Protein AF-0000000084573342 (afdb_homodimer)

Radius of gyration: 54.04 Å; Cα contacts (8 Å, |Δi|>4): 1852; chains: 2; bounding box: 137×164×115 Å

Nearest PDB structures (foldseek):
  8gz7-assembly1_G  TM=1.440E-01  e=1.286E+00  Staphylococcus aureus
  4h56-assembly1_A  TM=1.027E-01  e=5.169E+00  Clostridium perfringens
  3b07-assembly1_C  TM=9.035E-02  e=6.352E+00  Staphylococcus aureus subsp. aureus Mu50
  8gz7-assembly1_G  TM=1.505E-01  e=1.078E+00  Staphylococcus aureus
  3b07-assembly1_C  TM=9.411E-02  e=6.939E+00  Staphylococcus aureus subsp. aureus Mu50

Secondary structure (DSSP, 8-state):
--HHHHHHHHHHHHHH-SS-B-GGGTTT--STTS-HHHHHHHHHHTT-HHHHHHHHHHHHHHHHHHHHHTSEEEEEEEEES-EEEEE-TT--EEEEE--SEEEEEB-EEE----S-TTTT-HHHHHHHHHHHHHHHH-----TTEETTEEEPPB---S--SSEEEEEEEEEEEEEEEE--SEEEEEE-TT-TTEEEEEEEETTEEEEEEEE---SEEEEEE---TTS-GGGS-EEEEEEE-SSS-EEEEEEEEEEEEEEEEEEEEETTT--EEEEE----TT---EE---SS---SS---GGG--HHHHHHHHHHHHHHHHHHHHHHHHH-TT-HHHHHTTTHHHHHHHHHHHHHHHHHHHHHEEE---EEEEEEEEEEEEEEE-HHHHHHHHHHHHHHHHHHHHHHHHHHHHHTT----TTTTSHHHHHHHTTTSHHHHHHHSTT--GGGHHHHHTTEEEEE-TTT--EEEEE-TT------------S--------S------------------------/--HHHHHHHHHHHHHH-SS-B-GGGTTT--STTS-HHHHHHHHHHTT-HHHHHHHHHHHHHHHHHHHHHTTEEEEEEEEES-EEEEE-TT--EEEEE--SEEEEEB-EEE---TT-TTTT-HHHHHHHHHHHHHHHH-----TTEETTEEEPPBPPPS--SSEEEEEEEEEEEEEEEE--SEEEEEE-TT-TTEEEEEEEETTEEEEEEEE---SEEEEEE---SSS-GGGS-EEEEEEE-SSS-EEEEEEEEEEEEEEEEEEEEETTT--EEEEE----TT---EE---SS---SS---GGG--HHHHHHHHHHHHHHHHHHHHHHHHH-TT-HHHHHTTTHHHHHHHHHHHHHHHHHHHHHEEE---EEEEEEEEEEEEEEE-HHHHHHHHHHHHHHHHHHHHHHHHHHHHHTT----TTTTSHHHHHHHTTTSHHHHHHHSTT--GGGHHHHHTTEEEEE-TTT--EEEEE-TT------------S--S------------------------------

pLDDT: mean 77.76, std 20.73, range [13.8, 97.88]

Foldseek 3Di:
DLVVVQLCQLVLVQAPDPDFDACCRHVVDGLPVDDLVVSLVVCVVVVVVLSNLSSVLVVLVVVLVVLVVQFKDKDWDKDWFQFDQDQDPVGPGDGPGPDQKDKWWFFKAFAFDPVCPCLLCPLLLVLLVVLLVCLVPVPDADLQDDPQKGWGDIDDDPDQAFKKKFKGKIKRKFKAKDWFPDKDWDADPPDNQKIWIWTHDPPDIDIDIGHDPDQKDKFKDFDDPPDPPQQTWMKIKMWGPPPHTFITMMTIHMDMWMAIWMWMANSNVSHIDTGGDPDDPPPCRIHDHDDGDTLSQDDDPVPHDPSSVVSSVVSRRSLSVSLVSSCCVVPVVCPCCRVVVVSRVSSRVSSSSSSSSVCCVRTMDTGGDMTMMITIDTDIDMDTDPVSVVVSVVSVVCSVVSVVVSVVVVVVSCPQQPQDDPRPDPVSVCQQAPPEVLCVLCVPPPNDPVCNSVSSGQWGWHQDSPSRHIYIHGDPVPPDCPDPPPPPDDDDDVPPVDDDPDDDPDDPDDDDDDDDPDPDDDD/DLVVVQLCQLVLVQAPDPDFFACCRHVVDGLPVDDLVVSLVVCVVVVVVLSNLSSVLVVLVVVLVVLVVQFKDKDWDKDWFQFDQDQDPVGPGDRPGPDQKDKWWFFKAFAFDPVCPCLLCPLLLVLLVVLLVCLVPVPDADLQDDPQKGWGDIDDDPDQAFKKKFKGKIKRKFKAKDWFPDKDWDADPPDNQKIWIWTHDPPFIDIDIDHDPDQKDKFKDFDDDPDAPQQTWIKIKMWGPPPHTFITMMTIHMDMWMAIWMWMANSNVSHIDTDGDPDDPPDPRTHDHDDGDTLSQDDDPVPHDPSSVVSSVVSRVSQSVSLVSSCCVVPVVCVCCRVVVVSRVSSRVSSSSSSSSVCCVRTMDTGGDMTMMITIDTDIDMDTDPVSVVVSVVSVVCSVVSVVVSVVVVVVSCPLQPQDDPRPDPVSVCQQAPPEVLCVLCVPPPNDPVCNSVSSGQWGWHADSPSRHIYIDGRPPPPDCPDPPPPPDDDDDPPPPPPDDDPPDDDDDDDDDPDDDPPDDPD

Organism: Pycnoporus cinnabarinus (NCBI:txid5643)

Sequence (1046 aa):
MANPLLFCQPLLNLAHREAPEVPEKTLLLSYESTNVFVAFVRSLRRKDYLVALGTFLSILSLLLQPFAGALFTVRDVWWLGHGAFTRNHFGVLYVKQYSSEFSVNGLSKVGVNRAANFMDMTAFLAASSFASADVIYHIGPPPFVSGGYTVGEFEITDNDIGILYANRSAVLSQAVCSAPDSLAMVNEQNERSVWHNTALFGHCQYTWTVNSNATYLFDCGQDYASVPIQYRPVLFWFFMYSPEPTASVVLCIPHASGLTVSVAINLATKSTDVTPLQSSPDDANSTDIGSFTYNGLFFDEASMDETSLARLQSIQQQLPGAVFEAAKANDTMLLSTFTSNGFTALAQDVYTTYLSLVAKSLYLIEDHSTLSVRVGSNCKRIFLVPSAVVILCIAMSALVILGSFLHMSHYHARRGLPIPSGLGTLSAAIWLTAQTDLALALADDEATPDKIEERLSGHRYFIHKQSGRILRLPDPESGRDTPLSASKGLSAWLLPLRRKSAGLVSQKNSNSSASDVEIANAVMANPLLFCQPLLNLAHREAPEVPEKTLLLSYESTNVFVAFVRSLRRKDYLVALGTFLSILSLLLQPFAGALFTVRDVWWLGHGAFTRNHFGVLYVKQYSSEFSVNGLSKVGVNRAANFMDMTAFLAASSFASADVIYHIGPPPFVSGGYTVGEFEITDNDIGILYANRSAVLSQAVCSAPDSLAMVNEQNERSVWHNTALFGHCQYTWTVNSNATYLFDCGQDYASVPIQYRPVLFWFFMYSPEPTASVVLCIPHASGLTVSVAINLATKSTDVTPLQSSPDDANSTDIGSFTYNGLFFDEASMDETSLARLQSIQQQLPGAVFEAAKANDTMLLSTFTSNGFTALAQDVYTTYLSLVAKSLYLIEDHSTLSVRVGSNCKRIFLVPSAVVILCIAMSALVILGSFLHMSHYHARRGLPIPSGLGTLSAAIWLTAQTDLALALADDEATPDKIEERLSGHRYFIHKQSGRILRLPDPESGRDTPLSASKGLSAWLLPLRRKSAGLVSQKNSNSSASDVEIANAV

Structure (mmCIF, N/CA/C/O backbone):
data_AF-0000000084573342-model_v1
#
loop_
_entity.id
_entity.type
_entity.pdbx_description
1 polymer 'Uncharacterized protein'
#
loop_
_atom_site.group_PDB
_atom_site.id
_atom_site.type_symbol
_atom_site.label_atom_id
_atom_site.label_alt_id
_atom_site.label_comp_id
_atom_site.label_asym_id
_atom_site.label_entity_id
_atom_site.label_seq_id
_atom_site.pdbx_PDB_ins_code
_atom_site.Cartn_x
_atom_site.Cartn_y
_atom_site.Cartn_z
_atom_site.occupancy
_atom_site.B_iso_or_equiv
_atom_site.auth_seq_id
_atom_site.auth_comp_id
_atom_site.auth_asym_id
_atom_site.auth_atom_id
_atom_site.pdbx_PDB_model_num
ATOM 1 N N . MET A 1 1 ? -10.656 48.469 25.594 1 50 1 MET A N 1
ATOM 2 C CA . MET A 1 1 ? -11.703 48.375 26.594 1 50 1 MET A CA 1
ATOM 3 C C . MET A 1 1 ? -11.281 49.062 27.891 1 50 1 MET A C 1
ATOM 5 O O . MET A 1 1 ? -12.117 49.656 28.578 1 50 1 MET A O 1
ATOM 9 N N . ALA A 1 2 ? -9.922 49 28.047 1 61 2 ALA A N 1
ATOM 10 C CA . ALA A 1 2 ? -9.555 49.375 29.406 1 61 2 ALA A CA 1
ATOM 11 C C . ALA A 1 2 ? -9.25 50.875 29.484 1 61 2 ALA A C 1
ATOM 13 O O . ALA A 1 2 ? -9.117 51.438 30.578 1 61 2 ALA A O 1
ATOM 14 N N . ASN A 1 3 ? -9.453 51.5 28.312 1 69.19 3 ASN A N 1
ATOM 15 C CA . ASN A 1 3 ? -8.93 52.875 28.297 1 69.19 3 ASN A CA 1
ATOM 16 C C . ASN A 1 3 ? -9.773 53.812 29.156 1 69.19 3 ASN A C 1
ATOM 18 O O . ASN A 1 3 ? -9.234 54.562 29.969 1 69.19 3 ASN A O 1
ATOM 22 N N . PRO A 1 4 ? -11.078 53.656 29.062 1 67.69 4 PRO A N 1
ATOM 23 C CA . PRO A 1 4 ? -11.844 54.594 29.906 1 67.69 4 PRO A CA 1
ATOM 24 C C . PRO A 1 4 ? -11.633 54.344 31.391 1 67.69 4 PRO A C 1
ATOM 26 O O . PRO A 1 4 ? -11.648 55.281 32.188 1 67.69 4 PRO A O 1
ATOM 29 N N . LEU A 1 5 ? -11.359 53.094 31.656 1 77.19 5 LEU A N 1
ATOM 30 C CA . LEU A 1 5 ? -11.133 52.75 33.062 1 77.19 5 LEU A CA 1
ATOM 31 C C . LEU A 1 5 ? -9.828 53.344 33.562 1 77.19 5 LEU A C 1
ATOM 33 O O . LEU A 1 5 ? -9.758 53.812 34.688 1 77.19 5 LEU A O 1
ATOM 37 N N . LEU A 1 6 ? -8.898 53.406 32.688 1 77.31 6 LEU A N 1
ATOM 38 C CA . LEU A 1 6 ? -7.586 53.906 33.062 1 77.31 6 LEU A CA 1
ATOM 39 C C . LEU A 1 6 ? -7.625 55.406 33.281 1 77.31 6 LEU A C 1
ATOM 41 O O . LEU A 1 6 ? -6.996 55.906 34.219 1 77.31 6 LEU A O 1
ATOM 45 N N . PHE A 1 7 ? -8.531 56.031 32.594 1 75 7 PHE A N 1
ATOM 46 C CA . PHE A 1 7 ? -8.625 57.5 32.688 1 75 7 PHE A CA 1
ATOM 47 C C . PHE A 1 7 ? -9.453 57.906 33.906 1 75 7 PHE A C 1
ATOM 49 O O . PHE A 1 7 ? -9.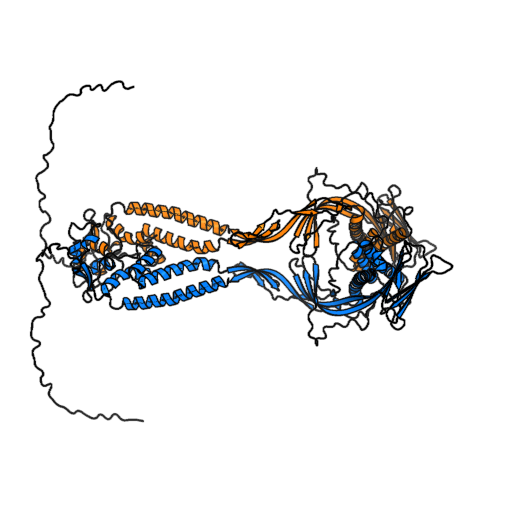234 58.969 34.469 1 75 7 PHE A O 1
ATOM 56 N N . CYS A 1 8 ? -10.273 57.125 34.281 1 77.5 8 CYS A N 1
ATOM 57 C CA . CYS A 1 8 ? -11.227 57.5 35.344 1 77.5 8 CYS A CA 1
ATOM 58 C C . CYS A 1 8 ? -10.68 57.188 36.719 1 77.5 8 CYS A C 1
ATOM 60 O O . CYS A 1 8 ? -11.18 57.719 37.719 1 77.5 8 CYS A O 1
ATOM 62 N N . GLN A 1 9 ? -9.594 56.562 36.781 1 82.62 9 GLN A N 1
ATOM 63 C CA . GLN A 1 9 ? -9.164 56.031 38.062 1 82.62 9 GLN A CA 1
ATOM 64 C C . GLN A 1 9 ? -8.703 57.188 39 1 82.62 9 GLN A C 1
ATOM 66 O O . GLN A 1 9 ? -9.062 57.219 40.156 1 82.62 9 GLN A O 1
ATOM 71 N N . PRO A 1 10 ? -7.902 58.125 38.469 1 81.75 10 PRO A N 1
ATOM 72 C CA . PRO A 1 10 ? -7.531 59.25 39.344 1 81.75 10 PRO A CA 1
ATOM 73 C C . PRO A 1 10 ? -8.742 60 39.875 1 81.75 10 PRO A C 1
ATOM 75 O O . PRO A 1 10 ? -8.75 60.469 41 1 81.75 10 PRO A O 1
ATOM 78 N N . LEU A 1 11 ? -9.766 60.094 39.125 1 82.25 11 LEU A N 1
ATOM 79 C CA . LEU A 1 11 ? -10.977 60.781 39.5 1 82.25 11 LEU A CA 1
ATOM 80 C C . LEU A 1 11 ? -11.75 60 40.562 1 82.25 11 LEU A C 1
ATOM 82 O O . LEU A 1 11 ? -12.32 60.562 41.5 1 82.25 11 LEU A O 1
ATOM 86 N N . LEU A 1 12 ? -11.758 58.781 40.344 1 82.88 12 LEU A N 1
ATOM 87 C CA . LEU A 1 12 ? -12.438 57.906 41.312 1 82.88 12 LEU A CA 1
ATOM 88 C C . LEU A 1 12 ? -11.719 57.938 42.656 1 82.88 12 LEU A C 1
ATOM 90 O O . LEU A 1 12 ? -12.359 57.938 43.719 1 82.88 12 LEU A O 1
ATOM 94 N N . ASN A 1 13 ? -10.422 58.031 42.625 1 83.12 13 ASN A N 1
ATOM 95 C CA . ASN A 1 13 ? -9.648 58.125 43.844 1 83.12 13 ASN A CA 1
ATOM 96 C C . ASN A 1 13 ? -9.883 59.438 44.562 1 83.12 13 ASN A C 1
ATOM 98 O O . ASN A 1 13 ? -9.812 59.531 45.812 1 83.12 13 ASN A O 1
ATOM 102 N N . LEU A 1 14 ? -10.227 60.5 43.875 1 83.81 14 LEU A N 1
ATOM 103 C CA . LEU A 1 14 ? -10.508 61.812 44.406 1 83.81 14 LEU A CA 1
ATOM 104 C C . LEU A 1 14 ? -11.906 61.875 45.031 1 83.81 14 LEU A C 1
ATOM 106 O O . LEU A 1 14 ? -12.148 62.594 46 1 83.81 14 LEU A O 1
ATOM 110 N N . ALA A 1 15 ? -12.844 61.125 44.438 1 77.5 15 ALA A N 1
ATOM 111 C CA . ALA A 1 15 ? -14.242 61.219 44.844 1 77.5 15 ALA A CA 1
ATOM 112 C C . ALA A 1 15 ? -14.547 60.25 46 1 77.5 15 ALA A C 1
ATOM 114 O O . ALA A 1 15 ? -15.375 60.562 46.844 1 77.5 15 ALA A O 1
ATOM 115 N N . HIS A 1 16 ? -14.352 59.094 45.875 1 66.25 16 HIS A N 1
ATOM 116 C CA . HIS A 1 16 ? -14.875 58.062 46.75 1 66.25 16 HIS A CA 1
ATOM 117 C C . HIS A 1 16 ? -14.281 58.156 48.156 1 66.25 16 HIS A C 1
ATOM 119 O O . HIS A 1 16 ? -14.914 57.75 49.125 1 66.25 16 HIS A O 1
ATOM 125 N N . ARG A 1 17 ? -12.953 58.5 48.312 1 56.66 17 ARG A N 1
ATOM 126 C CA . ARG A 1 17 ? -12.445 58.25 49.656 1 56.66 17 ARG A CA 1
ATOM 127 C C . ARG A 1 17 ? -12.789 59.406 50.594 1 56.66 17 ARG A C 1
ATOM 129 O O . ARG A 1 17 ? -12.812 60.562 50.188 1 56.66 17 ARG A O 1
ATOM 136 N N . GLU A 1 18 ? -13.797 59.156 51.5 1 57.38 18 GLU A N 1
ATOM 137 C CA . GLU A 1 18 ? -14.148 60.062 52.594 1 57.38 18 GLU A CA 1
ATOM 138 C C . GLU A 1 18 ? -12.953 60.906 53.031 1 57.38 18 GLU A C 1
ATOM 140 O O . GLU A 1 18 ? -13.117 62.031 53.5 1 57.38 18 GLU A O 1
ATOM 145 N N . ALA A 1 19 ? -11.758 60.375 52.781 1 65.94 19 ALA A N 1
ATOM 146 C CA . ALA A 1 19 ? -10.586 61.125 53.25 1 65.94 19 ALA A CA 1
ATOM 147 C C . ALA A 1 19 ? -9.734 61.594 52.094 1 65.94 19 ALA A C 1
ATOM 149 O O . ALA A 1 19 ? -9.609 60.906 51.062 1 65.94 19 ALA A O 1
ATOM 150 N N . PRO A 1 20 ? -9.438 62.844 51.969 1 80.94 20 PRO A N 1
ATOM 151 C CA . PRO A 1 20 ? -8.484 63.375 51 1 80.94 20 PRO A CA 1
ATOM 152 C C . PRO A 1 20 ? -7.254 62.5 50.844 1 80.94 20 PRO A C 1
ATOM 154 O O . PRO A 1 20 ? -6.848 61.812 51.781 1 80.94 20 PRO A O 1
ATOM 157 N N . GLU A 1 21 ? -6.852 62.281 49.594 1 84.81 21 GLU A N 1
ATOM 158 C CA . GLU A 1 21 ? -5.754 61.344 49.281 1 84.81 21 GLU A CA 1
ATOM 159 C C . GLU A 1 21 ? -4.504 62.094 48.844 1 84.81 21 GLU A C 1
ATOM 161 O O . GLU A 1 21 ? -4.566 63.281 48.531 1 84.81 21 GLU A O 1
ATOM 166 N N . VAL A 1 22 ? -3.396 61.375 48.875 1 84.5 22 VAL A N 1
ATOM 167 C CA . VAL A 1 22 ? -2.092 61.906 48.531 1 84.5 22 VAL A CA 1
ATOM 168 C C . VAL A 1 22 ? -2.027 62.125 47 1 84.5 22 VAL A C 1
ATOM 170 O O . VAL A 1 22 ? -2.742 61.469 46.25 1 84.5 22 VAL A O 1
ATOM 173 N N . PRO A 1 23 ? -1.247 63.062 46.531 1 86.25 23 PRO A N 1
ATOM 174 C CA . PRO A 1 23 ? -1.154 63.375 45.094 1 86.25 23 PRO A CA 1
ATOM 175 C C . PRO A 1 23 ? -0.67 62.188 44.281 1 86.25 23 PRO A C 1
ATOM 177 O O . PRO A 1 23 ? -1.011 62.062 43.094 1 86.25 23 PRO A O 1
ATOM 180 N N . GLU A 1 24 ? 0.036 61.281 44.812 1 84 24 GLU A N 1
ATOM 181 C CA . GLU A 1 24 ? 0.553 60.125 44.094 1 84 24 GLU A CA 1
ATOM 182 C C . GLU A 1 24 ? -0.576 59.188 43.656 1 84 24 GLU A C 1
ATOM 184 O O . GLU A 1 24 ? -0.449 58.469 42.656 1 84 24 GLU A O 1
ATOM 189 N N . LYS A 1 25 ? -1.667 59.25 44.312 1 85 25 LYS A N 1
ATOM 190 C CA . LYS A 1 25 ? -2.801 58.406 44 1 85 25 LYS A CA 1
ATOM 191 C C . LYS A 1 25 ? -3.896 59.156 43.281 1 85 25 LYS A C 1
ATOM 193 O O . LYS A 1 25 ? -4.91 58.562 42.875 1 85 25 LYS A O 1
ATOM 198 N N . THR A 1 26 ? -3.637 60.375 43.094 1 86.19 26 THR A N 1
ATOM 199 C CA . THR A 1 26 ? -4.695 61.188 42.5 1 86.19 26 THR A CA 1
ATOM 200 C C . THR A 1 26 ? -4.16 62 41.312 1 86.19 26 THR A C 1
ATOM 202 O O . THR A 1 26 ? -4.113 61.5 40.188 1 86.19 26 THR A O 1
ATOM 205 N N . LEU A 1 27 ? -3.535 63.156 41.688 1 83.38 27 LEU A N 1
ATOM 206 C CA . LEU A 1 27 ? -3.158 64.125 40.656 1 83.38 27 LEU A CA 1
ATOM 207 C C . LEU A 1 27 ? -1.955 63.594 39.844 1 83.38 27 LEU A C 1
ATOM 209 O O . LEU A 1 27 ? -1.809 63.938 38.656 1 83.38 27 LEU A O 1
ATOM 213 N N . LEU A 1 28 ? -1.077 62.844 40.406 1 82.69 28 LEU A N 1
ATOM 214 C CA . LEU A 1 28 ? 0.135 62.375 39.719 1 82.69 28 LEU A CA 1
ATOM 215 C C . LEU A 1 28 ? -0.047 60.969 39.156 1 82.69 28 LEU A C 1
ATOM 217 O O . LEU A 1 28 ? 0.866 60.438 38.531 1 82.69 28 LEU A O 1
ATOM 221 N N . LEU A 1 29 ? -1.162 60.438 39.312 1 82.75 29 LEU A N 1
ATOM 222 C CA . LEU A 1 29 ? -1.417 59.062 38.906 1 82.75 29 LEU A CA 1
ATOM 223 C C . LEU A 1 29 ? -1.846 59.031 37.438 1 82.75 29 LEU A C 1
ATOM 225 O O . LEU A 1 29 ? -2.719 59.781 37 1 82.75 29 LEU A O 1
ATOM 229 N N . SER A 1 30 ? -1.061 58.188 36.531 1 79.44 30 SER A N 1
ATOM 230 C CA . SER A 1 30 ? -1.479 57.906 35.156 1 79.44 30 SER A CA 1
ATOM 231 C C . SER A 1 30 ? -1.165 56.469 34.75 1 79.44 30 SER A C 1
ATOM 233 O O . SER A 1 30 ? -0.001 56.062 34.75 1 79.44 30 SER A O 1
ATOM 235 N N . TYR A 1 31 ? -2.221 55.719 34.531 1 77.88 31 TYR A N 1
ATOM 236 C CA . TYR A 1 31 ? -2.037 54.344 34.062 1 77.88 31 TYR A CA 1
ATOM 237 C C . TYR A 1 31 ? -1.988 54.281 32.531 1 77.88 31 TYR A C 1
ATOM 239 O O . TYR A 1 31 ? -1.512 53.312 31.953 1 77.88 31 TYR A O 1
ATOM 247 N N . GLU A 1 32 ? -2.449 55.281 31.859 1 71.56 32 GLU A N 1
ATOM 248 C CA . GLU A 1 32 ? -2.617 55.281 30.406 1 71.56 32 GLU A CA 1
ATOM 249 C C . GLU A 1 32 ? -1.271 55.375 29.703 1 71.56 32 GLU A C 1
ATOM 251 O O . GLU A 1 32 ? -1.123 54.875 28.578 1 71.56 32 GLU A O 1
ATOM 256 N N . SER A 1 33 ? -0.351 55.969 30.359 1 67.62 33 SER A N 1
ATOM 257 C CA . SER A 1 33 ? 0.916 56.25 29.688 1 67.62 33 SER A CA 1
ATOM 258 C C . SER A 1 33 ? 1.829 55.031 29.719 1 67.62 33 SER A C 1
ATOM 260 O O . SER A 1 33 ? 2.871 55 29.062 1 67.62 33 SER A O 1
ATOM 262 N N . THR A 1 34 ? 1.366 53.969 30.375 1 70.69 34 THR A N 1
ATOM 263 C CA . THR A 1 34 ? 2.236 52.812 30.531 1 70.69 34 THR A CA 1
ATOM 264 C C . THR A 1 34 ? 1.667 51.625 29.797 1 70.69 34 THR A C 1
ATOM 266 O O . THR A 1 34 ? 0.514 51.625 29.359 1 70.69 34 THR A O 1
ATOM 269 N N . ASN A 1 35 ? 2.658 50.688 29.609 1 76.75 35 ASN A N 1
ATOM 270 C CA . ASN A 1 35 ? 2.256 49.406 29.016 1 76.75 35 ASN A CA 1
ATOM 271 C C . ASN A 1 35 ? 1.286 48.656 29.906 1 76.75 35 ASN A C 1
ATOM 273 O O . ASN A 1 35 ? 1.281 48.844 31.125 1 76.75 35 ASN A O 1
ATOM 277 N N . VAL A 1 36 ? 0.433 47.875 29.219 1 80.5 36 VAL A N 1
ATOM 278 C CA . VAL A 1 36 ? -0.644 47.188 29.922 1 80.5 36 VAL A CA 1
ATOM 279 C C . VAL A 1 36 ? -0.059 46.281 31.016 1 80.5 36 VAL A C 1
ATOM 281 O O . VAL A 1 36 ? -0.642 46.125 32.094 1 80.5 36 VAL A O 1
ATOM 284 N N . PHE A 1 37 ? 1.163 45.75 30.828 1 86 37 PHE A N 1
ATOM 285 C CA . PHE A 1 37 ? 1.779 44.844 31.797 1 86 37 PHE A CA 1
ATOM 286 C C . PHE A 1 37 ? 2.256 45.625 33.031 1 86 37 PHE A C 1
ATOM 288 O O . PHE A 1 37 ? 2.064 45.188 34.156 1 86 37 PHE A O 1
ATOM 295 N N . VAL A 1 38 ? 2.777 46.75 32.75 1 85.06 38 VAL A N 1
ATOM 296 C CA . VAL A 1 38 ? 3.273 47.625 33.812 1 85.06 38 VAL A CA 1
ATOM 297 C C . VAL A 1 38 ? 2.1 48.219 34.594 1 85.06 38 VAL A C 1
ATOM 299 O O . VAL A 1 38 ? 2.135 48.281 35.812 1 85.06 38 VAL A O 1
ATOM 302 N N . ALA A 1 39 ? 1.106 48.625 33.812 1 85.81 39 ALA A N 1
ATOM 303 C CA . ALA A 1 39 ? -0.086 49.188 34.438 1 85.81 39 ALA A CA 1
ATOM 304 C C . ALA A 1 39 ? -0.735 48.156 35.375 1 85.81 39 ALA A C 1
ATOM 306 O O . ALA A 1 39 ? -1.247 48.531 36.438 1 85.81 39 ALA A O 1
ATOM 307 N N . PHE A 1 40 ? -0.642 46.906 35.031 1 88.62 40 PHE A N 1
ATOM 308 C CA . PHE A 1 40 ? -1.228 45.844 35.844 1 88.62 40 PHE A CA 1
ATOM 309 C C . PHE A 1 40 ? -0.498 45.719 37.188 1 88.62 40 PHE A C 1
ATOM 311 O O . PHE A 1 40 ? -1.127 45.719 38.25 1 88.62 40 PHE A O 1
ATOM 318 N N . VAL A 1 41 ? 0.812 45.656 37.125 1 91.31 41 VAL A N 1
ATOM 319 C CA . VAL A 1 41 ? 1.614 45.5 38.344 1 91.31 41 VAL A CA 1
ATOM 320 C C . VAL A 1 41 ? 1.485 46.719 39.219 1 91.31 41 VAL A C 1
ATOM 322 O O . VAL A 1 41 ? 1.324 46.594 40.438 1 91.31 41 VAL A O 1
ATOM 325 N N . ARG A 1 42 ? 1.451 47.938 38.656 1 87.94 42 ARG A N 1
ATOM 326 C CA . ARG A 1 42 ? 1.355 49.188 39.406 1 87.94 42 ARG A CA 1
ATOM 327 C C . ARG A 1 42 ? -0.012 49.312 40.062 1 87.94 42 ARG A C 1
ATOM 329 O O . ARG A 1 42 ? -0.114 49.812 41.188 1 87.94 42 ARG A O 1
ATOM 336 N N . SER A 1 43 ? -1.004 48.938 39.312 1 90.81 43 SER A N 1
ATOM 337 C CA . SER A 1 43 ? -2.354 49.062 39.875 1 90.81 43 SER A CA 1
ATOM 338 C C . SER A 1 43 ? -2.572 48.094 41.031 1 90.81 43 SER A C 1
ATOM 340 O O . SER A 1 43 ? -3.293 48.406 41.969 1 90.81 43 SER A O 1
ATOM 342 N N . LEU A 1 44 ? -1.937 47 41 1 91.25 44 LEU A N 1
ATOM 343 C CA . LEU A 1 44 ? -2.039 46.062 42.094 1 91.25 44 LEU A CA 1
ATOM 344 C C . LEU A 1 44 ? -1.32 46.562 43.312 1 91.25 44 LEU A C 1
ATOM 346 O O . LEU A 1 44 ? -1.8 46.375 44.438 1 91.25 44 LEU A O 1
ATOM 350 N N . ARG A 1 45 ? -0.213 47.188 43.125 1 89.69 45 ARG A N 1
ATOM 351 C CA . ARG A 1 45 ? 0.569 47.719 44.219 1 89.69 45 ARG A CA 1
ATOM 352 C C . ARG A 1 45 ? -0.153 48.906 44.906 1 89.69 45 ARG A C 1
ATOM 354 O O . ARG A 1 45 ? -0.08 49.062 46.125 1 89.69 45 ARG A O 1
ATOM 361 N N . ARG A 1 46 ? -0.941 49.688 44.156 1 88.12 46 ARG A N 1
ATOM 362 C CA . ARG A 1 46 ? -1.641 50.875 44.656 1 88.12 46 ARG A CA 1
ATOM 363 C C . ARG A 1 46 ? -3.051 50.531 45.125 1 88.12 46 ARG A C 1
ATOM 365 O O . ARG A 1 46 ? -3.834 51.406 45.469 1 88.12 46 ARG A O 1
ATOM 372 N N . LYS A 1 47 ? -3.465 49.219 45 1 88.06 47 LYS A N 1
ATOM 373 C CA . LYS A 1 47 ? -4.746 48.688 45.438 1 88.06 47 LYS A CA 1
ATOM 374 C C . LYS A 1 47 ? -5.902 49.281 44.625 1 88.06 47 LYS A C 1
ATOM 376 O O . LYS A 1 47 ? -6.945 49.625 45.188 1 88.06 47 LYS A O 1
ATOM 381 N N . ASP A 1 48 ? -5.609 49.625 43.438 1 88.38 48 ASP A N 1
ATOM 382 C CA . ASP A 1 48 ? -6.668 49.969 42.5 1 88.38 48 ASP A CA 1
ATOM 383 C C . ASP A 1 48 ? -7.203 48.75 41.781 1 88.38 48 ASP A C 1
ATOM 385 O O . ASP A 1 48 ? -6.812 48.469 40.656 1 88.38 48 ASP A O 1
ATOM 389 N N . TYR A 1 49 ? -8.148 48.062 42.25 1 89 49 TYR A N 1
ATOM 390 C CA . TYR A 1 49 ? -8.57 46.719 41.844 1 89 49 TYR A CA 1
ATOM 391 C C . TYR A 1 49 ? -9.359 46.781 40.531 1 89 49 TYR A C 1
ATOM 393 O O . TYR A 1 49 ? -9.32 45.844 39.75 1 89 49 TYR A O 1
ATOM 401 N N . LEU A 1 50 ? -10.078 47.812 40.281 1 88.75 50 LEU A N 1
ATOM 402 C CA . LEU A 1 50 ? -10.836 47.906 39.062 1 88.75 50 LEU A CA 1
ATOM 403 C C . LEU A 1 50 ? -9.898 48.031 37.844 1 88.75 50 LEU A C 1
ATOM 405 O O . LEU A 1 50 ? -10.117 47.406 36.812 1 88.75 50 LEU A O 1
ATOM 409 N N . VAL A 1 51 ? -8.875 48.844 38 1 89.38 51 VAL A N 1
ATOM 410 C CA . VAL A 1 51 ? -7.883 49.031 36.938 1 89.38 51 VAL A CA 1
ATOM 411 C C . VAL A 1 51 ? -7.082 47.719 36.781 1 89.38 51 VAL A C 1
ATOM 413 O O . VAL A 1 51 ? -6.773 47.312 35.688 1 89.38 51 VAL A O 1
ATOM 416 N N . ALA A 1 52 ? -6.738 47.094 37.875 1 91.25 52 ALA A N 1
ATOM 417 C CA . ALA A 1 52 ? -6.016 45.812 37.812 1 91.25 52 ALA A CA 1
ATOM 418 C C . ALA A 1 52 ? -6.824 44.75 37.094 1 91.25 52 ALA A C 1
ATOM 420 O O . ALA A 1 52 ? -6.281 44 36.281 1 91.25 52 ALA A O 1
ATOM 421 N N . LEU A 1 53 ? -8.07 44.688 37.344 1 92.12 53 LEU A N 1
ATOM 422 C CA . LEU A 1 53 ? -8.93 43.75 36.688 1 92.12 53 LEU A CA 1
ATOM 423 C C . LEU A 1 53 ? -9.031 44.031 35.188 1 92.12 53 LEU A C 1
ATOM 425 O O . LEU A 1 53 ? -9.016 43.125 34.344 1 92.12 53 LEU A O 1
ATOM 429 N N . GLY A 1 54 ? -9.195 45.344 34.875 1 90.12 54 GLY A N 1
ATOM 430 C CA . GLY A 1 54 ? -9.266 45.719 33.469 1 90.12 54 GLY A CA 1
ATOM 431 C C . GLY A 1 54 ? -8.008 45.375 32.688 1 90.12 54 GLY A C 1
ATOM 432 O O . GLY A 1 54 ? -8.086 44.875 31.562 1 90.12 54 GLY A O 1
ATOM 433 N N . THR A 1 55 ? -6.891 45.656 33.188 1 89.75 55 THR A N 1
ATOM 434 C CA . THR A 1 55 ? -5.625 45.312 32.531 1 89.75 55 THR A CA 1
ATOM 435 C C . THR A 1 55 ? -5.41 43.812 32.469 1 89.75 55 THR A C 1
ATOM 437 O O . THR A 1 55 ? -4.863 43.281 31.5 1 89.75 55 THR A O 1
ATOM 440 N N . PHE A 1 56 ? -5.82 43.062 33.406 1 89.88 56 PHE A N 1
ATOM 441 C CA . PHE A 1 56 ? -5.738 41.594 33.406 1 89.88 56 PHE A CA 1
ATOM 442 C C . PHE A 1 56 ? -6.566 41.031 32.25 1 89.88 56 PHE A C 1
ATOM 444 O O . PHE A 1 56 ? -6.109 40.125 31.547 1 89.88 56 PHE A O 1
ATOM 451 N N . LEU A 1 57 ? -7.773 41.469 32.156 1 90.75 57 LEU A N 1
ATOM 452 C CA . LEU A 1 57 ? -8.648 41 31.078 1 90.75 57 LEU A CA 1
ATOM 453 C C . LEU A 1 57 ? -8.062 41.312 29.719 1 90.75 57 LEU A C 1
ATOM 455 O O . LEU A 1 57 ? -8.227 40.531 28.766 1 90.75 57 LEU A O 1
ATOM 459 N N . SER A 1 58 ? -7.398 42.5 29.609 1 86.94 58 SER A N 1
ATOM 460 C CA . SER A 1 58 ? -6.742 42.844 28.344 1 86.94 58 SER A CA 1
ATOM 461 C C . SER A 1 58 ? -5.605 41.875 28.047 1 86.94 58 SER A C 1
ATOM 463 O O . SER A 1 58 ? -5.426 41.469 26.891 1 86.94 58 SER A O 1
ATOM 465 N N . ILE A 1 59 ? -4.859 41.5 29 1 85.44 59 ILE A N 1
ATOM 466 C CA . ILE A 1 59 ? -3.777 40.531 28.828 1 85.44 59 ILE A CA 1
ATOM 467 C C . ILE A 1 59 ? -4.355 39.188 28.453 1 85.44 59 ILE A C 1
ATOM 469 O O . ILE A 1 59 ? -3.834 38.5 27.562 1 85.44 59 ILE A O 1
ATOM 473 N N . LEU A 1 60 ? -5.398 38.812 29.047 1 87.38 60 LEU A N 1
ATOM 474 C CA . LEU A 1 60 ? -6.059 37.531 28.75 1 87.38 60 LEU A CA 1
ATOM 475 C C . LEU A 1 60 ? -6.566 37.5 27.312 1 87.38 60 LEU A C 1
ATOM 477 O O . LEU A 1 60 ? -6.516 36.469 26.656 1 87.38 60 LEU A O 1
ATOM 481 N N . SER A 1 61 ? -7.047 38.562 26.812 1 85.56 61 SER A N 1
ATOM 482 C CA . SER A 1 61 ? -7.547 38.656 25.453 1 85.56 61 SER A CA 1
ATOM 483 C C . SER A 1 61 ? -6.414 38.5 24.438 1 85.56 61 SER A C 1
ATOM 485 O O . SER A 1 61 ? -6.613 37.969 23.344 1 85.56 61 SER A O 1
ATOM 487 N N . LEU A 1 62 ? -5.246 39 24.797 1 78.38 62 LEU A N 1
ATOM 488 C CA . LEU A 1 62 ? -4.09 38.844 23.922 1 78.38 62 LEU A CA 1
ATOM 489 C C . LEU A 1 62 ? -3.65 37.375 23.859 1 78.38 62 LEU A C 1
ATOM 491 O O . LEU A 1 62 ? -3.148 36.938 22.828 1 78.38 62 LEU A O 1
ATOM 495 N N . LEU A 1 63 ? -3.861 36.625 24.844 1 78.19 63 LEU A N 1
ATOM 496 C CA . LEU A 1 63 ? -3.439 35.219 24.938 1 78.19 63 LEU A CA 1
ATOM 497 C C . LEU A 1 63 ? -4.371 34.312 24.125 1 78.19 63 LEU A C 1
ATOM 499 O O . LEU A 1 63 ? -4.02 33.188 23.828 1 78.19 63 LEU A O 1
ATOM 503 N N . LEU A 1 64 ? -5.457 34.812 23.656 1 82.38 64 LEU A N 1
ATOM 504 C CA . LEU A 1 64 ? -6.395 34.031 22.875 1 82.38 64 LEU A CA 1
ATOM 505 C C . LEU A 1 64 ? -5.848 33.75 21.469 1 82.38 64 LEU A C 1
ATOM 507 O O . LEU A 1 64 ? -6.188 32.75 20.859 1 82.38 64 LEU A O 1
ATOM 511 N N . GLN A 1 65 ? -4.91 34.562 21.047 1 76.06 65 GLN A N 1
ATOM 512 C CA . GLN A 1 65 ? -4.465 34.5 19.656 1 76.06 65 GLN A CA 1
ATOM 513 C C . GLN A 1 65 ? -3.645 33.25 19.406 1 76.06 65 GLN A C 1
ATOM 515 O O . GLN A 1 65 ? -3.898 32.5 18.438 1 76.06 65 GLN A O 1
ATOM 520 N N . PRO A 1 66 ? -2.668 32.938 20.141 1 73.06 66 PRO A N 1
ATOM 521 C CA . PRO A 1 66 ? -1.92 31.703 19.906 1 73.06 66 PRO A CA 1
ATOM 522 C C . PRO A 1 66 ? -2.789 30.453 20.031 1 73.06 66 PRO A C 1
ATOM 524 O O . PRO A 1 66 ? -2.564 29.469 19.328 1 73.06 66 PRO A O 1
ATOM 527 N N . PHE A 1 67 ? -3.754 30.516 20.797 1 76.25 67 PHE A N 1
ATOM 528 C CA . PHE A 1 67 ? -4.605 29.344 20.969 1 76.25 67 PHE A CA 1
ATOM 529 C C . PHE A 1 67 ? -5.578 29.188 19.812 1 76.25 67 PHE A C 1
ATOM 531 O O . PHE A 1 67 ? -5.992 28.078 19.469 1 76.25 67 PHE A O 1
ATOM 538 N N . ALA A 1 68 ? -5.855 30.281 19.203 1 75.75 68 ALA A N 1
ATOM 539 C CA . ALA A 1 68 ? -6.711 30.219 18.016 1 75.75 68 ALA A CA 1
ATOM 540 C C . ALA A 1 68 ? -5.992 29.562 16.844 1 75.75 68 ALA A C 1
ATOM 542 O O . ALA A 1 68 ? -6.613 28.859 16.047 1 75.75 68 ALA A O 1
ATOM 543 N N . GLY A 1 69 ? -4.742 29.734 16.766 1 72.19 69 GLY A N 1
ATOM 544 C CA . GLY A 1 69 ? -3.959 29.109 15.719 1 72.19 69 GLY A CA 1
ATOM 545 C C . GLY A 1 69 ? -3.768 27.609 15.938 1 72.19 69 GLY A C 1
ATOM 546 O O . GLY A 1 69 ? -3.58 26.859 14.977 1 72.19 69 GLY A O 1
ATOM 547 N N . ALA A 1 70 ? -3.82 27.219 17.141 1 73.5 70 ALA A N 1
ATOM 548 C CA . ALA A 1 70 ? -3.588 25.812 17.484 1 73.5 70 ALA A CA 1
ATOM 549 C C . ALA A 1 70 ? -4.902 25.047 17.578 1 73.5 70 ALA A C 1
ATOM 551 O O . ALA A 1 70 ? -4.926 23.875 17.984 1 73.5 70 ALA A O 1
ATOM 552 N N . LEU A 1 71 ? -5.898 25.688 17.125 1 79.94 71 LEU A N 1
ATOM 553 C CA . LEU A 1 71 ? -7.23 25.125 17.281 1 79.94 71 LEU A CA 1
ATOM 554 C C . LEU A 1 71 ? -7.43 23.938 16.344 1 79.94 71 LEU A C 1
ATOM 556 O O . LEU A 1 71 ? -8.109 22.969 16.688 1 79.94 71 LEU A O 1
ATOM 560 N N . PHE A 1 72 ? -6.73 24 15.203 1 77.25 72 PHE A N 1
ATOM 561 C CA . PHE A 1 72 ? -7 22.969 14.195 1 77.25 72 PHE A CA 1
ATOM 562 C C . PHE A 1 72 ? -5.746 22.156 13.906 1 77.25 72 PHE A C 1
ATOM 564 O O . PHE A 1 72 ? -4.633 22.672 13.953 1 77.25 72 PHE A O 1
ATOM 571 N N . THR A 1 73 ? -5.992 20.828 13.844 1 74.38 73 THR A N 1
ATOM 572 C CA . THR A 1 73 ? -4.926 19.922 13.422 1 74.38 73 THR A CA 1
ATOM 573 C C . THR A 1 73 ? -5.387 19.047 12.273 1 74.38 73 THR A C 1
ATOM 575 O O . THR A 1 73 ? -6.566 18.703 12.18 1 74.38 73 THR A O 1
ATOM 578 N N . VAL A 1 74 ? -4.441 18.969 11.367 1 74.5 74 VAL A N 1
ATOM 579 C CA . VAL A 1 74 ? -4.727 18.062 10.266 1 74.5 74 VAL A CA 1
ATOM 580 C C . VAL A 1 74 ? -4.234 16.656 10.617 1 74.5 74 VAL A C 1
ATOM 582 O O . VAL A 1 74 ? -3.086 16.484 11.023 1 74.5 74 VAL A O 1
ATOM 585 N N . ARG A 1 75 ? -5.133 15.719 10.602 1 73.56 75 ARG A N 1
ATOM 586 C CA . ARG A 1 75 ? -4.793 14.328 10.867 1 73.56 75 ARG A CA 1
ATOM 587 C C . ARG A 1 75 ? -5.207 13.438 9.703 1 73.56 75 ARG A C 1
ATOM 589 O O . ARG A 1 75 ? -6.129 13.766 8.953 1 73.56 75 ARG A O 1
ATOM 596 N N . ASP A 1 76 ? -4.352 12.367 9.594 1 76.38 76 ASP A N 1
ATOM 597 C CA . ASP A 1 76 ? -4.715 11.328 8.641 1 76.38 76 ASP A CA 1
ATOM 598 C C . ASP A 1 76 ? -5.711 10.344 9.25 1 76.38 76 ASP A C 1
ATOM 600 O O . ASP A 1 76 ? -5.457 9.773 10.312 1 76.38 76 ASP A O 1
ATOM 604 N N . VAL A 1 77 ? -6.801 10.344 8.641 1 76.25 77 VAL A N 1
ATOM 605 C CA . VAL A 1 77 ? -7.816 9.414 9.125 1 76.25 77 VAL A CA 1
ATOM 606 C C . VAL A 1 77 ? -8.219 8.453 8.008 1 76.25 77 VAL A C 1
ATOM 608 O O . VAL A 1 77 ? -8.25 8.836 6.84 1 76.25 77 VAL A O 1
ATOM 611 N N . TRP A 1 78 ? -8.32 7.16 8.469 1 77.62 78 TRP A N 1
ATOM 612 C CA . TRP A 1 78 ? -8.883 6.172 7.555 1 77.62 78 TRP A CA 1
ATOM 613 C C . TRP A 1 78 ? -10.367 6.422 7.324 1 77.62 78 TRP A C 1
ATOM 615 O O . TRP A 1 78 ? -11.148 6.492 8.273 1 77.62 78 TRP A O 1
ATOM 625 N N . TRP A 1 79 ? -10.656 6.789 6.141 1 72.94 79 TRP A N 1
ATOM 626 C CA . TRP A 1 79 ? -12.039 7.113 5.816 1 72.94 79 TRP A CA 1
ATOM 627 C C . TRP A 1 79 ? -12.609 6.129 4.797 1 72.94 79 TRP A C 1
ATOM 629 O O . TRP A 1 79 ? -11.938 5.793 3.816 1 72.94 79 TRP A O 1
ATOM 639 N N . LEU A 1 80 ? -13.781 5.523 5.289 1 73.5 80 LEU A N 1
ATOM 640 C CA . LEU A 1 80 ? -14.516 4.629 4.402 1 73.5 80 LEU A CA 1
ATOM 641 C C . LEU A 1 80 ? -15.492 5.41 3.527 1 73.5 80 LEU A C 1
ATOM 643 O O . LEU A 1 80 ? -16.375 6.094 4.035 1 73.5 80 LEU A O 1
ATOM 647 N N . GLY A 1 81 ? -15.234 5.789 2.234 1 62.06 81 GLY A N 1
ATOM 648 C CA . GLY A 1 81 ? -16.109 6.484 1.302 1 62.06 81 GLY A CA 1
ATOM 649 C C . GLY A 1 81 ? -15.359 7.082 0.12 1 62.06 81 GLY A C 1
ATOM 650 O O . GLY A 1 81 ? -14.133 7.164 0.133 1 62.06 81 GLY A O 1
ATOM 651 N N . HIS A 1 82 ? -15.906 7.027 -1.032 1 53.62 82 HIS A N 1
ATOM 652 C CA . HIS A 1 82 ? -15.359 7.656 -2.227 1 53.62 82 HIS A CA 1
ATOM 653 C C . HIS A 1 82 ? -15.508 9.172 -2.166 1 53.62 82 HIS A C 1
ATOM 655 O O . HIS A 1 82 ? -16.562 9.688 -1.803 1 53.62 82 HIS A O 1
ATOM 661 N N . GLY A 1 83 ? -14.547 9.938 -1.931 1 48.62 83 GLY A N 1
ATOM 662 C CA . GLY A 1 83 ? -14.695 11.375 -2.037 1 48.62 83 GLY A CA 1
ATOM 663 C C . GLY A 1 83 ? -14.258 11.922 -3.385 1 48.62 83 GLY A C 1
ATOM 664 O O . GLY A 1 83 ? -13.406 11.336 -4.051 1 48.62 83 GLY A O 1
ATOM 665 N N . ALA A 1 84 ? -15.219 12.398 -4.117 1 48.94 84 ALA A N 1
ATOM 666 C CA . ALA A 1 84 ? -14.805 13.18 -5.285 1 48.94 84 ALA A CA 1
ATOM 667 C C . ALA A 1 84 ? -14.508 14.625 -4.902 1 48.94 84 ALA A C 1
ATOM 669 O O . ALA A 1 84 ? -15.172 15.188 -4.027 1 48.94 84 ALA A O 1
ATOM 670 N N . PHE A 1 85 ? -13.359 14.938 -5.309 1 45.88 85 PHE A N 1
ATOM 671 C CA . PHE A 1 85 ? -13.07 16.359 -5.168 1 45.88 85 PHE A CA 1
ATOM 672 C C . PHE A 1 85 ? -14.094 17.203 -5.93 1 45.88 85 PHE A C 1
ATOM 674 O O . PHE A 1 85 ? -14.367 16.938 -7.102 1 45.88 85 PHE A O 1
ATOM 681 N N . THR A 1 86 ? -15.047 17.719 -5.117 1 47.06 86 THR A N 1
ATOM 682 C CA . THR A 1 86 ? -15.938 18.688 -5.762 1 47.06 86 THR A CA 1
ATOM 683 C C . THR A 1 86 ? -15.656 20.094 -5.254 1 47.06 86 THR A C 1
ATOM 685 O O . THR A 1 86 ? -15.078 20.281 -4.188 1 47.06 86 THR A O 1
ATOM 688 N N . ARG A 1 87 ? -15.656 21.016 -6.195 1 47.53 87 ARG A N 1
ATOM 689 C CA . ARG A 1 87 ? -15.5 22.438 -5.906 1 47.53 87 ARG A CA 1
ATOM 690 C C . ARG A 1 87 ? -16.828 23.062 -5.496 1 47.53 87 ARG A C 1
ATOM 692 O O . ARG A 1 87 ? -17.859 22.812 -6.129 1 47.53 87 ARG A O 1
ATOM 699 N N . ASN A 1 88 ? -16.781 23.469 -4.32 1 40.19 88 ASN A N 1
ATOM 700 C CA . ASN A 1 88 ? -18.016 24.188 -3.988 1 40.19 88 ASN A CA 1
ATOM 701 C C . ASN A 1 88 ? -18.156 25.469 -4.801 1 40.19 88 ASN A C 1
ATOM 703 O O . ASN A 1 88 ? -17.25 25.828 -5.55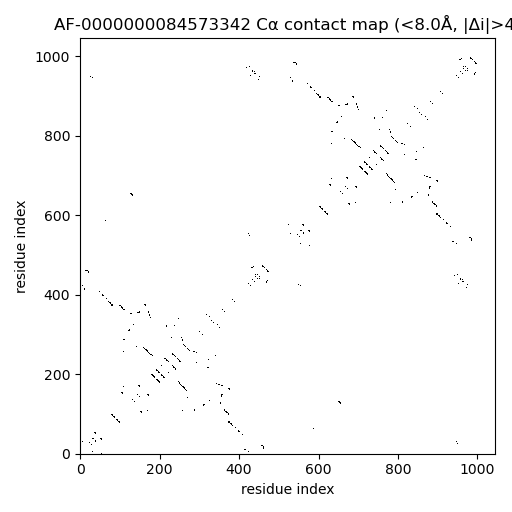9 1 40.19 88 ASN A O 1
ATOM 707 N N . HIS A 1 89 ? -19.344 26.047 -4.656 1 49.12 89 HIS A N 1
ATOM 708 C CA . HIS A 1 89 ? -19.641 27.281 -5.383 1 49.12 89 HIS A CA 1
ATOM 709 C C . HIS A 1 89 ? -18.562 28.328 -5.176 1 49.12 89 HIS A C 1
ATOM 711 O O . HIS A 1 89 ? -18.344 29.188 -6.031 1 49.12 89 HIS A O 1
ATOM 717 N N . PHE A 1 90 ? -17.797 28.078 -4.215 1 46.44 90 PHE A N 1
ATOM 718 C CA . PHE A 1 90 ? -16.781 29.094 -3.922 1 46.44 90 PHE A CA 1
ATOM 719 C C . PHE A 1 90 ? -15.406 28.641 -4.402 1 46.44 90 PHE A C 1
ATOM 721 O O . PHE A 1 90 ? -14.414 29.344 -4.207 1 46.44 90 PHE A O 1
ATOM 728 N N . GLY A 1 91 ? -15.312 27.484 -5.035 1 44.66 91 GLY A N 1
ATOM 729 C CA . GLY A 1 91 ? -14.094 27.016 -5.66 1 44.66 91 GLY A CA 1
ATOM 730 C C . GLY A 1 91 ? -13.219 26.203 -4.719 1 44.66 91 GLY A C 1
ATOM 731 O O . GLY A 1 91 ? -12.086 25.844 -5.059 1 44.66 91 GLY A O 1
ATOM 732 N N . VAL A 1 92 ? -13.695 26.203 -3.574 1 42.44 92 VAL A N 1
ATOM 733 C CA . VAL A 1 92 ? -12.898 25.422 -2.643 1 42.44 92 VAL A CA 1
ATOM 734 C C . VAL A 1 92 ? -13.062 23.938 -2.955 1 42.44 92 VAL A C 1
ATOM 736 O O . VAL A 1 92 ? -14.18 23.438 -3.096 1 42.44 92 VAL A O 1
ATOM 739 N N . LEU A 1 93 ? -12.008 23.344 -3.307 1 44.72 93 LEU A N 1
ATOM 740 C CA . LEU A 1 93 ? -11.984 21.906 -3.574 1 44.72 93 LEU A CA 1
ATOM 741 C C . LEU A 1 93 ? -12.305 21.109 -2.311 1 44.72 93 LEU A C 1
ATOM 743 O O . LEU A 1 93 ? -11.688 21.328 -1.264 1 44.72 93 LEU A O 1
ATOM 747 N N . TYR A 1 94 ? -13.57 20.828 -2.316 1 47.31 94 TYR A N 1
ATOM 748 C CA . TYR A 1 94 ? -13.875 19.906 -1.229 1 47.31 94 TYR A CA 1
ATOM 749 C C . TYR A 1 94 ? -14.102 18.484 -1.755 1 47.31 94 TYR A C 1
ATOM 751 O O . TYR A 1 94 ? -14.422 18.297 -2.932 1 47.31 94 TYR A O 1
ATOM 759 N N . VAL A 1 95 ? -13.719 17.547 -1.037 1 46.34 95 VAL A N 1
ATOM 760 C CA . VAL A 1 95 ? -14.023 16.156 -1.371 1 46.34 95 VAL A CA 1
ATOM 761 C C . VAL A 1 95 ? -15.461 15.836 -0.959 1 46.34 95 VAL A C 1
ATOM 763 O O . VAL A 1 95 ? -15.812 15.945 0.216 1 46.34 95 VAL A O 1
ATOM 766 N N . LYS A 1 96 ? -16.422 16.109 -2.006 1 49.47 96 LYS A N 1
ATOM 767 C CA . LYS A 1 96 ? -17.75 15.555 -1.765 1 49.47 96 LYS A CA 1
ATOM 768 C C . LYS A 1 96 ? -17.656 14.055 -1.484 1 49.47 96 LYS A C 1
ATOM 770 O O . LYS A 1 96 ? -17.094 13.297 -2.281 1 49.47 96 LYS A O 1
ATOM 775 N N . GLN A 1 97 ? -17.891 13.875 -0.264 1 48.38 97 GLN A N 1
ATOM 776 C CA . GLN A 1 97 ? -17.938 12.484 0.177 1 48.38 97 GLN A CA 1
ATOM 777 C C . GLN A 1 97 ? -19.188 11.781 -0.316 1 48.38 97 GLN A C 1
ATOM 779 O O . GLN A 1 97 ? -20.312 12.25 -0.074 1 48.38 97 GLN A O 1
ATOM 784 N N . TYR A 1 98 ? -19.188 11.367 -1.451 1 48.47 98 TYR A N 1
ATOM 785 C CA . TYR A 1 98 ? -20.359 10.57 -1.792 1 48.47 98 TYR A CA 1
ATOM 786 C C . TYR A 1 98 ? -20.516 9.398 -0.829 1 48.47 98 TYR A C 1
ATOM 788 O O . TYR A 1 98 ? -19.562 9 -0.165 1 48.47 98 TYR A O 1
ATOM 796 N N . SER A 1 99 ? -21.797 9.023 -0.769 1 53.38 99 SER A N 1
ATOM 797 C CA . SER A 1 99 ? -22.172 7.809 -0.058 1 53.38 99 SER A CA 1
ATOM 798 C C . SER A 1 99 ? -21.172 6.688 -0.308 1 53.38 99 SER A C 1
ATOM 800 O O . SER A 1 99 ? -20.672 6.539 -1.422 1 53.38 99 SER A O 1
ATOM 802 N N . SER A 1 100 ? -20.562 6.215 0.787 1 60.91 100 SER A N 1
ATOM 803 C CA . SER A 1 100 ? -19.438 5.34 1.107 1 60.91 100 SER A CA 1
ATOM 804 C C . SER A 1 100 ? -19.516 4.043 0.311 1 60.91 100 SER A C 1
ATOM 806 O O . SER A 1 100 ? -18.484 3.504 -0.098 1 60.91 100 SER A O 1
ATOM 808 N N . GLU A 1 101 ? -20.766 3.676 -0.006 1 72.5 101 GLU A N 1
ATOM 809 C CA . GLU A 1 101 ? -20.906 2.352 -0.604 1 72.5 101 GLU A CA 1
ATOM 810 C C . GLU A 1 101 ? -21.391 2.449 -2.051 1 72.5 101 GLU A C 1
ATOM 812 O O . GLU A 1 101 ? -22.219 3.297 -2.383 1 72.5 101 GLU A O 1
ATOM 817 N N . PHE A 1 102 ? -20.719 1.96 -3.014 1 78.38 102 PHE A N 1
ATOM 818 C CA . PHE A 1 102 ? -21.188 1.819 -4.387 1 78.38 102 PHE A CA 1
ATOM 819 C C . PHE A 1 102 ? -21.312 0.349 -4.766 1 78.38 102 PHE A C 1
ATOM 821 O O . PHE A 1 102 ? -20.812 -0.526 -4.062 1 78.38 102 PHE A O 1
ATOM 828 N N . SER A 1 103 ? -22.172 0.182 -5.801 1 84.19 103 SER A N 1
ATOM 829 C CA . SER A 1 103 ? -22.484 -1.189 -6.184 1 84.19 103 SER A CA 1
ATOM 830 C C . SER A 1 103 ? -21.641 -1.645 -7.367 1 84.19 103 SER A C 1
ATOM 832 O O . SER A 1 103 ? -21.375 -0.862 -8.281 1 84.19 103 SER A O 1
ATOM 834 N N . VAL A 1 104 ? -21.172 -2.773 -7.215 1 87.81 104 VAL A N 1
ATOM 835 C CA . VAL A 1 104 ? -20.453 -3.426 -8.305 1 87.81 104 VAL A CA 1
ATOM 836 C C . VAL A 1 104 ? -21.109 -4.77 -8.617 1 87.81 104 VAL A C 1
ATOM 838 O O . VAL A 1 104 ? -21.891 -5.289 -7.82 1 87.81 104 VAL A O 1
ATOM 841 N N . ASN A 1 105 ? -20.75 -5.305 -9.773 1 90.94 105 ASN A N 1
ATOM 842 C CA . ASN A 1 105 ? -21.312 -6.598 -10.164 1 90.94 105 ASN A CA 1
ATOM 843 C C . ASN A 1 105 ? -20.484 -7.75 -9.602 1 90.94 105 ASN A C 1
ATOM 845 O O . ASN A 1 105 ? -19.25 -7.707 -9.602 1 90.94 105 ASN A O 1
ATOM 849 N N . GLY A 1 106 ? -21.312 -8.656 -9.117 1 91.69 106 GLY A N 1
ATOM 850 C CA . GLY A 1 106 ? -20.672 -9.906 -8.758 1 91.69 106 GLY A CA 1
ATOM 851 C C . GLY A 1 106 ? -20.438 -10.82 -9.945 1 91.69 106 GLY A C 1
ATOM 852 O O . GLY A 1 106 ? -21.281 -10.906 -10.844 1 91.69 106 GLY A O 1
ATOM 853 N N . LEU A 1 107 ? -19.359 -11.477 -9.938 1 91.31 107 LEU A N 1
ATOM 854 C CA . LEU A 1 107 ? -19.016 -12.367 -11.039 1 91.31 107 LEU A CA 1
ATOM 855 C C . LEU A 1 107 ? -19.172 -13.828 -10.633 1 91.31 107 LEU A C 1
ATOM 857 O O . LEU A 1 107 ? -19.672 -14.641 -11.414 1 91.31 107 LEU A O 1
ATOM 861 N N . SER A 1 108 ? -18.75 -14.141 -9.383 1 92.69 108 SER A N 1
ATOM 862 C CA . SER A 1 108 ? -18.906 -15.508 -8.875 1 92.69 108 SER A CA 1
ATOM 863 C C . SER A 1 108 ? -19.281 -15.508 -7.402 1 92.69 108 SER A C 1
ATOM 865 O O . SER A 1 108 ? -18.984 -14.562 -6.672 1 92.69 108 SER A O 1
ATOM 867 N N . LYS A 1 109 ? -20.047 -16.562 -7.008 1 90.31 109 LYS A N 1
ATOM 868 C CA . LYS A 1 109 ? -20.453 -16.766 -5.617 1 90.31 109 LYS A CA 1
ATOM 869 C C . LYS A 1 109 ? -20.359 -18.234 -5.234 1 90.31 109 LYS A C 1
ATOM 871 O O . LYS A 1 109 ? -20.266 -19.109 -6.105 1 90.31 109 LYS A O 1
ATOM 876 N N . VAL A 1 110 ? -20.359 -18.406 -3.973 1 92.31 110 VAL A N 1
ATOM 877 C CA . VAL A 1 110 ? -20.266 -19.781 -3.484 1 92.31 110 VAL A CA 1
ATOM 878 C C . VAL A 1 110 ? -21.594 -20.5 -3.756 1 92.31 110 VAL A C 1
ATOM 880 O O . VAL A 1 110 ? -22.672 -19.953 -3.5 1 92.31 110 VAL A O 1
ATOM 883 N N . GLY A 1 111 ? -21.484 -21.625 -4.426 1 88.06 111 GLY A N 1
ATOM 884 C CA . GLY A 1 111 ? -22.625 -22.484 -4.73 1 88.06 111 GLY A CA 1
ATOM 885 C C . GLY A 1 111 ? -22.234 -23.859 -5.219 1 88.06 111 GLY A C 1
ATOM 886 O O . GLY A 1 111 ? -21.047 -24.172 -5.336 1 88.06 111 GLY A O 1
ATOM 887 N N . VAL A 1 112 ? -23.172 -24.703 -5.336 1 79.75 112 VAL A N 1
ATOM 888 C CA . VAL A 1 112 ? -22.938 -26.047 -5.824 1 79.75 112 VAL A CA 1
ATOM 889 C C . VAL A 1 112 ? -22.891 -26.062 -7.352 1 79.75 112 VAL A C 1
ATOM 891 O O . VAL A 1 112 ? -23.875 -25.703 -8 1 79.75 112 VAL A O 1
ATOM 894 N N . ASN A 1 113 ? -21.703 -26.344 -7.879 1 80.5 113 ASN A N 1
ATOM 895 C CA . ASN A 1 113 ? -21.578 -26.453 -9.328 1 80.5 113 ASN A CA 1
ATOM 896 C C . ASN A 1 113 ? -22.203 -27.734 -9.852 1 80.5 113 ASN A C 1
ATOM 898 O O . ASN A 1 113 ? -21.562 -28.797 -9.852 1 80.5 113 ASN A O 1
ATOM 902 N N . ARG A 1 114 ? -23.359 -27.719 -10.414 1 76 114 ARG A N 1
ATOM 903 C CA . ARG A 1 114 ? -24.094 -28.875 -10.898 1 76 114 ARG A CA 1
ATOM 904 C C . ARG A 1 114 ? -23.703 -29.219 -12.336 1 76 114 ARG A C 1
ATOM 906 O O . ARG A 1 114 ? -23.891 -30.344 -12.781 1 76 114 ARG A O 1
ATOM 913 N N . ALA A 1 115 ? -23.078 -28.219 -13.086 1 73.56 115 ALA A N 1
ATOM 914 C CA . ALA A 1 115 ? -22.734 -28.438 -14.484 1 73.56 115 ALA A CA 1
ATOM 915 C C . ALA A 1 115 ? -21.469 -29.281 -14.617 1 73.56 115 ALA A C 1
ATOM 917 O O . ALA A 1 115 ? -21.203 -29.859 -15.672 1 73.56 115 ALA A O 1
ATOM 918 N N . ALA A 1 116 ? -20.75 -29.656 -13.602 1 71.94 116 ALA A N 1
ATOM 919 C CA . ALA A 1 116 ? -19.547 -30.484 -13.562 1 71.94 116 ALA A CA 1
ATOM 920 C C . ALA A 1 116 ? -18.594 -30.125 -14.703 1 71.94 116 ALA A C 1
ATOM 922 O O . ALA A 1 116 ? -18.031 -31 -15.359 1 71.94 116 ALA A O 1
ATOM 923 N N . ASN A 1 117 ? -18.5 -28.797 -15.078 1 78.31 117 ASN A N 1
ATOM 924 C CA . ASN A 1 117 ? -17.641 -28.328 -16.156 1 78.31 117 ASN A CA 1
ATOM 925 C C . ASN A 1 117 ? -16.172 -28.469 -15.797 1 78.31 117 ASN A C 1
ATOM 927 O O . ASN A 1 117 ? -15.289 -28.156 -16.609 1 78.31 117 ASN A O 1
ATOM 931 N N . PHE A 1 118 ? -15.969 -29.109 -14.594 1 83.69 118 PHE A N 1
ATOM 932 C CA . PHE A 1 118 ? -14.586 -29.25 -14.141 1 83.69 118 PHE A CA 1
ATOM 933 C C . PHE A 1 118 ? -14.055 -30.656 -14.438 1 83.69 118 PHE A C 1
ATOM 935 O O . PHE A 1 118 ? -12.906 -30.969 -14.133 1 83.69 118 PHE A O 1
ATOM 942 N N . MET A 1 119 ? -14.781 -31.453 -15.18 1 86.56 119 MET A N 1
ATOM 943 C CA . MET A 1 119 ? -14.422 -32.844 -15.391 1 86.56 119 MET A CA 1
ATOM 944 C C . MET A 1 119 ? -13.32 -32.969 -16.438 1 86.56 119 MET A C 1
ATOM 946 O O . MET A 1 119 ? -12.727 -34.031 -16.609 1 86.56 119 MET A O 1
ATOM 950 N N . ASP A 1 120 ? -13 -31.875 -17.109 1 86.56 120 ASP A N 1
ATOM 951 C CA . ASP A 1 120 ? -11.875 -31.922 -18.031 1 86.56 120 ASP A CA 1
ATOM 952 C C . ASP A 1 120 ? -10.547 -31.828 -17.297 1 86.56 120 ASP A C 1
ATOM 954 O O . ASP A 1 120 ? -9.477 -31.969 -17.906 1 86.56 120 ASP A O 1
ATOM 958 N N . MET A 1 121 ? -10.477 -31.594 -16.078 1 91.5 121 MET A N 1
ATOM 959 C CA . MET A 1 121 ? -9.352 -31.641 -15.148 1 91.5 121 MET A CA 1
ATOM 960 C C . MET A 1 121 ? -8.352 -30.531 -15.461 1 91.5 121 MET A C 1
ATOM 962 O O . MET A 1 121 ? -7.234 -30.531 -14.93 1 91.5 121 MET A O 1
ATOM 966 N N . THR A 1 122 ? -8.75 -29.562 -16.281 1 88.44 122 THR A N 1
ATOM 967 C CA . THR A 1 122 ? -7.836 -28.484 -16.625 1 88.44 122 THR A CA 1
ATOM 968 C C . THR A 1 122 ? -7.566 -27.594 -15.406 1 88.44 122 THR A C 1
ATOM 970 O O . THR A 1 122 ? -6.414 -27.297 -15.102 1 88.44 122 THR A O 1
ATOM 973 N N . ALA A 1 123 ? -8.602 -27.297 -14.734 1 91.69 123 ALA A N 1
ATOM 974 C CA . ALA A 1 123 ? -8.461 -26.438 -13.562 1 91.69 123 ALA A CA 1
ATOM 975 C C . ALA A 1 123 ? -7.695 -27.156 -12.453 1 91.69 123 ALA A C 1
ATOM 977 O O . ALA A 1 123 ? -6.891 -26.547 -11.75 1 91.69 123 ALA A O 1
ATOM 978 N N . PHE A 1 124 ? -7.879 -28.453 -12.352 1 95.44 124 PHE A N 1
ATOM 979 C CA . PHE A 1 124 ? -7.207 -29.234 -11.32 1 95.44 124 PHE A CA 1
ATOM 980 C C . PHE A 1 124 ? -5.715 -29.344 -11.609 1 95.44 124 PHE A C 1
ATOM 982 O O . PHE A 1 124 ? -4.891 -29.234 -10.695 1 95.44 124 PHE A O 1
ATOM 989 N N . LEU A 1 125 ? -5.496 -29.531 -12.836 1 94 125 LEU A N 1
ATOM 990 C CA . LEU A 1 125 ? -4.094 -29.594 -13.227 1 94 125 LEU A CA 1
ATOM 991 C C . LEU A 1 125 ? -3.4 -28.25 -12.984 1 94 125 LEU A C 1
ATOM 993 O O . LEU A 1 125 ? -2.264 -28.219 -12.508 1 94 125 LEU A O 1
ATOM 997 N N . ALA A 1 126 ? -4.078 -27.203 -13.352 1 93.62 126 ALA A N 1
ATOM 998 C CA . ALA A 1 126 ? -3.52 -25.875 -13.102 1 93.62 126 ALA A CA 1
ATOM 999 C C . ALA A 1 126 ? -3.273 -25.656 -11.609 1 93.62 126 ALA A C 1
ATOM 1001 O O . ALA A 1 126 ? -2.256 -25.078 -11.227 1 93.62 126 ALA A O 1
ATOM 1002 N N . ALA A 1 127 ? -4.117 -26.109 -10.828 1 96.62 127 ALA A N 1
ATOM 1003 C CA . ALA A 1 127 ? -3.979 -25.953 -9.383 1 96.62 127 ALA A CA 1
ATOM 1004 C C . ALA A 1 127 ? -2.781 -26.75 -8.859 1 96.62 127 ALA A C 1
ATOM 1006 O O . ALA A 1 127 ? -2.01 -26.25 -8.039 1 96.62 127 ALA A O 1
ATOM 1007 N N . SER A 1 128 ? -2.697 -27.953 -9.289 1 96.5 128 SER A N 1
ATOM 1008 C CA . SER A 1 128 ? -1.557 -28.766 -8.867 1 96.5 128 SER A CA 1
ATOM 1009 C C . SER A 1 128 ? -0.243 -28.156 -9.352 1 96.5 128 SER A C 1
ATOM 1011 O O . SER A 1 128 ? 0.77 -28.219 -8.656 1 96.5 128 SER A O 1
ATOM 1013 N N . SER A 1 129 ? -0.32 -27.578 -10.516 1 94.19 129 SER A N 1
ATOM 1014 C CA . SER A 1 129 ? 0.855 -26.906 -11.055 1 94.19 129 SER A CA 1
ATOM 1015 C C . SER A 1 129 ? 1.251 -25.703 -10.203 1 94.19 129 SER A C 1
ATOM 1017 O O . SER A 1 129 ? 2.434 -25.5 -9.922 1 94.19 129 SER A O 1
ATOM 1019 N N . PHE A 1 130 ? 0.287 -25.016 -9.789 1 96 130 PHE A N 1
ATOM 1020 C CA . PHE A 1 130 ? 0.579 -23.875 -8.93 1 96 130 PHE A CA 1
ATOM 1021 C C . PHE A 1 130 ? 1.183 -24.328 -7.609 1 96 130 PHE A C 1
ATOM 1023 O O . PHE A 1 130 ? 2.162 -23.75 -7.133 1 96 130 PHE A O 1
ATOM 1030 N N . ALA A 1 131 ? 0.567 -25.266 -7.02 1 95.94 131 ALA A N 1
ATOM 1031 C CA . ALA A 1 131 ? 1.058 -25.766 -5.738 1 95.94 131 ALA A CA 1
ATOM 1032 C C . ALA A 1 131 ? 2.516 -26.203 -5.844 1 95.94 131 ALA A C 1
ATOM 1034 O O . ALA A 1 131 ? 3.314 -25.953 -4.941 1 95.94 131 ALA A O 1
ATOM 1035 N N . SER A 1 132 ? 2.824 -26.859 -6.906 1 94.62 132 SER A N 1
ATOM 1036 C CA . SER A 1 132 ? 4.203 -27.281 -7.125 1 94.62 132 SER A CA 1
ATOM 1037 C C . SER A 1 132 ? 5.129 -26.094 -7.312 1 94.62 132 SER A C 1
ATOM 1039 O O . SER A 1 132 ? 6.223 -26.047 -6.746 1 94.62 132 SER A O 1
ATOM 1041 N N . ALA A 1 133 ? 4.656 -25.156 -8.109 1 94.44 133 ALA A N 1
ATOM 1042 C CA . ALA A 1 133 ? 5.465 -23.953 -8.352 1 94.44 133 ALA A CA 1
ATOM 1043 C C . ALA A 1 133 ? 5.66 -23.156 -7.07 1 94.44 133 ALA A C 1
ATOM 1045 O O . ALA A 1 133 ? 6.734 -22.594 -6.84 1 94.44 133 ALA A O 1
ATOM 1046 N N . ASP A 1 134 ? 4.645 -23.078 -6.301 1 95.06 134 ASP A N 1
ATOM 1047 C CA . ASP A 1 134 ? 4.719 -22.312 -5.059 1 95.06 134 ASP A CA 1
ATOM 1048 C C . ASP A 1 134 ? 5.777 -22.891 -4.121 1 95.06 134 ASP A C 1
ATOM 1050 O O . ASP A 1 134 ? 6.434 -22.141 -3.391 1 95.06 134 ASP A O 1
ATOM 1054 N N . VAL A 1 135 ? 5.938 -24.156 -4.082 1 94.25 135 VAL A N 1
ATOM 1055 C CA . VAL A 1 135 ? 6.902 -24.812 -3.209 1 94.25 135 VAL A CA 1
ATOM 1056 C C . VAL A 1 135 ? 8.32 -24.422 -3.617 1 94.25 135 VAL A C 1
ATOM 1058 O O . VAL A 1 135 ? 9.18 -24.203 -2.762 1 94.25 135 VAL A O 1
ATOM 1061 N N . ILE A 1 136 ? 8.531 -24.297 -4.91 1 91 136 ILE A N 1
ATOM 1062 C CA . ILE A 1 136 ? 9.883 -24.078 -5.41 1 91 136 ILE A CA 1
ATOM 1063 C C . ILE A 1 136 ? 10.195 -22.594 -5.414 1 91 136 ILE A C 1
ATOM 1065 O O . ILE A 1 136 ? 11.297 -22.172 -5.031 1 91 136 ILE A O 1
ATOM 1069 N N . TYR A 1 137 ? 9.195 -21.781 -5.785 1 90.94 137 TYR A N 1
ATOM 1070 C CA . TYR A 1 137 ? 9.469 -20.375 -6.004 1 90.94 137 TYR A CA 1
ATOM 1071 C C . TYR A 1 137 ? 8.898 -19.516 -4.875 1 90.94 137 TYR A C 1
ATOM 1073 O O . TYR A 1 137 ? 9.102 -18.297 -4.836 1 90.94 137 TYR A O 1
ATOM 1081 N N . HIS A 1 138 ? 8.164 -20.094 -3.998 1 88.5 138 HIS A N 1
ATOM 1082 C CA . HIS A 1 138 ? 7.551 -19.344 -2.904 1 88.5 138 HIS A CA 1
ATOM 1083 C C . HIS A 1 138 ? 6.777 -18.141 -3.424 1 88.5 138 HIS A C 1
ATOM 1085 O O . HIS A 1 138 ? 6.988 -17.016 -2.963 1 88.5 138 HIS A O 1
ATOM 1091 N N . ILE A 1 139 ? 5.859 -18.375 -4.266 1 88.38 139 ILE A N 1
ATOM 1092 C CA . ILE A 1 139 ? 5.105 -17.344 -4.965 1 88.38 139 ILE A CA 1
ATOM 1093 C C . ILE A 1 139 ? 4.129 -16.672 -4 1 88.38 139 ILE A C 1
ATOM 1095 O O . ILE A 1 139 ? 3.879 -15.469 -4.098 1 88.38 139 ILE A O 1
ATOM 1099 N N . GLY A 1 140 ? 3.623 -17.406 -3.104 1 86.25 140 GLY A N 1
ATOM 1100 C CA . GLY A 1 140 ? 2.604 -16.859 -2.221 1 86.25 140 GLY A CA 1
ATOM 1101 C C . GLY A 1 140 ? 1.191 -17.094 -2.719 1 86.25 140 GLY A C 1
ATOM 1102 O O . GLY A 1 140 ? 0.996 -17.688 -3.785 1 86.25 140 GLY A O 1
ATOM 1103 N N . PRO A 1 141 ? 0.26 -16.625 -2.008 1 88 141 PRO A N 1
ATOM 1104 C CA . PRO A 1 141 ? -1.129 -16.922 -2.367 1 88 141 PRO A CA 1
ATOM 1105 C C . PRO A 1 141 ? -1.605 -16.125 -3.578 1 88 141 PRO A C 1
ATOM 1107 O O . PRO A 1 141 ? -1.2 -14.969 -3.76 1 88 141 PRO A O 1
ATOM 1110 N N . PRO A 1 142 ? -2.391 -16.766 -4.367 1 89.25 142 PRO A N 1
ATOM 1111 C CA . PRO A 1 142 ? -3 -16.031 -5.48 1 89.25 142 PRO A CA 1
ATOM 1112 C C . PRO A 1 142 ? -3.91 -14.898 -5.008 1 89.25 142 PRO A C 1
ATOM 1114 O O . PRO A 1 142 ? -4.293 -14.859 -3.834 1 89.25 142 PRO A O 1
ATOM 1117 N N . PRO A 1 143 ? -4.305 -14.008 -5.906 1 87.38 143 PRO A N 1
ATOM 1118 C CA . PRO A 1 143 ? -5.059 -12.82 -5.52 1 87.38 143 PRO A CA 1
ATOM 1119 C C . PRO A 1 143 ? -6.445 -13.148 -4.973 1 87.38 143 PRO A C 1
ATOM 1121 O O . PRO A 1 143 ? -7.039 -12.344 -4.254 1 87.38 143 PRO A O 1
ATOM 1124 N N . PHE A 1 144 ? -7.008 -14.258 -5.246 1 90.38 144 PHE A N 1
ATOM 1125 C CA . PHE A 1 144 ? -8.367 -14.578 -4.816 1 90.38 144 PHE A CA 1
ATOM 1126 C C . PHE A 1 144 ? -8.344 -15.531 -3.627 1 90.38 144 PHE A C 1
ATOM 1128 O O . PHE A 1 144 ? -9.398 -15.984 -3.174 1 90.38 144 PHE A O 1
ATOM 1135 N N . VAL A 1 145 ? -7.129 -15.828 -3.174 1 92.44 145 VAL A N 1
ATOM 1136 C CA . VAL A 1 145 ? -6.996 -16.75 -2.053 1 92.44 145 VAL A CA 1
ATOM 1137 C C . VAL A 1 145 ? -6.223 -16.094 -0.919 1 92.44 145 VAL A C 1
ATOM 1139 O O . VAL A 1 145 ? -5.227 -15.398 -1.162 1 92.44 145 VAL A O 1
ATOM 1142 N N . SER A 1 146 ? -6.73 -16.266 0.274 1 91.56 146 SER A N 1
ATOM 1143 C CA . SER A 1 146 ? -6.02 -15.805 1.465 1 91.56 146 SER A CA 1
ATOM 1144 C C . SER A 1 146 ? -6.305 -16.719 2.658 1 91.56 146 SER A C 1
ATOM 1146 O O . SER A 1 146 ? -7.461 -16.891 3.049 1 91.56 146 SER A O 1
ATOM 1148 N N . GLY A 1 147 ? -5.324 -17.281 3.24 1 88.44 147 GLY A N 1
ATOM 1149 C CA . GLY A 1 147 ? -5.477 -18.094 4.43 1 88.44 147 GLY A CA 1
ATOM 1150 C C . GLY A 1 147 ? -6.371 -19.297 4.215 1 88.44 147 GLY A C 1
ATOM 1151 O O . GLY A 1 147 ? -7.125 -19.688 5.113 1 88.44 147 GLY A O 1
ATOM 1152 N N . GLY A 1 148 ? -6.492 -19.781 3.057 1 92.19 148 GLY A N 1
ATOM 1153 C CA . GLY A 1 148 ? -7.336 -20.922 2.766 1 92.19 148 GLY A CA 1
ATOM 1154 C C . GLY A 1 148 ? -8.711 -20.547 2.242 1 92.19 148 GLY A C 1
ATOM 1155 O O . GLY A 1 148 ? -9.477 -21.406 1.807 1 92.19 148 GLY A O 1
ATOM 1156 N N . TYR A 1 149 ? -8.984 -19.25 2.295 1 94 149 TYR A N 1
ATOM 1157 C CA . TYR A 1 149 ? -10.258 -18.766 1.795 1 94 149 TYR A CA 1
ATOM 1158 C C . TYR A 1 149 ? -10.188 -18.469 0.302 1 94 149 TYR A C 1
ATOM 1160 O O . TYR A 1 149 ? -9.297 -17.75 -0.149 1 94 149 TYR A O 1
ATOM 1168 N N . THR A 1 150 ? -11.031 -19.016 -0.383 1 95.19 150 THR A N 1
ATOM 1169 C C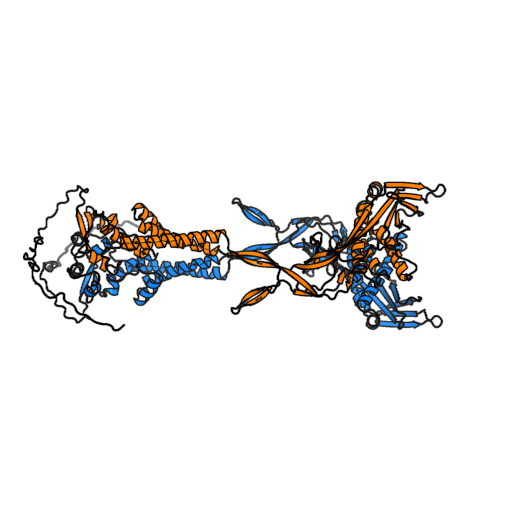A . THR A 1 150 ? -11.234 -18.672 -1.785 1 95.19 150 THR A CA 1
ATOM 1170 C C . THR A 1 150 ? -12.453 -17.766 -1.95 1 95.19 150 THR A C 1
ATOM 1172 O O . THR A 1 150 ? -13.586 -18.203 -1.704 1 95.19 150 THR A O 1
ATOM 1175 N N . VAL A 1 151 ? -12.18 -16.594 -2.455 1 93.75 151 VAL A N 1
ATOM 1176 C CA . VAL A 1 151 ? -13.227 -15.578 -2.477 1 93.75 151 VAL A CA 1
ATOM 1177 C C . VAL A 1 151 ? -13.898 -15.555 -3.85 1 93.75 151 VAL A C 1
ATOM 1179 O O . VAL A 1 151 ? -13.227 -15.695 -4.875 1 93.75 151 VAL A O 1
ATOM 1182 N N . GLY A 1 152 ? -15.188 -15.336 -3.779 1 93 152 GLY A N 1
ATOM 1183 C CA . GLY A 1 152 ? -15.906 -15.102 -5.023 1 93 152 GLY A CA 1
ATOM 1184 C C . GLY A 1 152 ? -15.492 -13.82 -5.719 1 93 152 GLY A C 1
ATOM 1185 O O . GLY A 1 152 ? -15.289 -12.797 -5.062 1 93 152 GLY A O 1
ATOM 1186 N N . GLU A 1 153 ? -15.422 -13.875 -7.008 1 91.31 153 GLU A N 1
ATOM 1187 C CA . GLU A 1 153 ? -14.938 -12.742 -7.789 1 91.31 153 GLU A CA 1
ATOM 1188 C C . GLU A 1 153 ? -16.016 -11.68 -7.949 1 91.31 153 GLU A C 1
ATOM 1190 O O . GLU A 1 153 ? -17.203 -11.992 -7.984 1 91.31 153 GLU A O 1
ATOM 1195 N N . PHE A 1 154 ? -15.547 -10.477 -7.988 1 90.06 154 PHE A N 1
ATOM 1196 C CA . PHE A 1 154 ? -16.406 -9.328 -8.281 1 90.06 154 PHE A CA 1
ATOM 1197 C C . PHE A 1 154 ? -15.609 -8.242 -9 1 90.06 154 PHE A C 1
ATOM 1199 O O . PHE A 1 154 ? -14.383 -8.305 -9.07 1 90.06 154 PHE A O 1
ATOM 1206 N N . GLU A 1 155 ? -16.297 -7.375 -9.555 1 88.25 155 GLU A N 1
ATOM 1207 C CA . GLU A 1 155 ? -15.656 -6.309 -10.32 1 88.25 155 GLU A CA 1
ATOM 1208 C C . GLU A 1 155 ? -14.906 -5.344 -9.398 1 88.25 155 GLU A C 1
ATOM 1210 O O . GLU A 1 155 ? -15.422 -4.953 -8.352 1 88.25 155 GLU A O 1
ATOM 1215 N N . ILE A 1 156 ? -13.68 -5.098 -9.82 1 84.62 156 ILE A N 1
ATOM 1216 C CA . ILE A 1 156 ? -12.859 -4.156 -9.07 1 84.62 156 ILE A CA 1
ATOM 1217 C C . ILE A 1 156 ? -12.781 -2.824 -9.82 1 84.62 156 ILE A C 1
ATOM 1219 O O . ILE A 1 156 ? -12.719 -2.801 -11.055 1 84.62 156 ILE A O 1
ATOM 1223 N N . THR A 1 157 ? -12.906 -1.814 -9.07 1 74.5 157 THR A N 1
ATOM 1224 C CA . THR A 1 157 ? -12.867 -0.481 -9.656 1 74.5 157 THR A CA 1
ATOM 1225 C C . THR A 1 157 ? -11.477 -0.161 -10.195 1 74.5 157 THR A C 1
ATOM 1227 O O . THR A 1 157 ? -10.484 -0.739 -9.742 1 74.5 157 THR A O 1
ATOM 1230 N N . ASP A 1 158 ? -11.484 0.698 -11.141 1 66.25 158 ASP A N 1
ATOM 1231 C CA . ASP A 1 158 ? -10.242 1.102 -11.805 1 66.25 158 ASP A CA 1
ATOM 1232 C C . ASP A 1 158 ? -9.461 2.092 -10.945 1 66.25 158 ASP A C 1
ATOM 1234 O O . ASP A 1 158 ? -8.359 2.5 -11.312 1 66.25 158 ASP A O 1
ATOM 1238 N N . ASN A 1 159 ? -9.945 2.291 -9.789 1 63.06 159 ASN A N 1
ATOM 1239 C CA . ASN A 1 159 ? -9.18 3.211 -8.953 1 63.06 159 ASN A CA 1
ATOM 1240 C C . ASN A 1 159 ? -7.926 2.547 -8.391 1 63.06 159 ASN A C 1
ATOM 1242 O O . ASN A 1 159 ? -7.961 1.383 -7.992 1 63.06 159 ASN A O 1
ATOM 1246 N N . ASP A 1 160 ? -6.797 3.242 -8.508 1 65.5 160 ASP A N 1
ATOM 1247 C CA . ASP A 1 160 ? -5.516 2.637 -8.164 1 65.5 160 ASP A CA 1
ATOM 1248 C C . ASP A 1 160 ? -5.141 2.934 -6.711 1 65.5 160 ASP A C 1
ATOM 1250 O O . ASP A 1 160 ? -4.109 2.469 -6.223 1 65.5 160 ASP A O 1
ATOM 1254 N N . ILE A 1 161 ? -6.043 3.641 -6.051 1 71.81 161 ILE A N 1
ATOM 1255 C CA . ILE A 1 161 ? -5.602 3.982 -4.703 1 71.81 161 ILE A CA 1
ATOM 1256 C C . ILE A 1 161 ? -6.66 3.553 -3.691 1 71.81 161 ILE A C 1
ATOM 1258 O O . ILE A 1 161 ? -7.859 3.738 -3.918 1 71.81 161 ILE A O 1
ATOM 1262 N N . GLY A 1 162 ? -6.078 2.883 -2.562 1 79.44 162 GLY A N 1
ATOM 1263 C CA . GLY A 1 162 ? -6.969 2.551 -1.461 1 79.44 162 GLY A CA 1
ATOM 1264 C C . GLY A 1 162 ? -7.215 1.06 -1.322 1 79.44 162 GLY A C 1
ATOM 1265 O O . GLY A 1 162 ? -6.52 0.251 -1.941 1 79.44 162 GLY A O 1
ATOM 1266 N N . ILE A 1 163 ? -8.086 0.808 -0.292 1 84.69 163 ILE A N 1
ATOM 1267 C CA . ILE A 1 163 ? -8.484 -0.566 -0.016 1 84.69 163 ILE A CA 1
ATOM 1268 C C . ILE A 1 163 ? -9.992 -0.721 -0.255 1 84.69 163 ILE A C 1
ATOM 1270 O O . ILE A 1 163 ? -10.781 0.099 0.21 1 84.69 163 ILE A O 1
ATOM 1274 N N . LEU A 1 164 ? -10.32 -1.679 -1.044 1 88.06 164 LEU A N 1
ATOM 1275 C CA . LEU A 1 164 ? -11.719 -2.002 -1.322 1 88.06 164 LEU A CA 1
ATOM 1276 C C . LEU A 1 164 ? -12.242 -3.037 -0.333 1 88.06 164 LEU A C 1
ATOM 1278 O O . LEU A 1 164 ? -11.609 -4.074 -0.119 1 88.06 164 LEU A O 1
ATOM 1282 N N . TYR A 1 165 ? -13.344 -2.688 0.333 1 88.06 165 TYR A N 1
ATOM 1283 C CA . TYR A 1 165 ? -13.969 -3.598 1.282 1 88.06 165 TYR A CA 1
ATOM 1284 C C . TYR A 1 165 ? -15.297 -4.113 0.743 1 88.06 165 TYR A C 1
ATOM 1286 O O . TYR A 1 165 ? -16.094 -3.35 0.185 1 88.06 165 TYR A O 1
ATOM 1294 N N . ALA A 1 166 ? -15.477 -5.34 0.897 1 89.81 166 ALA A N 1
ATOM 1295 C CA . ALA A 1 166 ? -16.734 -5.957 0.487 1 89.81 166 ALA A CA 1
ATOM 1296 C C . ALA A 1 166 ? -17.016 -7.223 1.293 1 89.81 166 ALA A C 1
ATOM 1298 O O . ALA A 1 166 ? -16.078 -7.883 1.764 1 89.81 166 ALA A O 1
ATOM 1299 N N . ASN A 1 167 ? -18.281 -7.449 1.55 1 88.94 167 ASN A N 1
ATOM 1300 C CA . ASN A 1 167 ? -18.703 -8.742 2.088 1 88.94 167 ASN A CA 1
ATOM 1301 C C . ASN A 1 167 ? -19.047 -9.727 0.977 1 88.94 167 ASN A C 1
ATOM 1303 O O . ASN A 1 167 ? -19.859 -9.43 0.109 1 88.94 167 ASN A O 1
ATOM 1307 N N . ARG A 1 168 ? -18.328 -10.773 1.032 1 90.69 168 ARG A N 1
ATOM 1308 C CA . ARG A 1 168 ? -18.516 -11.75 -0.036 1 90.69 168 ARG A CA 1
ATOM 1309 C C . ARG A 1 168 ? -18.5 -13.172 0.513 1 90.69 168 ARG A C 1
ATOM 1311 O O . ARG A 1 168 ? -18.062 -13.406 1.645 1 90.69 168 ARG A O 1
ATOM 1318 N N . SER A 1 169 ? -19.109 -14.016 -0.258 1 90.88 169 SER A N 1
ATOM 1319 C CA . SER A 1 169 ? -19.031 -15.43 0.092 1 90.88 169 SER A CA 1
ATOM 1320 C C . SER A 1 169 ? -17.688 -16.031 -0.285 1 90.88 169 SER A C 1
ATOM 1322 O O . SER A 1 169 ? -17.109 -15.68 -1.323 1 90.88 169 SER A O 1
ATOM 1324 N N . ALA A 1 170 ? -17.141 -16.844 0.603 1 93.62 170 ALA A N 1
ATOM 1325 C CA . ALA A 1 170 ? -15.867 -17.516 0.385 1 93.62 170 ALA A CA 1
ATOM 1326 C C . ALA A 1 170 ? -15.914 -18.969 0.839 1 93.62 170 ALA A C 1
ATOM 1328 O O . ALA A 1 170 ? -16.781 -19.344 1.626 1 93.62 170 ALA A O 1
ATOM 1329 N N . VAL A 1 171 ? -15.094 -19.75 0.243 1 94.38 171 VAL A N 1
ATOM 1330 C CA . VAL A 1 171 ? -14.945 -21.141 0.625 1 94.38 171 VAL A CA 1
ATOM 1331 C C . VAL A 1 171 ? -13.648 -21.328 1.417 1 94.38 171 VAL A C 1
ATOM 1333 O O . VAL A 1 171 ? -12.57 -20.953 0.953 1 94.38 171 VAL A O 1
ATOM 1336 N N . LEU A 1 172 ? -13.75 -21.828 2.607 1 93.94 172 LEU A N 1
ATOM 1337 C CA . LEU A 1 172 ? -12.57 -22.188 3.393 1 93.94 172 LEU A CA 1
ATOM 1338 C C . LEU A 1 172 ? -12.172 -23.641 3.146 1 93.94 172 LEU A C 1
ATOM 1340 O O . LEU A 1 172 ? -12.938 -24.562 3.451 1 93.94 172 LEU A O 1
ATOM 1344 N N . SER A 1 173 ? -11.039 -23.797 2.545 1 95.12 173 SER A N 1
ATOM 1345 C CA . SER A 1 173 ? -10.5 -25.141 2.311 1 95.12 173 SER A CA 1
ATOM 1346 C C . SER A 1 173 ? -9.383 -25.469 3.297 1 95.12 173 SER A C 1
ATOM 1348 O O . SER A 1 173 ? -8.445 -24.688 3.459 1 95.12 173 SER A O 1
ATOM 1350 N N . GLN A 1 174 ? -9.555 -26.609 3.941 1 94.12 174 GLN A N 1
ATOM 1351 C CA . GLN A 1 174 ? -8.547 -27.062 4.895 1 94.12 174 GLN A CA 1
ATOM 1352 C C . GLN A 1 174 ? -8.336 -28.562 4.812 1 94.12 174 GLN A C 1
ATOM 1354 O O . GLN A 1 174 ? -9.305 -29.328 4.762 1 94.12 174 GLN A O 1
ATOM 1359 N N . ALA A 1 175 ? -7.098 -28.891 4.688 1 96.44 175 ALA A N 1
ATOM 1360 C CA . ALA A 1 175 ? -6.734 -30.297 4.789 1 96.44 175 ALA A CA 1
ATOM 1361 C C . ALA A 1 175 ? -6.207 -30.625 6.184 1 96.44 175 ALA A C 1
ATOM 1363 O O . ALA A 1 175 ? -5.34 -29.938 6.711 1 96.44 175 ALA A O 1
ATOM 1364 N N . VAL A 1 176 ? -6.816 -31.562 6.828 1 95.5 176 VAL A N 1
ATOM 1365 C CA . VAL A 1 176 ? -6.316 -32.062 8.109 1 95.5 176 VAL A CA 1
ATOM 1366 C C . VAL A 1 176 ? -5.555 -33.375 7.902 1 95.5 176 VAL A C 1
ATOM 1368 O O . VAL A 1 176 ? -6.141 -34.375 7.535 1 95.5 176 VAL A O 1
ATOM 1371 N N . CYS A 1 177 ? -4.328 -33.219 8.109 1 96.31 177 CYS A N 1
ATOM 1372 C CA . CYS A 1 177 ? -3.477 -34.375 7.871 1 96.31 177 CYS A CA 1
ATOM 1373 C C . CYS A 1 177 ? -2.963 -34.969 9.18 1 96.31 177 CYS A C 1
ATOM 1375 O O . CYS A 1 177 ? -2.744 -34.219 10.148 1 96.31 177 CYS A O 1
ATOM 1377 N N . SER A 1 178 ? -2.781 -36.344 9.195 1 95.31 178 SER A N 1
ATOM 1378 C CA . SER A 1 178 ? -2.305 -37.031 10.391 1 95.31 178 SER A CA 1
ATOM 1379 C C . SER A 1 178 ? -1.288 -38.094 10.031 1 95.31 178 SER A C 1
ATOM 1381 O O . SER A 1 178 ? -1.353 -38.688 8.953 1 95.31 178 SER A O 1
ATOM 1383 N N . ALA A 1 179 ? -0.399 -38.25 10.969 1 95.69 179 ALA A N 1
ATOM 1384 C CA . ALA A 1 179 ? 0.555 -39.344 10.844 1 95.69 179 ALA A CA 1
ATOM 1385 C C . ALA A 1 179 ? -0.064 -40.656 11.297 1 95.69 179 ALA A C 1
ATOM 1387 O O . ALA A 1 179 ? -1.059 -40.688 12.031 1 95.69 179 ALA A O 1
ATOM 1388 N N . PRO A 1 180 ? 0.493 -41.75 10.836 1 95 180 PRO A N 1
ATOM 1389 C CA . PRO A 1 180 ? -0.061 -43.031 11.242 1 95 180 PRO A CA 1
ATOM 1390 C C . PRO A 1 180 ? 0.257 -43.375 12.695 1 95 180 PRO A C 1
ATOM 1392 O O . PRO A 1 180 ? 1.245 -42.875 13.25 1 95 180 PRO A O 1
ATOM 1395 N N . ASP A 1 181 ? -0.6 -44.219 13.211 1 93.81 181 ASP A N 1
ATOM 1396 C CA . ASP A 1 181 ? -0.385 -44.688 14.57 1 93.81 181 ASP A CA 1
ATOM 1397 C C . ASP A 1 181 ? 0.775 -45.688 14.617 1 93.81 181 ASP A C 1
ATOM 1399 O O . ASP A 1 181 ? 1.558 -45.688 15.57 1 93.81 181 ASP A O 1
ATOM 1403 N N . SER A 1 182 ? 0.797 -46.5 13.609 1 93.56 182 SER A N 1
ATOM 1404 C CA . SER A 1 182 ? 1.886 -47.438 13.477 1 93.56 182 SER A CA 1
ATOM 1405 C C . SER A 1 182 ? 2.193 -47.75 12.008 1 93.56 182 SER A C 1
ATOM 1407 O O . SER A 1 182 ? 1.32 -47.625 11.148 1 93.56 182 SER A O 1
ATOM 1409 N N . LEU A 1 183 ? 3.457 -47.969 11.734 1 94.38 183 LEU A N 1
ATOM 1410 C CA . LEU A 1 183 ? 3.918 -48.281 10.391 1 94.38 183 LEU A CA 1
ATOM 1411 C C . LEU A 1 183 ? 4.801 -49.531 10.398 1 94.38 183 LEU A C 1
ATOM 1413 O O . LEU A 1 183 ? 5.777 -49.594 11.148 1 94.38 183 LEU A O 1
ATOM 1417 N N . ALA A 1 184 ? 4.379 -50.562 9.617 1 94.5 184 ALA A N 1
ATOM 1418 C CA . ALA A 1 184 ? 5.148 -51.812 9.5 1 94.5 184 ALA A CA 1
ATOM 1419 C C . ALA A 1 184 ? 5.699 -52 8.086 1 94.5 184 ALA A C 1
ATOM 1421 O O . ALA A 1 184 ? 4.98 -51.781 7.102 1 94.5 184 ALA A O 1
ATOM 1422 N N . MET A 1 185 ? 6.965 -52.25 8.008 1 94.25 185 MET A N 1
ATOM 1423 C CA . MET A 1 185 ? 7.629 -52.5 6.734 1 94.25 185 MET A CA 1
ATOM 1424 C C . MET A 1 185 ? 8.172 -53.938 6.684 1 94.25 185 MET A C 1
ATOM 1426 O O . MET A 1 185 ? 8.891 -54.375 7.59 1 94.25 185 MET A O 1
ATOM 1430 N N . VAL A 1 186 ? 7.797 -54.656 5.629 1 93.12 186 VAL A N 1
ATOM 1431 C CA . VAL A 1 186 ? 8.289 -56.031 5.469 1 93.12 186 VAL A CA 1
ATOM 1432 C C . VAL A 1 186 ? 8.938 -56.188 4.094 1 93.12 186 VAL A C 1
ATOM 1434 O O . VAL A 1 186 ? 8.328 -55.875 3.072 1 93.12 186 VAL A O 1
ATOM 1437 N N . ASN A 1 187 ? 10.203 -56.594 4.125 1 91.69 187 ASN A N 1
ATOM 1438 C CA . ASN A 1 187 ? 10.898 -56.844 2.869 1 91.69 187 ASN A CA 1
ATOM 1439 C C . ASN A 1 187 ? 10.562 -58.219 2.316 1 91.69 187 ASN A C 1
ATOM 1441 O O . ASN A 1 187 ? 10.508 -59.188 3.066 1 91.69 187 ASN A O 1
ATOM 1445 N N . GLU A 1 188 ? 10.305 -58.188 1.023 1 86.19 188 GLU A N 1
ATOM 1446 C CA . GLU A 1 188 ? 10.023 -59.469 0.39 1 86.19 188 GLU A CA 1
ATOM 1447 C C . GLU A 1 188 ? 11.281 -60.344 0.335 1 86.19 188 GLU A C 1
ATOM 1449 O O . GLU A 1 188 ? 12.352 -59.875 -0.049 1 86.19 188 GLU A O 1
ATOM 1454 N N . GLN A 1 189 ? 11.273 -61.625 0.718 1 77 189 GLN A N 1
ATOM 1455 C CA . GLN A 1 189 ? 12.383 -62.562 0.891 1 77 189 GLN A CA 1
ATOM 1456 C C . GLN A 1 189 ? 13.148 -62.75 -0.415 1 77 189 GLN A C 1
ATOM 1458 O O . GLN A 1 189 ? 14.383 -62.812 -0.417 1 77 189 GLN A O 1
ATOM 1463 N N . ASN A 1 190 ? 12.531 -62.688 -1.52 1 78.38 190 ASN A N 1
ATOM 1464 C CA . ASN A 1 190 ? 13.188 -63.062 -2.768 1 78.38 190 ASN A CA 1
ATOM 1465 C C . ASN A 1 190 ? 13.586 -61.844 -3.578 1 78.38 190 ASN A C 1
ATOM 1467 O O . ASN A 1 190 ? 14.336 -61.938 -4.547 1 78.38 190 ASN A O 1
ATOM 1471 N N . GLU A 1 191 ? 13.133 -60.688 -3.209 1 78.44 191 GLU A N 1
ATOM 1472 C CA . GLU A 1 191 ? 13.43 -59.469 -3.982 1 78.44 191 GLU A CA 1
ATOM 1473 C C . GLU A 1 191 ? 13.719 -58.281 -3.068 1 78.44 191 GLU A C 1
ATOM 1475 O O . GLU A 1 191 ? 12.805 -57.719 -2.463 1 78.44 191 GLU A O 1
ATOM 1480 N N . ARG A 1 192 ? 15.023 -57.938 -2.982 1 81.31 192 ARG A N 1
ATOM 1481 C CA . ARG A 1 192 ? 15.5 -56.906 -2.08 1 81.31 192 ARG A CA 1
ATOM 1482 C C . ARG A 1 192 ? 14.859 -55.562 -2.42 1 81.31 192 ARG A C 1
ATOM 1484 O O . ARG A 1 192 ? 14.789 -54.656 -1.572 1 81.31 192 ARG A O 1
ATOM 1491 N N . SER A 1 193 ? 14.25 -55.438 -3.613 1 86.19 193 SER A N 1
ATOM 1492 C CA . SER A 1 193 ? 13.742 -54.156 -4.023 1 86.19 193 SER A CA 1
ATOM 1493 C C . SER A 1 193 ? 12.25 -54 -3.713 1 86.19 193 SER A C 1
ATOM 1495 O O . SER A 1 193 ? 11.688 -52.906 -3.801 1 86.19 193 SER A O 1
ATOM 1497 N N . VAL A 1 194 ? 11.672 -55.156 -3.232 1 91.88 194 VAL A N 1
ATOM 1498 C CA . VAL A 1 194 ? 10.227 -55.125 -3.014 1 91.88 194 VAL A CA 1
ATOM 1499 C C . VAL A 1 194 ? 9.93 -55 -1.521 1 91.88 194 VAL A C 1
ATOM 1501 O O . VAL A 1 194 ? 10.383 -55.844 -0.723 1 91.88 194 VAL A O 1
ATOM 1504 N N . TRP A 1 195 ? 9.25 -54 -1.119 1 93.06 195 TRP A N 1
ATOM 1505 C CA . TRP A 1 195 ? 8.859 -53.781 0.266 1 93.06 195 TRP A CA 1
ATOM 1506 C C . TRP A 1 195 ? 7.34 -53.656 0.39 1 93.06 195 TRP A C 1
ATOM 1508 O O . TRP A 1 195 ? 6.695 -52.969 -0.41 1 93.06 195 TRP A O 1
ATOM 1518 N N . HIS A 1 196 ? 6.77 -54.438 1.331 1 93.69 196 HIS A N 1
ATOM 1519 C CA . HIS A 1 196 ? 5.355 -54.312 1.68 1 93.69 196 HIS A CA 1
ATOM 1520 C C . HIS A 1 196 ? 5.156 -53.469 2.924 1 93.69 196 HIS A C 1
ATOM 1522 O O . HIS A 1 196 ? 5.699 -53.781 3.988 1 93.69 196 HIS A O 1
ATOM 1528 N N . ASN A 1 197 ? 4.375 -52.406 2.789 1 94.31 197 ASN A N 1
ATOM 1529 C CA . ASN A 1 197 ? 4.16 -51.469 3.881 1 94.31 197 ASN A CA 1
ATOM 1530 C C . ASN A 1 197 ? 2.705 -51.469 4.348 1 94.31 197 ASN A C 1
ATOM 1532 O O . ASN A 1 197 ? 1.788 -51.562 3.527 1 94.31 197 ASN A O 1
ATOM 1536 N N . THR A 1 198 ? 2.549 -51.469 5.633 1 94 198 THR A N 1
ATOM 1537 C CA . THR A 1 198 ? 1.226 -51.406 6.242 1 94 198 THR A CA 1
ATOM 1538 C C . THR A 1 198 ? 1.163 -50.312 7.285 1 94 198 THR A C 1
ATOM 1540 O O . THR A 1 198 ? 1.981 -50.25 8.211 1 94 198 THR A O 1
ATOM 1543 N N . ALA A 1 199 ? 0.24 -49.406 7.078 1 93.94 199 ALA A N 1
ATOM 1544 C CA . ALA A 1 199 ? 0.039 -48.312 8.023 1 93.94 199 ALA A CA 1
ATOM 1545 C C . ALA A 1 199 ? -1.347 -48.375 8.656 1 93.94 199 ALA A C 1
ATOM 1547 O O . ALA A 1 199 ? -2.326 -48.719 7.992 1 93.94 199 ALA A O 1
ATOM 1548 N N . LEU A 1 200 ? -1.364 -48.031 9.945 1 93.06 200 LEU A N 1
ATOM 1549 C CA . LEU A 1 200 ? -2.617 -48.031 10.695 1 93.06 200 LEU A CA 1
ATOM 1550 C C . LEU A 1 200 ? -3.027 -46.625 11.078 1 93.06 200 LEU A C 1
ATOM 1552 O O . LEU A 1 200 ? -2.221 -45.844 11.617 1 93.06 200 LEU A O 1
ATOM 1556 N N . PHE A 1 201 ? -4.23 -46.312 10.664 1 91.94 201 PHE A N 1
ATOM 1557 C CA . PHE A 1 201 ? -4.867 -45.062 11.078 1 91.94 201 PHE A CA 1
ATOM 1558 C C . PHE A 1 201 ? -6.133 -45.344 11.883 1 91.94 201 PHE A C 1
ATOM 1560 O O . PHE A 1 201 ? -7.184 -45.625 11.305 1 91.94 201 PHE A O 1
ATOM 1567 N N . GLY A 1 202 ? -6.02 -45.188 13.172 1 86.25 202 GLY A N 1
ATOM 1568 C CA . GLY A 1 202 ? -7.148 -45.656 13.969 1 86.25 202 GLY A CA 1
ATOM 1569 C C . GLY A 1 202 ? -7.52 -47.094 13.695 1 86.25 202 GLY A C 1
ATOM 1570 O O . GLY A 1 202 ? -6.738 -48 13.984 1 86.25 202 GLY A O 1
ATOM 1571 N N . HIS A 1 203 ? -8.695 -47.25 13.039 1 82.56 203 HIS A N 1
ATOM 1572 C CA . HIS A 1 203 ? -9.148 -48.625 12.75 1 82.56 203 HIS A CA 1
ATOM 1573 C C . HIS A 1 203 ? -8.992 -48.938 11.273 1 82.56 203 HIS A C 1
ATOM 1575 O O . HIS A 1 203 ? -9.328 -50.062 10.836 1 82.56 203 HIS A O 1
ATOM 1581 N N . CYS A 1 204 ? -8.438 -48.031 10.633 1 82.81 204 CYS A N 1
ATOM 1582 C CA . CYS A 1 204 ? -8.297 -48.25 9.195 1 82.81 204 CYS A CA 1
ATOM 1583 C C . CYS A 1 204 ? -6.863 -48.594 8.828 1 82.81 204 CYS A C 1
ATOM 1585 O O . CYS A 1 204 ? -5.918 -48 9.336 1 82.81 204 CYS A O 1
ATOM 1587 N N . GLN A 1 205 ? -6.82 -49.719 8.039 1 88.38 205 GLN A N 1
ATOM 1588 C CA . GLN A 1 205 ? -5.512 -50.188 7.605 1 88.38 205 GLN A CA 1
ATOM 1589 C C . GLN A 1 205 ? -5.285 -49.906 6.125 1 88.38 205 GLN A C 1
ATOM 1591 O O . GLN A 1 205 ? -6.184 -50.094 5.305 1 88.38 205 GLN A O 1
ATOM 1596 N N . TYR A 1 206 ? -4.117 -49.344 5.809 1 91.06 206 TYR A N 1
ATOM 1597 C CA . TYR A 1 206 ? -3.705 -49.094 4.43 1 91.06 206 TYR A CA 1
ATOM 1598 C C . TYR A 1 206 ? -2.414 -49.844 4.105 1 91.06 206 TYR A C 1
ATOM 1600 O O . TYR A 1 206 ? -1.451 -49.781 4.875 1 91.06 206 TYR A O 1
ATOM 1608 N N . THR A 1 207 ? -2.473 -50.562 2.965 1 91.81 207 THR A N 1
ATOM 1609 C CA . THR A 1 207 ? -1.304 -51.312 2.537 1 91.81 207 THR A CA 1
ATOM 1610 C C . THR A 1 207 ? -0.865 -50.875 1.139 1 91.81 207 THR A C 1
ATOM 1612 O O . THR A 1 207 ? -1.701 -50.594 0.282 1 91.81 207 THR A O 1
ATOM 1615 N N . TRP A 1 208 ? 0.436 -50.75 0.922 1 90.88 208 TRP A N 1
ATOM 1616 C CA . TRP A 1 208 ? 0.98 -50.469 -0.403 1 90.88 208 TRP A CA 1
ATOM 1617 C C . TRP A 1 208 ? 2.314 -51.188 -0.604 1 90.88 208 TRP A C 1
ATOM 1619 O O . TRP A 1 208 ? 2.986 -51.531 0.367 1 90.88 208 TRP A O 1
ATOM 1629 N N . THR A 1 209 ? 2.594 -51.438 -1.858 1 91.5 209 THR A N 1
ATOM 1630 C CA . THR A 1 209 ? 3.824 -52.125 -2.219 1 91.5 209 THR A CA 1
ATOM 1631 C C . THR A 1 209 ? 4.695 -51.25 -3.123 1 91.5 209 THR A C 1
ATOM 1633 O O . THR A 1 209 ? 4.18 -50.562 -3.996 1 91.5 209 THR A O 1
ATOM 1636 N N . VAL A 1 210 ? 5.945 -51.219 -2.795 1 90.62 210 VAL A N 1
ATOM 1637 C CA . VAL A 1 210 ? 6.895 -50.5 -3.631 1 90.62 210 VAL A CA 1
ATOM 1638 C C . VAL A 1 210 ? 7.859 -51.5 -4.289 1 90.62 210 VAL A C 1
ATOM 1640 O O . VAL A 1 210 ? 8.281 -52.469 -3.668 1 90.62 210 VAL A O 1
ATOM 1643 N N . ASN A 1 211 ? 7.918 -51.25 -5.676 1 84.38 211 ASN A N 1
ATOM 1644 C CA . ASN A 1 211 ? 8.812 -52.125 -6.457 1 84.38 211 ASN A CA 1
ATOM 1645 C C . ASN A 1 211 ? 9.641 -51.281 -7.441 1 84.38 211 ASN A C 1
ATOM 1647 O O . ASN A 1 211 ? 9.227 -51.062 -8.586 1 84.38 211 ASN A O 1
ATOM 1651 N N . SER A 1 212 ? 10.602 -50.562 -7.02 1 76.12 212 SER A N 1
ATOM 1652 C CA . SER A 1 212 ? 11.422 -49.812 -7.957 1 76.12 212 SER A CA 1
ATOM 1653 C C . SER A 1 212 ? 12.828 -49.562 -7.398 1 76.12 212 SER A C 1
ATOM 1655 O O . SER A 1 212 ? 13.031 -49.625 -6.184 1 76.12 212 SER A O 1
ATOM 1657 N N . ASN A 1 213 ? 13.656 -49.531 -8.258 1 67.5 213 ASN A N 1
ATOM 1658 C CA . ASN A 1 213 ? 15.039 -49.281 -7.875 1 67.5 213 ASN A CA 1
ATOM 1659 C C . ASN A 1 213 ? 15.336 -47.781 -7.832 1 67.5 213 ASN A C 1
ATOM 1661 O O . ASN A 1 213 ? 16.5 -47.375 -7.77 1 67.5 213 ASN A O 1
ATOM 1665 N N . ALA A 1 214 ? 14.273 -47.062 -7.848 1 76.81 214 ALA A N 1
ATOM 1666 C CA . ALA A 1 214 ? 14.531 -45.625 -7.715 1 76.81 214 ALA A CA 1
ATOM 1667 C C . ALA A 1 214 ? 14.875 -45.281 -6.273 1 76.81 214 ALA A C 1
ATOM 1669 O O . ALA A 1 214 ? 14.5 -45.969 -5.336 1 76.81 214 ALA A O 1
ATOM 1670 N N . THR A 1 215 ? 15.695 -44.281 -6.078 1 79.19 215 THR A N 1
ATOM 1671 C CA . THR A 1 215 ? 16.125 -43.875 -4.742 1 79.19 215 THR A CA 1
ATOM 1672 C C . THR A 1 215 ? 14.922 -43.406 -3.912 1 79.19 215 THR A C 1
ATOM 1674 O O . THR A 1 215 ? 14.82 -43.75 -2.729 1 79.19 215 THR A O 1
ATOM 1677 N N . TYR A 1 216 ? 14.117 -42.688 -4.551 1 86.19 216 TYR A N 1
ATOM 1678 C CA . TYR A 1 216 ? 12.922 -42.188 -3.869 1 86.19 216 TYR A CA 1
ATOM 1679 C C . TYR A 1 216 ? 11.664 -42.5 -4.668 1 86.19 216 TYR A C 1
ATOM 1681 O O . TYR A 1 216 ? 11.672 -42.469 -5.898 1 86.19 216 TYR A O 1
ATOM 1689 N N . LEU A 1 217 ? 10.609 -42.906 -3.906 1 88.38 217 LEU A N 1
ATOM 1690 C CA . LEU A 1 217 ? 9.305 -43.156 -4.496 1 88.38 217 LEU A CA 1
ATOM 1691 C C . LEU A 1 217 ? 8.211 -42.406 -3.721 1 88.38 217 LEU A C 1
ATOM 1693 O O . LEU A 1 217 ? 8.312 -42.25 -2.502 1 88.38 217 LEU A O 1
ATOM 1697 N N . PHE A 1 218 ? 7.301 -41.938 -4.43 1 91.62 218 PHE A N 1
ATOM 1698 C CA . PHE A 1 218 ? 6.145 -41.312 -3.795 1 91.62 218 PHE A CA 1
ATOM 1699 C C . PHE A 1 218 ? 4.906 -41.469 -4.676 1 91.62 218 PHE A C 1
ATOM 1701 O O . PHE A 1 218 ? 5.016 -41.594 -5.898 1 91.62 218 PHE A O 1
ATOM 1708 N N . ASP A 1 219 ? 3.781 -41.5 -4.062 1 91.81 219 ASP A N 1
ATOM 1709 C CA . ASP A 1 219 ? 2.494 -41.594 -4.738 1 91.81 219 ASP A CA 1
ATOM 1710 C C . ASP A 1 219 ? 1.344 -41.281 -3.791 1 91.81 219 ASP A C 1
ATOM 1712 O O . ASP A 1 219 ? 1.568 -40.938 -2.623 1 91.81 219 ASP A O 1
ATOM 1716 N N . CYS A 1 220 ? 0.186 -41.156 -4.445 1 90.56 220 CYS A N 1
ATOM 1717 C CA . CYS A 1 220 ? -1.01 -40.969 -3.635 1 90.56 220 CYS A CA 1
ATOM 1718 C C . CYS A 1 220 ? -1.987 -42.125 -3.818 1 90.56 220 CYS A C 1
ATOM 1720 O O . CYS A 1 220 ? -1.901 -42.875 -4.797 1 90.56 220 CYS A O 1
ATOM 1722 N N . GLY A 1 221 ? -2.752 -42.375 -2.762 1 88.75 221 GLY A N 1
ATOM 1723 C CA . GLY A 1 221 ? -3.742 -43.438 -2.781 1 88.75 221 GLY A CA 1
ATOM 1724 C C . GLY A 1 221 ? -4.949 -43.125 -1.911 1 88.75 221 GLY A C 1
ATOM 1725 O O . GLY A 1 221 ? -5.094 -42.031 -1.394 1 88.75 221 GLY A O 1
ATOM 1726 N N . GLN A 1 222 ? -5.945 -43.969 -2.07 1 76.81 222 GLN A N 1
ATOM 1727 C CA . GLN A 1 222 ? -7.152 -43.844 -1.259 1 76.81 222 GLN A CA 1
ATOM 1728 C C . GLN A 1 222 ? -7.605 -45.188 -0.715 1 76.81 222 GLN A C 1
ATOM 1730 O O . GLN A 1 222 ? -7.25 -46.219 -1.262 1 76.81 222 GLN A O 1
ATOM 1735 N N . ASP A 1 223 ? -8.039 -45.062 0.705 1 67.88 223 ASP A N 1
ATOM 1736 C CA . ASP A 1 223 ? -8.523 -46.312 1.306 1 67.88 223 ASP A CA 1
ATOM 1737 C C . ASP A 1 223 ? -9.859 -46.094 2.004 1 67.88 223 ASP A C 1
ATOM 1739 O O . ASP A 1 223 ? -10.094 -45.062 2.613 1 67.88 223 ASP A O 1
ATOM 1743 N N . TYR A 1 224 ? -11.094 -46.156 1.286 1 65.5 224 TYR A N 1
ATOM 1744 C CA . TYR A 1 224 ? -12.375 -46.25 1.979 1 65.5 224 TYR A CA 1
ATOM 1745 C C . TYR A 1 224 ? -13.492 -46.656 1.014 1 65.5 224 TYR A C 1
ATOM 1747 O O . TYR A 1 224 ? -13.875 -45.844 0.151 1 65.5 224 TYR A O 1
ATOM 1755 N N . ALA A 1 225 ? -13.898 -47.844 1.145 1 65.25 225 ALA A N 1
ATOM 1756 C CA . ALA A 1 225 ? -14.82 -48.438 0.171 1 65.25 225 ALA A CA 1
ATOM 1757 C C . ALA A 1 225 ? -16.219 -47.844 0.342 1 65.25 225 ALA A C 1
ATOM 1759 O O . ALA A 1 225 ? -17 -47.781 -0.616 1 65.25 225 ALA A O 1
ATOM 1760 N N . SER A 1 226 ? -16.562 -47.188 1.505 1 74.69 226 SER A N 1
ATOM 1761 C CA . SER A 1 226 ? -17.984 -46.875 1.694 1 74.69 226 SER A CA 1
ATOM 1762 C C . SER A 1 226 ? -18.328 -45.5 1.151 1 74.69 226 SER A C 1
ATOM 1764 O O . SER A 1 226 ? -19.516 -45.188 0.969 1 74.69 226 SER A O 1
ATOM 1766 N N . VAL A 1 227 ? -17.484 -44.75 0.873 1 81.06 227 VAL A N 1
ATOM 1767 C CA . VAL A 1 227 ? -17.719 -43.406 0.375 1 81.06 227 VAL A CA 1
ATOM 1768 C C . VAL A 1 227 ? -17.25 -43.312 -1.075 1 81.06 227 VAL A C 1
ATOM 1770 O O . VAL A 1 227 ? -16.266 -43.938 -1.463 1 81.06 227 VAL A O 1
ATOM 1773 N N . PRO A 1 228 ? -18.094 -42.656 -1.88 1 87.62 228 PRO A N 1
ATOM 1774 C CA . PRO A 1 228 ? -17.625 -42.469 -3.254 1 87.62 228 PRO A CA 1
ATOM 1775 C C . PRO A 1 228 ? -16.188 -41.938 -3.318 1 87.62 228 PRO A C 1
ATOM 1777 O O . PRO A 1 228 ? -15.758 -41.188 -2.441 1 87.62 228 PRO A O 1
ATOM 1780 N N . ILE A 1 229 ? -15.484 -42.406 -4.32 1 90.31 229 ILE A N 1
ATOM 1781 C CA . ILE A 1 229 ? -14.039 -42.219 -4.434 1 90.31 229 ILE A CA 1
ATOM 1782 C C . ILE A 1 229 ? -13.703 -40.719 -4.41 1 90.31 229 ILE A C 1
ATOM 1784 O O . ILE A 1 229 ? -12.641 -40.344 -3.908 1 90.31 229 ILE A O 1
ATOM 1788 N N . GLN A 1 230 ? -14.586 -39.875 -4.891 1 90.81 230 GLN A N 1
ATOM 1789 C CA . GLN A 1 230 ? -14.289 -38.469 -5.023 1 90.81 230 GLN A CA 1
ATOM 1790 C C . GLN A 1 230 ? -14.352 -37.75 -3.668 1 90.81 230 GLN A C 1
ATOM 1792 O O . GLN A 1 230 ? -13.883 -36.625 -3.527 1 90.81 230 GLN A O 1
ATOM 1797 N N . TYR A 1 231 ? -14.883 -38.438 -2.641 1 91.56 231 TYR A N 1
ATOM 1798 C CA . TYR A 1 231 ? -15.062 -37.781 -1.344 1 91.56 231 TYR A CA 1
ATOM 1799 C C . TYR A 1 231 ? -14.227 -38.469 -0.273 1 91.56 231 TYR A C 1
ATOM 1801 O O . TYR A 1 231 ? -14.305 -38.125 0.906 1 91.56 231 TYR A O 1
ATOM 1809 N N . ARG A 1 232 ? -13.367 -39.406 -0.652 1 92.06 232 ARG A N 1
ATOM 1810 C CA . ARG A 1 232 ? -12.578 -40.188 0.299 1 92.06 232 ARG A CA 1
ATOM 1811 C C . ARG A 1 232 ? -11.336 -39.406 0.731 1 92.06 232 ARG A C 1
ATOM 1813 O O . ARG A 1 232 ? -10.852 -38.531 0.003 1 92.06 232 ARG A O 1
ATOM 1820 N N . PRO A 1 233 ? -10.906 -39.656 1.96 1 92.81 233 PRO A N 1
ATOM 1821 C CA . PRO A 1 233 ? -9.609 -39.125 2.354 1 92.81 233 PRO A CA 1
ATOM 1822 C C . PRO A 1 233 ? -8.469 -39.594 1.451 1 92.81 233 PRO A C 1
ATOM 1824 O O . PRO A 1 233 ? -8.602 -40.625 0.775 1 92.81 233 PRO A O 1
ATOM 1827 N N . VAL A 1 234 ? -7.441 -38.812 1.46 1 95.25 234 VAL A N 1
ATOM 1828 C CA . VAL A 1 234 ? -6.324 -39.094 0.562 1 95.25 234 VAL A CA 1
ATOM 1829 C C . VAL A 1 234 ? -5.094 -39.5 1.374 1 95.25 234 VAL A C 1
ATOM 1831 O O . VAL A 1 234 ? -4.844 -38.906 2.443 1 95.25 234 VAL A O 1
ATOM 1834 N N . LEU A 1 235 ? -4.395 -40.469 0.813 1 95.38 235 LEU A N 1
ATOM 1835 C CA . LEU A 1 235 ? -3.141 -40.906 1.419 1 95.38 235 LEU A CA 1
ATOM 1836 C C . LEU A 1 235 ? -1.954 -40.531 0.539 1 95.38 235 LEU A C 1
ATOM 1838 O O . LEU A 1 235 ? -1.988 -40.719 -0.677 1 95.38 235 LEU A O 1
ATOM 1842 N N . PHE A 1 236 ? -1.02 -39.906 1.133 1 96.69 236 PHE A N 1
ATOM 1843 C CA . PHE A 1 236 ? 0.267 -39.688 0.487 1 96.69 236 PHE A CA 1
ATOM 1844 C C . PHE A 1 236 ? 1.352 -40.531 1.109 1 96.69 236 PHE A C 1
ATOM 1846 O O . PHE A 1 236 ? 1.557 -40.531 2.324 1 96.69 236 PHE A O 1
ATOM 1853 N N . TRP A 1 237 ? 2.035 -41.25 0.28 1 95.38 237 TRP A N 1
ATOM 1854 C CA . TRP A 1 237 ? 3.1 -42.062 0.854 1 95.38 237 TRP A CA 1
ATOM 1855 C C . TRP A 1 237 ? 4.43 -41.781 0.163 1 95.38 237 TRP A C 1
ATOM 1857 O O . TRP A 1 237 ? 4.461 -41.406 -1.006 1 95.38 237 TRP A O 1
ATOM 1867 N N . PHE A 1 238 ? 5.441 -41.969 0.919 1 95.25 238 PHE A N 1
ATOM 1868 C CA . PHE A 1 238 ? 6.82 -41.719 0.512 1 95.25 238 PHE A CA 1
ATOM 1869 C C . PHE A 1 238 ? 7.727 -42.875 0.94 1 95.25 238 PHE A C 1
ATOM 1871 O O . PHE A 1 238 ? 7.516 -43.469 1.995 1 95.25 238 PHE A O 1
ATOM 1878 N N . PHE A 1 239 ? 8.688 -43.188 0.039 1 93.56 239 PHE A N 1
ATOM 1879 C CA . PHE A 1 239 ? 9.602 -44.281 0.32 1 93.56 239 PHE A CA 1
ATOM 1880 C C . PHE A 1 239 ? 11.016 -43.938 -0.119 1 93.56 239 PHE A C 1
ATOM 1882 O O . PHE A 1 239 ? 11.219 -43.344 -1.186 1 93.56 239 PHE A O 1
ATOM 1889 N N . MET A 1 240 ? 11.945 -44.25 0.764 1 91.62 240 MET A N 1
ATOM 1890 C CA . MET A 1 240 ? 13.359 -44.062 0.444 1 91.62 240 MET A CA 1
ATOM 1891 C C . MET A 1 240 ? 14.125 -45.375 0.585 1 91.62 240 MET A C 1
ATOM 1893 O O . MET A 1 240 ? 13.984 -46.062 1.589 1 91.62 240 MET A O 1
ATOM 1897 N N . TYR A 1 241 ? 14.914 -45.719 -0.431 1 88.31 241 TYR A N 1
ATOM 1898 C CA . TYR A 1 241 ? 15.688 -46.938 -0.398 1 88.31 241 TYR A CA 1
ATOM 1899 C C . TYR A 1 241 ? 17.047 -46.719 0.244 1 88.31 241 TYR A C 1
ATOM 1901 O O . TYR A 1 241 ? 17.609 -47.625 0.876 1 88.31 241 TYR A O 1
ATOM 1909 N N . SER A 1 242 ? 17.625 -45.594 -0.099 1 84.5 242 SER A N 1
ATOM 1910 C CA . SER A 1 242 ? 18.953 -45.281 0.415 1 84.5 242 SER A CA 1
ATOM 1911 C C . SER A 1 242 ? 18.938 -43.969 1.224 1 84.5 242 SER A C 1
ATOM 1913 O O . SER A 1 242 ? 18.281 -43 0.842 1 84.5 242 SER A O 1
ATOM 1915 N N . PRO A 1 243 ? 19.641 -44.062 2.266 1 81.25 243 PRO A N 1
ATOM 1916 C CA . PRO A 1 243 ? 20.625 -44.938 2.865 1 81.25 243 PRO A CA 1
ATOM 1917 C C . PRO A 1 243 ? 20 -46.188 3.516 1 81.25 243 PRO A C 1
ATOM 1919 O O . PRO A 1 243 ? 20.609 -47.25 3.529 1 81.25 243 PRO A O 1
ATOM 1922 N N . GLU A 1 244 ? 18.922 -46 4.176 1 86.12 244 GLU A N 1
ATOM 1923 C CA . GLU A 1 244 ? 18.141 -47.094 4.715 1 86.12 244 GLU A CA 1
ATOM 1924 C C . GLU A 1 244 ? 16.688 -47.031 4.242 1 86.12 244 GLU A C 1
ATOM 1926 O O . GLU A 1 244 ? 16.094 -45.938 4.211 1 86.12 244 GLU A O 1
ATOM 1931 N N . PRO A 1 245 ? 16.188 -48.219 3.834 1 90.44 245 PRO A N 1
ATOM 1932 C CA . PRO A 1 245 ? 14.797 -48.188 3.396 1 90.44 245 PRO A CA 1
ATOM 1933 C C . PRO A 1 245 ? 13.844 -47.688 4.488 1 90.44 245 PRO A C 1
ATOM 1935 O O . PRO A 1 245 ? 13.828 -48.25 5.59 1 90.44 245 PRO A O 1
ATOM 1938 N N . THR A 1 246 ? 13.188 -46.656 4.25 1 92.81 246 THR A N 1
ATOM 1939 C CA . THR A 1 246 ? 12.25 -46.062 5.191 1 92.81 246 THR A CA 1
ATOM 1940 C C . THR A 1 246 ? 11.008 -45.531 4.469 1 92.81 246 THR A C 1
ATOM 1942 O O . THR A 1 246 ? 11.102 -44.969 3.379 1 92.81 246 THR A O 1
ATOM 1945 N N . ALA A 1 247 ? 9.859 -45.875 5.113 1 94.12 247 ALA A N 1
ATOM 1946 C CA . ALA A 1 247 ? 8.586 -45.438 4.539 1 94.12 247 ALA A CA 1
ATOM 1947 C C . ALA A 1 247 ? 7.914 -44.406 5.426 1 94.12 247 ALA A C 1
ATOM 1949 O O . ALA A 1 247 ? 8.164 -44.344 6.633 1 94.12 247 ALA A O 1
ATOM 1950 N N . SER A 1 248 ? 7.207 -43.5 4.805 1 95.44 248 SER A N 1
ATOM 1951 C CA . SER A 1 248 ? 6.359 -42.531 5.488 1 95.44 248 SER A CA 1
ATOM 1952 C C . SER A 1 248 ? 5.031 -42.344 4.758 1 95.44 248 SER A C 1
ATOM 1954 O O . SER A 1 248 ? 4.973 -42.438 3.529 1 95.44 248 SER A O 1
ATOM 1956 N N . VAL A 1 249 ? 3.949 -42.25 5.512 1 95.38 249 VAL A N 1
ATOM 1957 C CA . VAL A 1 249 ? 2.629 -42.062 4.918 1 95.38 249 VAL A CA 1
ATOM 1958 C C . VAL A 1 249 ? 1.83 -41.062 5.738 1 95.38 249 VAL A C 1
ATOM 1960 O O . VAL A 1 249 ? 2.014 -40.938 6.953 1 95.38 249 VAL A O 1
ATOM 1963 N N . VAL A 1 250 ? 1.055 -40.281 5.043 1 96.38 250 VAL A N 1
ATOM 1964 C CA . VAL A 1 250 ? 0.216 -39.25 5.66 1 96.38 250 VAL A CA 1
ATOM 1965 C C . VAL A 1 250 ? -1.219 -39.406 5.156 1 96.38 250 VAL A C 1
ATOM 1967 O O . VAL A 1 250 ? -1.447 -39.594 3.965 1 96.38 250 VAL A O 1
ATOM 1970 N N . LEU A 1 251 ? -2.139 -39.406 6.09 1 95.56 251 LEU A N 1
ATOM 1971 C CA . LEU A 1 251 ? -3.557 -39.406 5.75 1 95.56 251 LEU A CA 1
ATOM 1972 C C . LEU A 1 251 ? -4.129 -37.969 5.832 1 95.56 251 LEU A C 1
ATOM 1974 O O . LEU A 1 251 ? -4.023 -37.312 6.871 1 95.56 251 LEU A O 1
ATOM 1978 N N . CYS A 1 252 ? -4.715 -37.531 4.766 1 95.94 252 CYS A N 1
ATOM 1979 C CA . CYS A 1 252 ? -5.27 -36.188 4.723 1 95.94 252 CYS A CA 1
ATOM 1980 C C . CYS A 1 252 ? -6.77 -36.219 4.445 1 95.94 252 CYS A C 1
ATOM 1982 O O . CYS A 1 252 ? -7.215 -36.875 3.496 1 95.94 252 CYS A O 1
ATOM 1984 N N . ILE A 1 253 ? -7.539 -35.5 5.238 1 93.81 253 ILE A N 1
ATOM 1985 C CA . ILE A 1 253 ? -8.977 -35.375 5.074 1 93.81 253 ILE A CA 1
ATOM 1986 C C . ILE A 1 253 ? -9.32 -33.938 4.66 1 93.81 253 ILE A C 1
ATOM 1988 O O . ILE A 1 253 ? -9.102 -33 5.422 1 93.81 253 ILE A O 1
ATOM 1992 N N . PRO A 1 254 ? -9.836 -33.844 3.467 1 95.06 254 PRO A N 1
ATOM 1993 C CA . PRO A 1 254 ? -10.203 -32.5 3.029 1 95.06 254 PRO A CA 1
ATOM 1994 C C . PRO A 1 254 ? -11.516 -32 3.635 1 95.06 254 PRO A C 1
ATOM 1996 O O . PRO A 1 254 ? -12.461 -32.781 3.773 1 95.06 254 PRO A O 1
ATOM 1999 N N . HIS A 1 255 ? -11.492 -30.734 4.043 1 93.56 255 HIS A N 1
ATOM 2000 C CA . HIS A 1 255 ? -12.68 -30.062 4.539 1 93.56 255 HIS A CA 1
ATOM 2001 C C . HIS A 1 255 ? -12.922 -28.75 3.785 1 93.56 255 HIS A C 1
ATOM 2003 O O . HIS A 1 255 ? -11.977 -28.047 3.434 1 93.56 255 HIS A O 1
ATOM 2009 N N . ALA A 1 256 ? -14.164 -28.547 3.432 1 93.5 256 ALA A N 1
ATOM 2010 C CA . ALA A 1 256 ? -14.562 -27.281 2.809 1 93.5 256 ALA A CA 1
ATOM 2011 C C . ALA A 1 256 ? -15.852 -26.75 3.426 1 93.5 256 ALA A C 1
ATOM 2013 O O . ALA A 1 256 ? -16.766 -27.516 3.715 1 93.5 256 ALA A O 1
ATOM 2014 N N . SER A 1 257 ? -15.852 -25.438 3.736 1 90.75 257 SER A N 1
ATOM 2015 C CA . SER A 1 257 ? -17.047 -24.781 4.27 1 90.75 257 SER A CA 1
ATOM 2016 C C . SER A 1 257 ? -17.266 -23.422 3.615 1 90.75 257 SER A C 1
ATOM 2018 O O . SER A 1 257 ? -16.312 -22.688 3.336 1 90.75 257 SER A O 1
ATOM 2020 N N . GLY A 1 258 ? -18.531 -23.234 3.242 1 90.88 258 GLY A N 1
ATOM 2021 C CA . GLY A 1 258 ? -18.922 -21.938 2.705 1 90.88 258 GLY A CA 1
ATOM 2022 C C . GLY A 1 258 ? -19.312 -20.938 3.775 1 90.88 258 GLY A C 1
ATOM 2023 O O . GLY A 1 258 ? -20.141 -21.25 4.645 1 90.88 258 GLY A O 1
ATOM 2024 N N . LEU A 1 259 ? -18.656 -19.781 3.723 1 88.31 259 LEU A N 1
ATOM 2025 C CA . LEU A 1 259 ? -18.938 -18.75 4.703 1 88.31 259 LEU A CA 1
ATOM 2026 C C . LEU A 1 259 ? -18.953 -17.359 4.051 1 88.31 259 LEU A C 1
ATOM 2028 O O . LEU A 1 259 ? -18.453 -17.203 2.938 1 88.31 259 LEU A O 1
ATOM 2032 N N . THR A 1 260 ? -19.594 -16.5 4.719 1 89.31 260 THR A N 1
ATOM 2033 C CA . THR A 1 260 ? -19.5 -15.094 4.309 1 89.31 260 THR A CA 1
ATOM 2034 C C . THR A 1 260 ? -18.344 -14.398 5.02 1 89.31 260 THR A C 1
ATOM 2036 O O . THR A 1 260 ? -18.172 -14.547 6.234 1 89.31 260 THR A O 1
ATOM 2039 N N . VAL A 1 261 ? -17.578 -13.727 4.258 1 91.44 261 VAL A N 1
ATOM 2040 C CA . VAL A 1 261 ? -16.375 -13.102 4.805 1 91.44 261 VAL A CA 1
ATOM 2041 C C . VAL A 1 261 ? -16.312 -11.641 4.375 1 91.44 261 VAL A C 1
ATOM 2043 O O . VAL A 1 261 ? -17.016 -11.227 3.451 1 91.44 261 VAL A O 1
ATOM 2046 N N . SER A 1 262 ? -15.578 -10.906 5.188 1 92.12 262 SER A N 1
ATOM 2047 C CA . SER A 1 262 ? -15.211 -9.555 4.785 1 92.12 262 SER A CA 1
ATOM 2048 C C . SER A 1 262 ? -13.867 -9.539 4.059 1 92.12 262 SER A C 1
ATOM 2050 O O . SER A 1 262 ? -12.867 -10.039 4.578 1 92.12 262 SER A O 1
ATOM 2052 N N . VAL A 1 263 ? -13.938 -9.047 2.895 1 93.12 263 VAL A N 1
ATOM 2053 C CA . VAL A 1 263 ? -12.742 -9.047 2.053 1 93.12 263 VAL A CA 1
ATOM 2054 C C . VAL A 1 263 ? -12.203 -7.621 1.931 1 93.12 263 VAL A C 1
ATOM 2056 O O . VAL A 1 263 ? -12.961 -6.668 1.764 1 93.12 263 VAL A O 1
ATOM 2059 N N . ALA A 1 264 ? -10.891 -7.492 2.09 1 90.38 264 ALA A N 1
ATOM 2060 C CA . ALA A 1 264 ? -10.148 -6.258 1.837 1 90.38 264 ALA A CA 1
ATOM 2061 C C . ALA A 1 264 ? -9.164 -6.434 0.687 1 90.38 264 ALA A C 1
ATOM 2063 O O . ALA A 1 264 ? -8.234 -7.242 0.776 1 90.38 264 ALA A O 1
ATOM 2064 N N . ILE A 1 265 ? -9.398 -5.68 -0.384 1 89.44 265 ILE A N 1
ATOM 2065 C CA . ILE A 1 265 ? -8.523 -5.762 -1.548 1 89.44 265 ILE A CA 1
ATOM 2066 C C . ILE A 1 265 ? -7.73 -4.465 -1.688 1 89.44 265 ILE A C 1
ATOM 2068 O O . ILE A 1 265 ? -8.312 -3.381 -1.778 1 89.44 265 ILE A O 1
ATOM 2072 N N . ASN A 1 266 ? -6.43 -4.637 -1.655 1 84.69 266 ASN A N 1
ATOM 2073 C CA . ASN A 1 266 ? -5.582 -3.49 -1.963 1 84.69 266 ASN A CA 1
ATOM 2074 C C . ASN A 1 266 ? -5.617 -3.148 -3.449 1 84.69 266 ASN A C 1
ATOM 2076 O O . ASN A 1 266 ? -5.242 -3.971 -4.289 1 84.69 266 ASN A O 1
ATOM 2080 N N . LEU A 1 267 ? -5.98 -1.987 -3.779 1 81.81 267 LEU A N 1
ATOM 2081 C CA . LEU A 1 267 ? -6.223 -1.63 -5.176 1 81.81 267 LEU A CA 1
ATOM 2082 C C . LEU A 1 267 ? -4.906 -1.397 -5.91 1 81.81 267 LEU A C 1
ATOM 2084 O O . LEU A 1 267 ? -4.848 -1.528 -7.137 1 81.81 267 LEU A O 1
ATOM 2088 N N . ALA A 1 268 ? -3.895 -1.081 -5.254 1 72.81 268 ALA A N 1
ATOM 2089 C CA . ALA A 1 268 ? -2.602 -0.861 -5.895 1 72.81 268 ALA A CA 1
ATOM 2090 C C . ALA A 1 268 ? -1.92 -2.188 -6.223 1 72.81 268 ALA A C 1
ATOM 2092 O O . ALA A 1 268 ? -1.396 -2.365 -7.324 1 72.81 268 ALA A O 1
ATOM 2093 N N . THR A 1 269 ? -1.987 -3.131 -5.293 1 72.69 269 THR A N 1
ATOM 2094 C CA . THR A 1 269 ? -1.265 -4.387 -5.453 1 72.69 269 THR A CA 1
ATOM 2095 C C . THR A 1 269 ? -2.225 -5.52 -5.809 1 72.69 269 THR A C 1
ATOM 2097 O O . THR A 1 269 ? -1.792 -6.598 -6.223 1 72.69 269 THR A O 1
ATOM 2100 N N . LYS A 1 270 ? -3.479 -5.332 -5.648 1 79.31 270 LYS A N 1
ATOM 2101 C CA . LYS A 1 270 ? -4.516 -6.328 -5.906 1 79.31 270 LYS A CA 1
ATOM 2102 C C . LYS A 1 270 ? -4.383 -7.52 -4.961 1 79.31 270 LYS A C 1
ATOM 2104 O O . LYS A 1 270 ? -4.766 -8.641 -5.305 1 79.31 270 LYS A O 1
ATOM 2109 N N . SER A 1 271 ? -3.754 -7.293 -3.816 1 82.06 271 SER A N 1
ATOM 2110 C CA . SER A 1 271 ? -3.695 -8.328 -2.789 1 82.06 271 SER A CA 1
ATOM 2111 C C . SER A 1 271 ? -4.984 -8.375 -1.98 1 82.06 271 SER A C 1
ATOM 2113 O O . SER A 1 271 ? -5.629 -7.348 -1.763 1 82.06 271 SER A O 1
ATOM 2115 N N . THR A 1 272 ? -5.344 -9.594 -1.608 1 88.81 272 THR A N 1
ATOM 2116 C CA . THR A 1 272 ? -6.602 -9.812 -0.905 1 88.81 272 THR A CA 1
ATOM 2117 C C . THR A 1 272 ? -6.348 -10.258 0.532 1 88.81 272 THR A C 1
ATOM 2119 O O . THR A 1 272 ? -5.492 -11.109 0.781 1 88.81 272 THR A O 1
ATOM 2122 N N . ASP A 1 273 ? -7.074 -9.641 1.453 1 89.62 273 ASP A N 1
ATOM 2123 C CA . ASP A 1 273 ? -7.113 -10.055 2.852 1 89.62 273 ASP A CA 1
ATOM 2124 C C . ASP A 1 273 ? -8.531 -10.414 3.281 1 89.62 273 ASP A C 1
ATOM 2126 O O . ASP A 1 273 ? -9.477 -9.688 2.98 1 89.62 273 ASP A O 1
ATOM 2130 N N . VAL A 1 274 ? -8.617 -11.555 3.938 1 92.88 274 VAL A N 1
ATOM 2131 C CA . VAL A 1 274 ? -9.938 -12.055 4.305 1 92.88 274 VAL A CA 1
ATOM 2132 C C . VAL A 1 274 ? -10.055 -12.141 5.824 1 92.88 274 VAL A C 1
ATOM 2134 O O . VAL A 1 274 ? -9.148 -12.641 6.496 1 92.88 274 VAL A O 1
ATOM 2137 N N . THR A 1 275 ? -11.156 -11.578 6.301 1 88.94 275 THR A N 1
ATOM 2138 C CA . THR A 1 275 ? -11.523 -11.719 7.707 1 88.94 275 THR A CA 1
ATOM 2139 C C . THR A 1 275 ? -12.914 -12.312 7.844 1 88.94 275 THR A C 1
ATOM 2141 O O . THR A 1 275 ? -13.875 -11.805 7.27 1 88.94 275 THR A O 1
ATOM 2144 N N . PRO A 1 276 ? -12.961 -13.414 8.617 1 86.88 276 PRO A N 1
ATOM 2145 C CA . PRO A 1 276 ? -14.281 -14.016 8.781 1 86.88 276 PRO A CA 1
ATOM 2146 C C . PRO A 1 276 ? -15.25 -13.125 9.555 1 86.88 276 PRO A C 1
ATOM 2148 O O . PRO A 1 276 ? -14.844 -12.445 10.5 1 86.88 276 PRO A O 1
ATOM 2151 N N . LEU A 1 277 ? -16.406 -12.945 9.016 1 82.12 277 LEU A N 1
ATOM 2152 C CA . LEU A 1 277 ? -17.438 -12.195 9.711 1 82.12 277 LEU A CA 1
ATOM 2153 C C . LEU A 1 277 ? -18.062 -13.031 10.82 1 82.12 277 LEU A C 1
ATOM 2155 O O . LEU A 1 277 ? -18.266 -14.234 10.648 1 82.12 277 LEU A O 1
ATOM 2159 N N . GLN A 1 278 ? -17.797 -12.617 12.164 1 61.06 278 GLN A N 1
ATOM 2160 C CA . GLN A 1 278 ? -18.344 -13.328 13.312 1 61.06 278 GLN A CA 1
ATOM 2161 C C . GLN A 1 278 ? -19.844 -13.57 13.148 1 61.06 278 GLN A C 1
ATOM 2163 O O . GLN A 1 278 ? -20.609 -12.625 12.914 1 61.06 278 GLN A O 1
ATOM 2168 N N . SER A 1 279 ? -20.25 -14.539 12.508 1 52.41 279 SER A N 1
ATOM 2169 C CA . SER A 1 279 ? -21.672 -14.883 12.484 1 52.41 279 SER A CA 1
ATOM 2170 C C . SER A 1 279 ? -22.219 -15.047 13.898 1 52.41 279 SER A C 1
ATOM 2172 O O . SER A 1 279 ? -21.516 -15.516 14.797 1 52.41 279 SER A O 1
ATOM 2174 N N . SER A 1 280 ? -23.234 -14.367 14.312 1 44.25 280 SER A N 1
ATOM 2175 C CA . SER A 1 280 ? -24.109 -14.867 15.367 1 44.25 280 SER A CA 1
ATOM 2176 C C . SER A 1 280 ? -24.469 -16.328 15.133 1 44.25 280 SER A C 1
ATOM 2178 O O . SER A 1 280 ? -24.516 -16.781 13.984 1 44.25 280 SER A O 1
ATOM 2180 N N . PRO A 1 281 ? -24.469 -17.203 16.25 1 41.53 281 PRO A N 1
ATOM 2181 C CA . PRO A 1 281 ? -24.891 -18.609 16.203 1 41.53 281 PRO A CA 1
ATOM 2182 C C . PRO A 1 281 ? -26.016 -18.859 15.195 1 41.53 281 PRO A C 1
ATOM 2184 O O . PRO A 1 281 ? -26.125 -19.953 14.656 1 41.53 281 PRO A O 1
ATOM 2187 N N . ASP A 1 282 ? -27.031 -18.141 15.219 1 39.94 282 ASP A N 1
ATOM 2188 C CA . ASP A 1 282 ? -28.266 -18.391 14.484 1 39.94 282 ASP A CA 1
ATOM 2189 C C . ASP A 1 282 ? -28.062 -18.141 12.992 1 39.94 282 ASP A C 1
ATOM 2191 O O . ASP A 1 282 ? -28.969 -18.406 12.188 1 39.94 282 ASP A O 1
ATOM 2195 N N . ASP A 1 283 ? -27.391 -17.094 12.625 1 43.28 283 ASP A N 1
ATOM 2196 C CA . ASP A 1 283 ? -27.438 -16.672 11.227 1 43.28 283 ASP A CA 1
ATOM 2197 C C . ASP A 1 283 ? -26.703 -17.672 10.336 1 43.28 283 ASP A C 1
ATOM 2199 O O . ASP A 1 283 ? -25.562 -18.047 10.625 1 43.28 283 ASP A O 1
ATOM 2203 N N . ALA A 1 284 ? -27.25 -18.516 9.602 1 43.59 284 ALA A N 1
ATOM 2204 C CA . ALA A 1 284 ? -27.078 -19.469 8.508 1 43.59 284 ALA A CA 1
ATOM 2205 C C . ALA A 1 284 ? -26.078 -18.953 7.488 1 43.59 284 ALA A C 1
ATOM 2207 O O . ALA A 1 284 ? -26.375 -18.859 6.297 1 43.59 284 ALA A O 1
ATOM 2208 N N . ASN A 1 285 ? -25.172 -18.188 7.848 1 53.31 285 ASN A N 1
ATOM 2209 C CA . ASN A 1 285 ? -24.312 -17.562 6.832 1 53.31 285 ASN A CA 1
ATOM 2210 C C . ASN A 1 285 ? -23.453 -18.609 6.125 1 53.31 285 ASN A C 1
ATOM 2212 O O . ASN A 1 285 ? -22.406 -18.266 5.566 1 53.31 285 ASN A O 1
ATOM 2216 N N . SER A 1 286 ? -23.766 -19.844 6.441 1 62.09 286 SER A N 1
ATOM 2217 C CA . SER A 1 286 ? -23.078 -20.906 5.723 1 62.09 286 SER A CA 1
ATOM 2218 C C . SER A 1 286 ? -23.703 -21.141 4.348 1 62.09 286 SER A C 1
ATOM 2220 O O . SER A 1 286 ? -24.922 -21.219 4.223 1 62.09 286 SER A O 1
ATOM 2222 N N . THR A 1 287 ? -22.953 -20.734 3.342 1 65.56 287 THR A N 1
ATOM 2223 C CA . THR A 1 287 ? -23.359 -21.031 1.972 1 65.56 287 THR A CA 1
ATOM 2224 C C . THR A 1 287 ? -23.203 -22.516 1.664 1 65.56 287 THR A C 1
ATOM 2226 O O . THR A 1 287 ? -22.234 -23.141 2.113 1 65.56 287 THR A O 1
ATOM 2229 N N . ASP A 1 288 ? -24.172 -23.141 1.188 1 69.38 288 ASP A N 1
ATOM 2230 C CA . ASP A 1 288 ? -24.25 -24.578 0.918 1 69.38 288 ASP A CA 1
ATOM 2231 C C . ASP A 1 288 ? -23.234 -24.984 -0.157 1 69.38 288 ASP A C 1
ATOM 2233 O O . ASP A 1 288 ? -23.297 -24.5 -1.286 1 69.38 288 ASP A O 1
ATOM 2237 N N . ILE A 1 289 ? -22.156 -25.672 0.192 1 77.81 289 ILE A N 1
ATOM 2238 C CA . ILE A 1 289 ? -21.234 -26.188 -0.807 1 77.81 289 ILE A CA 1
ATOM 2239 C C . ILE A 1 289 ? -21.5 -27.688 -1.023 1 77.81 289 ILE A C 1
ATOM 2241 O O . ILE A 1 289 ? -20.812 -28.328 -1.819 1 77.81 289 ILE A O 1
ATOM 2245 N N . GLY A 1 290 ? -22.562 -28.203 -0.479 1 72.31 290 GLY A N 1
ATOM 2246 C CA . GLY A 1 290 ? -22.828 -29.625 -0.569 1 72.31 290 GLY A CA 1
ATOM 2247 C C . GLY A 1 290 ? -22.406 -30.391 0.671 1 72.31 290 GLY A C 1
ATOM 2248 O O . GLY A 1 290 ? -21.75 -29.844 1.557 1 72.31 290 GLY A O 1
ATOM 2249 N N . SER A 1 291 ? -22.828 -31.594 0.746 1 72.88 291 SER A N 1
ATOM 2250 C CA . SER A 1 291 ? -22.625 -32.406 1.941 1 72.88 291 SER A CA 1
ATOM 2251 C C . SER A 1 291 ? -21.234 -33.031 1.976 1 72.88 291 SER A C 1
ATOM 2253 O O . SER A 1 291 ? -20.719 -33.344 3.049 1 72.88 291 SER A O 1
ATOM 2255 N N . PHE A 1 292 ? -20.719 -33.156 0.771 1 83.12 292 PHE A N 1
ATOM 2256 C CA . PHE A 1 292 ? -19.406 -33.812 0.726 1 83.12 292 PHE A CA 1
ATOM 2257 C C . PHE A 1 292 ? -18.375 -32.906 0.06 1 83.12 292 PHE A C 1
ATOM 2259 O O . PHE A 1 292 ? -18.719 -32.094 -0.812 1 83.12 292 PHE A O 1
ATOM 2266 N N . THR A 1 293 ? -17.203 -33.031 0.577 1 90.94 293 THR A N 1
ATOM 2267 C CA . THR A 1 293 ? -16.094 -32.25 0.026 1 90.94 293 THR A CA 1
ATOM 2268 C C . THR A 1 293 ? -15.281 -33.125 -0.939 1 90.94 293 THR A C 1
ATOM 2270 O O . THR A 1 293 ? -14.914 -34.25 -0.618 1 90.94 293 THR A O 1
ATOM 2273 N N . TYR A 1 294 ? -15.047 -32.594 -2.07 1 92.19 294 TYR A N 1
ATOM 2274 C CA . TYR A 1 294 ? -14.219 -33.281 -3.049 1 92.19 294 TYR A CA 1
ATOM 2275 C C . TYR A 1 294 ? -12.766 -33.375 -2.582 1 92.19 294 TYR A C 1
ATOM 2277 O O . TYR A 1 294 ? -12.234 -32.406 -2.035 1 92.19 294 TYR A O 1
ATOM 2285 N N . ASN A 1 295 ? -12.156 -34.469 -2.752 1 94.56 295 ASN A N 1
ATOM 2286 C CA . ASN A 1 295 ? -10.734 -34.562 -2.436 1 94.56 295 ASN A CA 1
ATOM 2287 C C . ASN A 1 295 ? -9.875 -34 -3.562 1 94.56 295 ASN A C 1
ATOM 2289 O O . ASN A 1 295 ? -8.703 -33.656 -3.357 1 94.56 295 ASN A O 1
ATOM 2293 N N . GLY A 1 296 ? -10.414 -33.938 -4.758 1 93.75 296 GLY A N 1
ATOM 2294 C CA . GLY A 1 296 ? -9.75 -33.281 -5.871 1 93.75 296 GLY A CA 1
ATOM 2295 C C . GLY A 1 296 ? -8.711 -34.156 -6.543 1 93.75 296 GLY A C 1
ATOM 2296 O O . GLY A 1 296 ? -8.094 -33.781 -7.531 1 93.75 296 GLY A O 1
ATOM 2297 N N . LEU A 1 297 ? -8.492 -35.406 -6.082 1 95.5 297 LEU A N 1
ATOM 2298 C CA . LEU A 1 297 ? -7.418 -36.25 -6.602 1 95.5 297 LEU A CA 1
ATOM 2299 C C . LEU A 1 297 ? -7.977 -37.531 -7.234 1 95.5 297 LEU A C 1
ATOM 2301 O O . LEU A 1 297 ? -7.312 -38.156 -8.055 1 95.5 297 LEU A O 1
ATOM 2305 N N . PHE A 1 298 ? -9.148 -37.906 -6.824 1 93.81 298 PHE A N 1
ATOM 2306 C CA . PHE A 1 298 ? -9.719 -39.125 -7.332 1 93.81 298 PHE A CA 1
ATOM 2307 C C . PHE A 1 298 ? -11.141 -38.906 -7.844 1 93.81 298 PHE A C 1
ATOM 2309 O O . PHE A 1 298 ? -11.945 -38.25 -7.184 1 93.81 298 PHE A O 1
ATOM 2316 N N . PHE A 1 299 ? -11.336 -39.375 -9.016 1 91.69 299 PHE A N 1
ATOM 2317 C CA . PHE A 1 299 ? -12.641 -39.281 -9.664 1 91.69 299 PHE A CA 1
ATOM 2318 C C . PHE A 1 299 ? -12.969 -40.594 -10.367 1 91.69 299 PHE A C 1
ATOM 2320 O O . PHE A 1 299 ? -12.094 -41.469 -10.523 1 91.69 299 PHE A O 1
ATOM 2327 N N . ASP A 1 300 ? -14.266 -40.688 -10.703 1 87.44 300 ASP A N 1
ATOM 2328 C CA . ASP A 1 300 ? -14.664 -41.875 -11.461 1 87.44 300 ASP A CA 1
ATOM 2329 C C . ASP A 1 300 ? -14.039 -41.875 -12.859 1 87.44 300 ASP A C 1
ATOM 2331 O O . ASP A 1 300 ? -14.398 -41.031 -13.703 1 87.44 300 ASP A O 1
ATOM 2335 N N . GLU A 1 301 ? -13.164 -42.812 -13.086 1 87.81 301 GLU A N 1
ATOM 2336 C CA . GLU A 1 301 ? -12.359 -42.875 -14.305 1 87.81 301 GLU A CA 1
ATOM 2337 C C . GLU A 1 301 ? -13.195 -43.344 -15.5 1 87.81 301 GLU A C 1
ATOM 2339 O O . GLU A 1 301 ? -12.852 -43.062 -16.656 1 87.81 301 GLU A O 1
ATOM 2344 N N . ALA A 1 302 ? -14.281 -43.969 -15.266 1 83.38 302 ALA A N 1
ATOM 2345 C CA . ALA A 1 302 ? -15.102 -44.531 -16.344 1 83.38 302 ALA A CA 1
ATOM 2346 C C . ALA A 1 302 ? -15.781 -43.406 -17.141 1 83.38 302 ALA A C 1
ATOM 2348 O O . ALA A 1 302 ? -16.047 -43.594 -18.344 1 83.38 302 ALA A O 1
ATOM 2349 N N . SER A 1 303 ? -15.953 -42.281 -16.578 1 79.94 303 SER A N 1
ATOM 2350 C CA . SER A 1 303 ? -16.688 -41.188 -17.234 1 79.94 303 SER A CA 1
ATOM 2351 C C . SER A 1 303 ? -15.75 -40.156 -17.844 1 79.94 303 SER A C 1
ATOM 2353 O O . SER A 1 303 ? -16.203 -39.188 -18.422 1 79.94 303 SER A O 1
ATOM 2355 N N . MET A 1 304 ? -14.438 -40.531 -17.828 1 86.69 304 MET A N 1
ATOM 2356 C CA . MET A 1 304 ? -13.492 -39.5 -18.266 1 86.69 304 MET A CA 1
ATOM 2357 C C . MET A 1 304 ? -12.891 -39.875 -19.625 1 86.69 304 MET A C 1
ATOM 2359 O O . MET A 1 304 ? -12.695 -41.031 -19.922 1 86.69 304 MET A O 1
ATOM 2363 N N . ASP A 1 305 ? -12.758 -38.875 -20.359 1 84.44 305 ASP A N 1
ATOM 2364 C CA . ASP A 1 305 ? -12.055 -39.062 -21.625 1 84.44 305 ASP A CA 1
ATOM 2365 C C . ASP A 1 305 ? -10.562 -39.312 -21.391 1 84.44 305 ASP A C 1
ATOM 2367 O O . ASP A 1 305 ? -10.07 -39.188 -20.266 1 84.44 305 ASP A O 1
ATOM 2371 N N . GLU A 1 306 ? -9.859 -39.781 -22.406 1 82.81 306 GLU A N 1
ATOM 2372 C CA . GLU A 1 306 ? -8.453 -40.125 -22.312 1 82.81 306 GLU A CA 1
ATOM 2373 C C . GLU A 1 306 ? -7.594 -38.938 -21.875 1 82.81 306 GLU A C 1
ATOM 2375 O O . GLU A 1 306 ? -6.684 -39.094 -21.062 1 82.81 306 GLU A O 1
ATOM 2380 N N . THR A 1 307 ? -7.938 -37.781 -22.391 1 81.31 307 THR A N 1
ATOM 2381 C CA . THR A 1 307 ? -7.152 -36.594 -22.062 1 81.31 307 THR A CA 1
ATOM 2382 C C . THR A 1 307 ? -7.363 -36.219 -20.609 1 81.31 307 THR A C 1
ATOM 2384 O O . THR A 1 307 ? -6.414 -35.812 -19.906 1 81.31 307 THR A O 1
ATOM 2387 N N . SER A 1 308 ? -8.57 -36.312 -20.188 1 88.38 308 SER A N 1
ATOM 2388 C CA . SER A 1 308 ? -8.867 -36 -18.797 1 88.38 308 SER A CA 1
ATOM 2389 C C . SER A 1 308 ? -8.219 -36.969 -17.844 1 88.38 308 SER A C 1
ATOM 2391 O O . SER A 1 308 ? -7.754 -36.625 -16.766 1 88.38 308 SER A O 1
ATOM 2393 N N . LEU A 1 309 ? -8.164 -38.25 -18.297 1 90.75 309 LEU A N 1
ATOM 2394 C CA . LEU A 1 309 ? -7.527 -39.281 -17.469 1 90.75 309 LEU A CA 1
ATOM 2395 C C . LEU A 1 309 ? -6.027 -39.031 -17.359 1 90.75 309 LEU A C 1
ATOM 2397 O O . LEU A 1 309 ? -5.445 -39.188 -16.281 1 90.75 309 LEU A O 1
ATOM 2401 N N . ALA A 1 310 ? -5.469 -38.625 -18.406 1 85.75 310 ALA A N 1
ATOM 2402 C CA . ALA A 1 310 ? -4.043 -38.312 -18.375 1 85.75 310 ALA A CA 1
ATOM 2403 C C . ALA A 1 310 ? -3.762 -37.125 -17.438 1 85.75 310 ALA A C 1
ATOM 2405 O O . ALA A 1 310 ? -2.764 -37.125 -16.719 1 85.75 310 ALA A O 1
ATOM 2406 N N . ARG A 1 311 ? -4.625 -36.188 -17.484 1 88.62 311 ARG A N 1
ATOM 2407 C CA . ARG A 1 311 ? -4.469 -35.031 -16.594 1 88.62 311 ARG A CA 1
ATOM 2408 C C . ARG A 1 311 ? -4.621 -35.469 -15.133 1 88.62 311 ARG A C 1
ATOM 2410 O O . ARG A 1 311 ? -3.857 -35 -14.273 1 88.62 311 ARG A O 1
ATOM 2417 N N . LEU A 1 312 ? -5.555 -36.281 -14.906 1 93.06 312 LEU A N 1
ATOM 2418 C CA . LEU A 1 312 ? -5.77 -36.781 -13.547 1 93.06 312 LEU A CA 1
ATOM 2419 C C . LEU A 1 312 ? -4.543 -37.531 -13.039 1 93.06 312 LEU A C 1
ATOM 2421 O O . LEU A 1 312 ? -4.113 -37.312 -11.906 1 93.06 312 LEU A O 1
ATOM 2425 N N . GLN A 1 313 ? -3.975 -38.312 -13.875 1 90.06 313 GLN A N 1
ATOM 2426 C CA . GLN A 1 313 ? -2.781 -39.062 -13.492 1 90.06 313 GLN A CA 1
ATOM 2427 C C . GLN A 1 313 ? -1.612 -38.125 -13.211 1 90.06 313 GLN A C 1
ATOM 2429 O O . GLN A 1 313 ? -0.839 -38.344 -12.273 1 90.06 313 GLN A O 1
ATOM 2434 N N . SER A 1 314 ? -1.572 -37.094 -14 1 88.62 314 SER A N 1
ATOM 2435 C CA . SER A 1 314 ? -0.52 -36.125 -13.789 1 88.62 314 SER A CA 1
ATOM 2436 C C . SER A 1 314 ? -0.69 -35.406 -12.445 1 88.62 314 SER A C 1
ATOM 2438 O O . SER A 1 314 ? 0.288 -35.188 -11.727 1 88.62 314 SER A O 1
ATOM 2440 N N . ILE A 1 315 ? -1.88 -35.094 -12.117 1 94 315 ILE A N 1
ATOM 2441 C CA . ILE A 1 315 ? -2.18 -34.438 -10.844 1 94 315 ILE A CA 1
ATOM 2442 C C . ILE A 1 315 ? -1.771 -35.344 -9.695 1 94 315 ILE A C 1
ATOM 2444 O O . ILE A 1 315 ? -1.142 -34.906 -8.734 1 94 315 ILE A O 1
ATOM 2448 N N . GLN A 1 316 ? -2.059 -36.656 -9.836 1 94.06 316 GLN A N 1
ATOM 2449 C CA . GLN A 1 316 ? -1.794 -37.625 -8.789 1 94.06 316 GLN A CA 1
ATOM 2450 C C . GLN A 1 316 ? -0.294 -37.812 -8.594 1 94.06 316 GLN A C 1
ATOM 2452 O O . GLN A 1 316 ? 0.145 -38.25 -7.516 1 94.06 316 GLN A O 1
ATOM 2457 N N . GLN A 1 317 ? 0.414 -37.469 -9.562 1 89.75 317 GLN A N 1
ATOM 2458 C CA . GLN A 1 317 ? 1.864 -37.594 -9.438 1 89.75 317 GLN A CA 1
ATOM 2459 C C . GLN A 1 317 ? 2.482 -36.281 -8.984 1 89.75 317 GLN A C 1
ATOM 2461 O O . GLN A 1 317 ? 3.471 -36.281 -8.25 1 89.75 317 GLN A O 1
ATOM 2466 N N . GLN A 1 318 ? 1.899 -35.219 -9.367 1 91.88 318 GLN A N 1
ATOM 2467 C CA . GLN A 1 318 ? 2.473 -33.906 -9.125 1 91.88 318 GLN A CA 1
ATOM 2468 C C . GLN A 1 318 ? 2.336 -33.5 -7.656 1 91.88 318 GLN A C 1
ATOM 2470 O O . GLN A 1 318 ? 3.248 -32.906 -7.082 1 91.88 318 GLN A O 1
ATOM 2475 N N . LEU A 1 319 ? 1.279 -33.781 -7.074 1 95.81 319 LEU A N 1
ATOM 2476 C CA . LEU A 1 319 ? 1.035 -33.312 -5.715 1 95.81 319 LEU A CA 1
ATOM 2477 C C . LEU A 1 319 ? 1.972 -34 -4.723 1 95.81 319 LEU A C 1
ATOM 2479 O O . LEU A 1 319 ? 2.641 -33.344 -3.932 1 95.81 319 LEU A O 1
ATOM 2483 N N . PRO A 1 320 ? 2.051 -35.344 -4.707 1 95.69 320 PRO A N 1
ATOM 2484 C CA . PRO A 1 320 ? 3.055 -35.938 -3.828 1 95.69 320 PRO A CA 1
ATOM 2485 C C . PRO A 1 320 ? 4.477 -35.5 -4.164 1 95.69 320 PRO A C 1
ATOM 2487 O O . PRO A 1 320 ? 5.316 -35.375 -3.27 1 95.69 320 PRO A O 1
ATOM 2490 N N . GLY A 1 321 ? 4.707 -35.25 -5.418 1 93 321 GLY A N 1
ATOM 2491 C CA . GLY A 1 321 ? 6 -34.719 -5.809 1 93 321 GLY A CA 1
ATOM 2492 C C . GLY A 1 321 ? 6.285 -33.375 -5.207 1 93 321 GLY A C 1
ATOM 2493 O O . GLY A 1 321 ? 7.414 -33.094 -4.797 1 93 321 GLY A O 1
ATOM 2494 N N . ALA A 1 322 ? 5.301 -32.562 -5.211 1 95.31 322 ALA A N 1
ATOM 2495 C CA . ALA A 1 322 ? 5.453 -31.234 -4.617 1 95.31 322 ALA A CA 1
ATOM 2496 C C . ALA A 1 322 ? 5.742 -31.344 -3.121 1 95.31 322 ALA A C 1
ATOM 2498 O O . ALA A 1 322 ? 6.578 -30.609 -2.594 1 95.31 322 ALA A O 1
ATOM 2499 N N . VAL A 1 323 ? 5.078 -32.219 -2.428 1 96.62 323 VAL A N 1
ATOM 2500 C CA . VAL A 1 323 ? 5.324 -32.406 -1.004 1 96.62 323 VAL A CA 1
ATOM 2501 C C . VAL A 1 323 ? 6.758 -32.906 -0.792 1 96.62 323 VAL A C 1
ATOM 2503 O O . VAL A 1 323 ? 7.449 -32.438 0.119 1 96.62 323 VAL A O 1
ATOM 2506 N N . PHE A 1 324 ? 7.133 -33.75 -1.622 1 95 324 PHE A N 1
ATOM 2507 C CA . PHE A 1 324 ? 8.484 -34.312 -1.544 1 95 324 PHE A CA 1
ATOM 2508 C C . PHE A 1 324 ? 9.523 -33.219 -1.753 1 95 324 PHE A C 1
ATOM 2510 O O . PHE A 1 324 ? 10.516 -33.125 -1.024 1 95 324 PHE A O 1
ATOM 2517 N N . GLU A 1 325 ? 9.273 -32.406 -2.746 1 92.56 325 GLU A N 1
ATOM 2518 C CA . GLU A 1 325 ? 10.203 -31.297 -3.014 1 92.56 325 GLU A CA 1
ATOM 2519 C C . GLU A 1 325 ? 10.25 -30.312 -1.85 1 92.56 325 GLU A C 1
ATOM 2521 O O . GLU A 1 325 ? 11.305 -29.75 -1.547 1 92.56 325 GLU A O 1
ATOM 2526 N N . ALA A 1 326 ? 9.141 -30.047 -1.292 1 94.81 326 ALA A N 1
ATOM 2527 C CA . ALA A 1 326 ? 9.109 -29.188 -0.113 1 94.81 326 ALA A CA 1
ATOM 2528 C C . ALA A 1 326 ? 9.945 -29.781 1.021 1 94.81 326 ALA A C 1
ATOM 2530 O O . ALA A 1 326 ? 10.625 -29.047 1.746 1 94.81 326 ALA A O 1
ATOM 2531 N N . ALA A 1 327 ? 9.891 -31.062 1.194 1 95.25 327 ALA A N 1
ATOM 2532 C CA . ALA A 1 327 ? 10.672 -31.734 2.225 1 95.25 327 ALA A CA 1
ATOM 2533 C C . ALA A 1 327 ? 12.164 -31.656 1.923 1 95.25 327 ALA A C 1
ATOM 2535 O O . ALA A 1 327 ? 12.977 -31.406 2.822 1 95.25 327 ALA A O 1
ATOM 2536 N N . LYS A 1 328 ? 12.469 -31.828 0.717 1 91.38 328 LYS A N 1
ATOM 2537 C CA . LYS A 1 328 ? 13.867 -31.797 0.302 1 91.38 328 LYS A CA 1
ATOM 2538 C C . LYS A 1 328 ? 14.461 -30.406 0.493 1 91.38 328 LYS A C 1
ATOM 2540 O O . LYS A 1 328 ? 15.648 -30.266 0.785 1 91.38 328 LYS A O 1
ATOM 2545 N N . ALA A 1 329 ? 13.695 -29.438 0.299 1 87.62 329 ALA A N 1
ATOM 2546 C CA . ALA A 1 329 ? 14.156 -28.062 0.485 1 87.62 329 ALA A CA 1
ATOM 2547 C C . ALA A 1 329 ? 14.523 -27.797 1.944 1 87.62 329 ALA A C 1
ATOM 2549 O O . ALA A 1 329 ? 15.445 -27.047 2.232 1 87.62 329 ALA A O 1
ATOM 2550 N N . ASN A 1 330 ? 13.836 -28.406 2.822 1 86.19 330 ASN A N 1
ATOM 2551 C CA . ASN A 1 330 ? 14.07 -28.219 4.25 1 86.19 330 ASN A CA 1
ATOM 2552 C C . ASN A 1 330 ? 15.133 -29.172 4.777 1 86.19 330 ASN A C 1
ATOM 2554 O O . ASN A 1 330 ? 15.891 -28.828 5.688 1 86.19 330 ASN A O 1
ATOM 2558 N N . ASP A 1 331 ? 15.07 -30.359 4.25 1 88.38 331 ASP A N 1
ATOM 2559 C CA . ASP A 1 331 ? 15.961 -31.438 4.641 1 88.38 331 ASP A CA 1
ATOM 2560 C C . ASP A 1 331 ? 16.531 -32.156 3.414 1 88.38 331 ASP A C 1
ATOM 2562 O O . ASP A 1 331 ? 15.883 -33.031 2.848 1 88.38 331 ASP A O 1
ATOM 2566 N N . THR A 1 332 ? 17.734 -31.812 3.025 1 83.69 332 THR A N 1
ATOM 2567 C CA . THR A 1 332 ? 18.328 -32.281 1.771 1 83.69 332 THR A CA 1
ATOM 2568 C C . THR A 1 332 ? 18.422 -33.781 1.746 1 83.69 332 THR A C 1
ATOM 2570 O O . THR A 1 332 ? 18.156 -34.406 0.722 1 83.69 332 THR A O 1
ATOM 2573 N N . MET A 1 333 ? 18.734 -34.406 2.863 1 83.81 333 MET A N 1
ATOM 2574 C CA . MET A 1 333 ? 18.906 -35.844 2.883 1 83.81 333 MET A CA 1
ATOM 2575 C C . MET A 1 333 ? 17.625 -36.531 3.34 1 83.81 333 MET A C 1
ATOM 2577 O O . MET A 1 333 ? 17.516 -37.75 3.291 1 83.81 333 MET A O 1
ATOM 2581 N N . LEU A 1 334 ? 16.594 -35.812 3.729 1 89.88 334 LEU A N 1
ATOM 2582 C CA . LEU A 1 334 ? 15.234 -36.25 4.059 1 89.88 334 LEU A CA 1
ATOM 2583 C C . LEU A 1 334 ? 15.234 -37.219 5.238 1 89.88 334 LEU A C 1
ATOM 2585 O O . LEU A 1 334 ? 14.25 -37.906 5.48 1 89.88 334 LEU A O 1
ATOM 2589 N N . LEU A 1 335 ? 16.344 -37.344 5.941 1 88.5 335 LEU A N 1
ATOM 2590 C CA . LEU A 1 335 ? 16.438 -38.312 7.047 1 88.5 335 LEU A CA 1
ATOM 2591 C C . LEU A 1 335 ? 15.539 -37.875 8.203 1 88.5 335 LEU A C 1
ATOM 2593 O O . LEU A 1 335 ? 14.75 -38.688 8.719 1 88.5 335 LEU A O 1
ATOM 2597 N N . SER A 1 336 ? 15.609 -36.656 8.539 1 90.88 336 SER A N 1
ATOM 2598 C CA . SER A 1 336 ? 14.805 -36.156 9.641 1 90.88 336 SER A CA 1
ATOM 2599 C C . SER A 1 336 ? 13.32 -36.125 9.281 1 90.88 336 SER A C 1
ATOM 2601 O O . SER A 1 336 ? 12.461 -36.375 10.125 1 90.88 336 SER A O 1
ATOM 2603 N N . THR A 1 337 ? 13.016 -35.938 8.047 1 93.94 337 THR A N 1
ATOM 2604 C CA . THR A 1 337 ? 11.633 -35.844 7.605 1 93.94 337 THR A CA 1
ATOM 2605 C C . THR A 1 337 ? 10.953 -37.219 7.684 1 93.94 337 THR A C 1
ATOM 2607 O O . THR A 1 337 ? 9.797 -37.312 8.109 1 93.94 337 THR A O 1
ATOM 2610 N N . PHE A 1 338 ? 11.641 -38.25 7.324 1 93.19 338 PHE A N 1
ATOM 2611 C CA . PHE A 1 338 ? 11.094 -39.594 7.355 1 93.19 338 PHE A CA 1
ATOM 2612 C C . PHE A 1 338 ? 10.93 -40.094 8.789 1 93.19 338 PHE A C 1
ATOM 2614 O O . PHE A 1 338 ? 9.961 -40.781 9.109 1 93.19 338 PHE A O 1
ATOM 2621 N N . THR A 1 339 ? 11.797 -39.688 9.656 1 88.25 339 THR A N 1
ATOM 2622 C CA . THR A 1 339 ? 11.805 -40.219 11.008 1 88.25 339 THR A CA 1
ATOM 2623 C C . THR A 1 339 ? 10.875 -39.438 11.922 1 88.25 339 THR A C 1
ATOM 2625 O O . THR A 1 339 ? 10.281 -39.969 12.844 1 88.25 339 THR A O 1
ATOM 2628 N N . SER A 1 340 ? 10.711 -38.188 11.68 1 89.94 340 SER A N 1
ATOM 2629 C CA . SER A 1 340 ? 9.938 -37.344 12.586 1 89.94 340 SER A CA 1
ATOM 2630 C C . SER A 1 340 ? 8.57 -37.031 11.992 1 89.94 340 SER A C 1
ATOM 2632 O O . SER A 1 340 ? 7.941 -36.031 12.391 1 89.94 340 SER A O 1
ATOM 2634 N N . ASN A 1 341 ? 8.078 -37.812 11.148 1 90.12 341 ASN A N 1
ATOM 2635 C CA . ASN A 1 341 ? 6.797 -37.531 10.508 1 90.12 341 ASN A CA 1
ATOM 2636 C C . ASN A 1 341 ? 6.734 -36.094 9.953 1 90.12 341 ASN A C 1
ATOM 2638 O O . ASN A 1 341 ? 5.727 -35.406 10.117 1 90.12 341 ASN A O 1
ATOM 2642 N N . GLY A 1 342 ? 7.738 -35.688 9.359 1 94.44 342 GLY A N 1
ATOM 2643 C CA . GLY A 1 342 ? 7.855 -34.312 8.867 1 94.44 342 GLY A CA 1
ATOM 2644 C C . GLY A 1 342 ? 6.996 -34.031 7.641 1 94.44 342 GLY A C 1
ATOM 2645 O O . GLY A 1 342 ? 6.73 -32.906 7.305 1 94.44 342 GLY A O 1
ATOM 2646 N N . PHE A 1 343 ? 6.488 -35.156 7.023 1 96.75 343 PHE A N 1
ATOM 2647 C CA . PHE A 1 343 ? 5.695 -34.969 5.812 1 96.75 343 PHE A CA 1
ATOM 2648 C C . PHE A 1 343 ? 4.297 -34.469 6.148 1 96.75 343 PHE A C 1
ATOM 2650 O O . PHE A 1 343 ? 3.59 -33.969 5.277 1 96.75 343 PHE A O 1
ATOM 2657 N N . THR A 1 344 ? 3.84 -34.594 7.344 1 96.88 344 THR A N 1
ATOM 2658 C CA . THR A 1 344 ? 2.465 -34.281 7.719 1 96.88 344 THR A CA 1
ATOM 2659 C C . THR A 1 344 ? 2.178 -32.812 7.523 1 96.88 344 THR A C 1
ATOM 2661 O O . THR A 1 344 ? 1.226 -32.438 6.828 1 96.88 344 THR A O 1
ATOM 2664 N N . ALA A 1 345 ? 3.006 -31.984 8.086 1 96.5 345 ALA A N 1
ATOM 2665 C CA . ALA A 1 345 ? 2.785 -30.531 7.98 1 96.5 345 ALA A CA 1
ATOM 2666 C C . ALA A 1 345 ? 2.953 -30.062 6.539 1 96.5 345 ALA A C 1
ATOM 2668 O O . ALA A 1 345 ? 2.213 -29.188 6.078 1 96.5 345 ALA A O 1
ATOM 2669 N N . LEU A 1 346 ? 3.861 -30.641 5.84 1 97 346 LEU A N 1
ATOM 2670 C CA . LEU A 1 346 ? 4.125 -30.234 4.457 1 97 346 LEU A CA 1
ATOM 2671 C C . LEU A 1 346 ? 2.971 -30.641 3.547 1 97 346 LEU A C 1
ATOM 2673 O O . LEU A 1 346 ? 2.551 -29.859 2.688 1 97 346 LEU A O 1
ATOM 2677 N N . ALA A 1 347 ? 2.52 -31.859 3.75 1 97.81 347 ALA A N 1
ATOM 2678 C CA . ALA A 1 347 ? 1.378 -32.312 2.965 1 97.81 347 ALA A CA 1
ATOM 2679 C C . ALA A 1 347 ? 0.142 -31.469 3.236 1 97.81 347 ALA A C 1
ATOM 2681 O O . ALA A 1 347 ? -0.619 -31.156 2.316 1 97.81 347 ALA A O 1
ATOM 2682 N N . GLN A 1 348 ? -0.006 -31.109 4.465 1 97.38 348 GLN A N 1
ATOM 2683 C CA . GLN A 1 348 ? -1.139 -30.266 4.82 1 97.38 348 GLN A CA 1
ATOM 2684 C C . GLN A 1 348 ? -1.073 -28.922 4.094 1 97.38 348 GLN A C 1
ATOM 2686 O O . GLN A 1 348 ? -2.076 -28.453 3.553 1 97.38 348 GLN A O 1
ATOM 2691 N N . ASP A 1 349 ? 0.022 -28.359 4.062 1 96.25 349 ASP A N 1
ATOM 2692 C CA . ASP A 1 349 ? 0.19 -27.047 3.438 1 96.25 349 ASP A CA 1
ATOM 2693 C C . ASP A 1 349 ? -0.002 -27.125 1.925 1 96.25 349 ASP A C 1
ATOM 2695 O O . ASP A 1 349 ? -0.764 -26.344 1.346 1 96.25 349 ASP A O 1
ATOM 2699 N N . VAL A 1 350 ? 0.654 -28.062 1.271 1 97.31 350 VAL A N 1
ATOM 2700 C CA . VAL A 1 350 ? 0.592 -28.203 -0.181 1 97.31 350 VAL A CA 1
ATOM 2701 C C . VAL A 1 350 ? -0.825 -28.578 -0.603 1 97.31 350 VAL A C 1
ATOM 2703 O O . VAL A 1 350 ? -1.375 -28 -1.547 1 97.31 350 VAL A O 1
ATOM 2706 N N . TYR A 1 351 ? -1.388 -29.531 0.074 1 97.75 351 TYR A N 1
ATOM 2707 C CA . TYR A 1 351 ? -2.727 -30.016 -0.26 1 97.75 351 TYR A CA 1
ATOM 2708 C C . TYR A 1 351 ? -3.768 -28.922 -0.012 1 97.75 351 TYR A C 1
ATOM 2710 O O . TYR A 1 351 ? -4.723 -28.781 -0.776 1 97.75 351 TYR A O 1
ATOM 2718 N N . THR A 1 352 ? -3.605 -28.156 1.033 1 97.19 352 THR A N 1
ATOM 2719 C CA . THR A 1 352 ? -4.52 -27.047 1.283 1 97.19 352 THR A CA 1
ATOM 2720 C C . THR A 1 352 ? -4.426 -26 0.171 1 97.19 352 THR A C 1
ATOM 2722 O O . THR A 1 352 ? -5.445 -25.469 -0.28 1 97.19 352 THR A O 1
ATOM 2725 N N . THR A 1 353 ? -3.234 -25.719 -0.242 1 96.69 353 THR A N 1
ATOM 2726 C CA . THR A 1 353 ? -3.049 -24.797 -1.354 1 96.69 353 THR A CA 1
ATOM 2727 C C . THR A 1 353 ? -3.75 -25.312 -2.609 1 96.69 353 THR A C 1
ATOM 2729 O O . THR A 1 353 ? -4.453 -24.562 -3.285 1 96.69 353 THR A O 1
ATOM 2732 N N . TYR A 1 354 ? -3.59 -26.562 -2.898 1 97.31 354 TYR A N 1
ATOM 2733 C CA . TYR A 1 354 ? -4.242 -27.188 -4.043 1 97.31 354 TYR A CA 1
ATOM 2734 C C . TYR A 1 354 ? -5.758 -27.094 -3.924 1 97.31 354 TYR A C 1
ATOM 2736 O O . TYR A 1 354 ? -6.438 -26.672 -4.863 1 97.31 354 TYR A O 1
ATOM 2744 N N . LEU A 1 355 ? -6.23 -27.438 -2.74 1 97 355 LEU A N 1
ATOM 2745 C CA . LEU A 1 355 ? -7.672 -27.453 -2.521 1 97 355 LEU A CA 1
ATOM 2746 C C . LEU A 1 355 ? -8.242 -26.031 -2.627 1 97 355 LEU A C 1
ATOM 2748 O O . LEU A 1 355 ? -9.367 -25.844 -3.094 1 97 355 LEU A O 1
ATOM 2752 N N . SER A 1 356 ? -7.52 -25.094 -2.209 1 96.12 356 SER A N 1
ATOM 2753 C CA . SER A 1 356 ? -8.008 -23.703 -2.256 1 96.12 356 SER A CA 1
ATOM 2754 C C . SER A 1 356 ? -8.156 -23.219 -3.693 1 96.12 356 SER A C 1
ATOM 2756 O O . SER A 1 356 ? -9.055 -22.438 -3.998 1 96.12 356 SER A O 1
ATOM 2758 N N . LEU A 1 357 ? -7.34 -23.688 -4.535 1 95.94 357 LEU A N 1
ATOM 2759 C CA . LEU A 1 357 ? -7.434 -23.281 -5.934 1 95.94 357 LEU A CA 1
ATOM 2760 C C . LEU A 1 357 ? -8.555 -24.047 -6.641 1 95.94 357 LEU A C 1
ATOM 2762 O O . LEU A 1 357 ? -9.312 -23.469 -7.414 1 95.94 357 LEU A O 1
ATOM 2766 N N . VAL A 1 358 ? -8.648 -25.312 -6.352 1 95.12 358 VAL A N 1
ATOM 2767 C CA . VAL A 1 358 ? -9.672 -26.125 -7.016 1 95.12 358 VAL A CA 1
ATOM 2768 C C . VAL A 1 358 ? -11.055 -25.688 -6.551 1 95.12 358 VAL A C 1
ATOM 2770 O O . VAL A 1 358 ? -12.047 -25.859 -7.27 1 95.12 358 VAL A O 1
ATOM 2773 N N . ALA A 1 359 ? -11.094 -25.109 -5.379 1 94.5 359 ALA A N 1
ATOM 2774 C CA . ALA A 1 359 ? -12.367 -24.625 -4.855 1 94.5 359 ALA A CA 1
ATOM 2775 C C . ALA A 1 359 ? -13 -23.609 -5.801 1 94.5 359 ALA A C 1
ATOM 2777 O O . ALA A 1 359 ? -14.227 -23.516 -5.887 1 94.5 359 ALA A O 1
ATOM 2778 N N . LYS A 1 360 ? -12.234 -22.891 -6.5 1 92 360 LYS A N 1
ATOM 2779 C CA . LYS A 1 360 ? -12.758 -21.922 -7.449 1 92 360 LYS A CA 1
ATOM 2780 C C . LYS A 1 360 ? -13.609 -22.594 -8.523 1 92 360 LYS A C 1
ATOM 2782 O O . LYS A 1 360 ? -14.656 -22.062 -8.914 1 92 360 LYS A O 1
ATOM 2787 N N . SER A 1 361 ? -13.219 -23.766 -8.961 1 90.38 361 SER A N 1
ATOM 2788 C CA . SER A 1 361 ? -13.93 -24.469 -10.023 1 90.38 361 SER A CA 1
ATOM 2789 C C . SER A 1 361 ? -15.031 -25.359 -9.461 1 90.38 361 SER A C 1
ATOM 2791 O O . SER A 1 361 ? -16.062 -25.562 -10.117 1 90.38 361 SER A O 1
ATOM 2793 N N . LEU A 1 362 ? -14.852 -25.781 -8.266 1 91.88 362 LEU A N 1
ATOM 2794 C CA . LEU A 1 362 ? -15.797 -26.734 -7.691 1 91.88 362 LEU A CA 1
ATOM 2795 C C . LEU A 1 362 ? -16.969 -26 -7.043 1 91.88 362 LEU A C 1
ATOM 2797 O O . LEU A 1 362 ? -18.109 -26.438 -7.16 1 91.88 362 LEU A O 1
ATOM 2801 N N . TYR A 1 363 ? -16.625 -24.891 -6.391 1 92.56 363 TYR A N 1
ATOM 2802 C CA . TYR A 1 363 ? -17.641 -24.359 -5.484 1 92.56 363 TYR A CA 1
ATOM 2803 C C . TYR A 1 363 ? -18.031 -22.938 -5.859 1 92.56 363 TYR A C 1
ATOM 2805 O O . TYR A 1 363 ? -18.766 -22.281 -5.121 1 92.56 363 TYR A O 1
ATOM 2813 N N . LEU A 1 364 ? -17.531 -22.422 -6.871 1 91.38 364 LEU A N 1
ATOM 2814 C CA . LEU A 1 364 ? -17.938 -21.094 -7.305 1 91.38 364 LEU A CA 1
ATOM 2815 C C . LEU A 1 364 ? -18.719 -21.156 -8.609 1 91.38 364 LEU A C 1
ATOM 2817 O O . LEU A 1 364 ? -18.281 -21.781 -9.578 1 91.38 364 LEU A O 1
ATOM 2821 N N . ILE A 1 365 ? -19.859 -20.547 -8.508 1 90.69 365 ILE A N 1
ATOM 2822 C CA . ILE A 1 365 ? -20.734 -20.5 -9.664 1 90.69 365 ILE A CA 1
ATOM 2823 C C . ILE A 1 365 ? -20.922 -19.047 -10.125 1 90.69 365 ILE A C 1
ATOM 2825 O O . ILE A 1 365 ? -20.594 -18.125 -9.391 1 90.69 365 ILE A O 1
ATOM 2829 N N . GLU A 1 366 ? -21.422 -18.891 -11.344 1 90.06 366 GLU A N 1
ATOM 2830 C CA . GLU A 1 366 ? -21.625 -17.562 -11.898 1 90.06 366 GLU A CA 1
ATOM 2831 C C . GLU A 1 366 ? -22.656 -16.781 -11.086 1 90.06 366 GLU A C 1
ATOM 2833 O O . GLU A 1 366 ? -23.672 -17.344 -10.664 1 90.06 366 GLU A O 1
ATOM 2838 N N . ASP A 1 367 ? -22.266 -15.57 -10.844 1 89.69 367 ASP A N 1
ATOM 2839 C CA . ASP A 1 367 ? -23.109 -14.664 -10.078 1 89.69 367 ASP A CA 1
ATOM 2840 C C . ASP A 1 367 ? -23.406 -13.391 -10.859 1 89.69 367 ASP A C 1
ATOM 2842 O O . ASP A 1 367 ? -22.547 -12.891 -11.602 1 89.69 367 ASP A O 1
ATOM 2846 N N . HIS A 1 368 ? -24.656 -12.945 -10.766 1 88.56 368 HIS A N 1
ATOM 2847 C CA . HIS A 1 368 ? -25.047 -11.688 -11.406 1 88.56 368 HIS A CA 1
ATOM 2848 C C . HIS A 1 368 ? -25.656 -10.719 -10.398 1 88.56 368 HIS A C 1
ATOM 2850 O O . HIS A 1 368 ? -26.328 -9.766 -10.789 1 88.56 368 HIS A O 1
ATOM 2856 N N . SER A 1 369 ? -25.328 -10.945 -9.18 1 87.56 369 SER A N 1
ATOM 2857 C CA . SER A 1 369 ? -25.875 -10.055 -8.164 1 87.56 369 SER A CA 1
ATOM 2858 C C . SER A 1 369 ? -25.031 -8.797 -8.016 1 87.56 369 SER A C 1
ATOM 2860 O O . SER A 1 369 ? -23.906 -8.742 -8.484 1 87.56 369 SER A O 1
ATOM 2862 N N . THR A 1 370 ? -25.672 -7.848 -7.43 1 89.44 370 THR A N 1
ATOM 2863 C CA . THR A 1 370 ? -24.969 -6.602 -7.137 1 89.44 370 THR A CA 1
ATOM 2864 C C . THR A 1 370 ? -24.453 -6.594 -5.699 1 89.44 370 THR A C 1
ATOM 2866 O O . THR A 1 370 ? -25.141 -7.062 -4.789 1 89.44 370 THR A O 1
ATOM 2869 N N . LEU A 1 371 ? -23.25 -6.176 -5.59 1 88.38 371 LEU A N 1
ATOM 2870 C CA . LEU A 1 371 ? -22.609 -6.102 -4.285 1 88.38 371 LEU A CA 1
ATOM 2871 C C . LEU A 1 371 ? -22.312 -4.656 -3.902 1 88.38 371 LEU A C 1
ATOM 2873 O O . LEU A 1 371 ? -22.031 -3.824 -4.77 1 88.38 371 LEU A O 1
ATOM 2877 N N . SER A 1 372 ? -22.5 -4.508 -2.594 1 87.31 372 SER A N 1
ATOM 2878 C CA . SER A 1 372 ? -22.125 -3.203 -2.064 1 87.31 372 SER A CA 1
ATOM 2879 C C . SER A 1 372 ? -20.656 -3.184 -1.645 1 87.31 372 SER A C 1
ATOM 2881 O O . SER A 1 372 ? -20.219 -4.031 -0.866 1 87.31 372 SER A O 1
ATOM 2883 N N . VAL A 1 373 ? -19.953 -2.312 -2.197 1 87.75 373 VAL A N 1
ATOM 2884 C CA . VAL A 1 373 ? -18.547 -2.207 -1.882 1 87.75 373 VAL A CA 1
ATOM 2885 C C . VAL A 1 373 ? -18.234 -0.826 -1.305 1 87.75 373 VAL A C 1
ATOM 2887 O O . VAL A 1 373 ? -18.953 0.139 -1.582 1 87.75 373 VAL A O 1
ATOM 2890 N N . ARG A 1 374 ? -17.266 -0.779 -0.426 1 85.94 374 ARG A N 1
ATOM 2891 C CA . ARG A 1 374 ? -16.75 0.458 0.151 1 85.94 374 ARG A CA 1
ATOM 2892 C C . ARG A 1 374 ? -15.258 0.606 -0.117 1 85.94 374 ARG A C 1
ATOM 2894 O O . ARG A 1 374 ? -14.516 -0.376 -0.08 1 85.94 374 ARG A O 1
ATOM 2901 N N . VAL A 1 375 ? -14.812 1.743 -0.42 1 84.44 375 VAL A N 1
ATOM 2902 C CA . VAL A 1 375 ? -13.391 1.999 -0.621 1 84.44 375 VAL A CA 1
ATOM 2903 C C . VAL A 1 375 ? -12.859 2.883 0.506 1 84.44 375 VAL A C 1
ATOM 2905 O O . VAL A 1 375 ? -13.453 3.908 0.834 1 84.44 375 VAL A O 1
ATOM 2908 N N . GLY A 1 376 ? -11.812 2.322 1.148 1 81.12 376 GLY A N 1
ATOM 2909 C CA . GLY A 1 376 ? -11.141 3.094 2.184 1 81.12 376 GLY A CA 1
ATOM 2910 C C . GLY A 1 376 ? -9.812 3.676 1.73 1 81.12 376 GLY A C 1
ATOM 2911 O O . GLY A 1 376 ? -9.07 3.035 0.985 1 81.12 376 GLY A O 1
ATOM 2912 N N . SER A 1 377 ? -9.648 4.883 2.088 1 76.56 377 SER A N 1
ATOM 2913 C CA . SER A 1 377 ? -8.352 5.516 1.838 1 76.56 377 SER A CA 1
ATOM 2914 C C . SER A 1 377 ? -7.984 6.477 2.961 1 76.56 377 SER A C 1
ATOM 2916 O O . SER A 1 377 ? -8.836 6.875 3.754 1 76.56 377 SER A O 1
ATOM 2918 N N . ASN A 1 378 ? -6.688 6.68 3.094 1 75.38 378 ASN A N 1
ATOM 2919 C CA . ASN A 1 378 ? -6.223 7.688 4.043 1 75.38 378 ASN A CA 1
ATOM 2920 C C . ASN A 1 378 ? -6.48 9.102 3.529 1 75.38 378 ASN A C 1
ATOM 2922 O O . ASN A 1 378 ? -6.062 9.453 2.424 1 75.38 378 ASN A O 1
ATOM 2926 N N . CYS A 1 379 ? -7.367 9.773 4.277 1 71.38 379 CYS A N 1
ATOM 2927 C CA . CYS A 1 379 ? -7.664 11.156 3.906 1 71.38 379 CYS A CA 1
ATOM 2928 C C . CYS A 1 379 ? -7.262 12.117 5.02 1 71.38 379 CYS A C 1
ATOM 2930 O O . CYS A 1 379 ? -7.262 11.75 6.195 1 71.38 379 CYS A O 1
ATOM 2932 N N . LYS A 1 380 ? -6.84 13.266 4.555 1 71.75 380 LYS A N 1
ATOM 2933 C CA . LYS A 1 380 ? -6.508 14.32 5.5 1 71.75 380 LYS A CA 1
ATOM 2934 C C . LYS A 1 380 ? -7.754 15.102 5.922 1 71.75 380 LYS A C 1
ATOM 2936 O O . LYS A 1 380 ? -8.539 15.523 5.074 1 71.75 380 LYS A O 1
ATOM 2941 N N . ARG A 1 381 ? -7.996 15.109 7.297 1 73.19 381 ARG A N 1
ATOM 2942 C CA . ARG A 1 381 ? -9.125 15.867 7.832 1 73.19 381 ARG A CA 1
ATOM 2943 C C . ARG A 1 381 ? -8.68 16.812 8.93 1 73.19 381 ARG A C 1
ATOM 2945 O O . ARG A 1 381 ? -7.676 16.562 9.609 1 73.19 381 ARG A O 1
ATOM 2952 N N . ILE A 1 382 ? -9.477 17.938 9.039 1 76.12 382 ILE A N 1
ATOM 2953 C CA . ILE A 1 382 ? -9.18 18.969 10.039 1 76.12 382 ILE A CA 1
ATOM 2954 C C . ILE A 1 382 ? -9.961 18.672 11.32 1 76.12 382 ILE A C 1
ATOM 2956 O O . ILE A 1 382 ? -11.164 18.422 11.281 1 76.12 382 ILE A O 1
ATOM 2960 N N . PHE A 1 383 ? -9.227 18.516 12.398 1 80.06 383 PHE A N 1
ATOM 2961 C CA . PHE A 1 383 ? -9.836 18.25 13.703 1 80.06 383 PHE A CA 1
ATOM 2962 C C . PHE A 1 383 ? -9.555 19.406 14.664 1 80.06 383 PHE A C 1
ATOM 2964 O O . PHE A 1 383 ? -8.562 20.125 14.516 1 80.06 383 PHE A O 1
ATOM 2971 N N . LEU A 1 384 ? -10.531 19.562 15.602 1 85.62 384 LEU A N 1
ATOM 2972 C CA . LEU A 1 384 ? -10.312 20.5 16.703 1 85.62 384 LEU A CA 1
ATOM 2973 C C . LEU A 1 384 ? -9.445 19.859 17.797 1 85.62 384 LEU A C 1
ATOM 2975 O O . LEU A 1 384 ? -9.656 18.703 18.156 1 85.62 384 LEU A O 1
ATOM 2979 N N . VAL A 1 385 ? -8.492 20.547 18.156 1 82.06 385 VAL A N 1
ATOM 2980 C CA . VAL A 1 385 ? -7.676 20.094 19.281 1 82.06 385 VAL A CA 1
ATOM 2981 C C . VAL A 1 385 ? -8.43 20.297 20.594 1 82.06 385 VAL A C 1
ATOM 2983 O O . VAL A 1 385 ? -8.758 21.438 20.953 1 82.06 385 VAL A O 1
ATOM 2986 N N . PRO A 1 386 ? -8.695 19.188 21.281 1 87.06 386 PRO A N 1
ATOM 2987 C CA . PRO A 1 386 ? -9.523 19.312 22.484 1 87.06 386 PRO A CA 1
ATOM 2988 C C . PRO A 1 386 ? -8.898 20.219 23.531 1 87.06 386 PRO A C 1
ATOM 2990 O O . PRO A 1 386 ? -9.609 21.016 24.172 1 87.06 386 PRO A O 1
ATOM 2993 N N . SER A 1 387 ? -7.609 20.109 23.812 1 85.19 387 SER A N 1
ATOM 2994 C CA . SER A 1 387 ? -6.953 20.938 24.812 1 85.19 387 SER A CA 1
ATOM 2995 C C . SER A 1 387 ? -7.074 22.422 24.469 1 85.19 387 SER A C 1
ATOM 2997 O O . SER A 1 387 ? -7.363 23.25 25.344 1 85.19 387 SER A O 1
ATOM 2999 N N . ALA A 1 388 ? -6.898 22.75 23.234 1 84 388 ALA A N 1
ATOM 3000 C CA . ALA A 1 388 ? -7.004 24.156 22.797 1 84 388 ALA A CA 1
ATOM 3001 C C . ALA A 1 388 ? -8.445 24.641 22.891 1 84 388 ALA A C 1
ATOM 3003 O O . ALA A 1 388 ? -8.688 25.781 23.297 1 84 388 ALA A O 1
ATOM 3004 N N . VAL A 1 389 ? -9.375 23.734 22.594 1 87.25 389 VAL A N 1
ATOM 3005 C CA . VAL A 1 389 ? -10.789 24.109 22.656 1 87.25 389 VAL A CA 1
ATOM 3006 C C . VAL A 1 389 ? -11.188 24.391 24.109 1 87.25 389 VAL A C 1
ATOM 3008 O O . VAL A 1 389 ? -11.844 25.391 24.391 1 87.25 389 VAL A O 1
ATOM 3011 N N . VAL A 1 390 ? -10.75 23.578 24.984 1 91.12 390 VAL A N 1
ATOM 3012 C CA . VAL A 1 390 ? -11.109 23.734 26.391 1 91.12 390 VAL A CA 1
ATOM 3013 C C . VAL A 1 390 ? -10.492 25.016 26.953 1 91.12 390 VAL A C 1
ATOM 3015 O O . VAL A 1 390 ? -11.172 25.812 27.609 1 91.12 390 VAL A O 1
ATOM 3018 N N . ILE A 1 391 ? -9.242 25.297 26.688 1 89.69 391 ILE A N 1
ATOM 3019 C CA . ILE A 1 391 ? -8.555 26.484 27.172 1 89.69 391 ILE A CA 1
ATOM 3020 C C . ILE A 1 391 ? -9.219 27.734 26.609 1 89.69 391 ILE A C 1
ATOM 3022 O O . ILE A 1 391 ? -9.445 28.719 27.344 1 89.69 391 ILE A O 1
ATOM 3026 N N . LEU A 1 392 ? -9.562 27.641 25.359 1 89.81 392 LEU A N 1
ATOM 3027 C CA . LEU A 1 392 ? -10.203 28.781 24.734 1 89.81 392 LEU A CA 1
ATOM 3028 C C . LEU A 1 392 ? -11.594 29.016 25.312 1 89.81 392 LEU A C 1
ATOM 3030 O O . LEU A 1 392 ? -12.016 30.156 25.5 1 89.81 392 LEU A O 1
ATOM 3034 N N . CYS A 1 393 ? -12.266 27.969 25.578 1 91.31 393 CYS A N 1
ATOM 3035 C CA . CYS A 1 393 ? -13.602 28.094 26.156 1 91.31 393 CYS A CA 1
ATOM 3036 C C . CYS A 1 393 ? -13.531 28.688 27.562 1 91.31 393 CYS A C 1
ATOM 3038 O O . CYS A 1 393 ? -14.32 29.562 27.906 1 91.31 393 CYS A O 1
ATOM 3040 N N . ILE A 1 394 ? -12.594 28.281 28.375 1 92.12 394 ILE A N 1
ATOM 3041 C CA . ILE A 1 394 ? -12.414 28.797 29.719 1 92.12 394 ILE A CA 1
ATOM 3042 C C . ILE A 1 394 ? -12.016 30.266 29.672 1 92.12 394 ILE A C 1
ATOM 3044 O O . ILE A 1 394 ? -12.57 31.094 30.391 1 92.12 394 ILE A O 1
ATOM 3048 N N . ALA A 1 395 ? -11.109 30.516 28.766 1 91.25 395 ALA A N 1
ATOM 3049 C CA . ALA A 1 395 ? -10.633 31.891 28.656 1 91.25 395 ALA A CA 1
ATOM 3050 C C . ALA A 1 395 ? -11.742 32.812 28.172 1 91.25 395 ALA A C 1
ATOM 3052 O O . ALA A 1 395 ? -11.906 33.938 28.703 1 91.25 395 ALA A O 1
ATOM 3053 N N . MET A 1 396 ? -12.492 32.344 27.297 1 92.56 396 MET A N 1
ATOM 3054 C CA . MET A 1 396 ? -13.57 33.156 26.766 1 92.56 396 MET A CA 1
ATOM 3055 C C . MET A 1 396 ? -14.68 33.344 27.797 1 92.56 396 MET A C 1
ATOM 3057 O O . MET A 1 396 ? -15.258 34.406 27.922 1 92.56 396 MET A O 1
ATOM 3061 N N . SER A 1 397 ? -14.992 32.312 28.531 1 93.94 397 SER A N 1
ATOM 3062 C CA . SER A 1 397 ? -15.984 32.406 29.594 1 93.94 397 SER A CA 1
ATOM 3063 C C . SER A 1 397 ? -15.516 33.344 30.703 1 93.94 397 SER A C 1
ATOM 3065 O O . SER A 1 397 ? -16.281 34.156 31.219 1 93.94 397 SER A O 1
ATOM 3067 N N . ALA A 1 398 ? -14.258 33.25 31.047 1 93.75 398 ALA A N 1
ATOM 3068 C CA . ALA A 1 398 ? -13.688 34.156 32.031 1 93.75 398 ALA A CA 1
ATOM 3069 C C . ALA A 1 398 ? -13.742 35.594 31.578 1 93.75 398 ALA A C 1
ATOM 3071 O O . ALA A 1 398 ? -14.031 36.5 32.375 1 93.75 398 ALA A O 1
ATOM 3072 N N . LEU A 1 399 ? -13.461 35.812 30.297 1 93.56 399 LEU A N 1
ATOM 3073 C CA . LEU A 1 399 ? -13.508 37.156 29.75 1 93.56 399 LEU A CA 1
ATOM 3074 C C . LEU A 1 399 ? -14.922 37.719 29.828 1 93.56 399 LEU A C 1
ATOM 3076 O O . LEU A 1 399 ? -15.109 38.906 30.156 1 93.56 399 LEU A O 1
ATOM 3080 N N . VAL A 1 400 ? -15.898 36.906 29.625 1 93.38 400 VAL A N 1
ATOM 3081 C CA . VAL A 1 400 ? -17.281 37.375 29.641 1 93.38 400 VAL A CA 1
ATOM 3082 C C . VAL A 1 400 ? -17.719 37.625 31.078 1 93.38 400 VAL A C 1
ATOM 3084 O O . VAL A 1 400 ? -18.312 38.656 31.375 1 93.38 400 VAL A O 1
ATOM 3087 N N . ILE A 1 401 ? -17.438 36.75 32 1 95.25 401 ILE A N 1
ATOM 3088 C CA . ILE A 1 401 ? -17.891 36.875 33.406 1 95.25 401 ILE A CA 1
ATOM 3089 C C . ILE A 1 401 ? -17.141 38 34.094 1 95.25 401 ILE A C 1
ATOM 3091 O O . ILE A 1 401 ? -17.766 38.906 34.656 1 95.25 401 ILE A O 1
ATOM 3095 N N . LEU A 1 402 ? -15.844 37.969 33.969 1 94.31 402 LEU A N 1
ATOM 3096 C CA . LEU A 1 402 ? -15.039 39 34.625 1 94.31 402 LEU A CA 1
ATOM 3097 C C . LEU A 1 402 ? -15.227 40.344 33.938 1 94.31 402 LEU A C 1
ATOM 3099 O O . LEU A 1 402 ? -15.164 41.406 34.594 1 94.31 402 LEU A O 1
ATOM 3103 N N . GLY A 1 403 ? -15.406 40.281 32.594 1 92.62 403 GLY A N 1
ATOM 3104 C CA . GLY A 1 403 ? -15.703 41.5 31.891 1 92.62 403 GLY A CA 1
ATOM 3105 C C . GLY A 1 403 ? -17.016 42.125 32.312 1 92.62 403 GLY A C 1
ATOM 3106 O O . GLY A 1 403 ? -17.109 43.344 32.5 1 92.62 403 GLY A O 1
ATOM 3107 N N . SER A 1 404 ? -18.047 41.344 32.5 1 93.81 404 SER A N 1
ATOM 3108 C CA . SER A 1 404 ? -19.344 41.844 32.969 1 93.81 404 SER A CA 1
ATOM 3109 C C . SER A 1 404 ? -19.25 42.375 34.375 1 93.81 404 SER A C 1
ATOM 3111 O O . SER A 1 404 ? -19.844 43.438 34.688 1 93.81 404 SER A O 1
ATOM 3113 N N . PHE A 1 405 ? -18.547 41.75 35.188 1 93.81 405 PHE A N 1
ATOM 3114 C CA . PHE A 1 405 ? -18.328 42.188 36.562 1 93.81 405 PHE A CA 1
ATOM 3115 C C . PHE A 1 405 ? -17.609 43.531 36.562 1 93.81 405 PHE A C 1
ATOM 3117 O O . PHE A 1 405 ? -17.953 44.438 37.344 1 93.81 405 PHE A O 1
ATOM 3124 N N . LEU A 1 406 ? -16.625 43.625 35.719 1 91.94 406 LEU A N 1
ATOM 3125 C CA . LEU A 1 406 ? -15.883 44.875 35.625 1 91.94 406 LEU A CA 1
ATOM 3126 C C . LEU A 1 406 ? -16.797 46 35.156 1 91.94 406 LEU A C 1
ATOM 3128 O O . LEU A 1 406 ? -16.734 47.094 35.75 1 91.94 406 LEU A O 1
ATOM 3132 N N . HIS A 1 407 ? -17.656 45.781 34.219 1 89.69 407 HIS A N 1
ATOM 3133 C CA . HIS A 1 407 ? -18.562 46.812 33.75 1 89.69 407 HIS A CA 1
ATOM 3134 C C . HIS A 1 407 ? -19.562 47.219 34.812 1 89.69 407 HIS A C 1
ATOM 3136 O O . HIS A 1 407 ? -19.844 48.406 34.969 1 89.69 407 HIS A O 1
ATOM 3142 N N . MET A 1 408 ? -20.047 46.344 35.562 1 91.12 408 MET A N 1
ATOM 3143 C CA . MET A 1 408 ? -21.016 46.625 36.625 1 91.12 408 MET A CA 1
ATOM 3144 C C . MET A 1 408 ? -20.359 47.375 37.781 1 91.12 408 MET A C 1
ATOM 3146 O O . MET A 1 408 ? -20.906 48.375 38.25 1 91.12 408 MET A O 1
ATOM 3150 N N . SER A 1 409 ? -19.219 46.906 38.125 1 88.94 409 SER A N 1
ATOM 3151 C CA . SER A 1 409 ? -18.516 47.562 39.219 1 88.94 409 SER A CA 1
ATOM 3152 C C . SER A 1 409 ? -18.078 48.969 38.875 1 88.94 409 SER A C 1
ATOM 3154 O O . SER A 1 409 ? -18.141 49.875 39.688 1 88.94 409 SER A O 1
ATOM 3156 N N . HIS A 1 410 ? -17.656 49.125 37.656 1 86.5 410 HIS A N 1
ATOM 3157 C CA . HIS A 1 410 ? -17.266 50.438 37.219 1 86.5 410 HIS A CA 1
ATOM 3158 C C . HIS A 1 410 ? -18.469 51.375 37.094 1 86.5 410 HIS A C 1
ATOM 3160 O O . HIS A 1 410 ? -18.375 52.562 37.406 1 86.5 410 HIS A O 1
ATOM 3166 N N . TYR A 1 411 ? -19.531 50.875 36.656 1 85 411 TYR A N 1
ATOM 3167 C CA . TYR A 1 411 ? -20.766 51.656 36.594 1 85 411 TYR A CA 1
ATOM 3168 C C . TYR A 1 411 ? -21.203 52.125 37.969 1 85 411 TYR A C 1
ATOM 3170 O O . TYR A 1 411 ? -21.578 53.281 38.156 1 85 411 TYR A O 1
ATOM 3178 N N . HIS A 1 412 ? -21.078 51.312 38.969 1 84.62 412 HIS A N 1
ATOM 3179 C CA . HIS A 1 412 ? -21.469 51.656 40.312 1 84.62 412 HIS A CA 1
ATOM 3180 C C . HIS A 1 412 ? -20.484 52.656 40.938 1 84.62 412 HIS A C 1
ATOM 3182 O O . HIS A 1 412 ? -20.891 53.531 41.688 1 84.62 412 HIS A O 1
ATOM 3188 N N . ALA A 1 413 ? -19.234 52.469 40.594 1 82 413 ALA A N 1
ATOM 3189 C CA . ALA A 1 413 ? -18.219 53.375 41.125 1 82 413 ALA A CA 1
ATOM 3190 C C . ALA A 1 413 ? -18.375 54.781 40.5 1 82 413 ALA A C 1
ATOM 3192 O O . ALA A 1 413 ? -18.062 55.781 41.156 1 82 413 ALA A O 1
ATOM 3193 N N . ARG A 1 414 ? -18.859 54.844 39.375 1 78.75 414 ARG A N 1
ATOM 3194 C CA . ARG A 1 414 ? -19 56.125 38.688 1 78.75 414 ARG A CA 1
ATOM 3195 C C . ARG A 1 414 ? -20.328 56.781 39.031 1 78.75 414 ARG A C 1
ATOM 3197 O O . ARG A 1 414 ? -20.5 58 38.781 1 78.75 414 ARG A O 1
ATOM 3204 N N . ARG A 1 415 ? -21.031 56 39.719 1 75.19 415 ARG A N 1
ATOM 3205 C CA . ARG A 1 415 ? -22.344 56.562 40.031 1 75.19 415 ARG A CA 1
ATOM 3206 C C . ARG A 1 415 ? -22.219 57.688 41.062 1 75.19 415 ARG A C 1
ATOM 3208 O O . ARG A 1 415 ? -21.562 57.531 42.094 1 75.19 415 ARG A O 1
ATOM 3215 N N . GLY A 1 416 ? -22.484 58.969 40.688 1 68.62 416 GLY A N 1
ATOM 3216 C CA . GLY A 1 416 ? -22.484 60.125 41.594 1 68.62 416 GLY A CA 1
ATOM 3217 C C . GLY A 1 416 ? -21.328 61.062 41.344 1 68.62 416 GLY A C 1
ATOM 3218 O O . GLY A 1 416 ? -21.234 62.125 41.969 1 68.62 416 GLY A O 1
ATOM 3219 N N . LEU A 1 417 ? -20.375 60.531 40.562 1 72.19 417 LEU A N 1
ATOM 3220 C CA . LEU A 1 417 ? -19.25 61.406 40.25 1 72.19 417 LEU A CA 1
ATOM 3221 C C . LEU A 1 417 ? -19.562 62.375 39.125 1 72.19 417 LEU A C 1
ATOM 3223 O O . LEU A 1 417 ? -20.156 61.969 38.125 1 72.19 417 LEU A O 1
ATOM 3227 N N . PRO A 1 418 ? -19.453 63.656 39.469 1 68.69 418 PRO A N 1
ATOM 3228 C CA . PRO A 1 418 ? -19.625 64.562 38.375 1 68.69 418 PRO A CA 1
ATOM 3229 C C . PRO A 1 418 ? -18.516 64.438 37.312 1 68.69 418 PRO A C 1
ATOM 3231 O O . PRO A 1 418 ? -17.406 64.938 37.5 1 68.69 418 PRO A O 1
ATOM 3234 N N . ILE A 1 419 ? -18.625 63.594 36.375 1 70.44 419 ILE A N 1
ATOM 3235 C CA . ILE A 1 419 ? -17.641 63.375 35.312 1 70.44 419 ILE A CA 1
ATOM 3236 C C . ILE A 1 419 ? -17.859 64.375 34.188 1 70.44 419 ILE A C 1
ATOM 3238 O O . ILE A 1 419 ? -18.953 64.438 33.625 1 70.44 419 ILE A O 1
ATOM 3242 N N . PRO A 1 420 ? -16.734 65.25 34.125 1 69.94 420 PRO A N 1
ATOM 3243 C CA . PRO A 1 420 ? -16.891 66.188 33 1 69.94 420 PRO A CA 1
ATOM 3244 C C . PRO A 1 420 ? -17 65.5 31.656 1 69.94 420 PRO A C 1
ATOM 3246 O O . PRO A 1 420 ? -16.516 64.375 31.5 1 69.94 420 PRO A O 1
ATOM 3249 N N . SER A 1 421 ? -17.875 66.188 30.859 1 69.5 421 SER A N 1
ATOM 3250 C CA . SER A 1 421 ? -17.938 65.688 29.5 1 69.5 421 SER A CA 1
ATOM 3251 C C . SER A 1 421 ? -16.578 65.688 28.812 1 69.5 421 SER A C 1
ATOM 3253 O O . SER A 1 421 ? -15.82 66.688 29.016 1 69.5 421 SER A O 1
ATOM 3255 N N . GLY A 1 422 ? -16.078 64.625 28.156 1 71.81 422 GLY A N 1
ATOM 3256 C CA . GLY A 1 422 ? -14.805 64.562 27.453 1 71.81 422 GLY A CA 1
ATOM 3257 C C . GLY A 1 422 ? -13.648 64.188 28.359 1 71.81 422 GLY A C 1
ATOM 3258 O O . GLY A 1 422 ? -12.57 64.75 28.281 1 71.81 422 GLY A O 1
ATOM 3259 N N . LEU A 1 423 ? -13.984 63.375 29.266 1 70.88 423 LEU A N 1
ATOM 3260 C CA . LEU A 1 423 ? -12.945 62.875 30.156 1 70.88 423 LEU A CA 1
ATOM 3261 C C . LEU A 1 423 ? -11.719 62.438 29.359 1 70.88 423 LEU A C 1
ATOM 3263 O O . LEU A 1 423 ? -11.852 61.719 28.359 1 70.88 423 LEU A O 1
ATOM 3267 N N . GLY A 1 424 ? -10.578 62.969 29.719 1 70.19 424 GLY A N 1
ATOM 3268 C CA . GLY A 1 424 ? -9.336 62.656 29.031 1 70.19 424 GLY A CA 1
ATOM 3269 C C . GLY A 1 424 ? -8.789 63.812 28.219 1 70.19 424 GLY A C 1
ATOM 3270 O O . GLY A 1 424 ? -7.645 63.781 27.766 1 70.19 424 GLY A O 1
ATOM 3271 N N . THR A 1 425 ? -9.594 64.75 28.078 1 75.5 425 THR A N 1
ATOM 3272 C CA . THR A 1 425 ? -9.141 66 27.375 1 75.5 425 THR A CA 1
ATOM 3273 C C . THR A 1 425 ? -8.477 66.938 28.328 1 75.5 425 THR A C 1
ATOM 3275 O O . THR A 1 425 ? -8.633 66.812 29.547 1 75.5 425 THR A O 1
ATOM 3278 N N . LEU A 1 426 ? -7.758 67.812 27.797 1 76.38 426 LEU A N 1
ATOM 3279 C CA . LEU A 1 426 ? -7.109 68.812 28.594 1 76.38 426 LEU A CA 1
ATOM 3280 C C . LEU A 1 426 ? -8.141 69.75 29.219 1 76.38 426 LEU A C 1
ATOM 3282 O O . LEU A 1 426 ? -7.992 70.188 30.359 1 76.38 426 LEU A O 1
ATOM 3286 N N . SER A 1 427 ? -9.195 70 28.469 1 77.5 427 SER A N 1
ATOM 3287 C CA . SER A 1 427 ? -10.211 70.938 28.953 1 77.5 427 SER A CA 1
ATOM 3288 C C . SER A 1 427 ? -10.922 70.375 30.188 1 77.5 427 SER A C 1
ATOM 3290 O O . SER A 1 427 ? -11.227 71.125 31.125 1 77.5 427 SER A O 1
ATOM 3292 N N . ALA A 1 428 ? -11.156 69.188 30.141 1 79.19 428 ALA A N 1
ATOM 3293 C CA . ALA A 1 428 ? -11.805 68.562 31.297 1 79.19 428 ALA A CA 1
ATOM 3294 C C . ALA A 1 428 ? -10.914 68.625 32.531 1 79.19 428 ALA A C 1
ATOM 3296 O O . ALA A 1 428 ? -11.398 68.812 33.656 1 79.19 428 ALA A O 1
ATOM 3297 N N . ALA A 1 429 ? -9.664 68.438 32.344 1 78.19 429 ALA A N 1
ATOM 3298 C CA . ALA A 1 429 ? -8.727 68.5 33.469 1 78.19 429 ALA A CA 1
ATOM 3299 C C . ALA A 1 429 ? -8.641 69.938 34.031 1 78.19 429 ALA A C 1
ATOM 3301 O O . ALA A 1 429 ? -8.562 70.125 35.25 1 78.19 429 ALA A O 1
ATOM 3302 N N . ILE A 1 430 ? -8.727 70.812 33.188 1 78.5 430 ILE A N 1
ATOM 3303 C CA . ILE A 1 430 ? -8.656 72.25 33.594 1 78.5 430 ILE A CA 1
ATOM 3304 C C . ILE A 1 430 ? -9.938 72.625 34.344 1 78.5 430 ILE A C 1
ATOM 3306 O O . ILE A 1 430 ? -9.891 73.375 35.344 1 78.5 430 ILE A O 1
ATOM 3310 N N . TRP A 1 431 ? -10.938 72.125 33.812 1 81.19 431 TRP A N 1
ATOM 3311 C CA . TRP A 1 431 ? -12.211 72.5 34.469 1 81.19 431 TRP A CA 1
ATOM 3312 C C . TRP A 1 431 ? -12.25 71.938 35.875 1 81.19 431 TRP A C 1
ATOM 3314 O O . TRP A 1 431 ? -12.789 72.562 36.781 1 81.19 431 TRP A O 1
ATOM 3324 N N . LEU A 1 432 ? -11.695 70.875 36.125 1 79.81 432 LEU A N 1
ATOM 3325 C CA . LEU A 1 432 ? -11.719 70.25 37.438 1 79.81 432 LEU A CA 1
ATOM 3326 C C . LEU A 1 432 ? -10.938 71.062 38.438 1 79.81 432 LEU A C 1
ATOM 3328 O O . LEU A 1 432 ? -11.188 71 39.656 1 79.81 432 LEU A O 1
ATOM 3332 N N . THR A 1 433 ? -10.07 71.875 38.062 1 76.19 433 THR A N 1
ATOM 3333 C CA . THR A 1 433 ? -9.227 72.562 39 1 76.19 433 THR A CA 1
ATOM 3334 C C . THR A 1 433 ? -9.414 74.125 38.844 1 76.19 433 THR A C 1
ATOM 3336 O O . THR A 1 433 ? -8.656 74.875 39.438 1 76.19 433 THR A O 1
ATOM 3339 N N . ALA A 1 434 ? -10.484 74.375 38.062 1 70.88 434 ALA A N 1
ATOM 3340 C CA . ALA A 1 434 ? -10.688 75.812 37.844 1 70.88 434 ALA A CA 1
ATOM 3341 C C . ALA A 1 434 ? -11.141 76.562 39.125 1 70.88 434 ALA A C 1
ATOM 3343 O O . ALA A 1 434 ? -12.016 76.062 39.812 1 70.88 434 ALA A O 1
ATOM 3344 N N . GLN A 1 435 ? -10.508 77.625 39.594 1 63.03 435 GLN A N 1
ATOM 3345 C CA . GLN A 1 435 ? -10.836 78.5 40.688 1 63.03 435 GLN A CA 1
ATOM 3346 C C . GLN A 1 435 ? -10.383 77.875 42.031 1 63.03 435 GLN A C 1
ATOM 3348 O O . GLN A 1 435 ? -10.852 78.312 43.094 1 63.03 435 GLN A O 1
ATOM 3353 N N . THR A 1 436 ? -9.617 76.875 41.938 1 68.25 436 THR A N 1
ATOM 3354 C CA . THR A 1 436 ? -9.211 76.25 43.219 1 68.25 436 THR A CA 1
ATOM 3355 C C . THR A 1 436 ? -7.797 76.688 43.594 1 68.25 436 THR A C 1
ATOM 3357 O O . THR A 1 436 ? -7.078 77.25 42.75 1 68.25 436 THR A O 1
ATOM 3360 N N . ASP A 1 437 ? -7.57 76.625 44.875 1 71 437 ASP A N 1
ATOM 3361 C CA . ASP A 1 437 ? -6.258 76.938 45.406 1 71 437 ASP A CA 1
ATOM 3362 C C . ASP A 1 437 ? -5.16 76.125 44.75 1 71 437 ASP A C 1
ATOM 3364 O O . ASP A 1 437 ? -3.986 76.5 44.781 1 71 437 ASP A O 1
ATOM 3368 N N . LEU A 1 438 ? -5.547 75.188 44.062 1 78.19 438 LEU A N 1
ATOM 3369 C CA . LEU A 1 438 ? -4.574 74.312 43.438 1 78.19 438 LEU A CA 1
ATOM 3370 C C . LEU A 1 438 ? -3.936 75 42.219 1 78.19 438 LEU A C 1
ATOM 3372 O O . LEU A 1 438 ? -2.723 74.875 42.031 1 78.19 438 LEU A O 1
ATOM 3376 N N . ALA A 1 439 ? -4.738 75.562 41.406 1 72.62 439 ALA A N 1
ATOM 3377 C CA . ALA A 1 439 ? -4.227 76.25 40.25 1 72.62 439 ALA A CA 1
ATOM 3378 C C . ALA A 1 439 ? -3.285 77.375 40.656 1 72.62 439 ALA A C 1
ATOM 3380 O O . ALA A 1 439 ? -2.271 77.625 39.969 1 72.62 439 ALA A O 1
ATOM 3381 N N . LEU A 1 440 ? -3.602 77.875 41.812 1 72.19 440 LEU A N 1
ATOM 3382 C CA . LEU A 1 440 ? -2.783 79 42.312 1 72.19 440 LEU A CA 1
ATOM 3383 C C . LEU A 1 440 ? -1.457 78.5 42.875 1 72.19 440 LEU A C 1
ATOM 3385 O O . LEU A 1 440 ? -0.419 79.125 42.688 1 72.19 440 LEU A O 1
ATOM 3389 N N . ALA A 1 441 ? -1.537 77.375 43.406 1 74.94 441 ALA A N 1
ATOM 3390 C CA . ALA A 1 441 ? -0.323 76.75 43.969 1 74.94 441 ALA A CA 1
ATOM 3391 C C . ALA A 1 441 ? 0.657 76.375 42.844 1 74.94 441 ALA A C 1
ATOM 3393 O O . ALA A 1 441 ? 1.874 76.438 43.031 1 74.94 441 ALA A O 1
ATOM 3394 N N . LEU A 1 442 ? 0.076 76.062 41.781 1 75.62 442 LEU A N 1
ATOM 3395 C CA . LEU A 1 442 ? 0.939 75.688 40.688 1 75.62 442 LEU A CA 1
ATOM 3396 C C . LEU A 1 442 ? 1.252 76.812 39.75 1 75.62 442 LEU A C 1
ATOM 3398 O O . LEU A 1 442 ? 2.088 76.688 38.875 1 75.62 442 LEU A O 1
ATOM 3402 N N . ALA A 1 443 ? 0.507 77.938 39.906 1 68.12 443 ALA A N 1
ATOM 3403 C CA . ALA A 1 443 ? 0.724 79.125 39.094 1 68.12 443 ALA A CA 1
ATOM 3404 C C . ALA A 1 443 ? 1.978 79.875 39.531 1 68.12 443 ALA A C 1
ATOM 3406 O O . ALA A 1 443 ? 2.539 80.625 38.75 1 68.12 443 ALA A O 1
ATOM 3407 N N . ASP A 1 444 ? 2.443 79.625 40.75 1 60.75 444 ASP A N 1
ATOM 3408 C CA . ASP A 1 444 ? 3.6 80.375 41.25 1 60.75 444 ASP A CA 1
ATOM 3409 C C . ASP A 1 444 ? 4.805 80.188 40.344 1 60.75 444 ASP A C 1
ATOM 3411 O O . ASP A 1 444 ? 4.984 79.125 39.75 1 60.75 444 ASP A O 1
ATOM 3415 N N . ASP A 1 445 ? 5.332 81.312 39.656 1 57.84 445 ASP A N 1
ATOM 3416 C CA . ASP A 1 445 ? 6.426 81.375 38.719 1 57.84 445 ASP A CA 1
ATOM 3417 C C . ASP A 1 445 ? 7.523 80.375 39 1 57.84 445 ASP A C 1
ATOM 3419 O O . ASP A 1 445 ? 8.234 79.938 38.125 1 57.84 445 ASP A O 1
ATOM 3423 N N . GLU A 1 446 ? 7.621 79.938 40.188 1 58.72 446 GLU A N 1
ATOM 3424 C CA . GLU A 1 446 ? 8.695 79 40.531 1 58.72 446 GLU A CA 1
ATOM 3425 C C . GLU A 1 446 ? 8.289 77.562 40.281 1 58.72 446 GLU A C 1
ATOM 3427 O O . GLU A 1 446 ? 9.117 76.625 40.375 1 58.72 446 GLU A O 1
ATOM 3432 N N . ALA A 1 447 ? 7.148 77.375 39.75 1 62.84 447 ALA A N 1
ATOM 3433 C CA . ALA A 1 447 ? 6.734 75.938 39.594 1 62.84 447 ALA A CA 1
ATOM 3434 C C . ALA A 1 447 ? 7.094 75.438 38.188 1 62.84 447 ALA A C 1
ATOM 3436 O O . ALA A 1 447 ? 6.305 75.562 37.25 1 62.84 447 ALA A O 1
ATOM 3437 N N . THR A 1 448 ? 8.375 75 38.094 1 66.88 448 THR A N 1
ATOM 3438 C CA . THR A 1 448 ? 8.844 74.312 36.875 1 66.88 448 THR A CA 1
ATOM 3439 C C . THR A 1 448 ? 8.266 72.938 36.781 1 66.88 448 THR A C 1
ATOM 3441 O O . THR A 1 448 ? 7.809 72.375 37.781 1 66.88 448 THR A O 1
ATOM 3444 N N . PRO A 1 449 ? 8.086 72.438 35.531 1 73.56 449 PRO A N 1
ATOM 3445 C CA . PRO A 1 449 ? 7.527 71.062 35.344 1 73.56 449 PRO A CA 1
ATOM 3446 C C . PRO A 1 449 ? 8.203 70 36.219 1 73.56 449 PRO A C 1
ATOM 3448 O O . PRO A 1 449 ? 7.559 69.062 36.625 1 73.56 449 PRO A O 1
ATOM 3451 N N . ASP A 1 450 ? 9.352 70.188 36.594 1 74.31 450 ASP A N 1
ATOM 3452 C CA . ASP A 1 450 ? 10.07 69.188 37.406 1 74.31 450 ASP A CA 1
ATOM 3453 C C . ASP A 1 450 ? 9.727 69.375 38.875 1 74.31 450 ASP A C 1
ATOM 3455 O O . ASP A 1 450 ? 9.906 68.438 39.688 1 74.31 450 ASP A O 1
ATOM 3459 N N . LYS A 1 451 ? 9.109 70.438 39.25 1 76.75 451 LYS A N 1
ATOM 3460 C CA . LYS A 1 451 ? 8.844 70.688 40.688 1 76.75 451 LYS A CA 1
ATOM 3461 C C . LYS A 1 451 ? 7.355 70.562 41 1 76.75 451 LYS A C 1
ATOM 3463 O O . LYS A 1 451 ? 6.898 71 42.062 1 76.75 451 LYS A O 1
ATOM 3468 N N . ILE A 1 452 ? 6.688 70 40.031 1 80.94 452 ILE A N 1
ATOM 3469 C CA . ILE A 1 452 ? 5.258 69.812 40.219 1 80.94 452 ILE A CA 1
ATOM 3470 C C . ILE A 1 452 ? 5.023 68.875 41.406 1 80.94 452 ILE A C 1
ATOM 3472 O O . ILE A 1 452 ? 4.176 69.125 42.25 1 80.94 452 ILE A O 1
ATOM 3476 N N . GLU A 1 453 ? 5.797 67.938 41.531 1 81.75 453 GLU A N 1
ATOM 3477 C CA . GLU A 1 453 ? 5.621 66.938 42.562 1 81.75 453 GLU A CA 1
ATOM 3478 C C . GLU A 1 453 ? 5.938 67.5 43.938 1 81.75 453 GLU A C 1
ATOM 3480 O O . GLU A 1 453 ? 5.238 67.188 44.906 1 81.75 453 GLU A O 1
ATOM 3485 N N . GLU A 1 454 ? 6.887 68.25 43.969 1 81 454 GLU A N 1
ATOM 3486 C CA . GLU A 1 454 ? 7.301 68.875 45.25 1 81 454 GLU A CA 1
ATOM 3487 C C . GLU A 1 454 ? 6.262 69.875 45.75 1 81 454 GLU A C 1
ATOM 3489 O O . GLU A 1 454 ? 6.012 69.938 46.938 1 81 454 GLU A O 1
ATOM 3494 N N . ARG A 1 455 ? 5.68 70.5 44.781 1 81.88 455 ARG A N 1
ATOM 3495 C CA . ARG A 1 455 ? 4.711 71.5 45.188 1 81.88 455 ARG A CA 1
ATOM 3496 C C . ARG A 1 455 ? 3.398 70.875 45.625 1 81.88 455 ARG A C 1
ATOM 3498 O O . ARG A 1 455 ? 2.664 71.5 46.438 1 81.88 455 ARG A O 1
ATOM 3505 N N . LEU A 1 456 ? 3.195 69.812 45.125 1 85.12 456 LEU A N 1
ATOM 3506 C CA . LEU A 1 456 ? 1.942 69.188 45.469 1 85.12 456 LEU A CA 1
ATOM 3507 C C . LEU A 1 456 ? 2.105 68.312 46.719 1 85.12 456 LEU A C 1
ATOM 3509 O O . LEU A 1 456 ? 1.116 67.938 47.344 1 85.12 456 LEU A O 1
ATOM 3513 N N . SER A 1 457 ? 3.371 68.125 47 1 82.94 457 SER A N 1
ATOM 3514 C CA . SER A 1 457 ? 3.619 67.312 48.188 1 82.94 457 SER A CA 1
ATOM 3515 C C . SER A 1 457 ? 3.223 68.062 49.469 1 82.94 457 SER A C 1
ATOM 3517 O O . SER A 1 457 ? 3.295 69.312 49.531 1 82.94 457 SER A O 1
ATOM 3519 N N . GLY A 1 458 ? 2.605 67.375 50.438 1 80.44 458 GLY A N 1
ATOM 3520 C CA . GLY A 1 458 ? 2.232 67.938 51.719 1 80.44 458 GLY A CA 1
ATOM 3521 C C . GLY A 1 458 ? 0.752 68.25 51.812 1 80.44 458 GLY A C 1
ATOM 3522 O O . GLY A 1 458 ? 0.29 68.75 52.844 1 80.44 458 GLY A O 1
ATOM 3523 N N . HIS A 1 459 ? 0.094 68.125 50.688 1 86.94 459 HIS A N 1
ATOM 3524 C CA . HIS A 1 459 ? -1.344 68.375 50.688 1 86.94 459 HIS A CA 1
ATOM 3525 C C . HIS A 1 459 ? -2.123 67.125 50.25 1 86.94 459 HIS A C 1
ATOM 3527 O O . HIS A 1 459 ? -1.551 66.188 49.688 1 86.94 459 HIS A O 1
ATOM 3533 N N . ARG A 1 460 ? -3.348 67.062 50.688 1 87.81 460 ARG A N 1
ATOM 3534 C CA . ARG A 1 460 ? -4.273 66.062 50.25 1 87.81 460 ARG A CA 1
ATOM 3535 C C . ARG A 1 460 ? -5.387 66.625 49.375 1 87.81 460 ARG A C 1
ATOM 3537 O O . ARG A 1 460 ? -5.746 67.812 49.531 1 87.81 460 ARG A O 1
ATOM 3544 N N . TYR A 1 461 ? -5.828 65.75 48.5 1 87.44 461 TYR A N 1
ATOM 3545 C CA . TYR A 1 461 ? -6.742 66.312 47.5 1 87.44 461 TYR A CA 1
ATOM 3546 C C . TYR A 1 461 ? -8.047 65.5 47.469 1 87.44 461 TYR A C 1
ATOM 3548 O O . TYR A 1 461 ? -8.047 64.312 47.781 1 87.44 461 TYR A O 1
ATOM 3556 N N . PHE A 1 462 ? -9.172 66.125 47.219 1 84.94 462 PHE A N 1
ATOM 3557 C CA . PHE A 1 462 ? -10.477 65.5 47.125 1 84.94 462 PHE A CA 1
ATOM 3558 C C . PHE A 1 462 ? -11.391 66.312 46.219 1 84.94 462 PHE A C 1
ATOM 3560 O O . PHE A 1 462 ? -11.125 67.5 45.938 1 84.94 462 PHE A O 1
ATOM 3567 N N . ILE A 1 463 ? -12.391 65.688 45.656 1 83.94 463 ILE A N 1
ATOM 3568 C CA . ILE A 1 463 ? -13.375 66.312 44.812 1 83.94 463 ILE A CA 1
ATOM 3569 C C . ILE A 1 463 ? -14.57 66.75 45.656 1 83.94 463 ILE A C 1
ATOM 3571 O O . ILE A 1 463 ? -15.125 65.938 46.406 1 83.94 463 ILE A O 1
ATOM 3575 N N . HIS A 1 464 ? -14.805 68.062 45.562 1 79.19 464 HIS A N 1
ATOM 3576 C CA . HIS A 1 464 ? -15.984 68.562 46.25 1 79.19 464 HIS A CA 1
ATOM 3577 C C . HIS A 1 464 ? -17.266 68.125 45.531 1 79.19 464 HIS A C 1
ATOM 3579 O O . HIS A 1 464 ? -17.438 68.375 44.344 1 79.19 464 HIS A O 1
ATOM 3585 N N . LYS A 1 465 ? -18.156 67.562 46.156 1 74.69 465 LYS A N 1
ATOM 3586 C CA . LYS A 1 465 ? -19.328 66.875 45.594 1 74.69 465 LYS A CA 1
ATOM 3587 C C . LYS A 1 465 ? -20.266 67.875 44.969 1 74.69 465 LYS A C 1
ATOM 3589 O O . LYS A 1 465 ? -20.891 67.625 43.938 1 74.69 465 LYS A O 1
ATOM 3594 N N . GLN A 1 466 ? -20.344 69.062 45.5 1 71.69 466 GLN A N 1
ATOM 3595 C CA . GLN A 1 466 ? -21.312 70.062 45.031 1 71.69 466 GLN A CA 1
ATOM 3596 C C . GLN A 1 466 ? -20.75 70.812 43.812 1 71.69 466 GLN A C 1
ATOM 3598 O O . GLN A 1 466 ? -21.453 71 42.812 1 71.69 466 GLN A O 1
ATOM 3603 N N . SER A 1 467 ? -19.531 71.25 43.844 1 72.44 467 SER A N 1
ATOM 3604 C CA . SER A 1 467 ? -18.969 72 42.781 1 72.44 467 SER A CA 1
ATOM 3605 C C . SER A 1 467 ? -18.281 71.125 41.75 1 72.44 467 SER A C 1
ATOM 3607 O O . SER A 1 467 ? -18.109 71.5 40.594 1 72.44 467 SER A O 1
ATOM 3609 N N . GLY A 1 468 ? -17.969 69.938 42.094 1 75.81 468 GLY A N 1
ATOM 3610 C CA . GLY A 1 468 ? -17.25 69.062 41.219 1 75.81 468 GLY A CA 1
ATOM 3611 C C . GLY A 1 468 ? -15.797 69.438 41.031 1 75.81 468 GLY A C 1
ATOM 3612 O O . GLY A 1 468 ? -15.125 68.938 40.125 1 75.81 468 GLY A O 1
ATOM 3613 N N . ARG A 1 469 ? -15.32 70.312 41.812 1 82 469 ARG A N 1
ATOM 3614 C CA . ARG A 1 469 ? -13.953 70.812 41.656 1 82 469 ARG A CA 1
ATOM 3615 C C . ARG A 1 469 ? -13.023 70.188 42.656 1 82 469 ARG A C 1
ATOM 3617 O O . ARG A 1 469 ? -13.477 69.625 43.688 1 82 469 ARG A O 1
ATOM 3624 N N . ILE A 1 470 ? -11.719 70.125 42.312 1 83.88 470 ILE A N 1
ATOM 3625 C CA . ILE A 1 470 ? -10.719 69.5 43.188 1 83.88 470 ILE A CA 1
ATOM 3626 C C . ILE A 1 470 ? -10.219 70.5 44.188 1 83.88 470 ILE A C 1
ATOM 3628 O O . ILE A 1 470 ? -9.844 71.625 43.844 1 83.88 470 ILE A O 1
ATOM 3632 N N . LEU A 1 471 ? -10.273 70.188 45.438 1 83.38 471 LEU A N 1
ATOM 3633 C CA . LEU A 1 471 ? -9.805 71 46.531 1 83.38 471 LEU A CA 1
ATOM 3634 C C . LEU A 1 471 ? -8.633 70.375 47.281 1 83.38 471 LEU A C 1
ATOM 3636 O O . LEU A 1 471 ? -8.398 69.188 47.156 1 83.38 471 LEU A O 1
ATOM 3640 N N . ARG A 1 472 ? -7.789 71.188 47.875 1 86.56 472 ARG A N 1
ATOM 3641 C CA . ARG A 1 472 ? -6.617 70.688 48.594 1 86.56 472 ARG A CA 1
ATOM 3642 C C . ARG A 1 472 ? -6.738 71 50.062 1 86.56 472 ARG A C 1
ATOM 3644 O O . ARG A 1 472 ? -7.27 72 50.469 1 86.56 472 ARG A O 1
ATOM 3651 N N . LEU A 1 473 ? -6.383 70 50.875 1 82.75 473 LEU A N 1
ATOM 3652 C CA . LEU A 1 473 ? -6.301 70.125 52.312 1 82.75 473 LEU A CA 1
ATOM 3653 C C . LEU A 1 473 ? -4.883 69.812 52.812 1 82.75 473 LEU A C 1
ATOM 3655 O O . LEU A 1 473 ? -4.184 69 52.25 1 82.75 473 LEU A O 1
ATOM 3659 N N . PRO A 1 474 ? -4.348 70.812 53.75 1 80.56 474 PRO A N 1
ATOM 3660 C CA . PRO A 1 474 ? -3.018 70.5 54.281 1 80.56 474 PRO A CA 1
ATOM 3661 C C . PRO A 1 474 ? -2.936 69.125 54.938 1 80.56 474 PRO A C 1
ATOM 3663 O O . PRO A 1 474 ? -3.889 68.688 55.594 1 80.56 474 PRO A O 1
ATOM 3666 N N . ASP A 1 475 ? -1.963 68.375 54.562 1 75.88 475 ASP A N 1
ATOM 3667 C CA . ASP A 1 475 ? -1.749 67 55.125 1 75.88 475 ASP A CA 1
ATOM 3668 C C . ASP A 1 475 ? -1.314 67.125 56.594 1 75.88 475 ASP A C 1
ATOM 3670 O O . ASP A 1 475 ? -0.345 67.812 56.906 1 75.88 475 ASP A O 1
ATOM 3674 N N . PRO A 1 476 ? -2.1 66.812 57.562 1 67.19 476 PRO A N 1
ATOM 3675 C CA . PRO A 1 476 ? -1.695 66.875 58.969 1 67.19 476 PRO A CA 1
ATOM 3676 C C . PRO A 1 476 ? -0.393 66.125 59.25 1 67.19 476 PRO A C 1
ATOM 3678 O O . PRO A 1 476 ? 0.334 66.438 60.156 1 67.19 476 PRO A O 1
ATOM 3681 N N . GLU A 1 477 ? 0.006 65.188 58.688 1 63.41 477 GLU A N 1
ATOM 3682 C CA . GLU A 1 477 ? 1.174 64.312 59 1 63.41 477 GLU A CA 1
ATOM 3683 C C . GLU A 1 477 ? 2.455 65 58.5 1 63.41 477 GLU A C 1
ATOM 3685 O O . GLU A 1 477 ? 3.557 64.562 58.812 1 63.41 477 GLU A O 1
ATOM 3690 N N . SER A 1 478 ? 2.453 65.875 57.531 1 55.06 478 SER A N 1
ATOM 3691 C CA . SER A 1 478 ? 3.688 66.5 57.062 1 55.06 478 SER A CA 1
ATOM 3692 C C . SER A 1 478 ? 4.105 67.625 57.969 1 55.06 478 SER A C 1
ATOM 3694 O O . SER A 1 478 ? 3.363 68.625 58.125 1 55.06 478 SER A O 1
ATOM 3696 N N . GLY A 1 479 ? 4.621 67.625 59.125 1 44.66 479 GLY A N 1
ATOM 3697 C CA . GLY A 1 479 ? 5.203 68.562 60.062 1 44.66 479 GLY A CA 1
ATOM 3698 C C . GLY A 1 479 ? 5.93 69.688 59.406 1 44.66 479 GLY A C 1
ATOM 3699 O O . GLY A 1 479 ? 6.66 70.438 60.062 1 44.66 479 GLY A O 1
ATOM 3700 N N . ARG A 1 480 ? 6.523 69.75 58.25 1 43.16 480 ARG A N 1
ATOM 3701 C CA . ARG A 1 480 ? 7.395 70.875 57.938 1 43.16 480 ARG A CA 1
ATOM 3702 C C . ARG A 1 480 ? 6.598 72.125 57.781 1 43.16 480 ARG A C 1
ATOM 3704 O O . ARG A 1 480 ? 5.504 72.125 57.219 1 43.16 480 ARG A O 1
ATOM 3711 N N . ASP A 1 481 ? 6.844 73.25 58.688 1 37.47 481 ASP A N 1
ATOM 3712 C CA . ASP A 1 481 ? 6.508 74.625 58.875 1 37.47 481 ASP A CA 1
ATOM 3713 C C . ASP A 1 481 ? 6.52 75.375 57.562 1 37.47 481 ASP A C 1
ATOM 3715 O O . ASP A 1 481 ? 7.559 75.938 57.156 1 37.47 481 ASP A O 1
ATOM 3719 N N . THR A 1 482 ? 6.336 74.938 56.438 1 36.91 482 THR A N 1
ATOM 3720 C CA . THR A 1 482 ? 6.508 76 55.438 1 36.91 482 THR A CA 1
ATOM 3721 C C . THR A 1 482 ? 5.543 77.188 55.719 1 36.91 482 THR A C 1
ATOM 3723 O O . THR A 1 482 ? 4.383 76.938 56.062 1 36.91 482 THR A O 1
ATOM 3726 N N . PRO A 1 483 ? 6.062 78.438 55.875 1 33.09 483 PRO A N 1
ATOM 3727 C CA . PRO A 1 483 ? 5.328 79.625 56.156 1 33.09 483 PRO A CA 1
ATOM 3728 C C . PRO A 1 483 ? 4.094 79.812 55.281 1 33.09 483 PRO A C 1
ATOM 3730 O O . PRO A 1 483 ? 4.137 79.5 54.062 1 33.09 483 PRO A O 1
ATOM 3733 N N . LEU A 1 484 ? 2.918 79.625 55.781 1 34.16 484 LEU A N 1
ATOM 3734 C CA . LEU A 1 484 ? 1.619 80.062 55.25 1 34.16 484 LEU A CA 1
ATOM 3735 C C . LEU A 1 484 ? 1.683 81.438 54.688 1 34.16 484 LEU A C 1
ATOM 3737 O O . LEU A 1 484 ? 1.824 82.438 55.438 1 34.16 484 LEU A O 1
ATOM 3741 N N . SER A 1 485 ? 2.459 81.75 53.719 1 30.2 485 SER A N 1
ATOM 3742 C CA . SER A 1 485 ? 2.205 83.125 53.188 1 30.2 485 SER A CA 1
ATOM 3743 C C . SER A 1 485 ? 0.712 83.375 53.031 1 30.2 485 SER A C 1
ATOM 3745 O O . SER A 1 485 ? 0.044 82.625 52.25 1 30.2 485 SER A O 1
ATOM 3747 N N . ALA A 1 486 ? 0.021 83.812 54.094 1 30.56 486 ALA A N 1
ATOM 3748 C CA . ALA A 1 486 ? -1.299 84.438 54.312 1 30.56 486 ALA A CA 1
ATOM 3749 C C . ALA A 1 486 ? -1.612 85.438 53.219 1 30.56 486 ALA A C 1
ATOM 3751 O O . ALA A 1 486 ? -1.312 86.625 53.375 1 30.56 486 ALA A O 1
ATOM 3752 N N . SER A 1 487 ? -1.237 85.312 52.062 1 28.91 487 SER A N 1
ATOM 3753 C CA . SER A 1 487 ? -1.795 86.438 51.344 1 28.91 487 SER A CA 1
ATOM 3754 C C . SER A 1 487 ? -3.301 86.562 51.562 1 28.91 487 SER A C 1
ATOM 3756 O O . SER A 1 487 ? -4.016 85.562 51.469 1 28.91 487 SER A O 1
ATOM 3758 N N . LYS A 1 488 ? -3.799 87.625 52.312 1 31.33 488 LYS A N 1
ATOM 3759 C CA . LYS A 1 488 ? -5.047 88.312 52.625 1 31.33 488 LYS A CA 1
ATOM 3760 C C . LYS A 1 488 ? -5.969 88.375 51.406 1 31.33 488 LYS A C 1
ATOM 3762 O O . LYS A 1 488 ? -6.93 89.125 51.406 1 31.33 488 LYS A O 1
ATOM 3767 N N . GLY A 1 489 ? -5.68 87.875 50.312 1 26.53 489 GLY A N 1
ATOM 3768 C CA . GLY A 1 489 ? -6.586 88.5 49.344 1 26.53 489 GLY A CA 1
ATOM 3769 C C . GLY A 1 489 ? -8.047 88.25 49.688 1 26.53 489 GLY A C 1
ATOM 3770 O O . GLY A 1 489 ? -8.688 89.125 50.312 1 26.53 489 GLY A O 1
ATOM 3771 N N . LEU A 1 490 ? -8.766 87.688 48.75 1 24.06 490 LEU A N 1
ATOM 3772 C CA . LEU A 1 490 ? -10.195 87.875 48.594 1 24.06 490 LEU A CA 1
ATOM 3773 C C . LEU A 1 490 ? -10.953 87.438 49.812 1 24.06 490 LEU A C 1
ATOM 3775 O O . LEU A 1 490 ? -10.469 86.562 50.531 1 24.06 490 LEU A O 1
ATOM 3779 N N . SER A 1 491 ? -12.211 88.062 50.125 1 25.67 491 SER A N 1
ATOM 3780 C CA . SER A 1 491 ? -13.5 88.188 50.781 1 25.67 491 SER A CA 1
ATOM 3781 C C . SER A 1 491 ? -14.094 86.812 51.062 1 25.67 491 SER A C 1
ATOM 3783 O O . SER A 1 491 ? -14.109 85.938 50.156 1 25.67 491 SER A O 1
ATOM 3785 N N . ALA A 1 492 ? -14.25 86.438 52.375 1 24.7 492 ALA A N 1
ATOM 3786 C CA . ALA A 1 492 ? -14.742 85.438 53.312 1 24.7 492 ALA A CA 1
ATOM 3787 C C . ALA A 1 492 ? -16.016 84.75 52.812 1 24.7 492 ALA A C 1
ATOM 3789 O O . ALA A 1 492 ? -16.641 85.25 51.844 1 24.7 492 ALA A O 1
ATOM 3790 N N . TRP A 1 493 ? -16.844 84.25 53.875 1 23.58 493 TRP A N 1
ATOM 3791 C CA . TRP A 1 493 ? -18.031 83.375 53.906 1 23.58 493 TRP A CA 1
ATOM 3792 C C . TRP A 1 493 ? -19.203 84.062 53.219 1 23.58 493 TRP A C 1
ATOM 3794 O O . TRP A 1 493 ? -19.688 85.125 53.688 1 23.58 493 TRP A O 1
ATOM 3804 N N . LEU A 1 494 ? -19.516 84.25 52.156 1 23.88 494 LEU A N 1
ATOM 3805 C CA . LEU A 1 494 ? -20.922 84.312 51.812 1 23.88 494 LEU A CA 1
ATOM 3806 C C . LEU A 1 494 ? -21.719 83.188 52.5 1 23.88 494 LEU A C 1
ATOM 3808 O O . LEU A 1 494 ? -22.922 83.062 52.344 1 23.88 494 LEU A O 1
ATOM 3812 N N . LEU A 1 495 ? -21.469 81.938 52.875 1 23.53 495 LEU A N 1
ATOM 3813 C CA . LEU A 1 495 ? -22.781 81.5 53.312 1 23.53 495 LEU A CA 1
ATOM 3814 C C . LEU A 1 495 ? -23.062 82 54.75 1 23.53 495 LEU A C 1
ATOM 3816 O O . LEU A 1 495 ? -22.625 81.375 55.719 1 23.53 495 LEU A O 1
ATOM 3820 N N . PRO A 1 496 ? -23.156 83.125 55.219 1 21.48 496 PRO A N 1
ATOM 3821 C CA . PRO A 1 496 ? -23.984 83.062 56.406 1 21.48 496 PRO A CA 1
ATOM 3822 C C . PRO A 1 496 ? -25.422 82.625 56.125 1 21.48 496 PRO A C 1
ATOM 3824 O O . PRO A 1 496 ? -26.094 83.25 55.281 1 21.48 496 PRO A O 1
ATOM 3827 N N . LEU A 1 497 ? -26.266 82.062 55.656 1 21.3 497 LEU A N 1
ATOM 3828 C CA . LEU A 1 497 ? -27.234 83.062 55.125 1 21.3 497 LEU A CA 1
ATOM 3829 C C . LEU A 1 497 ? -27.469 84.188 56.125 1 21.3 497 LEU A C 1
ATOM 3831 O O . LEU A 1 497 ? -27.406 83.938 57.344 1 21.3 497 LEU A O 1
ATOM 3835 N N . ARG A 1 498 ? -27.734 85.125 56.469 1 21 498 ARG A N 1
ATOM 3836 C CA . ARG A 1 498 ? -28.281 85.625 57.75 1 21 498 ARG A CA 1
ATOM 3837 C C . ARG A 1 498 ? -29.359 84.688 58.281 1 21 498 ARG A C 1
ATOM 3839 O O . ARG A 1 498 ? -29.906 83.875 57.531 1 21 498 ARG A O 1
ATOM 3846 N N . ARG A 1 499 ? -30.578 85.25 59.219 1 20.45 499 ARG A N 1
ATOM 3847 C CA . ARG A 1 499 ? -31.391 85.062 60.406 1 20.45 499 ARG A CA 1
ATOM 3848 C C . ARG A 1 499 ? -32.562 84.125 60.188 1 20.45 499 ARG A C 1
ATOM 3850 O O . ARG A 1 499 ? -32.719 83.125 60.906 1 20.45 499 ARG A O 1
ATOM 3857 N N . LYS A 1 500 ? -34.156 84.75 60.219 1 18.41 500 LYS A N 1
ATOM 3858 C CA . LYS A 1 500 ? -35.406 84.5 60.906 1 18.41 500 LYS A CA 1
ATOM 3859 C C . LYS A 1 500 ? -36.219 83.438 60.219 1 18.41 500 LYS A C 1
ATOM 3861 O O . LYS A 1 500 ? -36.844 83.625 59.188 1 18.41 500 LYS A O 1
ATOM 3866 N N . SER A 1 501 ? -36 82.188 60.094 1 19.45 501 SER A N 1
ATOM 3867 C CA . SER A 1 501 ? -36.938 81.188 60.438 1 19.45 501 SER A CA 1
ATOM 3868 C C . SER A 1 501 ? -37.406 81.312 61.906 1 19.45 501 SER A C 1
ATOM 3870 O O . SER A 1 501 ? -36.938 80.625 62.781 1 19.45 501 SER A O 1
ATOM 3872 N N . ALA A 1 502 ? -38 82.562 62.469 1 18.36 502 ALA A N 1
ATOM 3873 C CA . ALA A 1 502 ? -38.688 82.25 63.719 1 18.36 502 ALA A CA 1
ATOM 3874 C C . ALA A 1 502 ? -39.656 81.125 63.562 1 18.36 502 ALA A C 1
ATOM 3876 O O . ALA A 1 502 ? -39.938 80.688 62.438 1 18.36 502 ALA A O 1
ATOM 3877 N N . GLY A 1 503 ? -40.875 81 64.562 1 17.5 503 GLY A N 1
ATOM 3878 C CA . GLY A 1 503 ? -41.719 80.312 65.562 1 17.5 503 GLY A CA 1
ATOM 3879 C C . GLY A 1 503 ? -42.938 79.625 64.938 1 17.5 503 GLY A C 1
ATOM 3880 O O . GLY A 1 503 ? -43.469 78.625 65.438 1 17.5 503 GLY A O 1
ATOM 3881 N N . LEU A 1 504 ? -43.906 80.562 64.312 1 18.22 504 LEU A N 1
ATOM 3882 C CA . LEU A 1 504 ? -45.312 80.188 64.5 1 18.22 504 LEU A CA 1
ATOM 3883 C C . LEU A 1 504 ? -45.625 78.875 63.844 1 18.22 504 LEU A C 1
ATOM 3885 O O . LEU A 1 504 ? -45.312 78.625 62.656 1 18.22 504 LEU A O 1
ATOM 3889 N N . VAL A 1 505 ? -45.875 77.812 64.75 1 17.62 505 VAL A N 1
ATOM 3890 C CA . VAL A 1 505 ? -46.625 76.625 65.062 1 17.62 505 VAL A CA 1
ATOM 3891 C C . VAL A 1 505 ? -47.969 76.625 64.375 1 17.62 505 VAL A C 1
ATOM 3893 O O . VAL A 1 505 ? -48.562 75.562 64.125 1 17.62 505 VAL A O 1
ATOM 3896 N N . SER A 1 506 ? -48.625 78 64.312 1 17.48 506 SER A N 1
ATOM 3897 C CA . SER A 1 506 ? -50.031 77.875 64.75 1 17.48 506 SER A CA 1
ATOM 3898 C C . SER A 1 506 ? -50.781 76.938 63.844 1 17.48 506 SER A C 1
ATOM 3900 O O . SER A 1 506 ? -50.344 76.625 62.75 1 17.48 506 SER A O 1
ATOM 3902 N N . GLN A 1 507 ? -52.094 77.438 63.719 1 16.06 507 GLN A N 1
ATOM 3903 C CA . GLN A 1 507 ? -53.5 77.062 63.812 1 16.06 507 GLN A CA 1
ATOM 3904 C C . GLN A 1 507 ? -54.031 76.625 62.438 1 16.06 507 GLN A C 1
ATOM 3906 O O . GLN A 1 507 ? -54.375 77.438 61.594 1 16.06 507 GLN A O 1
ATOM 3911 N N . LYS A 1 508 ? -53.156 76 61.625 1 18.83 508 LYS A N 1
ATOM 3912 C CA . LYS A 1 508 ? -54.094 75.5 60.656 1 18.83 508 LYS A CA 1
ATOM 3913 C C . LYS A 1 508 ? -55.375 74.938 61.344 1 18.83 508 LYS A C 1
ATOM 3915 O O . LYS A 1 508 ? -55.312 73.938 62.062 1 18.83 508 LYS A O 1
ATOM 3920 N N . ASN A 1 509 ? -56.281 76 61.625 1 17.11 509 ASN A N 1
ATOM 3921 C CA . ASN A 1 509 ? -57.656 75.75 62 1 17.11 509 ASN A CA 1
ATOM 3922 C C . ASN A 1 509 ? -58.219 74.5 61.344 1 17.11 509 ASN A C 1
ATOM 3924 O O . ASN A 1 509 ? -57.594 73.938 60.438 1 17.11 509 ASN A O 1
ATOM 3928 N N . SER A 1 510 ? -59.375 74.75 60.812 1 16.75 510 SER A N 1
ATOM 3929 C CA . SER A 1 510 ? -60.781 74.438 61.031 1 16.75 510 SER A CA 1
ATOM 3930 C C . SER A 1 510 ? -61.219 73.25 60.156 1 16.75 510 SER A C 1
ATOM 3932 O O . SER A 1 510 ? -60.469 72.812 59.25 1 16.75 510 SER A O 1
ATOM 3934 N N . ASN A 1 511 ? -62.375 73.438 59.438 1 16.14 511 ASN A N 1
ATOM 3935 C CA . ASN A 1 511 ? -63.656 72.75 59.5 1 16.14 511 ASN A CA 1
ATOM 3936 C C . ASN A 1 511 ? -63.656 71.562 58.562 1 16.14 511 ASN A C 1
ATOM 3938 O O . ASN A 1 511 ? -63.969 70.438 58.969 1 16.14 511 ASN A O 1
ATOM 3942 N N . SER A 1 512 ? -64.312 71.75 57.312 1 17.48 512 SER A N 1
ATOM 3943 C CA . SER A 1 512 ? -65.625 71.125 57.125 1 17.48 512 SER A CA 1
ATOM 3944 C C . SER A 1 512 ? -65.5 69.688 56.594 1 17.48 512 SER A C 1
ATOM 3946 O O . SER A 1 512 ? -64.438 69.312 56.062 1 17.48 512 SER A O 1
ATOM 3948 N N . SER A 1 513 ? -66.688 69.062 56.312 1 16.23 513 SER A N 1
ATOM 3949 C CA . SER A 1 513 ? -67.625 67.875 56.25 1 16.23 513 SER A CA 1
ATOM 3950 C C . SER A 1 513 ? -67.312 67.062 55.031 1 16.23 513 SER A C 1
ATOM 3952 O O . SER A 1 513 ? -67.812 65.938 54.938 1 16.23 513 SER A O 1
ATOM 3954 N N . ALA A 1 514 ? -66.938 67.625 53.844 1 18.16 514 ALA A N 1
ATOM 3955 C CA . ALA A 1 514 ? -68 67.188 52.969 1 18.16 514 ALA A CA 1
ATOM 3956 C C . ALA A 1 514 ? -67.875 65.625 52.75 1 18.16 514 ALA A C 1
ATOM 3958 O O . ALA A 1 514 ? -66.812 65.062 52.969 1 18.16 514 ALA A O 1
ATOM 3959 N N . SER A 1 515 ? -68.875 65.188 51.969 1 17.5 515 SER A N 1
ATOM 3960 C CA . SER A 1 515 ? -69.875 64.125 51.656 1 17.5 515 SER A CA 1
ATOM 3961 C C . SER A 1 515 ? -69.188 62.875 51.094 1 17.5 515 SER A C 1
ATOM 3963 O O . SER A 1 515 ? -68.062 62.938 50.562 1 17.5 515 SER A O 1
ATOM 3965 N N . ASP A 1 516 ? -69.938 61.688 51.344 1 16.89 516 ASP A N 1
ATOM 3966 C CA . ASP A 1 516 ? -70.062 60.219 51.312 1 16.89 516 ASP A CA 1
ATOM 3967 C C . ASP A 1 516 ? -69.75 59.656 49.938 1 16.89 516 ASP A C 1
ATOM 3969 O O . ASP A 1 516 ? -69.812 58.438 49.719 1 16.89 516 ASP A O 1
ATOM 3973 N N . VAL A 1 517 ? -69.375 60.469 48.906 1 18.44 517 VAL A N 1
ATOM 3974 C CA . VAL A 1 517 ? -70 59.781 47.812 1 18.44 517 VAL A CA 1
ATOM 3975 C C . VAL A 1 517 ? -69.562 58.344 47.75 1 18.44 517 VAL A C 1
ATOM 3977 O O . VAL A 1 517 ? -68.375 58.062 47.844 1 18.44 517 VAL A O 1
ATOM 3980 N N . GLU A 1 518 ? -70.625 57.438 47.688 1 16.25 518 GLU A N 1
ATOM 3981 C CA . GLU A 1 518 ? -71.062 56.031 47.656 1 16.25 518 GLU A CA 1
ATOM 3982 C C . GLU A 1 518 ? -70.312 55.219 46.625 1 16.25 518 GLU A C 1
ATOM 3984 O O . GLU A 1 518 ? -70.5 54 46.5 1 16.25 518 GLU A O 1
ATOM 3989 N N . ILE A 1 519 ? -69.562 55.875 45.688 1 19.27 519 ILE A N 1
ATOM 3990 C CA . ILE A 1 519 ? -69.938 55.031 44.562 1 19.27 519 ILE A CA 1
ATOM 3991 C C . ILE A 1 519 ? -69.625 53.562 44.875 1 19.27 519 ILE A C 1
ATOM 3993 O O . ILE A 1 519 ? -68.562 53.25 45.312 1 19.27 519 ILE A O 1
ATOM 3997 N N . ALA A 1 520 ? -70.562 52.688 44.719 1 16.84 520 ALA A N 1
ATOM 3998 C CA . ALA A 1 520 ? -71.188 51.375 44.906 1 16.84 520 ALA A CA 1
ATOM 3999 C C . ALA A 1 520 ? -70.188 50.281 44.5 1 16.84 520 ALA A C 1
ATOM 4001 O O . ALA A 1 520 ? -69.25 50.531 43.781 1 16.84 520 ALA A O 1
ATOM 4002 N N . ASN A 1 521 ? -70.688 49.156 44.438 1 19.86 521 ASN A N 1
ATOM 4003 C CA . ASN A 1 521 ? -70.125 47.844 44.719 1 19.86 521 ASN A CA 1
ATOM 4004 C C . ASN A 1 521 ? -68.812 47.594 43.938 1 19.86 521 ASN A C 1
ATOM 4006 O O . ASN A 1 521 ? -67.812 47.125 44.5 1 19.86 521 ASN A O 1
ATOM 4010 N N . ALA A 1 522 ? -69 47.25 43.75 1 16.7 522 ALA A N 1
ATOM 4011 C CA . ALA A 1 522 ? -69.812 46.031 43.938 1 16.7 522 ALA A CA 1
ATOM 4012 C C . ALA A 1 522 ? -69.375 44.875 43.062 1 16.7 522 ALA A C 1
ATOM 4014 O O . ALA A 1 522 ? -69.188 43.781 43.562 1 16.7 522 ALA A O 1
ATOM 4015 N N . VAL A 1 523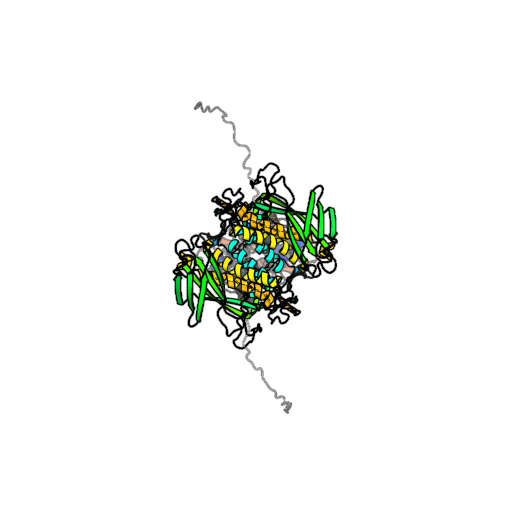 ? -70.25 44.438 42.25 1 16.12 523 VAL A N 1
ATOM 4016 C CA . VAL A 1 523 ? -70.75 43.188 41.688 1 16.12 523 VAL A CA 1
ATOM 4017 C C . VAL A 1 523 ? -69.938 42.844 40.438 1 16.12 523 VAL A C 1
ATOM 4019 O O . VAL A 1 523 ? -69.625 43.688 39.625 1 16.12 523 VAL A O 1
ATOM 4022 N N . MET B 1 1 ? 2.393 51.156 22.141 1 50 1 MET B N 1
ATOM 4023 C CA . MET B 1 1 ? 3.391 52.031 21.516 1 50 1 MET B CA 1
ATOM 4024 C C . MET B 1 1 ? 2.811 53.406 21.219 1 50 1 MET B C 1
ATOM 4026 O O . MET B 1 1 ? 3.521 54.406 21.297 1 50 1 MET B O 1
ATOM 4030 N N . ALA B 1 2 ? 1.462 53.312 21 1 61.25 2 ALA B N 1
ATOM 4031 C CA . ALA B 1 2 ? 0.97 54.562 20.422 1 61.25 2 ALA B CA 1
ATOM 4032 C C . ALA B 1 2 ? 0.465 55.5 21.516 1 61.25 2 ALA B C 1
ATOM 4034 O O . ALA B 1 2 ? 0.188 56.688 21.266 1 61.25 2 ALA B O 1
ATOM 4035 N N . ASN B 1 3 ? 0.674 55.031 22.766 1 69.5 3 ASN B N 1
ATOM 4036 C CA . ASN B 1 3 ? -0.02 55.781 23.797 1 69.5 3 ASN B CA 1
ATOM 4037 C C . ASN B 1 3 ? 0.632 57.156 24.031 1 69.5 3 ASN B C 1
ATOM 4039 O O . ASN B 1 3 ? -0.054 58.156 24.078 1 69.5 3 ASN B O 1
ATOM 4043 N N . PRO B 1 4 ? 1.947 57.156 24.062 1 67.94 4 PRO B N 1
ATOM 4044 C CA . PRO B 1 4 ? 2.533 58.469 24.297 1 67.94 4 PRO B CA 1
ATOM 4045 C C . PRO B 1 4 ? 2.258 59.438 23.156 1 67.94 4 PRO B C 1
ATOM 4047 O O . PRO B 1 4 ? 2.09 60.656 23.391 1 67.94 4 PRO B O 1
ATOM 4050 N N . LEU B 1 5 ? 2.145 58.844 22 1 77.12 5 LEU B N 1
ATOM 4051 C CA . LEU B 1 5 ? 1.874 59.688 20.844 1 77.12 5 LEU B CA 1
ATOM 4052 C C . LEU B 1 5 ? 0.469 60.281 20.906 1 77.12 5 LEU B C 1
ATOM 4054 O O . LEU B 1 5 ? 0.26 61.438 20.547 1 77.12 5 LEU B O 1
ATOM 4058 N N . LEU B 1 6 ? -0.404 59.5 21.469 1 77.44 6 LEU B N 1
ATOM 4059 C CA . LEU B 1 6 ? -1.796 59.938 21.531 1 77.44 6 LEU B CA 1
ATOM 4060 C C . LEU B 1 6 ? -1.973 61.031 22.562 1 77.44 6 LEU B C 1
ATOM 4062 O O . LEU B 1 6 ? -2.723 62 22.328 1 77.44 6 LEU B O 1
ATOM 4066 N N . PHE B 1 7 ? -1.119 61 23.531 1 74.94 7 PHE B N 1
ATOM 4067 C CA . PHE B 1 7 ? -1.224 61.969 24.609 1 74.94 7 PHE B CA 1
ATOM 4068 C C . PHE B 1 7 ? -0.544 63.281 24.219 1 74.94 7 PHE B C 1
ATOM 4070 O O . PHE B 1 7 ? -0.953 64.375 24.672 1 74.94 7 PHE B O 1
ATOM 4077 N N . CYS B 1 8 ? 0.348 63.25 23.438 1 77.62 8 CYS B N 1
ATOM 4078 C CA . CYS B 1 8 ? 1.166 64.438 23.141 1 77.62 8 CYS B CA 1
ATOM 4079 C C . CYS B 1 8 ? 0.574 65.188 21.984 1 77.62 8 CYS B C 1
ATOM 4081 O O . CYS B 1 8 ? 0.931 66.375 21.781 1 77.62 8 CYS B O 1
ATOM 4083 N N . GLN B 1 9 ? -0.423 64.688 21.375 1 82.5 9 GLN B N 1
ATOM 4084 C CA . GLN B 1 9 ? -0.873 65.312 20.141 1 82.5 9 GLN B CA 1
ATOM 4085 C C . GLN B 1 9 ? -1.533 66.688 20.422 1 82.5 9 GLN B C 1
ATOM 4087 O O . GLN B 1 9 ? -1.263 67.688 19.734 1 82.5 9 GLN B O 1
ATOM 4092 N N . PRO B 1 10 ? -2.426 66.75 21.438 1 81.88 10 PRO B N 1
ATOM 4093 C CA . PRO B 1 10 ? -2.996 68.062 21.719 1 81.88 10 PRO B CA 1
ATOM 4094 C C . PRO B 1 10 ? -1.936 69.125 22.078 1 81.88 10 PRO B C 1
ATOM 4096 O O . PRO B 1 10 ? -2.068 70.312 21.719 1 81.88 10 PRO B O 1
ATOM 4099 N N . LEU B 1 11 ? -0.891 68.75 22.688 1 82.31 11 LEU B N 1
ATOM 4100 C CA . LEU B 1 11 ? 0.18 69.625 23.062 1 82.31 11 LEU B CA 1
ATOM 4101 C C . LEU B 1 11 ? 0.986 70.062 21.828 1 82.31 11 LEU B C 1
ATOM 4103 O O . LEU B 1 11 ? 1.407 71.25 21.734 1 82.31 11 LEU B O 1
ATOM 4107 N N . LEU B 1 12 ? 1.165 69.188 21 1 82.88 12 LEU B N 1
ATOM 4108 C CA . LEU B 1 12 ? 1.883 69.5 19.766 1 82.88 12 LEU B CA 1
ATOM 4109 C C . LEU B 1 12 ? 1.079 70.438 18.906 1 82.88 12 LEU B C 1
ATOM 4111 O O . LEU B 1 12 ? 1.647 71.312 18.281 1 82.88 12 LEU B O 1
ATOM 4115 N N . ASN B 1 13 ? -0.204 70.25 18.922 1 83.12 13 ASN B N 1
ATOM 4116 C CA . ASN B 1 13 ? -1.062 71.188 18.172 1 83.12 13 ASN B CA 1
ATOM 4117 C C . ASN B 1 13 ? -1.062 72.562 18.766 1 83.12 13 ASN B C 1
ATOM 4119 O O . ASN B 1 13 ? -1.229 73.562 18.047 1 83.12 13 ASN B O 1
ATOM 4123 N N . LEU B 1 14 ? -0.821 72.75 20.031 1 84.06 14 LEU B N 1
ATOM 4124 C CA . LEU B 1 14 ? -0.766 74 20.719 1 84.06 14 LEU B CA 1
ATOM 4125 C C . LEU B 1 14 ? 0.571 74.688 20.484 1 84.06 14 LEU B C 1
ATOM 4127 O O . LEU B 1 14 ? 0.644 75.938 20.469 1 84.06 14 LEU B O 1
ATOM 4131 N N . ALA B 1 15 ? 1.639 73.938 20.344 1 77.62 15 ALA B N 1
ATOM 4132 C CA . ALA B 1 15 ? 2.982 74.5 20.25 1 77.62 15 ALA B CA 1
ATOM 4133 C C . ALA B 1 15 ? 3.34 74.812 18.812 1 77.62 15 ALA B C 1
ATOM 4135 O O . ALA B 1 15 ? 4.062 75.812 18.547 1 77.62 15 ALA B O 1
ATOM 4136 N N . HIS B 1 16 ? 3.307 74 17.953 1 66.5 16 HIS B N 1
ATOM 4137 C CA . HIS B 1 16 ? 3.902 74.125 16.625 1 66.5 16 HIS B CA 1
ATOM 4138 C C . HIS B 1 16 ? 3.197 75.188 15.781 1 66.5 16 HIS B C 1
ATOM 4140 O O . HIS B 1 16 ? 3.811 75.75 14.906 1 66.5 16 HIS B O 1
ATOM 4146 N N . ARG B 1 17 ? 1.83 75.312 15.891 1 56.62 17 ARG B N 1
ATOM 4147 C CA . ARG B 1 17 ? 1.262 76.125 14.812 1 56.62 17 ARG B CA 1
ATOM 4148 C C . ARG B 1 17 ? 1.388 77.562 15.117 1 56.62 17 ARG B C 1
ATOM 4150 O O . ARG B 1 17 ? 1.272 78 16.266 1 56.62 17 ARG B O 1
ATOM 4157 N N . GLU B 1 18 ? 2.357 78.312 14.43 1 57.47 18 GLU B N 1
ATOM 4158 C CA . GLU B 1 18 ? 2.516 79.75 14.453 1 57.47 18 GLU B CA 1
ATOM 4159 C C . GLU B 1 18 ? 1.197 80.438 14.773 1 57.47 18 GLU B C 1
ATOM 4161 O O . GLU B 1 18 ? 1.188 81.5 15.367 1 57.47 18 GLU B O 1
ATOM 4166 N N . ALA B 1 19 ? 0.088 79.75 14.438 1 66 19 ALA B N 1
ATOM 4167 C CA . ALA B 1 19 ? -1.196 80.438 14.648 1 66 19 ALA B CA 1
ATOM 4168 C C . ALA B 1 19 ? -2.025 79.688 15.703 1 66 19 ALA B C 1
ATOM 4170 O O . ALA B 1 19 ? -2.002 78.5 15.773 1 66 19 ALA B O 1
ATOM 4171 N N . PRO B 1 20 ? -2.475 80.375 16.719 1 81.06 20 PRO B N 1
ATOM 4172 C CA . PRO B 1 20 ? -3.42 79.812 17.672 1 81.06 20 PRO B CA 1
ATOM 4173 C C . PRO B 1 20 ? -4.508 78.938 17.016 1 81.06 20 PRO B C 1
ATOM 4175 O O . PRO B 1 20 ? -4.891 79.25 15.875 1 81.06 20 PRO B O 1
ATOM 4178 N N . GLU B 1 21 ? -4.785 77.812 17.594 1 84.5 21 GLU B N 1
ATOM 4179 C CA . GLU B 1 21 ? -5.727 76.875 17 1 84.5 21 GLU B CA 1
ATOM 4180 C C . GLU B 1 21 ? -7.035 76.812 17.781 1 84.5 21 GLU B C 1
ATOM 4182 O O . GLU B 1 21 ? -7.105 77.312 18.906 1 84.5 21 GLU B O 1
ATOM 4187 N N . VAL B 1 22 ? -8.031 76.25 17.125 1 84.5 22 VAL B N 1
ATOM 4188 C CA . VAL B 1 22 ? -9.367 76.125 17.688 1 84.5 22 VAL B CA 1
ATOM 4189 C C . VAL B 1 22 ? -9.352 75.062 18.797 1 84.5 22 VAL B C 1
ATOM 4191 O O . VAL B 1 22 ? -8.508 74.188 18.797 1 84.5 22 VAL B O 1
ATOM 4194 N N . PRO B 1 23 ? -10.227 75.125 19.766 1 86.19 23 PRO B N 1
ATOM 4195 C CA . PRO B 1 23 ? -10.258 74.188 20.891 1 86.19 23 PRO B CA 1
ATOM 4196 C C . PRO B 1 23 ? -10.523 72.75 20.469 1 86.19 23 PRO B C 1
ATOM 4198 O O . PRO B 1 23 ? -10.094 71.812 21.141 1 86.19 23 PRO B O 1
ATOM 4201 N N . GLU B 1 24 ? -11.141 72.5 19.375 1 84.19 24 GLU B N 1
ATOM 4202 C CA . GLU B 1 24 ? -11.453 71.188 18.906 1 84.19 24 GLU B CA 1
ATOM 4203 C C . GLU B 1 24 ? -10.18 70.438 18.516 1 84.19 24 GLU B C 1
ATOM 4205 O O . GLU B 1 24 ? -10.141 69.188 18.578 1 84.19 24 GLU B O 1
ATOM 4210 N N . LYS B 1 25 ? -9.156 71.125 18.219 1 84.75 25 LYS B N 1
ATOM 4211 C CA . LYS B 1 25 ? -7.902 70.562 17.812 1 84.75 25 LYS B CA 1
ATOM 4212 C C . LYS B 1 25 ? -6.871 70.562 18.938 1 84.75 25 LYS B C 1
ATOM 4214 O O . LYS B 1 25 ? -5.766 70.062 18.781 1 84.75 25 LYS B O 1
ATOM 4219 N N . THR B 1 26 ? -7.266 71.188 19.969 1 86.12 26 THR B N 1
ATOM 4220 C CA . THR B 1 26 ? -6.285 71.312 21.031 1 86.12 26 THR B CA 1
ATOM 4221 C C . THR B 1 26 ? -6.84 70.875 22.375 1 86.12 26 THR B C 1
ATOM 4223 O O . THR B 1 26 ? -6.742 69.688 22.703 1 86.12 26 THR B O 1
ATOM 4226 N N . LEU B 1 27 ? -7.637 71.75 23 1 83.44 27 LEU B N 1
ATOM 4227 C CA . LEU B 1 27 ? -8.07 71.5 24.375 1 83.44 27 LEU B CA 1
ATOM 4228 C C . LEU B 1 27 ? -9.133 70.375 24.406 1 83.44 27 LEU B C 1
ATOM 4230 O O . LEU B 1 27 ? -9.242 69.625 25.391 1 83.44 27 LEU B O 1
ATOM 4234 N N . LEU B 1 28 ? -9.938 70.188 23.406 1 83.06 28 LEU B N 1
ATOM 4235 C CA . LEU B 1 28 ? -11.031 69.25 23.406 1 83.06 28 LEU B CA 1
ATOM 4236 C C . LEU B 1 28 ? -10.617 67.938 22.672 1 83.06 28 LEU B C 1
ATOM 4238 O O . LEU B 1 28 ? -11.406 67 22.578 1 83.06 28 LEU B O 1
ATOM 4242 N N . LEU B 1 29 ? -9.461 67.938 22.25 1 82.56 29 LEU B N 1
ATOM 4243 C CA . LEU B 1 29 ? -8.992 66.812 21.453 1 82.56 29 LEU B CA 1
ATOM 4244 C C . LEU B 1 29 ? -8.477 65.688 22.359 1 82.56 29 LEU B C 1
ATOM 4246 O O . LEU B 1 29 ? -7.695 65.938 23.281 1 82.56 29 LEU B O 1
ATOM 4250 N N . SER B 1 30 ? -9.078 64.312 22.219 1 79.06 30 SER B N 1
ATOM 4251 C CA . SER B 1 30 ? -8.547 63.156 22.891 1 79.06 30 SER B CA 1
ATOM 4252 C C . SER B 1 30 ? -8.633 61.938 22 1 79.06 30 SER B C 1
ATOM 4254 O O . SER B 1 30 ? -9.734 61.531 21.609 1 79.06 30 SER B O 1
ATOM 4256 N N . TYR B 1 31 ? -7.477 61.438 21.641 1 77.81 31 TYR B N 1
ATOM 4257 C CA . TYR B 1 31 ? -7.441 60.188 20.859 1 77.81 31 TYR B CA 1
ATOM 4258 C C . TYR B 1 31 ? -7.383 58.969 21.781 1 77.81 31 TYR B C 1
ATOM 4260 O O . TYR B 1 31 ? -7.676 57.844 21.344 1 77.81 31 TYR B O 1
ATOM 4268 N N . GLU B 1 32 ? -7.027 59.125 23 1 71.5 32 GLU B N 1
ATOM 4269 C CA . GLU B 1 32 ? -6.77 58.031 23.922 1 71.5 32 GLU B CA 1
ATOM 4270 C C . GLU B 1 32 ? -8.07 57.344 24.344 1 71.5 32 GLU B C 1
ATOM 4272 O O . GLU B 1 32 ? -8.078 56.156 24.672 1 71.5 32 GLU B O 1
ATOM 4277 N N . SER B 1 33 ? -9.102 58.094 24.344 1 67.25 33 SER B N 1
ATOM 4278 C CA . SER B 1 33 ? -10.344 57.594 24.891 1 67.25 33 SER B CA 1
ATOM 4279 C C . SER B 1 33 ? -11.078 56.719 23.859 1 67.25 33 SER B C 1
ATOM 4281 O O . SER B 1 33 ? -12.062 56.062 24.188 1 67.25 33 SER B O 1
ATOM 4283 N N . THR B 1 34 ? -10.516 56.625 22.672 1 70.25 34 THR B N 1
ATOM 4284 C CA . THR B 1 34 ? -11.227 55.938 21.625 1 70.25 34 THR B CA 1
ATOM 4285 C C . THR B 1 34 ? -10.445 54.688 21.188 1 70.25 34 THR B C 1
ATOM 4287 O O . THR B 1 34 ? -9.281 54.531 21.562 1 70.25 34 THR B O 1
ATOM 4290 N N . ASN B 1 35 ? -11.289 53.844 20.5 1 76.25 35 ASN B N 1
ATOM 4291 C CA . ASN B 1 35 ? -10.672 52.656 19.922 1 76.25 35 ASN B CA 1
ATOM 4292 C C . ASN B 1 35 ? -9.672 53 18.828 1 76.25 35 ASN B C 1
ATOM 4294 O O . ASN B 1 35 ? -9.781 54.062 18.203 1 76.25 35 ASN B O 1
ATOM 4298 N N . VAL B 1 36 ? -8.68 52.125 18.688 1 79.94 36 VAL B N 1
ATOM 4299 C CA . VAL B 1 36 ? -7.566 52.375 17.781 1 79.94 36 VAL B CA 1
ATOM 4300 C C . VAL B 1 36 ? -8.102 52.594 16.375 1 79.94 36 VAL B C 1
ATOM 4302 O O . VAL B 1 36 ? -7.578 53.406 15.617 1 79.94 36 VAL B O 1
ATOM 4305 N N . PHE B 1 37 ? -9.227 51.938 15.984 1 85.94 37 PHE B N 1
ATOM 4306 C CA . PHE B 1 37 ? -9.781 52.062 14.648 1 85.94 37 PHE B CA 1
ATOM 4307 C C . PHE B 1 37 ? -10.438 53.406 14.453 1 85.94 37 PHE B C 1
ATOM 4309 O O . PHE B 1 37 ? -10.266 54.062 13.414 1 85.94 37 PHE B O 1
ATOM 4316 N N . VAL B 1 38 ? -11.078 53.844 15.492 1 84.88 38 VAL B N 1
ATOM 4317 C CA . VAL B 1 38 ? -11.758 55.125 15.438 1 84.88 38 VAL B CA 1
ATOM 4318 C C . VAL B 1 38 ? -10.734 56.25 15.5 1 84.88 38 VAL B C 1
ATOM 4320 O O . VAL B 1 38 ? -10.867 57.25 14.797 1 84.88 38 VAL B O 1
ATOM 4323 N N . ALA B 1 39 ? -9.766 56.031 16.375 1 85.62 39 ALA B N 1
ATOM 4324 C CA . ALA B 1 39 ? -8.703 57.031 16.484 1 85.62 39 ALA B CA 1
ATOM 4325 C C . ALA B 1 39 ? -7.988 57.219 15.148 1 85.62 39 ALA B C 1
ATOM 4327 O O . ALA B 1 39 ? -7.605 58.344 14.789 1 85.62 39 ALA B O 1
ATOM 4328 N N . PHE B 1 40 ? -7.883 56.188 14.383 1 88.38 40 PHE B N 1
ATOM 4329 C CA . PHE B 1 40 ? -7.219 56.25 13.086 1 88.38 40 PHE B CA 1
ATOM 4330 C C . PHE B 1 40 ? -8.016 57.094 12.117 1 88.38 40 PHE B C 1
ATOM 4332 O O . PHE B 1 40 ? -7.465 58 11.484 1 88.38 40 PHE B O 1
ATOM 4339 N N . VAL B 1 41 ? -9.297 56.844 12.008 1 91.25 41 VAL B N 1
ATOM 4340 C CA . VAL B 1 41 ? -10.148 57.562 11.062 1 91.25 41 VAL B CA 1
ATOM 4341 C C . VAL B 1 41 ? -10.25 59.031 11.469 1 91.25 41 VAL B C 1
ATOM 4343 O O . VAL B 1 41 ? -10.164 59.938 10.617 1 91.25 41 VAL B O 1
ATOM 4346 N N . ARG B 1 42 ? -10.336 59.344 12.781 1 87.75 42 ARG B N 1
ATOM 4347 C CA . ARG B 1 42 ? -10.461 60.719 13.289 1 87.75 42 ARG B CA 1
ATOM 4348 C C . ARG B 1 42 ? -9.172 61.5 13.062 1 87.75 42 ARG B C 1
ATOM 4350 O O . ARG B 1 42 ? -9.211 62.688 12.734 1 87.75 42 ARG B O 1
ATOM 4357 N N . SER B 1 43 ? -8.078 60.812 13.289 1 90.69 43 SER B N 1
ATOM 4358 C CA . SER B 1 43 ? -6.797 61.5 13.125 1 90.69 43 SER B CA 1
ATOM 4359 C C . SER B 1 43 ? -6.535 61.844 11.664 1 90.69 43 SER B C 1
ATOM 4361 O O . SER B 1 43 ? -5.93 62.875 11.359 1 90.69 43 SER B O 1
ATOM 4363 N N . LEU B 1 44 ? -7.023 61.031 10.805 1 91.31 44 LEU B N 1
ATOM 4364 C CA . LEU B 1 44 ? -6.871 61.312 9.383 1 91.31 44 LEU B CA 1
ATOM 4365 C C . LEU B 1 44 ? -7.73 62.5 8.953 1 91.31 44 LEU B C 1
ATOM 4367 O O . LEU B 1 44 ? -7.309 63.312 8.141 1 91.31 44 LEU B O 1
ATOM 4371 N N . ARG B 1 45 ? -8.891 62.562 9.508 1 89.56 45 ARG B N 1
ATOM 4372 C CA . ARG B 1 45 ? -9.805 63.656 9.18 1 89.56 45 ARG B CA 1
ATOM 4373 C C . ARG B 1 45 ? -9.297 65 9.711 1 89.56 45 ARG B C 1
ATOM 4375 O O . ARG B 1 45 ? -9.469 66.062 9.07 1 89.56 45 ARG B O 1
ATOM 4382 N N . ARG B 1 46 ? -8.578 65 10.859 1 88.19 46 ARG B N 1
ATOM 4383 C CA . ARG B 1 46 ? -8.078 66.25 11.492 1 88.19 46 ARG B CA 1
ATOM 4384 C C . ARG B 1 46 ? -6.668 66.562 11.016 1 88.19 46 ARG B C 1
ATOM 4386 O O . ARG B 1 46 ? -6.035 67.5 11.523 1 88.19 46 ARG B O 1
ATOM 4393 N N . LYS B 1 47 ? -6.082 65.75 10.117 1 88.06 47 LYS B N 1
ATOM 4394 C CA . LYS B 1 47 ? -4.777 65.938 9.5 1 88.06 47 LYS B CA 1
ATOM 4395 C C . LYS B 1 47 ? -3.654 65.812 10.523 1 88.06 47 LYS B C 1
ATOM 4397 O O . LYS B 1 47 ? -2.701 66.625 10.492 1 88.06 47 LYS B O 1
ATOM 4402 N N . ASP B 1 48 ? -3.898 65.062 11.531 1 88.31 48 ASP B N 1
ATOM 4403 C CA . ASP B 1 48 ? -2.836 64.688 12.461 1 88.31 48 ASP B CA 1
ATOM 4404 C C . ASP B 1 48 ? -2.086 63.469 11.992 1 88.31 48 ASP B C 1
ATOM 4406 O O . ASP B 1 48 ? -2.357 62.344 12.453 1 88.31 48 ASP B O 1
ATOM 4410 N N . TYR B 1 49 ? -1.104 63.531 11.219 1 88.94 49 TYR B N 1
ATOM 4411 C CA . TYR B 1 49 ? -0.476 62.469 10.469 1 88.94 49 TYR B CA 1
ATOM 4412 C C . TYR B 1 49 ? 0.391 61.594 11.375 1 88.94 49 TYR B C 1
ATOM 4414 O O . TYR B 1 49 ? 0.537 60.406 11.148 1 88.94 49 TYR B O 1
ATOM 4422 N N . LEU B 1 50 ? 0.983 62.156 12.383 1 88.75 50 LEU B N 1
ATOM 4423 C CA . LEU B 1 50 ? 1.807 61.344 13.289 1 88.75 50 LEU B CA 1
ATOM 4424 C C . LEU B 1 50 ? 0.951 60.375 14.078 1 88.75 50 LEU B C 1
ATOM 4426 O O . LEU B 1 50 ? 1.323 59.188 14.234 1 88.75 50 LEU B O 1
ATOM 4430 N N . VAL B 1 51 ? -0.201 60.844 14.562 1 89.31 51 VAL B N 1
ATOM 4431 C CA . VAL B 1 51 ? -1.123 60 15.289 1 89.31 51 VAL B CA 1
ATOM 4432 C C . VAL B 1 51 ? -1.729 58.969 14.336 1 89.31 51 VAL B C 1
ATOM 4434 O O . VAL B 1 51 ? -1.895 57.781 14.695 1 89.31 51 VAL B O 1
ATOM 4437 N N . ALA B 1 52 ? -2.062 59.344 13.133 1 91.38 52 ALA B N 1
ATOM 4438 C CA . ALA B 1 52 ? -2.6 58.438 12.133 1 91.38 52 ALA B CA 1
ATOM 4439 C C . ALA B 1 52 ? -1.604 57.312 11.812 1 91.38 52 ALA B C 1
ATOM 4441 O O . ALA B 1 52 ? -1.981 56.156 11.711 1 91.38 52 ALA B O 1
ATOM 4442 N N . LEU B 1 53 ? -0.382 57.656 11.688 1 92.12 53 LEU B N 1
ATOM 4443 C CA . LEU B 1 53 ? 0.649 56.656 11.422 1 92.12 53 LEU B CA 1
ATOM 4444 C C . LEU B 1 53 ? 0.811 55.719 12.602 1 92.12 53 LEU B C 1
ATOM 4446 O O . LEU B 1 53 ? 0.977 54.5 12.414 1 92.12 53 LEU B O 1
ATOM 4450 N N . GLY B 1 54 ? 0.826 56.281 13.805 1 90.06 54 GLY B N 1
ATOM 4451 C CA . GLY B 1 54 ? 0.942 55.438 14.992 1 90.06 54 GLY B CA 1
ATOM 4452 C C . GLY B 1 54 ? -0.199 54.469 15.133 1 90.06 54 GLY B C 1
ATOM 4453 O O . GLY B 1 54 ? 0.025 53.281 15.445 1 90.06 54 GLY B O 1
ATOM 4454 N N . THR B 1 55 ? -1.381 54.875 14.953 1 89.56 55 THR B N 1
ATOM 4455 C CA . THR B 1 55 ? -2.541 53.969 15.047 1 89.56 55 THR B CA 1
ATOM 4456 C C . THR B 1 55 ? -2.549 52.969 13.891 1 89.56 55 THR B C 1
ATOM 4458 O O . THR B 1 55 ? -2.955 51.844 14.07 1 89.56 55 THR B O 1
ATOM 4461 N N . PHE B 1 56 ? -2.107 53.281 12.758 1 89.62 56 PHE B N 1
ATOM 4462 C CA . PHE B 1 56 ? -1.993 52.375 11.625 1 89.62 56 PHE B CA 1
ATOM 4463 C C . PHE B 1 56 ? -1.016 51.25 11.93 1 89.62 56 PHE B C 1
ATOM 4465 O O . PHE B 1 56 ? -1.298 50.062 11.656 1 89.62 56 PHE B O 1
ATOM 4472 N N . LEU B 1 57 ? 0.129 51.594 12.422 1 90.5 57 LEU B N 1
ATOM 4473 C CA . LEU B 1 57 ? 1.13 50.594 12.773 1 90.5 57 LEU B CA 1
ATOM 4474 C C . LEU B 1 57 ? 0.601 49.656 13.844 1 90.5 57 LEU B C 1
ATOM 4476 O O . LEU B 1 57 ? 0.935 48.469 13.844 1 90.5 57 LEU B O 1
ATOM 4480 N N . SER B 1 58 ? -0.221 50.188 14.773 1 86.81 58 SER B N 1
ATOM 4481 C CA . SER B 1 58 ? -0.832 49.344 15.789 1 86.81 58 SER B CA 1
ATOM 4482 C C . SER B 1 58 ? -1.799 48.344 15.148 1 86.81 58 SER B C 1
ATOM 4484 O O . SER B 1 58 ? -1.843 47.156 15.547 1 86.81 58 SER B O 1
ATOM 4486 N N . ILE B 1 59 ? -2.553 48.781 14.234 1 85.44 59 ILE B N 1
ATOM 4487 C CA . ILE B 1 59 ? -3.475 47.906 13.516 1 85.44 59 ILE B CA 1
ATOM 4488 C C . ILE B 1 59 ? -2.688 46.844 12.734 1 85.44 59 ILE B C 1
ATOM 4490 O O . ILE B 1 59 ? -3.045 45.656 12.727 1 85.44 59 ILE B O 1
ATOM 4494 N N . LEU B 1 60 ? -1.659 47.219 12.133 1 87.12 60 LEU B N 1
ATOM 4495 C CA . LEU B 1 60 ? -0.809 46.312 11.383 1 87.12 60 LEU B CA 1
ATOM 4496 C C . LEU B 1 60 ? -0.203 45.25 12.289 1 87.12 60 LEU B C 1
ATOM 4498 O O . LEU B 1 60 ? -0.065 44.094 11.898 1 87.12 60 LEU B O 1
ATOM 4502 N N . SER B 1 61 ? 0.158 45.562 13.461 1 85.5 61 SER B N 1
ATOM 4503 C CA . SER B 1 61 ? 0.731 44.625 14.414 1 85.5 61 SER B CA 1
ATOM 4504 C C . SER B 1 61 ? -0.297 43.594 14.852 1 85.5 61 SER B C 1
ATOM 4506 O O . SER B 1 61 ? 0.053 42.438 15.133 1 85.5 61 SER B O 1
ATOM 4508 N N . LEU B 1 62 ? -1.541 44.031 14.922 1 78.06 62 LEU B N 1
ATOM 4509 C CA . LEU B 1 62 ? -2.6 43.094 15.273 1 78.06 62 LEU B CA 1
ATOM 4510 C C . LEU B 1 62 ? -2.828 42.094 14.148 1 78.06 62 LEU B C 1
ATOM 4512 O O . LEU B 1 62 ? -3.188 40.938 14.406 1 78.06 62 LEU B O 1
ATOM 4516 N N . LEU B 1 63 ? -2.586 42.406 12.953 1 77.56 63 LEU B N 1
ATOM 4517 C CA . LEU B 1 63 ? -2.814 41.562 11.781 1 77.56 63 LEU B CA 1
ATOM 4518 C C . LEU B 1 63 ? -1.715 40.5 11.648 1 77.56 63 LEU B C 1
ATOM 4520 O O . LEU B 1 63 ? -1.878 39.5 10.93 1 77.56 63 LEU B O 1
ATOM 4524 N N . LEU B 1 64 ? -0.662 40.594 12.398 1 82.12 64 LEU B N 1
ATOM 4525 C CA . LEU B 1 64 ? 0.432 39.625 12.336 1 82.12 64 LEU B CA 1
ATOM 4526 C C . LEU B 1 64 ? 0.027 38.281 12.969 1 82.12 64 LEU B C 1
ATOM 4528 O O . LEU B 1 64 ? 0.549 37.25 12.594 1 82.12 64 LEU B O 1
ATOM 4532 N N . GLN B 1 65 ? -0.985 38.344 13.805 1 76.12 65 GLN B N 1
ATOM 4533 C CA . GLN B 1 65 ? -1.319 37.156 14.594 1 76.12 65 GLN B CA 1
ATOM 4534 C C . GLN B 1 65 ? -1.934 36.062 13.719 1 76.12 65 GLN B C 1
ATOM 4536 O O . GLN B 1 65 ? -1.507 34.906 13.758 1 76.12 65 GLN B O 1
ATOM 4541 N N . PRO B 1 66 ? -2.914 36.312 12.953 1 72.75 66 PRO B N 1
ATOM 4542 C CA . PRO B 1 66 ? -3.461 35.281 12.094 1 72.75 66 PRO B CA 1
ATOM 4543 C C . PRO B 1 66 ? -2.438 34.75 11.094 1 72.75 66 PRO B C 1
ATOM 4545 O O . PRO B 1 66 ? -2.465 33.562 10.75 1 72.75 66 PRO B O 1
ATOM 4548 N N . PHE B 1 67 ? -1.549 35.5 10.719 1 76.19 67 PHE B N 1
ATOM 4549 C CA . PHE B 1 67 ? -0.554 35.031 9.758 1 76.19 67 PHE B CA 1
ATOM 4550 C C . PHE B 1 67 ? 0.511 34.188 10.43 1 76.19 67 PHE B C 1
ATOM 4552 O O . PHE B 1 67 ? 1.097 33.312 9.797 1 76.19 67 PHE B O 1
ATOM 4559 N N . ALA B 1 68 ? 0.679 34.438 11.68 1 75.88 68 ALA B N 1
ATOM 4560 C CA . ALA B 1 68 ? 1.624 33.625 12.43 1 75.88 68 ALA B CA 1
ATOM 4561 C C . ALA B 1 68 ? 1.089 32.188 12.609 1 75.88 68 ALA B C 1
ATOM 4563 O O . ALA B 1 68 ? 1.857 31.234 12.625 1 75.88 68 ALA B O 1
ATOM 4564 N N . GLY B 1 69 ? -0.167 32.062 12.711 1 72.25 69 GLY B N 1
ATOM 4565 C CA . GLY B 1 69 ? -0.777 30.75 12.828 1 72.25 69 GLY B CA 1
ATOM 4566 C C . GLY B 1 69 ? -0.763 29.969 11.531 1 72.25 69 GLY B C 1
ATOM 4567 O O . GLY B 1 69 ? -0.771 28.734 11.547 1 72.25 69 GLY B O 1
ATOM 4568 N N . ALA B 1 70 ? -0.737 30.656 10.461 1 73.38 70 ALA B N 1
ATOM 4569 C CA . ALA B 1 70 ? -0.782 30.016 9.148 1 73.38 70 ALA B CA 1
ATOM 4570 C C . ALA B 1 70 ? 0.625 29.781 8.602 1 73.38 70 ALA B C 1
ATOM 4572 O O . ALA B 1 70 ? 0.791 29.391 7.445 1 73.38 70 ALA B O 1
ATOM 4573 N N . LEU B 1 71 ? 1.551 29.969 9.453 1 80 71 LEU B N 1
ATOM 4574 C CA . LEU B 1 71 ? 2.938 29.922 9.008 1 80 71 LEU B CA 1
ATOM 4575 C C . LEU B 1 71 ? 3.361 28.484 8.695 1 80 71 LEU B C 1
ATOM 4577 O O . LEU B 1 71 ? 4.141 28.266 7.766 1 80 71 LEU B O 1
ATOM 4581 N N . PHE B 1 72 ? 2.732 27.562 9.422 1 77.06 72 PHE B N 1
ATOM 4582 C CA . PHE B 1 72 ? 3.201 26.188 9.273 1 77.06 72 PHE B CA 1
ATOM 4583 C C . PHE B 1 72 ? 2.09 25.297 8.742 1 77.06 72 PHE B C 1
ATOM 4585 O O . PHE B 1 72 ? 0.915 25.5 9.055 1 77.06 72 PHE B O 1
ATOM 4592 N N . THR B 1 73 ? 2.52 24.453 7.777 1 74.19 73 THR B N 1
ATOM 4593 C CA . THR B 1 73 ? 1.608 23.422 7.273 1 74.19 73 THR B CA 1
ATOM 4594 C C . THR B 1 73 ? 2.254 22.047 7.348 1 74.19 73 THR B C 1
ATOM 4596 O O . THR B 1 73 ? 3.471 21.922 7.215 1 74.19 73 THR B O 1
ATOM 4599 N N . VAL B 1 74 ? 1.382 21.188 7.797 1 74.69 74 VAL B N 1
ATOM 4600 C CA . VAL B 1 74 ? 1.853 19.797 7.805 1 74.69 74 VAL B CA 1
ATOM 4601 C C . VAL B 1 74 ? 1.53 19.141 6.469 1 74.69 74 VAL B C 1
ATOM 4603 O O . VAL B 1 74 ? 0.391 19.188 6 1 74.69 74 VAL B O 1
ATOM 4606 N N . ARG B 1 75 ? 2.549 18.672 5.82 1 73.5 75 ARG B N 1
ATOM 4607 C CA . ARG B 1 75 ? 2.383 17.969 4.555 1 73.5 75 ARG B CA 1
ATOM 4608 C C . ARG B 1 75 ? 2.979 16.562 4.625 1 73.5 75 ARG B C 1
ATOM 4610 O O . ARG B 1 75 ? 3.883 16.297 5.422 1 73.5 75 ARG B O 1
ATOM 4617 N N . ASP B 1 76 ? 2.285 15.703 3.795 1 76.69 76 ASP B N 1
ATOM 4618 C CA . ASP B 1 76 ? 2.84 14.367 3.617 1 76.69 76 ASP B CA 1
ATOM 4619 C C . ASP B 1 76 ? 3.922 14.359 2.541 1 76.69 76 ASP B C 1
ATOM 4621 O O . ASP B 1 76 ? 3.686 14.797 1.412 1 76.69 76 ASP B O 1
ATOM 4625 N N . VAL B 1 77 ? 5.027 14.031 3.008 1 76 77 VAL B N 1
ATOM 4626 C CA . VAL B 1 77 ? 6.133 13.969 2.055 1 76 77 VAL B CA 1
ATOM 4627 C C . VAL B 1 77 ? 6.727 12.562 2.037 1 76 77 VAL B C 1
ATOM 4629 O O . VAL B 1 77 ? 6.785 11.898 3.07 1 76 77 VAL B O 1
ATOM 4632 N N . TRP B 1 78 ? 6.988 12.125 0.751 1 77.38 78 TRP B N 1
ATOM 4633 C CA . TRP B 1 78 ? 7.73 10.875 0.596 1 77.38 78 TRP B CA 1
ATOM 4634 C C . TRP B 1 78 ? 9.18 11.047 1.031 1 77.38 78 TRP B C 1
ATOM 4636 O O . TRP B 1 78 ? 9.883 11.938 0.541 1 77.38 78 TRP B O 1
ATOM 4646 N N . TRP B 1 79 ? 9.5 10.391 2.08 1 72.81 79 TRP B N 1
ATOM 4647 C CA . TRP B 1 79 ? 10.852 10.531 2.623 1 72.81 79 TRP B CA 1
ATOM 4648 C C . TRP B 1 79 ? 11.602 9.203 2.547 1 72.81 79 TRP B C 1
ATOM 4650 O O . TRP B 1 79 ? 11.047 8.148 2.859 1 72.81 79 TRP B O 1
ATOM 4660 N N . LEU B 1 80 ? 12.812 9.375 1.832 1 73.56 80 LEU B N 1
ATOM 4661 C CA . LEU B 1 80 ? 13.719 8.234 1.759 1 73.56 80 LEU B CA 1
ATOM 4662 C C . LEU B 1 80 ? 14.617 8.18 2.986 1 73.56 80 LEU B C 1
ATOM 4664 O O . LEU B 1 80 ? 15.367 9.125 3.26 1 73.56 80 LEU B O 1
ATOM 4668 N N . GLY B 1 81 ? 14.43 7.332 4.043 1 62.09 81 GLY B N 1
ATOM 4669 C CA . GLY B 1 81 ? 15.25 7.16 5.227 1 62.09 81 GLY B CA 1
ATOM 4670 C C . GLY B 1 81 ? 14.508 6.527 6.387 1 62.09 81 GLY B C 1
ATOM 4671 O O . GLY B 1 81 ? 13.281 6.434 6.367 1 62.09 81 GLY B O 1
ATOM 4672 N N . HIS B 1 82 ? 15.117 5.672 7.09 1 53.75 82 HIS B N 1
ATOM 4673 C CA . HIS B 1 82 ? 14.562 5.074 8.297 1 53.75 82 HIS B CA 1
ATOM 4674 C C . HIS B 1 82 ? 14.508 6.082 9.445 1 53.75 82 HIS B C 1
ATOM 4676 O O . HIS B 1 82 ? 15.477 6.809 9.68 1 53.75 82 HIS B O 1
ATOM 4682 N N . GLY B 1 83 ? 13.43 6.629 9.797 1 48.62 83 GLY B N 1
ATOM 4683 C CA . GLY B 1 83 ? 13.391 7.457 10.992 1 48.62 83 GLY B CA 1
ATOM 4684 C C . GLY B 1 83 ? 12.953 6.699 12.234 1 48.62 83 GLY B C 1
ATOM 4685 O O . GLY B 1 83 ? 12.219 5.715 12.133 1 48.62 83 GLY B O 1
ATOM 4686 N N . ALA B 1 84 ? 13.898 6.52 13.109 1 48.69 84 ALA B N 1
ATOM 4687 C CA . ALA B 1 84 ? 13.445 6.047 14.414 1 48.69 84 ALA B CA 1
ATOM 4688 C C . ALA B 1 84 ? 12.938 7.199 15.273 1 48.69 84 ALA B C 1
ATOM 4690 O O . ALA B 1 84 ? 13.469 8.312 15.203 1 48.69 84 ALA B O 1
ATOM 4691 N N . PHE B 1 85 ? 11.789 6.957 15.695 1 45.81 85 PHE B N 1
ATOM 4692 C CA . PHE B 1 85 ? 11.312 7.914 16.688 1 45.81 85 PHE B CA 1
ATOM 4693 C C . PHE B 1 85 ? 12.258 7.977 17.891 1 45.81 85 PHE B C 1
ATOM 4695 O O . PHE B 1 85 ? 12.633 6.945 18.438 1 45.81 85 PHE B O 1
ATOM 4702 N N . THR B 1 86 ? 13.078 9.039 17.844 1 47 86 THR B N 1
ATOM 4703 C CA . THR B 1 86 ? 13.867 9.258 19.047 1 47 86 THR B CA 1
ATOM 4704 C C . THR B 1 86 ? 13.375 10.492 19.797 1 47 86 THR B C 1
ATOM 4706 O O . THR B 1 86 ? 12.695 11.344 19.219 1 47 86 THR B O 1
ATOM 4709 N N . ARG B 1 87 ? 13.328 10.328 21.094 1 47.28 87 ARG B N 1
ATOM 4710 C CA . ARG B 1 87 ? 12.969 11.414 22 1 47.28 87 ARG B CA 1
ATOM 4711 C C . ARG B 1 87 ? 14.172 12.297 22.297 1 47.28 87 ARG B C 1
ATOM 4713 O O . ARG B 1 87 ? 15.266 11.789 22.562 1 47.28 87 ARG B O 1
ATOM 4720 N N . ASN B 1 88 ? 14.016 13.453 21.875 1 39.69 88 ASN B N 1
ATOM 4721 C CA . ASN B 1 88 ? 15.109 14.32 22.281 1 39.69 88 ASN B CA 1
ATOM 4722 C C . ASN B 1 88 ? 15.125 14.516 23.797 1 39.69 88 ASN B C 1
ATOM 4724 O O . ASN B 1 88 ? 14.234 14.023 24.5 1 39.69 88 ASN B O 1
ATOM 4728 N N . HIS B 1 89 ? 16.188 15.164 24.25 1 49.12 89 HIS B N 1
ATOM 4729 C CA . HIS B 1 89 ? 16.375 15.406 25.672 1 49.12 89 HIS B CA 1
ATOM 4730 C C . HIS B 1 89 ? 15.141 16.062 26.281 1 49.12 89 HIS B C 1
ATOM 4732 O O . HIS B 1 89 ? 14.875 15.914 27.469 1 49.12 89 HIS B O 1
ATOM 4738 N N . PHE B 1 90 ? 14.359 16.547 25.453 1 46.5 90 PHE B N 1
ATOM 4739 C CA . PHE B 1 90 ? 13.203 17.25 25.984 1 46.5 90 PHE B CA 1
ATOM 4740 C C . PHE B 1 90 ? 11.945 16.391 25.859 1 46.5 90 PHE B C 1
ATOM 4742 O O . PHE B 1 90 ? 10.852 16.844 26.203 1 46.5 90 PHE B O 1
ATOM 4749 N N . GLY B 1 91 ? 12.07 15.18 25.359 1 44.81 91 GLY B N 1
ATOM 4750 C CA . GLY B 1 91 ? 10.969 14.219 25.297 1 44.81 91 GLY B CA 1
ATOM 4751 C C . GLY B 1 91 ? 10.148 14.32 24.031 1 44.81 91 GLY B C 1
ATOM 4752 O O . GLY B 1 91 ? 9.109 13.68 23.906 1 44.81 91 GLY B O 1
ATOM 4753 N N . VAL B 1 92 ? 10.547 15.289 23.359 1 42.72 92 VAL B N 1
ATOM 4754 C CA . VAL B 1 92 ? 9.797 15.414 22.109 1 42.72 92 VAL B CA 1
ATOM 4755 C C . VAL B 1 92 ? 10.172 14.273 21.172 1 42.72 92 VAL B C 1
ATOM 4757 O O . VAL B 1 92 ? 11.359 14.008 20.953 1 42.72 92 VAL B O 1
ATOM 4760 N N . LEU B 1 93 ? 9.242 13.508 20.859 1 44.34 93 LEU B N 1
ATOM 4761 C CA . LEU B 1 93 ? 9.438 12.414 19.922 1 44.34 93 LEU B CA 1
ATOM 4762 C C . LEU B 1 93 ? 9.781 12.945 18.531 1 44.34 93 LEU B C 1
ATOM 4764 O O . LEU B 1 93 ? 9.078 13.812 18 1 44.34 93 LEU B O 1
ATOM 4768 N N . TYR B 1 94 ? 11.07 12.938 18.406 1 46.91 94 TYR B N 1
ATOM 4769 C CA . TYR B 1 94 ? 11.43 13.258 17.016 1 46.91 94 TYR B CA 1
ATOM 4770 C C . TYR B 1 94 ? 11.875 12.008 16.266 1 46.91 94 TYR B C 1
ATOM 4772 O O . TYR B 1 94 ? 12.281 11.023 16.875 1 46.91 94 TYR B O 1
ATOM 4780 N N . VAL B 1 95 ? 11.578 11.938 15.047 1 46.31 95 VAL B N 1
ATOM 4781 C CA . VAL B 1 95 ? 12.086 10.859 14.203 1 46.31 95 VAL B CA 1
ATOM 4782 C C . VAL B 1 95 ? 13.523 11.156 13.789 1 46.31 95 VAL B C 1
ATOM 4784 O O . VAL B 1 95 ? 13.805 12.18 13.172 1 46.31 95 VAL B O 1
ATOM 4787 N N . LYS B 1 96 ? 14.492 10.656 14.742 1 49.19 96 LYS B N 1
ATOM 4788 C CA . LYS B 1 96 ? 15.867 10.656 14.242 1 49.19 96 LYS B CA 1
ATOM 4789 C C . LYS B 1 96 ? 15.961 9.93 12.898 1 49.19 96 LYS B C 1
ATOM 4791 O O . LYS B 1 96 ? 15.539 8.781 12.773 1 49.19 96 LYS B O 1
ATOM 4796 N N . GLN B 1 97 ? 16.141 10.812 12.008 1 48.16 97 GLN B N 1
ATOM 4797 C CA . GLN B 1 97 ? 16.328 10.289 10.656 1 48.16 97 GLN B CA 1
ATOM 4798 C C . GLN B 1 97 ? 17.703 9.641 10.508 1 48.16 97 GLN B C 1
ATOM 4800 O O . GLN B 1 97 ? 18.734 10.273 10.781 1 48.16 97 GLN B O 1
ATOM 4805 N N . TYR B 1 98 ? 17.844 8.516 10.906 1 48.53 98 TYR B N 1
ATOM 4806 C CA . TYR B 1 98 ? 19.125 7.91 10.578 1 48.53 98 TYR B CA 1
ATOM 4807 C C . TYR B 1 98 ? 19.375 7.949 9.07 1 48.53 98 TYR B C 1
ATOM 4809 O O . TYR B 1 98 ? 18.438 8.078 8.281 1 48.53 98 TYR B O 1
ATOM 4817 N N . SER B 1 99 ? 20.703 7.941 8.82 1 53.25 99 SER B N 1
ATOM 4818 C CA . SER B 1 99 ? 21.188 7.777 7.453 1 53.25 99 SER B CA 1
ATOM 4819 C C . SER B 1 99 ? 20.359 6.75 6.695 1 53.25 99 SER B C 1
ATOM 4821 O O . SER B 1 99 ? 19.953 5.73 7.258 1 53.25 99 SER B O 1
ATOM 4823 N N . SER B 1 100 ? 19.734 7.223 5.605 1 60.81 100 SER B N 1
ATOM 4824 C CA . SER B 1 100 ? 18.719 6.773 4.66 1 60.81 100 SER B CA 1
ATOM 4825 C C . SER B 1 100 ? 19 5.359 4.168 1 60.81 100 SER B C 1
ATOM 4827 O O . SER B 1 100 ? 18.078 4.57 3.941 1 60.81 100 SER B O 1
ATOM 4829 N N . GLU B 1 101 ? 20.312 5.047 4.191 1 72.69 101 GLU B N 1
ATOM 4830 C CA . GLU B 1 101 ? 20.672 3.783 3.553 1 72.69 101 GLU B CA 1
ATOM 4831 C C . GLU B 1 101 ? 21.203 2.783 4.57 1 72.69 101 GLU B C 1
ATOM 4833 O O . GLU B 1 101 ? 21.938 3.158 5.492 1 72.69 101 GLU B O 1
ATOM 4838 N N . PHE B 1 102 ? 20.672 1.658 4.758 1 78.44 102 PHE B N 1
ATOM 4839 C CA . PHE B 1 102 ? 21.25 0.573 5.547 1 78.44 102 PHE B CA 1
ATOM 4840 C C . PHE B 1 102 ? 21.594 -0.617 4.66 1 78.44 102 PHE B C 1
ATOM 4842 O O . PHE B 1 102 ? 21.172 -0.684 3.506 1 78.44 102 PHE B O 1
ATOM 4849 N N . SER B 1 103 ? 22.516 -1.408 5.238 1 84.5 103 SER B N 1
ATOM 4850 C CA . SER B 1 103 ? 23.047 -2.514 4.441 1 84.5 103 SER B CA 1
ATOM 4851 C C . SER B 1 103 ? 22.344 -3.822 4.777 1 84.5 103 SER B C 1
ATOM 4853 O O . SER B 1 103 ? 22.016 -4.078 5.938 1 84.5 103 SER B O 1
ATOM 4855 N N . VAL B 1 104 ? 22.016 -4.461 3.777 1 87.88 104 VAL B N 1
ATOM 4856 C CA . VAL B 1 104 ? 21.453 -5.805 3.91 1 87.88 104 VAL B CA 1
ATOM 4857 C C . VAL B 1 104 ? 22.297 -6.793 3.115 1 87.88 104 VAL B C 1
ATOM 4859 O O . VAL B 1 104 ? 23.094 -6.395 2.264 1 87.88 104 VAL B O 1
ATOM 4862 N N . ASN B 1 105 ? 22.094 -8.055 3.396 1 91 105 ASN B N 1
ATOM 4863 C CA . ASN B 1 105 ? 22.844 -9.086 2.686 1 91 105 ASN B CA 1
ATOM 4864 C C . ASN B 1 105 ? 22.156 -9.477 1.379 1 91 105 ASN B C 1
ATOM 4866 O O . ASN B 1 105 ? 20.938 -9.617 1.333 1 91 105 ASN B O 1
ATOM 4870 N N . GLY B 1 106 ? 23.062 -9.555 0.433 1 91.81 106 GLY B N 1
ATOM 4871 C CA . GLY B 1 106 ? 22.562 -10.133 -0.806 1 91.81 106 GLY B CA 1
ATOM 4872 C C . GLY B 1 106 ? 22.547 -11.648 -0.783 1 91.81 106 GLY B C 1
ATOM 4873 O O . GLY B 1 106 ? 23.438 -12.289 -0.227 1 91.81 106 GLY B O 1
ATOM 4874 N N . LEU B 1 107 ? 21.562 -12.18 -1.37 1 91.31 107 LEU B N 1
ATOM 4875 C CA . LEU B 1 107 ? 21.422 -13.633 -1.391 1 91.31 107 LEU B CA 1
ATOM 4876 C C . LEU B 1 107 ? 21.75 -14.195 -2.768 1 91.31 107 LEU B C 1
ATOM 4878 O O . LEU B 1 107 ? 22.406 -15.234 -2.877 1 91.31 107 LEU B O 1
ATOM 4882 N N . SER B 1 108 ? 21.297 -13.5 -3.822 1 92.75 108 SER B N 1
ATOM 4883 C CA . SER B 1 108 ? 21.578 -13.93 -5.184 1 92.75 108 SER B CA 1
ATOM 4884 C C . SER B 1 108 ? 21.875 -12.734 -6.09 1 92.75 108 SER B C 1
ATOM 4886 O O . SER B 1 108 ? 21.406 -11.625 -5.836 1 92.75 108 SER B O 1
ATOM 4888 N N . LYS B 1 109 ? 22.734 -12.977 -7.098 1 90.38 109 LYS B N 1
ATOM 4889 C CA . LYS B 1 109 ? 23.078 -11.977 -8.109 1 90.38 109 LYS B CA 1
ATOM 4890 C C . LYS B 1 109 ? 23.172 -12.602 -9.492 1 90.38 109 LYS B C 1
ATOM 4892 O O . LYS B 1 109 ? 23.25 -13.828 -9.625 1 90.38 109 LYS B O 1
ATOM 4897 N N . VAL B 1 110 ? 23.094 -11.727 -10.414 1 92.31 110 VAL B N 1
ATOM 4898 C CA . VAL B 1 110 ? 23.172 -12.203 -11.797 1 92.31 110 VAL B CA 1
ATOM 4899 C C . VAL B 1 110 ? 24.594 -12.672 -12.102 1 92.31 110 VAL B C 1
ATOM 4901 O O . VAL B 1 110 ? 25.562 -11.992 -11.766 1 92.31 110 VAL B O 1
ATOM 4904 N N . GLY B 1 111 ? 24.672 -13.906 -12.578 1 88 111 GLY B N 1
ATOM 4905 C CA . GLY B 1 111 ? 25.938 -14.5 -12.969 1 88 111 GLY B CA 1
ATOM 4906 C C . GLY B 1 111 ? 25.781 -15.781 -13.758 1 88 111 GLY B C 1
ATOM 4907 O O . GLY B 1 111 ? 24.672 -16.234 -14.016 1 88 111 GLY B O 1
ATOM 4908 N N . VAL B 1 112 ? 26.828 -16.266 -14.242 1 79.75 112 VAL B N 1
ATOM 4909 C CA . VAL B 1 112 ? 26.828 -17.516 -15.008 1 79.75 112 VAL B CA 1
ATOM 4910 C C . VAL B 1 112 ? 26.875 -18.703 -14.055 1 79.75 112 VAL B C 1
ATOM 4912 O O . VAL B 1 112 ? 27.828 -18.859 -13.289 1 79.75 112 VAL B O 1
ATOM 4915 N N . ASN B 1 113 ? 25.781 -19.469 -14.055 1 80.56 113 ASN B N 1
ATOM 4916 C CA . ASN B 1 113 ? 25.734 -20.672 -13.234 1 80.56 113 ASN B CA 1
ATOM 4917 C C . ASN B 1 113 ? 26.562 -21.797 -13.852 1 80.56 113 ASN B C 1
ATOM 4919 O O . ASN B 1 113 ? 26.062 -22.562 -14.672 1 80.56 113 ASN B O 1
ATOM 4923 N N . ARG B 1 114 ? 27.75 -22.062 -13.445 1 73.75 114 ARG B N 1
ATOM 4924 C CA . ARG B 1 114 ? 28.688 -23.062 -13.977 1 73.75 114 ARG B CA 1
ATOM 4925 C C . ARG B 1 114 ? 28.406 -24.438 -13.383 1 73.75 114 ARG B C 1
ATOM 4927 O O . ARG B 1 114 ? 28.766 -25.453 -13.977 1 73.75 114 ARG B O 1
ATOM 4934 N N . ALA B 1 115 ? 27.719 -24.469 -12.188 1 73.5 115 ALA B N 1
ATOM 4935 C CA . ALA B 1 115 ? 27.484 -25.734 -11.5 1 73.5 115 ALA B CA 1
ATOM 4936 C C . ALA B 1 115 ? 26.344 -26.516 -12.164 1 73.5 115 ALA B C 1
ATOM 4938 O O . ALA B 1 115 ? 26.219 -27.719 -11.969 1 73.5 115 ALA B O 1
ATOM 4939 N N . ALA B 1 116 ? 25.641 -26.031 -13.117 1 71.94 116 ALA B N 1
ATOM 4940 C CA . ALA B 1 116 ? 24.547 -26.656 -13.852 1 71.94 116 ALA B CA 1
ATOM 4941 C C . ALA B 1 116 ? 23.641 -27.453 -12.922 1 71.94 116 ALA B C 1
ATOM 4943 O O . ALA B 1 116 ? 23.25 -28.578 -13.227 1 71.94 116 ALA B O 1
ATOM 4944 N N . ASN B 1 117 ? 23.406 -26.938 -11.68 1 77.75 117 ASN B N 1
ATOM 4945 C CA . ASN B 1 117 ? 22.562 -27.609 -10.688 1 77.75 117 ASN B CA 1
ATOM 4946 C C . ASN B 1 117 ? 21.094 -27.625 -11.109 1 77.75 117 ASN B C 1
ATOM 4948 O O . ASN B 1 117 ? 20.25 -28.156 -10.391 1 77.75 117 ASN B O 1
ATOM 4952 N N . PHE B 1 118 ? 20.906 -27.125 -12.375 1 83.62 118 PHE B N 1
ATOM 4953 C CA . PHE B 1 118 ? 19.516 -27.047 -12.844 1 83.62 118 PHE B CA 1
ATOM 4954 C C . PHE B 1 118 ? 19.188 -28.219 -13.766 1 83.62 118 PHE B C 1
ATOM 4956 O O . PHE B 1 118 ? 18.078 -28.328 -14.273 1 83.62 118 PHE B O 1
ATOM 4963 N N . MET B 1 119 ? 20.047 -29.203 -13.867 1 86.19 119 MET B N 1
ATOM 4964 C CA . MET B 1 119 ? 19.891 -30.281 -14.844 1 86.19 119 MET B CA 1
ATOM 4965 C C . MET B 1 119 ? 18.891 -31.312 -14.352 1 86.19 119 MET B C 1
ATOM 4967 O O . MET B 1 119 ? 18.438 -32.156 -15.117 1 86.19 119 MET B O 1
ATOM 4971 N N . ASP B 1 120 ? 18.469 -31.188 -13.109 1 86.38 120 ASP B N 1
ATOM 4972 C CA . ASP B 1 120 ? 17.422 -32.094 -12.633 1 86.38 120 ASP B CA 1
ATOM 4973 C C . ASP B 1 120 ? 16.047 -31.641 -13.117 1 86.38 120 ASP B C 1
ATOM 4975 O O . ASP B 1 120 ? 15.047 -32.344 -12.906 1 86.38 120 ASP B O 1
ATOM 4979 N N . MET B 1 121 ? 15.875 -30.547 -13.703 1 91.5 121 MET B N 1
ATOM 4980 C CA . MET B 1 121 ? 14.703 -30 -14.391 1 91.5 121 MET B CA 1
ATOM 4981 C C . MET B 1 121 ? 13.586 -29.703 -13.406 1 91.5 121 MET B C 1
ATOM 4983 O O . MET B 1 121 ? 12.445 -29.438 -13.812 1 91.5 121 MET B O 1
ATOM 4987 N N . THR B 1 122 ? 13.906 -29.672 -12.109 1 88.25 122 THR B N 1
ATOM 4988 C CA .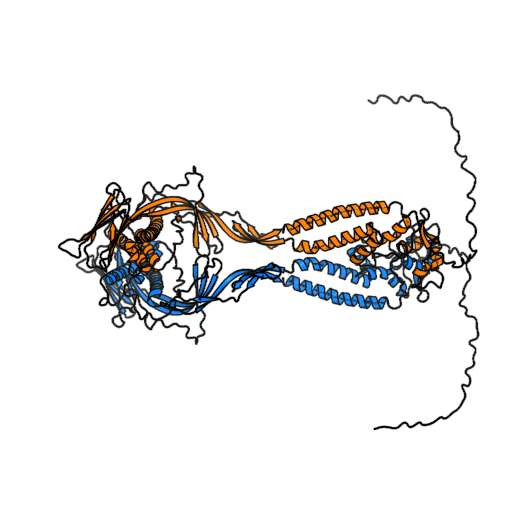 THR B 1 122 ? 12.883 -29.391 -11.109 1 88.25 122 THR B CA 1
ATOM 4989 C C . THR B 1 122 ? 12.414 -27.938 -11.211 1 88.25 122 THR B C 1
ATOM 4991 O O . THR B 1 122 ? 11.219 -27.672 -11.234 1 88.25 122 THR B O 1
ATOM 4994 N N . ALA B 1 123 ? 13.359 -27.094 -11.336 1 91.75 123 ALA B N 1
ATOM 4995 C CA . ALA B 1 123 ? 13.023 -25.672 -11.422 1 91.75 123 ALA B CA 1
ATOM 4996 C C . ALA B 1 123 ? 12.289 -25.359 -12.727 1 91.75 123 ALA B C 1
ATOM 4998 O O . ALA B 1 123 ? 11.367 -24.547 -12.742 1 91.75 123 ALA B O 1
ATOM 4999 N N . PHE B 1 124 ? 12.633 -26.062 -13.781 1 95.56 124 PHE B N 1
ATOM 5000 C CA . PHE B 1 124 ? 12.008 -25.844 -15.078 1 95.56 124 PHE B CA 1
ATOM 5001 C C . PHE B 1 124 ? 10.562 -26.328 -15.07 1 95.56 124 PHE B C 1
ATOM 5003 O O . PHE B 1 124 ? 9.68 -25.672 -15.617 1 95.56 124 PHE B O 1
ATOM 5010 N N . LEU B 1 125 ? 10.453 -27.438 -14.453 1 94.06 125 LEU B N 1
ATOM 5011 C CA . LEU B 1 125 ? 9.102 -27.953 -14.344 1 94.06 125 LEU B CA 1
ATOM 5012 C C . LEU B 1 125 ? 8.227 -27.031 -13.5 1 94.06 125 LEU B C 1
ATOM 5014 O O . LEU B 1 125 ? 7.066 -26.797 -13.844 1 94.06 125 LEU B O 1
ATOM 5018 N N . ALA B 1 126 ? 8.781 -26.578 -12.422 1 93.69 126 ALA B N 1
ATOM 5019 C CA . ALA B 1 126 ? 8.039 -25.641 -11.586 1 93.69 126 ALA B CA 1
ATOM 5020 C C . ALA B 1 126 ? 7.668 -24.375 -12.367 1 93.69 126 ALA B C 1
ATOM 5022 O O . ALA B 1 126 ? 6.562 -23.859 -12.219 1 93.69 126 ALA B O 1
ATOM 5023 N N . ALA B 1 127 ? 8.523 -23.938 -13.148 1 96.62 127 ALA B N 1
ATOM 5024 C CA . ALA B 1 127 ? 8.273 -22.734 -13.945 1 96.62 127 ALA B CA 1
ATOM 5025 C C . ALA B 1 127 ? 7.16 -22.984 -14.969 1 96.62 127 ALA B C 1
ATOM 5027 O O . ALA B 1 127 ? 6.277 -22.141 -15.148 1 96.62 127 ALA B O 1
ATOM 5028 N N . SER B 1 128 ? 7.254 -24.078 -15.641 1 96.5 128 SER B N 1
ATOM 5029 C CA . SER B 1 128 ? 6.207 -24.406 -16.609 1 96.5 128 SER B CA 1
ATOM 5030 C C . SER B 1 128 ? 4.859 -24.594 -15.914 1 96.5 128 SER B C 1
ATOM 5032 O O . SER B 1 128 ? 3.82 -24.219 -16.469 1 96.5 128 SER B O 1
ATOM 5034 N N . SER B 1 129 ? 4.938 -25.125 -14.734 1 94.19 129 SER B N 1
ATOM 5035 C CA . SER B 1 129 ? 3.723 -25.281 -13.945 1 94.19 129 SER B CA 1
ATOM 5036 C C . SER B 1 129 ? 3.117 -23.922 -13.578 1 94.19 129 SER B C 1
ATOM 5038 O O . SER B 1 129 ? 1.902 -23.734 -13.672 1 94.19 129 SER B O 1
ATOM 5040 N N . PHE B 1 130 ? 3.938 -23.047 -13.227 1 96 130 PHE B N 1
ATOM 5041 C CA . PHE B 1 130 ? 3.443 -21.719 -12.898 1 96 130 PHE B CA 1
ATOM 5042 C C . PHE B 1 130 ? 2.824 -21.062 -14.125 1 96 130 PHE B C 1
ATOM 5044 O O . PHE B 1 130 ? 1.748 -20.469 -14.039 1 96 130 PHE B O 1
ATOM 5051 N N . ALA B 1 131 ? 3.527 -21.094 -15.188 1 95.94 131 ALA B N 1
ATOM 5052 C CA . ALA B 1 131 ? 3.027 -20.469 -16.406 1 95.94 131 ALA B CA 1
ATOM 5053 C C . ALA B 1 131 ? 1.649 -21.016 -16.781 1 95.94 131 ALA B C 1
ATOM 5055 O O . ALA B 1 131 ? 0.768 -20.266 -17.203 1 95.94 131 ALA B O 1
ATOM 5056 N N . SER B 1 132 ? 1.496 -22.297 -16.641 1 94.75 132 SER B N 1
ATOM 5057 C CA . SER B 1 132 ? 0.206 -22.922 -16.922 1 94.75 132 SER B CA 1
ATOM 5058 C C . SER B 1 132 ? -0.86 -22.453 -15.93 1 94.75 132 SER B C 1
ATOM 5060 O O . SER B 1 132 ? -1.982 -22.125 -16.328 1 94.75 132 SER B O 1
ATOM 5062 N N . ALA B 1 133 ? -0.46 -22.422 -14.664 1 94.44 133 ALA B N 1
ATOM 5063 C CA . ALA B 1 133 ? -1.404 -21.984 -13.641 1 94.44 133 ALA B CA 1
ATOM 5064 C C . ALA B 1 133 ? -1.785 -20.516 -13.836 1 94.44 133 ALA B C 1
ATOM 5066 O O . ALA B 1 133 ? -2.936 -20.125 -13.617 1 94.44 133 ALA B O 1
ATOM 5067 N N . ASP B 1 134 ? -0.851 -19.734 -14.203 1 95.19 134 ASP B N 1
ATOM 5068 C CA . ASP B 1 134 ? -1.105 -18.297 -14.391 1 95.19 134 ASP B CA 1
ATOM 5069 C C . ASP B 1 134 ? -2.137 -18.078 -15.492 1 95.19 134 ASP B C 1
ATOM 5071 O O . ASP B 1 134 ? -2.938 -17.141 -15.414 1 95.19 134 ASP B O 1
ATOM 5075 N N . VAL B 1 135 ? -2.121 -18.844 -16.516 1 94.25 135 VAL B N 1
ATOM 5076 C CA . VAL B 1 135 ? -3.043 -18.703 -17.641 1 94.25 135 VAL B CA 1
ATOM 5077 C C . VAL B 1 135 ? -4.473 -18.969 -17.172 1 94.25 135 VAL B C 1
ATOM 5079 O O . VAL B 1 135 ? -5.406 -18.281 -17.594 1 94.25 135 VAL B O 1
ATOM 5082 N N . ILE B 1 136 ? -4.617 -19.938 -16.281 1 91 136 ILE B N 1
ATOM 5083 C CA . ILE B 1 136 ? -5.949 -20.359 -15.875 1 91 136 ILE B CA 1
ATOM 5084 C C . ILE B 1 136 ? -6.457 -19.484 -14.734 1 91 136 ILE B C 1
ATOM 5086 O O . ILE B 1 136 ? -7.621 -19.078 -14.727 1 91 136 ILE B O 1
ATOM 5090 N N . TYR B 1 137 ? -5.535 -19.156 -13.812 1 91.06 137 TYR B N 1
ATOM 5091 C CA . TYR B 1 137 ? -5.988 -18.484 -12.594 1 91.06 137 TYR B CA 1
ATOM 5092 C C . TYR B 1 137 ? -5.605 -17.016 -12.602 1 91.06 137 TYR B C 1
ATOM 5094 O O . TYR B 1 137 ? -5.98 -16.266 -11.703 1 91.06 137 TYR B O 1
ATOM 5102 N N . HIS B 1 138 ? -4.855 -16.578 -13.555 1 88.62 138 HIS B N 1
ATOM 5103 C CA . HIS B 1 138 ? -4.418 -15.195 -13.625 1 88.62 138 HIS B CA 1
ATOM 5104 C C . HIS B 1 138 ? -3.783 -14.75 -12.305 1 88.62 138 HIS B C 1
ATOM 5106 O O . HIS B 1 138 ? -4.172 -13.734 -11.734 1 88.62 138 HIS B O 1
ATOM 5112 N N . ILE B 1 139 ? -2.793 -15.43 -11.906 1 88.38 139 ILE B N 1
ATOM 5113 C CA . ILE B 1 139 ? -2.141 -15.234 -10.617 1 88.38 139 ILE B CA 1
ATOM 5114 C C . ILE B 1 139 ? -1.329 -13.945 -10.633 1 88.38 139 ILE B C 1
ATOM 5116 O O . ILE B 1 139 ? -1.234 -13.242 -9.625 1 88.38 139 ILE B O 1
ATOM 5120 N N . GLY B 1 140 ? -0.782 -13.617 -11.734 1 86.19 140 GLY B N 1
ATOM 5121 C CA . GLY B 1 140 ? 0.096 -12.461 -11.805 1 86.19 140 GLY B CA 1
ATOM 5122 C C . GLY B 1 140 ? 1.558 -12.805 -11.594 1 86.19 140 GLY B C 1
ATOM 5123 O O . GLY B 1 140 ? 1.9 -13.969 -11.375 1 86.19 140 GLY B O 1
ATOM 5124 N N . PRO B 1 141 ? 2.352 -11.836 -11.609 1 88.06 141 PRO B N 1
ATOM 5125 C CA . PRO B 1 141 ? 3.789 -12.102 -11.523 1 88.06 141 PRO B CA 1
ATOM 5126 C C . PRO B 1 141 ? 4.234 -12.492 -10.117 1 88.06 141 PRO B C 1
ATOM 5128 O O . PRO B 1 141 ? 3.688 -11.992 -9.133 1 88.06 141 PRO B O 1
ATOM 5131 N N . PRO B 1 142 ? 5.152 -13.406 -10.086 1 89.31 142 PRO B N 1
ATOM 5132 C CA . PRO B 1 142 ? 5.734 -13.734 -8.789 1 89.31 142 PRO B CA 1
ATOM 5133 C C . PRO B 1 142 ? 6.445 -12.547 -8.133 1 89.31 142 PRO B C 1
ATOM 5135 O O . PRO B 1 142 ? 6.738 -11.555 -8.805 1 89.31 142 PRO B O 1
ATOM 5138 N N . PRO B 1 143 ? 6.762 -12.656 -6.855 1 87.44 143 PRO B N 1
ATOM 5139 C CA . PRO B 1 143 ? 7.32 -11.516 -6.121 1 87.44 143 PRO B CA 1
ATOM 5140 C C . PRO B 1 143 ? 8.703 -11.102 -6.629 1 87.44 143 PRO B C 1
ATOM 5142 O O . PRO B 1 143 ? 9.125 -9.969 -6.418 1 87.44 143 PRO B O 1
ATOM 5145 N N . PHE B 1 144 ? 9.438 -11.922 -7.281 1 90.31 144 PHE B N 1
ATOM 5146 C CA . PHE B 1 144 ? 10.789 -11.594 -7.703 1 90.31 144 PHE B CA 1
ATOM 5147 C C . PHE B 1 144 ? 10.828 -11.258 -9.188 1 90.31 144 PHE B C 1
ATOM 5149 O O . PHE B 1 144 ? 11.906 -11.047 -9.758 1 90.31 144 PHE B O 1
ATOM 5156 N N . VAL B 1 145 ? 9.633 -11.266 -9.789 1 92.56 145 VAL B N 1
ATOM 5157 C CA . VAL B 1 145 ? 9.562 -10.977 -11.219 1 92.56 145 VAL B CA 1
ATOM 5158 C C . VAL B 1 145 ? 8.633 -9.789 -11.461 1 92.56 145 VAL B C 1
ATOM 5160 O O . VAL B 1 145 ? 7.578 -9.688 -10.836 1 92.56 145 VAL B O 1
ATOM 5163 N N . SER B 1 146 ? 9.094 -8.898 -12.305 1 91.56 146 SER B N 1
ATOM 5164 C CA . SER B 1 146 ? 8.25 -7.793 -12.75 1 91.56 146 SER B CA 1
ATOM 5165 C C . SER B 1 146 ? 8.578 -7.391 -14.18 1 91.56 146 SER B C 1
ATOM 5167 O O . SER B 1 146 ? 9.719 -7.043 -14.492 1 91.56 146 SER B O 1
ATOM 5169 N N . GLY B 1 147 ? 7.637 -7.422 -15.055 1 88.5 147 GLY B N 1
ATOM 5170 C CA . GLY B 1 147 ? 7.816 -6.992 -16.422 1 88.5 147 GLY B CA 1
ATOM 5171 C C . GLY B 1 147 ? 8.883 -7.781 -17.172 1 88.5 147 GLY B C 1
ATOM 5172 O O . GLY B 1 147 ? 9.633 -7.223 -17.969 1 88.5 147 GLY B O 1
ATOM 5173 N N . GLY B 1 148 ? 9.141 -8.961 -16.797 1 92.12 148 GLY B N 1
ATOM 5174 C CA . GLY B 1 148 ? 10.148 -9.781 -17.453 1 92.12 148 GLY B CA 1
ATOM 5175 C C . GLY B 1 148 ? 11.484 -9.766 -16.734 1 92.12 148 GLY B C 1
ATOM 5176 O O . GLY B 1 148 ? 12.391 -10.531 -17.078 1 92.12 148 GLY B O 1
ATOM 5177 N N . TYR B 1 149 ? 11.578 -8.883 -15.75 1 94.06 149 TYR B N 1
ATOM 5178 C CA . TYR B 1 149 ? 12.812 -8.797 -14.977 1 94.06 149 TYR B CA 1
ATOM 5179 C C . TYR B 1 149 ? 12.789 -9.781 -13.812 1 94.06 149 TYR B C 1
ATOM 5181 O O . TYR B 1 149 ? 11.844 -9.797 -13.016 1 94.06 149 TYR B O 1
ATOM 5189 N N . THR B 1 150 ? 13.742 -10.555 -13.766 1 95.25 150 THR B N 1
ATOM 5190 C CA . THR B 1 150 ? 13.977 -11.398 -12.602 1 95.25 150 THR B CA 1
ATOM 5191 C C . THR B 1 150 ? 15.078 -10.812 -11.719 1 95.25 150 THR B C 1
ATOM 5193 O O . THR B 1 150 ? 16.234 -10.742 -12.133 1 95.25 150 THR B O 1
ATOM 5196 N N . VAL B 1 151 ? 14.688 -10.508 -10.5 1 93.88 151 VAL B N 1
ATOM 5197 C CA . VAL B 1 151 ? 15.586 -9.758 -9.633 1 93.88 151 VAL B CA 1
ATOM 5198 C C . VAL B 1 151 ? 16.328 -10.719 -8.711 1 93.88 151 VAL B C 1
ATOM 5200 O O . VAL B 1 151 ? 15.75 -11.695 -8.219 1 93.88 151 VAL B O 1
ATOM 5203 N N . GLY B 1 152 ? 17.578 -10.367 -8.508 1 93 152 GLY B N 1
ATOM 5204 C CA . GLY B 1 152 ? 18.328 -11.094 -7.492 1 93 152 GLY B CA 1
ATOM 5205 C C . GLY B 1 152 ? 17.781 -10.891 -6.09 1 93 152 GLY B C 1
ATOM 5206 O O . GLY B 1 152 ? 17.422 -9.773 -5.715 1 93 152 GLY B O 1
ATOM 5207 N N . GLU B 1 153 ? 17.797 -11.93 -5.332 1 91.25 153 GLU B N 1
ATOM 5208 C CA . GLU B 1 153 ? 17.219 -11.898 -3.996 1 91.25 153 GLU B CA 1
ATOM 5209 C C . GLU B 1 153 ? 18.141 -11.219 -2.998 1 91.25 153 GLU B C 1
ATOM 5211 O O . GLU B 1 153 ? 19.375 -11.289 -3.141 1 91.25 153 GLU B O 1
ATOM 5216 N N . PHE B 1 154 ? 17.531 -10.57 -2.082 1 90.38 154 PHE B N 1
ATOM 5217 C CA . PHE B 1 154 ? 18.234 -9.977 -0.955 1 90.38 154 PHE B CA 1
ATOM 5218 C C . PHE B 1 154 ? 17.359 -9.961 0.291 1 90.38 154 PHE B C 1
ATOM 5220 O O . PHE B 1 154 ? 16.156 -10.219 0.212 1 90.38 154 PHE B O 1
ATOM 5227 N N . GLU B 1 155 ? 17.969 -9.766 1.348 1 88.38 155 GLU B N 1
ATOM 5228 C CA . GLU B 1 155 ? 17.25 -9.781 2.617 1 88.38 155 GLU B CA 1
ATOM 5229 C C . GLU B 1 155 ? 16.328 -8.57 2.742 1 88.38 155 GLU B C 1
ATOM 5231 O O . GLU B 1 155 ? 16.719 -7.449 2.416 1 88.38 155 GLU B O 1
ATOM 5236 N N . ILE B 1 156 ? 15.094 -8.906 3.117 1 84.75 156 ILE B N 1
ATOM 5237 C CA . ILE B 1 156 ? 14.109 -7.852 3.32 1 84.75 156 ILE B CA 1
ATOM 5238 C C . ILE B 1 156 ? 13.906 -7.621 4.816 1 84.75 156 ILE B C 1
ATOM 5240 O O . ILE B 1 156 ? 13.914 -8.57 5.605 1 84.75 156 ILE B O 1
ATOM 5244 N N . THR B 1 157 ? 13.836 -6.402 5.137 1 74.75 157 THR B N 1
ATOM 5245 C CA . THR B 1 157 ? 13.648 -6.039 6.535 1 74.75 157 THR B CA 1
ATOM 5246 C C . THR B 1 157 ? 12.266 -6.441 7.023 1 74.75 157 THR B C 1
ATOM 5248 O O . THR B 1 157 ? 11.336 -6.582 6.223 1 74.75 157 THR B O 1
ATOM 5251 N N . ASP B 1 158 ? 12.219 -6.645 8.281 1 66.25 158 ASP B N 1
ATOM 5252 C CA . ASP B 1 158 ? 10.977 -7.07 8.922 1 66.25 158 ASP B CA 1
ATOM 5253 C C . ASP B 1 158 ? 10.023 -5.891 9.102 1 66.25 158 ASP B C 1
ATOM 5255 O O . ASP B 1 158 ? 8.906 -6.062 9.594 1 66.25 158 ASP B O 1
ATOM 5259 N N . ASN B 1 159 ? 10.414 -4.824 8.562 1 62.91 159 ASN B N 1
ATOM 5260 C CA . ASN B 1 159 ? 9.484 -3.707 8.703 1 62.91 159 ASN B CA 1
ATOM 5261 C C . ASN B 1 159 ? 8.297 -3.838 7.758 1 62.91 159 ASN B C 1
ATOM 5263 O O . ASN B 1 159 ? 8.453 -4.242 6.605 1 62.91 159 ASN B O 1
ATOM 5267 N N . ASP B 1 160 ? 7.09 -3.654 8.305 1 65.44 160 ASP B N 1
ATOM 5268 C CA . ASP B 1 160 ? 5.879 -3.922 7.539 1 65.44 160 ASP B CA 1
ATOM 5269 C C . ASP B 1 160 ? 5.387 -2.662 6.828 1 65.44 160 ASP B C 1
ATOM 5271 O O . ASP B 1 160 ? 4.402 -2.705 6.086 1 65.44 160 ASP B O 1
ATOM 5275 N N . ILE B 1 161 ? 6.141 -1.587 7.02 1 71.94 161 ILE B N 1
ATOM 5276 C CA . ILE B 1 161 ? 5.578 -0.388 6.41 1 71.94 161 ILE B CA 1
ATOM 5277 C C . ILE B 1 161 ? 6.621 0.27 5.508 1 71.94 161 ILE B C 1
ATOM 5279 O O . ILE B 1 161 ? 7.793 0.366 5.871 1 71.94 161 ILE B O 1
ATOM 5283 N N . GLY B 1 162 ? 6.059 0.64 4.254 1 79.44 162 GLY B N 1
ATOM 5284 C CA . GLY B 1 162 ? 6.914 1.402 3.357 1 79.44 162 GLY B CA 1
ATOM 5285 C C . GLY B 1 162 ? 7.348 0.619 2.133 1 79.44 162 GLY B C 1
ATOM 5286 O O . GLY B 1 162 ? 6.812 -0.457 1.857 1 79.44 162 GLY B O 1
ATOM 5287 N N . ILE B 1 163 ? 8.18 1.37 1.334 1 84.5 163 ILE B N 1
ATOM 5288 C CA . ILE B 1 163 ? 8.742 0.785 0.123 1 84.5 163 ILE B CA 1
ATOM 5289 C C . ILE B 1 163 ? 10.258 0.705 0.248 1 84.5 163 ILE B C 1
ATOM 5291 O O . ILE B 1 163 ? 10.906 1.676 0.645 1 84.5 163 ILE B O 1
ATOM 5295 N N . LEU B 1 164 ? 10.766 -0.446 0.03 1 88.12 164 LEU B N 1
ATOM 5296 C CA . LEU B 1 164 ? 12.211 -0.676 0.043 1 88.12 164 LEU B CA 1
ATOM 5297 C C . LEU B 1 164 ? 12.805 -0.476 -1.348 1 88.12 164 LEU B C 1
ATOM 5299 O O . LEU B 1 164 ? 12.305 -1.033 -2.328 1 88.12 164 LEU B O 1
ATOM 5303 N N . TYR B 1 165 ? 13.797 0.403 -1.42 1 88.06 165 TYR B N 1
ATOM 5304 C CA . TYR B 1 165 ? 14.484 0.663 -2.682 1 88.06 165 TYR B CA 1
ATOM 5305 C C . TYR B 1 165 ? 15.898 0.099 -2.656 1 88.06 165 TYR B C 1
ATOM 5307 O O . TYR B 1 165 ? 16.625 0.248 -1.665 1 88.06 165 TYR B O 1
ATOM 5315 N N . ALA B 1 166 ? 16.234 -0.513 -3.697 1 89.94 166 ALA B N 1
ATOM 5316 C CA . ALA B 1 166 ? 17.578 -1.047 -3.836 1 89.94 166 ALA B CA 1
ATOM 5317 C C . ALA B 1 166 ? 17.969 -1.172 -5.305 1 89.94 166 ALA B C 1
ATOM 5319 O O . ALA B 1 166 ? 17.109 -1.334 -6.172 1 89.94 166 ALA B O 1
ATOM 5320 N N . ASN B 1 167 ? 19.25 -0.96 -5.555 1 89 167 ASN B N 1
ATOM 5321 C CA . ASN B 1 167 ? 19.797 -1.288 -6.867 1 89 167 ASN B CA 1
ATOM 5322 C C . ASN B 1 167 ? 20.344 -2.713 -6.91 1 89 167 ASN B C 1
ATOM 5324 O O . ASN B 1 167 ? 21.172 -3.09 -6.078 1 89 167 ASN B O 1
ATOM 5328 N N . ARG B 1 168 ? 19.766 -3.408 -7.801 1 90.69 168 ARG B N 1
ATOM 5329 C CA . ARG B 1 168 ? 20.156 -4.816 -7.871 1 90.69 168 ARG B CA 1
ATOM 5330 C C . ARG B 1 168 ? 20.281 -5.273 -9.32 1 90.69 168 ARG B C 1
ATOM 5332 O O . ARG B 1 168 ? 19.812 -4.594 -10.234 1 90.69 168 ARG B O 1
ATOM 5339 N N . SER B 1 169 ? 21.062 -6.309 -9.438 1 90.81 169 SER B N 1
ATOM 5340 C CA . SER B 1 169 ? 21.156 -6.926 -10.758 1 90.81 169 SER B CA 1
ATOM 5341 C C . SER B 1 169 ? 19.906 -7.758 -11.07 1 90.81 169 SER B C 1
ATOM 5343 O O . SER B 1 169 ? 19.359 -8.422 -10.188 1 90.81 169 SER B O 1
ATOM 5345 N N . ALA B 1 170 ? 19.438 -7.648 -12.305 1 93.69 170 ALA B N 1
ATOM 5346 C CA . ALA B 1 170 ? 18.266 -8.391 -12.758 1 93.69 170 ALA B CA 1
ATOM 5347 C C . ALA B 1 170 ? 18.484 -8.938 -14.172 1 93.69 170 ALA B C 1
ATOM 5349 O O . ALA B 1 170 ? 19.344 -8.445 -14.906 1 93.69 170 ALA B O 1
ATOM 5350 N N . VAL B 1 171 ? 17.812 -9.992 -14.461 1 94.38 171 VAL B N 1
ATOM 5351 C CA . VAL B 1 171 ? 17.828 -10.578 -15.789 1 94.38 171 VAL B CA 1
ATOM 5352 C C . VAL B 1 171 ? 16.516 -10.25 -16.516 1 94.38 171 VAL B C 1
ATOM 5354 O O . VAL B 1 171 ? 15.43 -10.516 -16 1 94.38 171 VAL B O 1
ATOM 5357 N N . LEU B 1 172 ? 16.609 -9.617 -17.641 1 93.81 172 LEU B N 1
ATOM 5358 C CA . LEU B 1 172 ? 15.453 -9.383 -18.484 1 93.81 172 LEU B CA 1
ATOM 5359 C C . LEU B 1 172 ? 15.266 -10.523 -19.484 1 93.81 172 LEU B C 1
ATOM 5361 O O . LEU B 1 172 ? 16.125 -10.758 -20.328 1 93.81 172 LEU B O 1
ATOM 5365 N N . SER B 1 173 ? 14.211 -11.25 -19.312 1 95.12 173 SER B N 1
ATOM 5366 C CA . SER B 1 173 ? 13.867 -12.336 -20.219 1 95.12 173 SER B CA 1
ATOM 5367 C C . SER B 1 173 ? 12.742 -11.93 -21.172 1 95.12 173 SER B C 1
ATOM 5369 O O . SER B 1 173 ? 11.695 -11.461 -20.719 1 95.12 173 SER B O 1
ATOM 5371 N N . GLN B 1 174 ? 13.023 -12.102 -22.453 1 94 174 GLN B N 1
ATOM 5372 C CA . GLN B 1 174 ? 12.016 -11.773 -23.453 1 94 174 GLN B CA 1
ATOM 5373 C C . GLN B 1 174 ? 12.023 -12.797 -24.594 1 94 174 GLN B C 1
ATOM 5375 O O . GLN B 1 174 ? 13.086 -13.195 -25.062 1 94 174 GLN B O 1
ATOM 5380 N N . ALA B 1 175 ? 10.844 -13.234 -24.859 1 96.44 175 ALA B N 1
ATOM 5381 C CA . ALA B 1 175 ? 10.672 -14.07 -26.031 1 96.44 175 ALA B CA 1
ATOM 5382 C C . ALA B 1 175 ? 10.102 -13.266 -27.203 1 96.44 175 ALA B C 1
ATOM 5384 O O . ALA B 1 175 ? 9.117 -12.539 -27.047 1 96.44 175 ALA B O 1
ATOM 5385 N N . VAL B 1 176 ? 10.781 -13.258 -28.297 1 95.44 176 VAL B N 1
ATOM 5386 C CA . VAL B 1 176 ? 10.273 -12.633 -29.5 1 95.44 176 VAL B CA 1
ATOM 5387 C C . VAL B 1 176 ? 9.703 -13.703 -30.438 1 95.44 176 VAL B C 1
ATOM 5389 O O . VAL B 1 176 ? 10.445 -14.539 -30.953 1 95.44 176 VAL B O 1
ATOM 5392 N N . CYS B 1 177 ? 8.445 -13.625 -30.547 1 96.38 177 CYS B N 1
ATOM 5393 C CA . CYS B 1 177 ? 7.777 -14.641 -31.344 1 96.38 177 CYS B CA 1
ATOM 5394 C C . CYS B 1 177 ? 7.258 -14.055 -32.656 1 96.38 177 CYS B C 1
ATOM 5396 O O . CYS B 1 177 ? 6.883 -12.883 -32.688 1 96.38 177 CYS B O 1
ATOM 5398 N N . SER B 1 178 ? 7.27 -14.914 -33.75 1 95.31 178 SER B N 1
ATOM 5399 C CA . SER B 1 178 ? 6.809 -14.484 -35.062 1 95.31 178 SER B CA 1
ATOM 5400 C C . SER B 1 178 ? 5.973 -15.562 -35.75 1 95.31 178 SER B C 1
ATOM 5402 O O . SER B 1 178 ? 6.188 -16.75 -35.5 1 95.31 178 SER B O 1
ATOM 5404 N N . ALA B 1 179 ? 5.039 -15.055 -36.469 1 95.75 179 ALA B N 1
ATOM 5405 C CA . ALA B 1 179 ? 4.254 -15.961 -37.312 1 95.75 179 ALA B CA 1
ATOM 5406 C C . ALA B 1 179 ? 5.012 -16.344 -38.594 1 95.75 179 ALA B C 1
ATOM 5408 O O . ALA B 1 179 ? 5.953 -15.648 -38.969 1 95.75 179 ALA B O 1
ATOM 5409 N N . PRO B 1 180 ? 4.645 -17.422 -39.156 1 95.06 180 PRO B N 1
ATOM 5410 C CA . PRO B 1 180 ? 5.34 -17.828 -40.375 1 95.06 180 PRO B CA 1
ATOM 5411 C C . PRO B 1 180 ? 4.98 -16.953 -41.594 1 95.06 180 PRO B C 1
ATOM 5413 O O . PRO B 1 180 ? 3.902 -16.359 -41.625 1 95.06 180 PRO B O 1
ATOM 5416 N N . ASP B 1 181 ? 5.895 -16.953 -42.5 1 93.94 181 ASP B N 1
ATOM 5417 C CA . ASP B 1 181 ? 5.668 -16.234 -43.75 1 93.94 181 ASP B CA 1
ATOM 5418 C C . ASP B 1 181 ? 4.652 -16.969 -44.625 1 93.94 181 ASP B C 1
ATOM 5420 O O . ASP B 1 181 ? 3.822 -16.344 -45.281 1 93.94 181 ASP B O 1
ATOM 5424 N N . SER B 1 182 ? 4.801 -18.234 -44.625 1 93.56 182 SER B N 1
ATOM 5425 C CA . SER B 1 182 ? 3.859 -19.078 -45.344 1 93.56 182 SER B CA 1
ATOM 5426 C C . SER B 1 182 ? 3.688 -20.438 -44.688 1 93.56 182 SER B C 1
ATOM 5428 O O . SER B 1 182 ? 4.594 -20.922 -44 1 93.56 182 SER B O 1
ATOM 5430 N N . LEU B 1 183 ? 2.477 -20.953 -44.75 1 94.5 183 LEU B N 1
ATOM 5431 C CA . LEU B 1 183 ? 2.15 -22.25 -44.188 1 94.5 183 LEU B CA 1
ATOM 5432 C C . LEU B 1 183 ? 1.438 -23.125 -45.219 1 94.5 183 LEU B C 1
ATOM 5434 O O . LEU B 1 183 ? 0.431 -22.719 -45.812 1 94.5 183 LEU B O 1
ATOM 5438 N N . ALA B 1 184 ? 2.043 -24.328 -45.5 1 94.56 184 ALA B N 1
ATOM 5439 C CA . ALA B 1 184 ? 1.45 -25.281 -46.438 1 94.56 184 ALA B CA 1
ATOM 5440 C C . ALA B 1 184 ? 1.021 -26.562 -45.719 1 94.56 184 ALA B C 1
ATOM 5442 O O . ALA B 1 184 ? 1.769 -27.094 -44.906 1 94.56 184 ALA B O 1
ATOM 5443 N N . MET B 1 185 ? -0.196 -26.953 -45.938 1 94.25 185 MET B N 1
ATOM 5444 C CA . MET B 1 185 ? -0.734 -28.188 -45.375 1 94.25 185 MET B CA 1
ATOM 5445 C C . MET B 1 185 ? -1.081 -29.172 -46.5 1 94.25 185 MET B C 1
ATOM 5447 O O . MET B 1 185 ? -1.785 -28.844 -47.438 1 94.25 185 MET B O 1
ATOM 5451 N N . VAL B 1 186 ? -0.551 -30.406 -46.375 1 93.19 186 VAL B N 1
ATOM 5452 C CA . VAL B 1 186 ? -0.845 -31.438 -47.344 1 93.19 186 VAL B CA 1
ATOM 5453 C C . VAL B 1 186 ? -1.377 -32.688 -46.656 1 93.19 186 VAL B C 1
ATOM 5455 O O . VAL B 1 186 ? -0.749 -33.188 -45.719 1 93.19 186 VAL B O 1
ATOM 5458 N N . ASN B 1 187 ? -2.588 -33.094 -47.062 1 91.81 187 ASN B N 1
ATOM 5459 C CA . ASN B 1 187 ? -3.158 -34.312 -46.5 1 91.81 187 ASN B CA 1
ATOM 5460 C C . ASN B 1 187 ? -2.6 -35.531 -47.219 1 91.81 187 ASN B C 1
ATOM 5462 O O . ASN B 1 187 ? -2.465 -35.562 -48.438 1 91.81 187 ASN B O 1
ATOM 5466 N N . GLU B 1 188 ? -2.264 -36.5 -46.344 1 86 188 GLU B N 1
ATOM 5467 C CA . GLU B 1 188 ? -1.775 -37.75 -46.938 1 86 188 GLU B CA 1
ATOM 5468 C C . GLU B 1 188 ? -2.895 -38.5 -47.656 1 86 188 GLU B C 1
ATOM 5470 O O . GLU B 1 188 ? -3.994 -38.656 -47.125 1 86 188 GLU B O 1
ATOM 5475 N N . GLN B 1 189 ? -2.76 -39 -48.906 1 76.31 189 GLN B N 1
ATOM 5476 C CA . GLN B 1 189 ? -3.752 -39.562 -49.781 1 76.31 189 GLN B CA 1
ATOM 5477 C C . GLN B 1 189 ? -4.406 -40.812 -49.156 1 76.31 189 GLN B C 1
ATOM 5479 O O . GLN B 1 189 ? -5.621 -41 -49.281 1 76.31 189 GLN B O 1
ATOM 5484 N N . ASN B 1 190 ? -3.736 -41.562 -48.406 1 77.5 190 ASN B N 1
ATOM 5485 C CA . ASN B 1 190 ? -4.27 -42.844 -47.969 1 77.5 190 ASN B CA 1
ATOM 5486 C C . ASN B 1 190 ? -4.762 -42.781 -46.531 1 77.5 190 ASN B C 1
ATOM 5488 O O . ASN B 1 190 ? -5.406 -43.688 -46.031 1 77.5 190 ASN B O 1
ATOM 5492 N N . GLU B 1 191 ? -4.488 -41.688 -45.844 1 78.38 191 GLU B N 1
ATOM 5493 C CA . GLU B 1 191 ? -4.883 -41.594 -44.438 1 78.38 191 GLU B CA 1
ATOM 5494 C C . GLU B 1 191 ? -5.391 -40.188 -44.094 1 78.38 191 GLU B C 1
ATOM 5496 O O . GLU B 1 191 ? -4.598 -39.25 -44 1 78.38 191 GLU B O 1
ATOM 5501 N N . ARG B 1 192 ? -6.719 -40.094 -43.969 1 81.31 192 ARG B N 1
ATOM 5502 C CA . ARG B 1 192 ? -7.379 -38.812 -43.75 1 81.31 192 ARG B CA 1
ATOM 5503 C C . ARG B 1 192 ? -6.906 -38.156 -42.469 1 81.31 192 ARG B C 1
ATOM 5505 O O . ARG B 1 192 ? -7.008 -36.938 -42.281 1 81.31 192 ARG B O 1
ATOM 5512 N N . SER B 1 193 ? -6.23 -38.938 -41.594 1 86.44 193 SER B N 1
ATOM 5513 C CA . SER B 1 193 ? -5.871 -38.375 -40.281 1 86.44 193 SER B CA 1
ATOM 5514 C C . SER B 1 193 ? -4.438 -37.875 -40.281 1 86.44 193 SER B C 1
ATOM 5516 O O . SER B 1 193 ? -4.023 -37.188 -39.344 1 86.44 193 SER B O 1
ATOM 5518 N N . VAL B 1 194 ? -3.732 -38.125 -41.438 1 92 194 VAL B N 1
ATOM 5519 C CA . VAL B 1 194 ? -2.322 -37.75 -41.469 1 92 194 VAL B CA 1
ATOM 5520 C C . VAL B 1 194 ? -2.143 -36.469 -42.312 1 92 194 VAL B C 1
ATOM 5522 O O . VAL B 1 194 ? -2.529 -36.406 -43.469 1 92 194 VAL B O 1
ATOM 5525 N N . TRP B 1 195 ? -1.62 -35.438 -41.719 1 93.06 195 TRP B N 1
ATOM 5526 C CA . TRP B 1 195 ? -1.353 -34.188 -42.375 1 93.06 195 TRP B CA 1
ATOM 5527 C C . TRP B 1 195 ? 0.122 -33.812 -42.281 1 93.06 195 TRP B C 1
ATOM 5529 O O . TRP B 1 195 ? 0.723 -33.938 -41.219 1 93.06 195 TRP B O 1
ATOM 5539 N N . HIS B 1 196 ? 0.729 -33.469 -43.438 1 93.81 196 HIS B N 1
ATOM 5540 C CA . HIS B 1 196 ? 2.09 -32.938 -43.469 1 93.81 196 HIS B CA 1
ATOM 5541 C C . HIS B 1 196 ? 2.094 -31.422 -43.594 1 93.81 196 HIS B C 1
ATOM 5543 O O . HIS B 1 196 ? 1.524 -30.859 -44.531 1 93.81 196 HIS B O 1
ATOM 5549 N N . ASN B 1 197 ? 2.734 -30.766 -42.625 1 94.25 197 ASN B N 1
ATOM 5550 C CA . ASN B 1 197 ? 2.752 -29.312 -42.594 1 94.25 197 ASN B CA 1
ATOM 5551 C C . ASN B 1 197 ? 4.16 -28.766 -42.781 1 94.25 197 ASN B C 1
ATOM 5553 O O . ASN B 1 197 ? 5.133 -29.328 -42.281 1 94.25 197 ASN B O 1
ATOM 5557 N N . THR B 1 198 ? 4.25 -27.734 -43.594 1 94 198 THR B N 1
ATOM 5558 C CA . THR B 1 198 ? 5.512 -27.047 -43.844 1 94 198 THR B CA 1
ATOM 5559 C C . THR B 1 198 ? 5.359 -25.547 -43.625 1 94 198 THR B C 1
ATOM 5561 O O . THR B 1 198 ? 4.488 -24.922 -44.219 1 94 198 THR B O 1
ATOM 5564 N N . ALA B 1 199 ? 6.156 -25.031 -42.719 1 93.94 199 ALA B N 1
ATOM 5565 C CA . ALA B 1 199 ? 6.148 -23.594 -42.469 1 93.94 199 ALA B CA 1
ATOM 5566 C C . ALA B 1 199 ? 7.488 -22.969 -42.844 1 93.94 199 ALA B C 1
ATOM 5568 O O . ALA B 1 199 ? 8.547 -23.562 -42.594 1 93.94 199 ALA B O 1
ATOM 5569 N N . LEU B 1 200 ? 7.375 -21.75 -43.375 1 93.12 200 LEU B N 1
ATOM 5570 C CA . LEU B 1 200 ? 8.57 -21.016 -43.75 1 93.12 200 LEU B CA 1
ATOM 5571 C C . LEU B 1 200 ? 8.758 -19.781 -42.875 1 93.12 200 LEU B C 1
ATOM 5573 O O . LEU B 1 200 ? 7.828 -19 -42.688 1 93.12 200 LEU B O 1
ATOM 5577 N N . PHE B 1 201 ? 9.938 -19.75 -42.281 1 91.88 201 PHE B N 1
ATOM 5578 C CA . PHE B 1 201 ? 10.367 -18.562 -41.562 1 91.88 201 PHE B CA 1
ATOM 5579 C C . PHE B 1 201 ? 11.609 -17.953 -42.188 1 91.88 201 PHE B C 1
ATOM 5581 O O . PHE B 1 201 ? 12.727 -18.438 -42 1 91.88 201 PHE B O 1
ATOM 5588 N N . GLY B 1 202 ? 11.391 -16.859 -42.875 1 85.88 202 GLY B N 1
ATOM 5589 C CA . GLY B 1 202 ? 12.523 -16.391 -43.656 1 85.88 202 GLY B CA 1
ATOM 5590 C C . GLY B 1 202 ? 13.102 -17.438 -44.594 1 85.88 202 GLY B C 1
ATOM 5591 O O . GLY B 1 202 ? 12.438 -17.875 -45.531 1 85.88 202 GLY B O 1
ATOM 5592 N N . HIS B 1 203 ? 14.344 -17.891 -44.25 1 82.25 203 HIS B N 1
ATOM 5593 C CA . HIS B 1 203 ? 14.992 -18.891 -45.094 1 82.25 203 HIS B CA 1
ATOM 5594 C C . HIS B 1 203 ? 14.969 -20.266 -44.406 1 82.25 203 HIS B C 1
ATOM 5596 O O . HIS B 1 203 ? 15.469 -21.234 -44.969 1 82.25 203 HIS B O 1
ATOM 5602 N N . CYS B 1 204 ? 14.352 -20.281 -43.344 1 82.75 204 CYS B N 1
ATOM 5603 C CA . CYS B 1 204 ? 14.328 -21.531 -42.594 1 82.75 204 CYS B CA 1
ATOM 5604 C C . CYS B 1 204 ? 12.977 -22.234 -42.75 1 82.75 204 CYS B C 1
ATOM 5606 O O . CYS B 1 204 ? 11.93 -21.594 -42.656 1 82.75 204 CYS B O 1
ATOM 5608 N N . GLN B 1 205 ? 13.125 -23.531 -43.125 1 88.31 205 GLN B N 1
ATOM 5609 C CA . GLN B 1 205 ? 11.922 -24.328 -43.281 1 88.31 205 GLN B CA 1
ATOM 5610 C C . GLN B 1 205 ? 11.75 -25.328 -42.156 1 88.31 205 GLN B C 1
ATOM 5612 O O . GLN B 1 205 ? 12.719 -25.969 -41.719 1 88.31 205 GLN B O 1
ATOM 5617 N N . TYR B 1 206 ? 10.539 -25.391 -41.594 1 91.12 206 TYR B N 1
ATOM 5618 C CA . TYR B 1 206 ? 10.195 -26.359 -40.562 1 91.12 206 TYR B CA 1
ATOM 5619 C C . TYR B 1 206 ? 9.031 -27.25 -41.031 1 91.12 206 TYR B C 1
ATOM 5621 O O . TYR B 1 206 ? 8.023 -26.75 -41.531 1 91.12 206 TYR B O 1
ATOM 5629 N N . THR B 1 207 ? 9.273 -28.562 -40.875 1 91.88 207 THR B N 1
ATOM 5630 C CA . THR B 1 207 ? 8.25 -29.516 -41.281 1 91.88 207 THR B CA 1
ATOM 5631 C C . THR B 1 207 ? 7.848 -30.406 -40.094 1 91.88 207 THR B C 1
ATOM 5633 O O . THR B 1 207 ? 8.688 -30.781 -39.281 1 91.88 207 THR B O 1
ATOM 5636 N N . TRP B 1 208 ? 6.551 -30.656 -39.906 1 91.06 208 TRP B N 1
ATOM 5637 C CA . TRP B 1 208 ? 6.062 -31.578 -38.906 1 91.06 208 TRP B CA 1
ATOM 5638 C C . TRP B 1 208 ? 4.848 -32.344 -39.406 1 91.06 208 TRP B C 1
ATOM 5640 O O . TRP B 1 208 ? 4.164 -31.906 -40.344 1 91.06 208 TRP B O 1
ATOM 5650 N N . THR B 1 209 ? 4.699 -33.531 -38.844 1 91.69 209 THR B N 1
ATOM 5651 C CA . THR B 1 209 ? 3.594 -34.406 -39.25 1 91.69 209 THR B CA 1
ATOM 5652 C C . THR B 1 209 ? 2.676 -34.656 -38.062 1 91.69 209 THR B C 1
ATOM 5654 O O . THR B 1 209 ? 3.146 -34.844 -36.906 1 91.69 209 THR B O 1
ATOM 5657 N N . VAL B 1 210 ? 1.403 -34.562 -38.312 1 90.81 210 VAL B N 1
ATOM 5658 C CA . VAL B 1 210 ? 0.427 -34.875 -37.281 1 90.81 210 VAL B CA 1
ATOM 5659 C C . VAL B 1 210 ? -0.366 -36.125 -37.656 1 90.81 210 VAL B C 1
ATOM 5661 O O . VAL B 1 210 ? -0.7 -36.312 -38.844 1 90.81 210 VAL B O 1
ATOM 5664 N N . ASN B 1 211 ? -0.366 -37.031 -36.625 1 85.19 211 ASN B N 1
ATOM 5665 C CA . ASN B 1 211 ? -1.125 -38.25 -36.844 1 85.19 211 ASN B CA 1
ATOM 5666 C C . ASN B 1 211 ? -1.949 -38.594 -35.594 1 85.19 211 ASN B C 1
ATOM 5668 O O . ASN B 1 211 ? -1.436 -39.219 -34.656 1 85.19 211 ASN B O 1
ATOM 5672 N N . SER B 1 212 ? -3.1 -38.094 -35.438 1 77.06 212 SER B N 1
ATOM 5673 C CA . SER B 1 212 ? -3.932 -38.438 -34.281 1 77.06 212 SER B CA 1
ATOM 5674 C C . SER B 1 212 ? -5.402 -38.125 -34.562 1 77.06 212 SER B C 1
ATOM 5676 O O . SER B 1 212 ? -5.727 -37.406 -35.5 1 77.06 212 SER B O 1
ATOM 5678 N N . ASN B 1 213 ? -6.137 -38.844 -33.938 1 67.62 213 ASN B N 1
ATOM 5679 C CA . ASN B 1 213 ? -7.578 -38.594 -34 1 67.62 213 ASN B CA 1
ATOM 5680 C C . ASN B 1 213 ? -8.062 -37.625 -32.938 1 67.62 213 ASN B C 1
ATOM 5682 O O . ASN B 1 213 ? -9.266 -37.438 -32.781 1 67.62 213 ASN B O 1
ATOM 5686 N N . ALA B 1 214 ? -7.105 -37.062 -32.344 1 77.19 214 ALA B N 1
ATOM 5687 C CA . ALA B 1 214 ? -7.535 -36.094 -31.344 1 77.19 214 ALA B CA 1
ATOM 5688 C C . ALA B 1 214 ? -8.016 -34.781 -32 1 77.19 214 ALA B C 1
ATOM 5690 O O . ALA B 1 214 ? -7.605 -34.469 -33.125 1 77.19 214 ALA B O 1
ATOM 5691 N N . THR B 1 215 ? -8.969 -34.125 -31.438 1 79.88 215 THR B N 1
ATOM 5692 C CA . THR B 1 215 ? -9.516 -32.875 -32 1 79.88 215 THR B CA 1
ATOM 5693 C C . THR B 1 215 ? -8.438 -31.812 -32.094 1 79.88 215 THR B C 1
ATOM 5695 O O . THR B 1 215 ? -8.375 -31.078 -33.094 1 79.88 215 THR B O 1
ATOM 5698 N N . TYR B 1 216 ? -7.695 -31.734 -31.078 1 86.69 216 TYR B N 1
ATOM 5699 C CA . TYR B 1 216 ? -6.625 -30.75 -31.062 1 86.69 216 TYR B CA 1
ATOM 5700 C C . TYR B 1 216 ? -5.289 -31.391 -30.719 1 86.69 216 TYR B C 1
ATOM 5702 O O . TYR B 1 216 ? -5.23 -32.312 -29.922 1 86.69 216 TYR B O 1
ATOM 5710 N N . LEU B 1 217 ? -4.246 -30.906 -31.438 1 88.94 217 LEU B N 1
ATOM 5711 C CA . LEU B 1 217 ? -2.881 -31.344 -31.172 1 88.94 217 LEU B CA 1
ATOM 5712 C C . LEU B 1 217 ? -1.948 -30.141 -31.031 1 88.94 217 LEU B C 1
ATOM 5714 O O . LEU B 1 217 ? -2.143 -29.109 -31.688 1 88.94 217 LEU B O 1
ATOM 5718 N N . PHE B 1 218 ? -1.085 -30.281 -30.156 1 92 218 PHE B N 1
ATOM 5719 C CA . PHE B 1 218 ? -0.06 -29.25 -30 1 92 218 PHE B CA 1
ATOM 5720 C C . PHE B 1 218 ? 1.237 -29.859 -29.484 1 92 218 PHE B C 1
ATOM 5722 O O . PHE B 1 218 ? 1.221 -30.891 -28.812 1 92 218 PHE B O 1
ATOM 5729 N N . ASP B 1 219 ? 2.322 -29.266 -29.812 1 92.5 219 ASP B N 1
ATOM 5730 C CA . ASP B 1 219 ? 3.652 -29.688 -29.391 1 92.5 219 ASP B CA 1
ATOM 5731 C C . ASP B 1 219 ? 4.688 -28.594 -29.656 1 92.5 219 ASP B C 1
ATOM 5733 O O . ASP B 1 219 ? 4.348 -27.516 -30.156 1 92.5 219 ASP B O 1
ATOM 5737 N N . CYS B 1 220 ? 5.848 -28.875 -29.109 1 91.75 220 CYS B N 1
ATOM 5738 C CA . CYS B 1 220 ? 6.953 -27.969 -29.391 1 91.75 220 CYS B CA 1
ATOM 5739 C C . CYS B 1 220 ? 8.086 -28.688 -30.109 1 91.75 220 CYS B C 1
ATOM 5741 O O . CYS B 1 220 ? 8.164 -29.922 -30.078 1 91.75 220 CYS B O 1
ATOM 5743 N N . GLY B 1 221 ? 8.797 -27.922 -30.922 1 89 221 GLY B N 1
ATOM 5744 C CA . GLY B 1 221 ? 9.914 -28.469 -31.672 1 89 221 GLY B CA 1
ATOM 5745 C C . GLY B 1 221 ? 11.016 -27.438 -31.922 1 89 221 GLY B C 1
ATOM 5746 O O . GLY B 1 221 ? 10.984 -26.344 -31.359 1 89 221 GLY B O 1
ATOM 5747 N N . GLN B 1 222 ? 12.102 -27.938 -32.406 1 77.44 222 GLN B N 1
ATOM 5748 C CA . GLN B 1 222 ? 13.227 -27.047 -32.75 1 77.44 222 GLN B CA 1
ATOM 5749 C C . GLN B 1 222 ? 13.805 -27.375 -34.125 1 77.44 222 GLN B C 1
ATOM 5751 O O . GLN B 1 222 ? 13.602 -28.484 -34.625 1 77.44 222 GLN B O 1
ATOM 5756 N N . ASP B 1 223 ? 14.125 -26.141 -34.844 1 67.12 223 ASP B N 1
ATOM 5757 C CA . ASP B 1 223 ? 14.695 -26.328 -36.188 1 67.12 223 ASP B CA 1
ATOM 5758 C C . ASP B 1 223 ? 15.984 -25.531 -36.344 1 67.12 223 ASP B C 1
ATOM 5760 O O . ASP B 1 223 ? 16.094 -24.422 -35.812 1 67.12 223 ASP B O 1
ATOM 5764 N N . TYR B 1 224 ? 17.266 -26.031 -35.875 1 65.12 224 TYR B N 1
ATOM 5765 C CA . TYR B 1 224 ? 18.5 -25.406 -36.312 1 65.12 224 TYR B CA 1
ATOM 5766 C C . TYR B 1 224 ? 19.719 -26.25 -35.938 1 65.12 224 TYR B C 1
ATOM 5768 O O . TYR B 1 224 ? 20.016 -26.391 -34.75 1 65.12 224 TYR B O 1
ATOM 5776 N N . ALA B 1 225 ? 20.297 -26.812 -36.906 1 65.12 225 ALA B N 1
ATOM 5777 C CA . ALA B 1 225 ? 21.344 -27.797 -36.688 1 65.12 225 ALA B CA 1
ATOM 5778 C C . ALA B 1 225 ? 22.656 -27.125 -36.25 1 65.12 225 ALA B C 1
ATOM 5780 O O . ALA B 1 225 ? 23.469 -27.734 -35.562 1 65.12 225 ALA B O 1
ATOM 5781 N N . SER B 1 226 ? 22.844 -25.766 -36.438 1 74.38 226 SER B N 1
ATOM 5782 C CA . SER B 1 226 ? 24.188 -25.266 -36.25 1 74.38 226 SER B CA 1
ATOM 5783 C C . SER B 1 226 ? 24.391 -24.781 -34.812 1 74.38 226 SER B C 1
ATOM 5785 O O . SER B 1 226 ? 25.531 -24.578 -34.375 1 74.38 226 SER B O 1
ATOM 5787 N N . VAL B 1 227 ? 23.469 -24.656 -34.094 1 80.88 227 VAL B N 1
ATOM 5788 C CA . VAL B 1 227 ? 23.562 -24.172 -32.719 1 80.88 227 VAL B CA 1
ATOM 5789 C C . VAL B 1 227 ? 23.172 -25.281 -31.766 1 80.88 227 VAL B C 1
ATOM 5791 O O . VAL B 1 227 ? 22.297 -26.094 -32.062 1 80.88 227 VAL B O 1
ATOM 5794 N N . PRO B 1 228 ? 23.969 -25.391 -30.688 1 87.5 228 PRO B N 1
ATOM 5795 C CA . PRO B 1 228 ? 23.547 -26.391 -29.703 1 87.5 228 PRO B CA 1
ATOM 5796 C C . PRO B 1 228 ? 22.062 -26.312 -29.359 1 87.5 228 PRO B C 1
ATOM 5798 O O . PRO B 1 228 ? 21.484 -25.219 -29.359 1 87.5 228 PRO B O 1
ATOM 5801 N N . ILE B 1 229 ? 21.484 -27.453 -29.125 1 90.31 229 ILE B N 1
ATOM 5802 C CA . ILE B 1 229 ? 20.047 -27.625 -29.031 1 90.31 229 ILE B CA 1
ATOM 5803 C C . ILE B 1 229 ? 19.5 -26.734 -27.906 1 90.31 229 ILE B C 1
ATOM 5805 O O . ILE B 1 229 ? 18.375 -26.234 -28 1 90.31 229 ILE B O 1
ATOM 5809 N N . GLN B 1 230 ? 20.297 -26.453 -26.891 1 90.81 230 GLN B N 1
ATOM 5810 C CA . GLN B 1 230 ? 19.828 -25.719 -25.719 1 90.81 230 GLN B CA 1
ATOM 5811 C C . GLN B 1 230 ? 19.719 -24.219 -26.031 1 90.81 230 GLN B C 1
ATOM 5813 O O . GLN B 1 230 ? 19.094 -23.469 -25.266 1 90.81 230 GLN B O 1
ATOM 5818 N N . TYR B 1 231 ? 20.266 -23.781 -27.156 1 91.56 231 TYR B N 1
ATOM 5819 C CA . TYR B 1 231 ? 20.281 -22.344 -27.469 1 91.56 231 TYR B CA 1
ATOM 5820 C C . TYR B 1 231 ? 19.469 -22.062 -28.719 1 91.56 231 TYR B C 1
ATOM 5822 O O . TYR B 1 231 ? 19.438 -20.922 -29.188 1 91.56 231 TYR B O 1
ATOM 5830 N N . ARG B 1 232 ? 18.766 -23.031 -29.266 1 92.06 232 ARG B N 1
ATOM 5831 C CA . ARG B 1 232 ? 18.031 -22.875 -30.516 1 92.06 232 ARG B CA 1
ATOM 5832 C C . ARG B 1 232 ? 16.672 -22.234 -30.266 1 92.06 232 ARG B C 1
ATOM 5834 O O . ARG B 1 232 ? 16.125 -22.328 -29.172 1 92.06 232 ARG B O 1
ATOM 5841 N N . PRO B 1 233 ? 16.203 -21.5 -31.266 1 92.69 233 PRO B N 1
ATOM 5842 C CA . PRO B 1 233 ? 14.82 -21.031 -31.172 1 92.69 233 PRO B CA 1
ATOM 5843 C C . PRO B 1 233 ? 13.82 -22.172 -31.031 1 92.69 233 PRO B C 1
ATOM 5845 O O . PRO B 1 233 ? 14.125 -23.312 -31.391 1 92.69 233 PRO B O 1
ATOM 5848 N N . VAL B 1 234 ? 12.703 -21.828 -30.5 1 95.19 234 VAL B N 1
ATOM 5849 C CA . VAL B 1 234 ? 11.695 -22.828 -30.219 1 95.19 234 VAL B CA 1
ATOM 5850 C C . VAL B 1 234 ? 10.469 -22.609 -31.109 1 95.19 234 VAL B C 1
ATOM 5852 O O . VAL B 1 234 ? 10.086 -21.469 -31.375 1 95.19 234 VAL B O 1
ATOM 5855 N N . LEU B 1 235 ? 9.953 -23.75 -31.578 1 95.38 235 LEU B N 1
ATOM 5856 C CA . LEU B 1 235 ? 8.727 -23.719 -32.375 1 95.38 235 LEU B CA 1
ATOM 5857 C C . LEU B 1 235 ? 7.559 -24.328 -31.594 1 95.38 235 LEU B C 1
ATOM 5859 O O . LEU B 1 235 ? 7.695 -25.391 -31 1 95.38 235 LEU B O 1
ATOM 5863 N N . PHE B 1 236 ? 6.52 -23.594 -31.562 1 96.75 236 PHE B N 1
ATOM 5864 C CA . PHE B 1 236 ? 5.254 -24.125 -31.047 1 96.75 236 PHE B CA 1
ATOM 5865 C C . PHE B 1 236 ? 4.262 -24.312 -32.188 1 96.75 236 PHE B C 1
ATOM 5867 O O . PHE B 1 236 ? 3.973 -23.391 -32.938 1 96.75 236 PHE B O 1
ATOM 5874 N N . TRP B 1 237 ? 3.742 -25.5 -32.25 1 95.38 237 TRP B N 1
ATOM 5875 C CA . TRP B 1 237 ? 2.762 -25.703 -33.312 1 95.38 237 TRP B CA 1
ATOM 5876 C C . TRP B 1 237 ? 1.453 -26.25 -32.75 1 95.38 237 TRP B C 1
ATOM 5878 O O . TRP B 1 237 ? 1.445 -26.906 -31.719 1 95.38 237 TRP B O 1
ATOM 5888 N N . PHE B 1 238 ? 0.42 -25.906 -33.438 1 95.31 238 PHE B N 1
ATOM 5889 C CA . PHE B 1 238 ? -0.951 -26.25 -33.062 1 95.31 238 PHE B CA 1
ATOM 5890 C C . PHE B 1 238 ? -1.718 -26.75 -34.281 1 95.31 238 PHE B C 1
ATOM 5892 O O . PHE B 1 238 ? -1.501 -26.266 -35.406 1 95.31 238 PHE B O 1
ATOM 5899 N N . PHE B 1 239 ? -2.564 -27.766 -34.031 1 93.75 239 PHE B N 1
ATOM 5900 C CA . PHE B 1 239 ? -3.338 -28.344 -35.125 1 93.75 239 PHE B CA 1
ATOM 5901 C C . PHE B 1 239 ? -4.758 -28.656 -34.656 1 93.75 239 PHE B C 1
ATOM 5903 O O . PHE B 1 239 ? -4.969 -29.156 -33.562 1 93.75 239 PHE B O 1
ATOM 5910 N N . MET B 1 240 ? -5.684 -28.297 -35.531 1 91.81 240 MET B N 1
ATOM 5911 C CA . MET B 1 240 ? -7.086 -28.609 -35.281 1 91.81 240 MET B CA 1
ATOM 5912 C C . MET B 1 240 ? -7.668 -29.422 -36.438 1 91.81 240 MET B C 1
ATOM 5914 O O . MET B 1 240 ? -7.492 -29.062 -37.594 1 91.81 240 MET B O 1
ATOM 5918 N N . TYR B 1 241 ? -8.344 -30.5 -36.094 1 88.44 241 TYR B N 1
ATOM 5919 C CA . TYR B 1 241 ? -8.945 -31.344 -37.125 1 88.44 241 TYR B CA 1
ATOM 5920 C C . TYR B 1 241 ? -10.359 -30.891 -37.438 1 88.44 241 TYR B C 1
ATOM 5922 O O . TYR B 1 241 ? -10.828 -31.031 -38.594 1 88.44 241 TYR B O 1
ATOM 5930 N N . SER B 1 242 ? -11.07 -30.531 -36.406 1 84.31 242 SER B N 1
ATOM 5931 C CA . SER B 1 242 ? -12.461 -30.109 -36.562 1 84.31 242 SER B CA 1
ATOM 5932 C C . SER B 1 242 ? -12.672 -28.672 -36.094 1 84.31 242 SER B C 1
ATOM 5934 O O . SER B 1 242 ? -12.117 -28.266 -35.062 1 84.31 242 SER B O 1
ATOM 5936 N N . PRO B 1 243 ? -13.414 -28.031 -36.844 1 81.06 243 PRO B N 1
ATOM 5937 C CA . PRO B 1 243 ? -14.32 -28.266 -37.969 1 81.06 243 PRO B CA 1
ATOM 5938 C C . PRO B 1 243 ? -13.57 -28.438 -39.312 1 81.06 243 PRO B C 1
ATOM 5940 O O . PRO B 1 243 ? -14.023 -29.172 -40.188 1 81.06 243 PRO B O 1
ATOM 5943 N N . GLU B 1 244 ? -12.586 -27.656 -39.5 1 85.94 244 GLU B N 1
ATOM 5944 C CA . GLU B 1 244 ? -11.688 -27.812 -40.656 1 85.94 244 GLU B CA 1
ATOM 5945 C C . GLU B 1 244 ? -10.234 -27.953 -40.188 1 85.94 244 GLU B C 1
ATOM 5947 O O . GLU B 1 244 ? -9.789 -27.219 -39.312 1 85.94 244 GLU B O 1
ATOM 5952 N N . PRO B 1 245 ? -9.562 -28.938 -40.812 1 90.44 245 PRO B N 1
ATOM 5953 C CA . PRO B 1 245 ? -8.156 -29.078 -40.438 1 90.44 245 PRO B CA 1
ATOM 5954 C C . PRO B 1 245 ? -7.355 -27.797 -40.656 1 90.44 245 PRO B C 1
ATOM 5956 O O . PRO B 1 245 ? -7.328 -27.281 -41.781 1 90.44 245 PRO B O 1
ATOM 5959 N N . THR B 1 246 ? -6.832 -27.25 -39.656 1 92.88 246 THR B N 1
ATOM 5960 C CA . THR B 1 246 ? -6.051 -26.016 -39.719 1 92.88 246 THR B CA 1
ATOM 5961 C C . THR B 1 246 ? -4.844 -26.094 -38.812 1 92.88 246 THR B C 1
ATOM 5963 O O . THR B 1 246 ? -4.941 -26.609 -37.688 1 92.88 246 THR B O 1
ATOM 5966 N N . ALA B 1 247 ? -3.701 -25.656 -39.375 1 94.12 247 ALA B N 1
ATOM 5967 C CA . ALA B 1 247 ? -2.467 -25.656 -38.594 1 94.12 247 ALA B CA 1
ATOM 5968 C C . ALA B 1 247 ? -1.993 -24.234 -38.312 1 94.12 247 ALA B C 1
ATOM 5970 O O . ALA B 1 247 ? -2.336 -23.297 -39.031 1 94.12 247 ALA B O 1
ATOM 5971 N N . SER B 1 248 ? -1.36 -24.078 -37.188 1 95.5 248 SER B N 1
ATOM 5972 C CA . SER B 1 248 ? -0.688 -22.828 -36.812 1 95.5 248 SER B CA 1
ATOM 5973 C C . SER B 1 248 ? 0.647 -23.109 -36.125 1 95.5 248 SER B C 1
ATOM 5975 O O . SER B 1 248 ? 0.793 -24.109 -35.406 1 95.5 248 SER B O 1
ATOM 5977 N N . VAL B 1 249 ? 1.646 -22.312 -36.438 1 95.31 249 VAL B N 1
ATOM 5978 C CA . VAL B 1 249 ? 2.967 -22.484 -35.844 1 95.31 249 VAL B CA 1
ATOM 5979 C C . VAL B 1 249 ? 3.568 -21.125 -35.531 1 95.31 249 VAL B C 1
ATOM 5981 O O . VAL B 1 249 ? 3.299 -20.141 -36.219 1 95.31 249 VAL B O 1
ATOM 5984 N N . VAL B 1 250 ? 4.258 -21.078 -34.438 1 96.44 250 VAL B N 1
ATOM 5985 C CA . VAL B 1 250 ? 4.906 -19.859 -33.969 1 96.44 250 VAL B CA 1
ATOM 5986 C C . VAL B 1 250 ? 6.379 -20.141 -33.688 1 96.44 250 VAL B C 1
ATOM 5988 O O . VAL B 1 250 ? 6.711 -21.156 -33.062 1 96.44 250 VAL B O 1
ATOM 5991 N N . LEU B 1 251 ? 7.23 -19.281 -34.219 1 95.62 251 LEU B N 1
ATOM 5992 C CA . LEU B 1 251 ? 8.656 -19.359 -33.906 1 95.62 251 LEU B CA 1
ATOM 5993 C C . LEU B 1 251 ? 9.023 -18.344 -32.812 1 95.62 251 LEU B C 1
ATOM 5995 O O . LEU B 1 251 ? 8.766 -17.156 -32.969 1 95.62 251 LEU B O 1
ATOM 5999 N N . CYS B 1 252 ? 9.609 -18.812 -31.766 1 95.94 252 CYS B N 1
ATOM 6000 C CA . CYS B 1 252 ? 9.984 -17.953 -30.656 1 95.94 252 CYS B CA 1
ATOM 6001 C C . CYS B 1 252 ? 11.492 -17.984 -30.422 1 95.94 252 CYS B C 1
ATOM 6003 O O . CYS B 1 252 ? 12.078 -19.062 -30.281 1 95.94 252 CYS B O 1
ATOM 6005 N N . ILE B 1 253 ? 12.117 -16.828 -30.312 1 93.81 253 ILE B N 1
ATOM 6006 C CA . ILE B 1 253 ? 13.539 -16.688 -30.016 1 93.81 253 ILE B CA 1
ATOM 6007 C C . ILE B 1 253 ? 13.711 -16.078 -28.625 1 93.81 253 ILE B C 1
ATOM 6009 O O . ILE B 1 253 ? 13.32 -14.93 -28.391 1 93.81 253 ILE B O 1
ATOM 6013 N N . PRO B 1 254 ? 14.281 -16.875 -27.766 1 95.12 254 PRO B N 1
ATOM 6014 C CA . PRO B 1 254 ? 14.484 -16.328 -26.406 1 95.12 254 PRO B CA 1
ATOM 6015 C C . PRO B 1 254 ? 15.688 -15.391 -26.328 1 95.12 254 PRO B C 1
ATOM 6017 O O . PRO B 1 254 ? 16.703 -15.625 -26.969 1 95.12 254 PRO B O 1
ATOM 6020 N N . HIS B 1 255 ? 15.477 -14.305 -25.594 1 93.62 255 HIS B N 1
ATOM 6021 C CA . HIS B 1 255 ? 16.531 -13.336 -25.297 1 93.62 255 HIS B CA 1
ATOM 6022 C C . HIS B 1 255 ? 16.641 -13.086 -23.797 1 93.62 255 HIS B C 1
ATOM 6024 O O . HIS B 1 255 ? 15.625 -13.047 -23.094 1 93.62 255 HIS B O 1
ATOM 6030 N N . ALA B 1 256 ? 17.859 -13.078 -23.328 1 93.56 256 ALA B N 1
ATOM 6031 C CA . ALA B 1 256 ? 18.125 -12.727 -21.938 1 93.56 256 ALA B CA 1
ATOM 6032 C C . ALA B 1 256 ? 19.297 -11.75 -21.828 1 93.56 256 ALA B C 1
ATOM 6034 O O . ALA B 1 256 ? 20.297 -11.883 -22.547 1 93.56 256 ALA B O 1
ATOM 6035 N N . SER B 1 257 ? 19.109 -10.695 -21.016 1 90.69 257 SER B N 1
ATOM 6036 C CA . SER B 1 257 ? 20.172 -9.719 -20.766 1 90.69 257 SER B CA 1
ATOM 6037 C C . SER B 1 257 ? 20.25 -9.367 -19.281 1 90.69 257 SER B C 1
ATOM 6039 O O . SER B 1 257 ? 19.234 -9.258 -18.609 1 90.69 257 SER B O 1
ATOM 6041 N N . GLY B 1 258 ? 21.5 -9.383 -18.828 1 90.88 258 GLY B N 1
ATOM 6042 C CA . GLY B 1 258 ? 21.734 -8.953 -17.453 1 90.88 258 GLY B CA 1
ATOM 6043 C C . GLY B 1 258 ? 21.938 -7.453 -17.328 1 90.88 258 GLY B C 1
ATOM 6044 O O . GLY B 1 258 ? 22.734 -6.863 -18.062 1 90.88 258 GLY B O 1
ATOM 6045 N N . LEU B 1 259 ? 21.125 -6.855 -16.453 1 88.19 259 LEU B N 1
ATOM 6046 C CA . LEU B 1 259 ? 21.219 -5.414 -16.25 1 88.19 259 LEU B CA 1
ATOM 6047 C C . LEU B 1 259 ? 21.094 -5.066 -14.773 1 88.19 259 LEU B C 1
ATOM 6049 O O . LEU B 1 259 ? 20.656 -5.895 -13.969 1 88.19 259 LEU B O 1
ATOM 6053 N N . THR B 1 260 ? 21.562 -3.928 -14.469 1 89.31 260 THR B N 1
ATOM 6054 C CA . THR B 1 260 ? 21.312 -3.393 -13.133 1 89.31 260 THR B CA 1
ATOM 6055 C C . THR B 1 260 ? 20.016 -2.568 -13.117 1 89.31 260 THR B C 1
ATOM 6057 O O . THR B 1 260 ? 19.797 -1.743 -14.008 1 89.31 260 THR B O 1
ATOM 6060 N N . VAL B 1 261 ? 19.219 -2.84 -12.156 1 91.5 261 VAL B N 1
ATOM 6061 C CA . VAL B 1 261 ? 17.906 -2.191 -12.094 1 91.5 261 VAL B CA 1
ATOM 6062 C C . VAL B 1 261 ? 17.672 -1.628 -10.695 1 91.5 261 VAL B C 1
ATOM 6064 O O . VAL B 1 261 ? 18.375 -1.989 -9.75 1 91.5 261 VAL B O 1
ATOM 6067 N N . SER B 1 262 ? 16.812 -0.647 -10.695 1 92.06 262 SER B N 1
ATOM 6068 C CA . SER B 1 262 ? 16.281 -0.168 -9.414 1 92.06 262 SER B CA 1
ATOM 6069 C C . SER B 1 262 ? 15 -0.898 -9.031 1 92.06 262 SER B C 1
ATOM 6071 O O . SER B 1 262 ? 14.047 -0.937 -9.812 1 92.06 262 SER B O 1
ATOM 6073 N N . VAL B 1 263 ? 15.086 -1.478 -7.91 1 93.12 263 VAL B N 1
ATOM 6074 C CA . VAL B 1 263 ? 13.961 -2.285 -7.453 1 93.12 263 VAL B CA 1
ATOM 6075 C C . VAL B 1 263 ? 13.242 -1.57 -6.312 1 93.12 263 VAL B C 1
ATOM 6077 O O . VAL B 1 263 ? 13.883 -1 -5.426 1 93.12 263 VAL B O 1
ATOM 6080 N N . ALA B 1 264 ? 11.922 -1.552 -6.398 1 90.38 264 ALA B N 1
ATOM 6081 C CA . ALA B 1 264 ? 11.039 -1.082 -5.332 1 90.38 264 ALA B CA 1
ATOM 6082 C C . ALA B 1 264 ? 10.156 -2.213 -4.809 1 90.38 264 ALA B C 1
ATOM 6084 O O . ALA B 1 264 ? 9.352 -2.77 -5.551 1 90.38 264 ALA B O 1
ATOM 6085 N N . ILE B 1 265 ? 10.359 -2.535 -3.537 1 89.5 265 ILE B N 1
ATOM 6086 C CA . ILE B 1 265 ? 9.578 -3.602 -2.926 1 89.5 265 ILE B CA 1
ATOM 6087 C C . ILE B 1 265 ? 8.625 -3.01 -1.882 1 89.5 265 ILE B C 1
ATOM 6089 O O . ILE B 1 265 ? 9.07 -2.328 -0.953 1 89.5 265 ILE B O 1
ATOM 6093 N N . ASN B 1 266 ? 7.352 -3.271 -2.123 1 84.81 266 ASN B N 1
ATOM 6094 C CA . ASN B 1 266 ? 6.383 -2.912 -1.096 1 84.81 266 ASN B CA 1
ATOM 6095 C C . ASN B 1 266 ? 6.461 -3.848 0.106 1 84.81 266 ASN B C 1
ATOM 6097 O O . ASN B 1 266 ? 6.25 -5.055 -0.026 1 84.81 266 ASN B O 1
ATOM 6101 N N . LEU B 1 267 ? 6.688 -3.338 1.237 1 81.94 267 LEU B N 1
ATOM 6102 C CA . LEU B 1 267 ? 6.965 -4.164 2.408 1 81.94 267 LEU B CA 1
ATOM 6103 C C . LEU B 1 267 ? 5.676 -4.766 2.965 1 81.94 267 LEU B C 1
ATOM 6105 O O . LEU B 1 267 ? 5.707 -5.801 3.631 1 81.94 267 LEU B O 1
ATOM 6109 N N . ALA B 1 268 ? 4.582 -4.195 2.725 1 72.88 268 ALA B N 1
ATOM 6110 C CA . ALA B 1 268 ? 3.314 -4.727 3.211 1 72.88 268 ALA B CA 1
ATOM 6111 C C . ALA B 1 268 ? 2.842 -5.895 2.35 1 72.88 268 ALA B C 1
ATOM 6113 O O . ALA B 1 268 ? 2.418 -6.93 2.873 1 72.88 268 ALA B O 1
ATOM 6114 N N . THR B 1 269 ? 2.98 -5.746 1.038 1 72.81 269 THR B N 1
ATOM 6115 C CA . THR B 1 269 ? 2.449 -6.746 0.121 1 72.81 269 THR B CA 1
ATOM 6116 C C . THR B 1 269 ? 3.576 -7.598 -0.464 1 72.81 269 THR B C 1
ATOM 6118 O O . THR B 1 269 ? 3.324 -8.641 -1.069 1 72.81 269 THR B O 1
ATOM 6121 N N . LYS B 1 270 ? 4.781 -7.184 -0.351 1 79.31 270 LYS B N 1
ATOM 6122 C CA . LYS B 1 270 ? 5.961 -7.855 -0.884 1 79.31 270 LYS B CA 1
ATOM 6123 C C . LYS B 1 270 ? 5.938 -7.887 -2.408 1 79.31 270 LYS B C 1
ATOM 6125 O O . LYS B 1 270 ? 6.492 -8.797 -3.027 1 79.31 270 LYS B O 1
ATOM 6130 N N . SER B 1 271 ? 5.203 -6.945 -2.996 1 82.38 271 SER B N 1
ATOM 6131 C CA . SER B 1 271 ? 5.223 -6.805 -4.449 1 82.38 271 SER B CA 1
ATOM 6132 C C . SER B 1 271 ? 6.453 -6.031 -4.91 1 82.38 271 SER B C 1
ATOM 6134 O O . SER B 1 271 ? 6.93 -5.133 -4.215 1 82.38 271 SER B O 1
ATOM 6136 N N . THR B 1 272 ? 6.953 -6.457 -6.062 1 88.88 272 THR B N 1
ATOM 6137 C CA . THR B 1 272 ? 8.18 -5.871 -6.59 1 88.88 272 THR B CA 1
ATOM 6138 C C . THR B 1 272 ? 7.898 -5.07 -7.859 1 88.88 272 THR B C 1
ATOM 6140 O O . THR B 1 272 ? 7.156 -5.523 -8.727 1 88.88 272 THR B O 1
ATOM 6143 N N . ASP B 1 273 ? 8.469 -3.877 -7.906 1 89.62 273 ASP B N 1
ATOM 6144 C CA . ASP B 1 273 ? 8.469 -3.049 -9.109 1 89.62 273 ASP B CA 1
ATOM 6145 C C . ASP B 1 273 ? 9.898 -2.744 -9.562 1 89.62 273 ASP B C 1
ATOM 6147 O O . ASP B 1 273 ? 10.758 -2.41 -8.75 1 89.62 273 ASP B O 1
ATOM 6151 N N . VAL B 1 274 ? 10.094 -2.916 -10.844 1 92.88 274 VAL B N 1
ATOM 6152 C CA . VAL B 1 274 ? 11.438 -2.768 -11.383 1 92.88 274 VAL B CA 1
ATOM 6153 C C . VAL B 1 274 ? 11.469 -1.629 -12.398 1 92.88 274 VAL B C 1
ATOM 6155 O O . VAL B 1 274 ? 10.594 -1.536 -13.258 1 92.88 274 VAL B O 1
ATOM 6158 N N . THR B 1 275 ? 12.438 -0.765 -12.203 1 88.81 275 THR B N 1
ATOM 6159 C CA . THR B 1 275 ? 12.734 0.287 -13.172 1 88.81 275 THR B CA 1
ATOM 6160 C C . THR B 1 275 ? 14.18 0.21 -13.633 1 88.81 275 THR B C 1
ATOM 6162 O O . THR B 1 275 ? 15.102 0.201 -12.812 1 88.81 275 THR B O 1
ATOM 6165 N N . PRO B 1 276 ? 14.328 0.139 -14.961 1 86.94 276 PRO B N 1
ATOM 6166 C CA . PRO B 1 276 ? 15.703 0.067 -15.445 1 86.94 276 PRO B CA 1
ATOM 6167 C C . PRO B 1 276 ? 16.5 1.349 -15.18 1 86.94 276 PRO B C 1
ATOM 6169 O O . PRO B 1 276 ? 15.938 2.447 -15.266 1 86.94 276 PRO B O 1
ATOM 6172 N N . LEU B 1 277 ? 17.641 1.206 -14.633 1 81.88 277 LEU B N 1
ATOM 6173 C CA . LEU B 1 277 ? 18.516 2.35 -14.422 1 81.88 277 LEU B CA 1
ATOM 6174 C C . LEU B 1 277 ? 19.156 2.791 -15.734 1 81.88 277 LEU B C 1
ATOM 6176 O O . LEU B 1 277 ? 19.516 1.957 -16.562 1 81.88 277 LEU B O 1
ATOM 6180 N N . GLN B 1 278 ? 18.734 4.051 -16.266 1 60.94 278 GLN B N 1
ATOM 6181 C CA . GLN B 1 278 ? 19.281 4.594 -17.5 1 60.94 278 GLN B CA 1
ATOM 6182 C C . GLN B 1 278 ? 20.812 4.504 -17.5 1 60.94 278 GLN B C 1
ATOM 6184 O O . GLN B 1 278 ? 21.469 5.008 -16.594 1 60.94 278 GLN B O 1
ATOM 6189 N N . SER B 1 279 ? 21.359 3.475 -17.828 1 52.38 279 SER B N 1
ATOM 6190 C CA . SER B 1 279 ? 22.812 3.422 -18 1 52.38 279 SER B CA 1
ATOM 6191 C C . SER B 1 279 ? 23.297 4.473 -19 1 52.38 279 SER B C 1
ATOM 6193 O O . SER B 1 279 ? 22.594 4.77 -19.969 1 52.38 279 SER B O 1
ATOM 6195 N N . SER B 1 280 ? 24.172 5.344 -18.688 1 44.38 280 SER B N 1
ATOM 6196 C CA . SER B 1 280 ? 25.047 5.961 -19.688 1 44.38 280 SER B CA 1
ATOM 6197 C C . SER B 1 280 ? 25.594 4.922 -20.672 1 44.38 280 SER B C 1
ATOM 6199 O O . SER B 1 280 ? 25.766 3.756 -20.312 1 44.38 280 SER B O 1
ATOM 6201 N N . PRO B 1 281 ? 25.625 5.25 -22.047 1 41.81 281 PRO B N 1
ATOM 6202 C CA . PRO B 1 281 ? 26.203 4.395 -23.078 1 41.81 281 PRO B CA 1
ATOM 6203 C C . PRO B 1 281 ? 27.406 3.609 -22.578 1 41.81 281 PRO B C 1
ATOM 6205 O O . PRO B 1 281 ? 27.703 2.527 -23.094 1 41.81 281 PRO B O 1
ATOM 6208 N N . ASP B 1 282 ? 28.344 4.223 -22.016 1 40.12 282 ASP B N 1
ATOM 6209 C CA . ASP B 1 282 ? 29.641 3.66 -21.672 1 40.12 282 ASP B CA 1
ATOM 6210 C C . ASP B 1 282 ? 29.531 2.643 -20.547 1 40.12 282 ASP B C 1
ATOM 6212 O O . ASP B 1 282 ? 30.5 1.994 -20.188 1 40.12 282 ASP B O 1
ATOM 6216 N N . ASP B 1 283 ? 28.734 2.908 -19.562 1 43.38 283 ASP B N 1
ATOM 6217 C CA . ASP B 1 283 ? 28.828 2.127 -18.344 1 43.38 283 ASP B CA 1
ATOM 6218 C C . ASP B 1 283 ? 28.328 0.701 -18.547 1 43.38 283 ASP B C 1
ATOM 6220 O O . ASP B 1 283 ? 27.25 0.493 -19.125 1 43.38 283 ASP B O 1
ATOM 6224 N N . ALA B 1 284 ? 29.047 -0.303 -18.641 1 43.84 284 ALA B N 1
ATOM 6225 C CA . ALA B 1 284 ? 29.172 -1.759 -18.625 1 43.84 284 ALA B CA 1
ATOM 6226 C C . ALA B 1 284 ? 28.156 -2.385 -17.656 1 43.84 284 ALA B C 1
ATOM 6228 O O . ALA B 1 284 ? 28.453 -3.389 -17 1 43.84 284 ALA B O 1
ATOM 6229 N N . ASN B 1 285 ? 27.125 -1.758 -17.359 1 53.09 285 ASN B N 1
ATOM 6230 C CA . ASN B 1 285 ? 26.312 -2.291 -16.281 1 53.09 285 ASN B CA 1
ATOM 6231 C C . ASN B 1 285 ? 25.609 -3.582 -16.688 1 53.09 285 ASN B C 1
ATOM 6233 O O . ASN B 1 285 ? 24.562 -3.939 -16.125 1 53.09 285 ASN B O 1
ATOM 6237 N N . SER B 1 286 ? 26.047 -4.059 -17.844 1 62.25 286 SER B N 1
ATOM 6238 C CA . SER B 1 286 ? 25.547 -5.363 -18.25 1 62.25 286 SER B CA 1
ATOM 6239 C C . SER B 1 286 ? 26.281 -6.492 -17.547 1 62.25 286 SER B C 1
ATOM 6241 O O . SER B 1 286 ? 27.516 -6.477 -17.453 1 62.25 286 SER B O 1
ATOM 6243 N N . THR B 1 287 ? 25.562 -7.141 -16.656 1 65.62 287 THR B N 1
ATOM 6244 C CA . THR B 1 287 ? 26.109 -8.336 -16.016 1 65.62 287 THR B CA 1
ATOM 6245 C C . THR B 1 287 ? 26.141 -9.508 -17 1 65.62 287 THR B C 1
ATOM 6247 O O . THR B 1 287 ? 25.234 -9.672 -17.812 1 65.62 287 THR B O 1
ATOM 6250 N N . ASP B 1 288 ? 27.234 -10.125 -17.141 1 69.31 288 ASP B N 1
ATOM 6251 C CA . ASP B 1 288 ? 27.484 -11.211 -18.078 1 69.31 288 ASP B CA 1
ATOM 6252 C C . ASP B 1 288 ? 26.625 -12.43 -17.766 1 69.31 288 ASP B C 1
ATOM 6254 O O . ASP B 1 288 ? 26.719 -12.992 -16.672 1 69.31 288 ASP B O 1
ATOM 6258 N N . ILE B 1 289 ? 25.625 -12.727 -18.562 1 77.25 289 ILE B N 1
ATOM 6259 C CA . ILE B 1 289 ? 24.859 -13.953 -18.391 1 77.25 289 ILE B CA 1
ATOM 6260 C C . ILE B 1 289 ? 25.328 -15.008 -19.375 1 77.25 289 ILE B C 1
ATOM 6262 O O . ILE B 1 289 ? 24.781 -16.125 -19.406 1 77.25 289 ILE B O 1
ATOM 6266 N N . GLY B 1 290 ? 26.359 -14.766 -20.078 1 71.81 290 GLY B N 1
ATOM 6267 C CA . GLY B 1 290 ? 26.828 -15.68 -21.109 1 71.81 290 GLY B CA 1
ATOM 6268 C C . GLY B 1 290 ? 26.438 -15.242 -22.5 1 71.81 290 GLY B C 1
ATOM 6269 O O . GLY B 1 290 ? 25.656 -14.305 -22.672 1 71.81 290 GLY B O 1
ATOM 6270 N N . SER B 1 291 ? 27.016 -15.891 -23.469 1 71.88 291 SER B N 1
ATOM 6271 C CA . SER B 1 291 ? 26.859 -15.492 -24.859 1 71.88 291 SER B CA 1
ATOM 6272 C C . SER B 1 291 ? 25.547 -16.016 -25.453 1 71.88 291 SER B C 1
ATOM 6274 O O . SER B 1 291 ? 25.016 -15.453 -26.406 1 71.88 291 SER B O 1
ATOM 6276 N N . PHE B 1 292 ? 25.125 -17.094 -24.812 1 82.88 292 PHE B N 1
ATOM 6277 C CA . PHE B 1 292 ? 23.922 -17.703 -25.375 1 82.88 292 PHE B CA 1
ATOM 6278 C C . PHE B 1 292 ? 22.812 -17.797 -24.328 1 82.88 292 PHE B C 1
ATOM 6280 O O . PHE B 1 292 ? 23.094 -17.922 -23.125 1 82.88 292 PHE B O 1
ATOM 6287 N N . THR B 1 293 ? 21.641 -17.641 -24.828 1 90.75 293 THR B N 1
ATOM 6288 C CA . THR B 1 293 ? 20.469 -17.734 -23.969 1 90.75 293 THR B CA 1
ATOM 6289 C C . THR B 1 293 ? 19.844 -19.125 -24.078 1 90.75 293 THR B C 1
ATOM 6291 O O . THR B 1 293 ? 19.625 -19.625 -25.188 1 90.75 293 THR B O 1
ATOM 6294 N N . TYR B 1 294 ? 19.609 -19.703 -22.984 1 92.12 294 TYR B N 1
ATOM 6295 C CA . TYR B 1 294 ? 18.953 -21.016 -22.953 1 92.12 294 TYR B CA 1
ATOM 6296 C C . TYR B 1 294 ? 17.5 -20.891 -23.391 1 92.12 294 TYR B C 1
ATOM 6298 O O . TYR B 1 294 ? 16.797 -19.938 -23.016 1 92.12 294 TYR B O 1
ATOM 6306 N N . ASN B 1 295 ? 17.047 -21.781 -24.188 1 94.56 295 ASN B N 1
ATOM 6307 C CA . ASN B 1 295 ? 15.641 -21.781 -24.547 1 94.56 295 ASN B CA 1
ATOM 6308 C C . ASN B 1 295 ? 14.789 -22.422 -23.453 1 94.56 295 ASN B C 1
ATOM 6310 O O . ASN B 1 295 ? 13.57 -22.219 -23.406 1 94.56 295 ASN B O 1
ATOM 6314 N N . GLY B 1 296 ? 15.391 -23.234 -22.625 1 93.75 296 GLY B N 1
ATOM 6315 C CA . GLY B 1 296 ? 14.711 -23.797 -21.453 1 93.75 296 GLY B CA 1
ATOM 6316 C C . GLY B 1 296 ? 13.852 -24.984 -21.797 1 93.75 296 GLY B C 1
ATOM 6317 O O . GLY B 1 296 ? 13.25 -25.594 -20.906 1 93.75 296 GLY B O 1
ATOM 6318 N N . LEU B 1 297 ? 13.773 -25.422 -23.047 1 95.5 297 LEU B N 1
ATOM 6319 C CA . LEU B 1 297 ? 12.859 -26.484 -23.438 1 95.5 297 LEU B CA 1
ATOM 6320 C C . LEU B 1 297 ? 13.617 -27.688 -24 1 95.5 297 LEU B C 1
ATOM 6322 O O . LEU B 1 297 ? 13.102 -28.812 -24 1 95.5 297 LEU B O 1
ATOM 6326 N N . PHE B 1 298 ? 14.805 -27.453 -24.484 1 93.81 298 PHE B N 1
ATOM 6327 C CA . PHE B 1 298 ? 15.562 -28.531 -25.094 1 93.81 298 PHE B CA 1
ATOM 6328 C C . PHE B 1 298 ? 16.969 -28.609 -24.516 1 93.81 298 PHE B C 1
ATOM 6330 O O . PHE B 1 298 ? 17.641 -27.578 -24.359 1 93.81 298 PHE B O 1
ATOM 6337 N N . PHE B 1 299 ? 17.297 -29.766 -24.109 1 91.62 299 PHE B N 1
ATOM 6338 C CA . PHE B 1 299 ? 18.625 -30.062 -23.562 1 91.62 299 PHE B CA 1
ATOM 6339 C C . PHE B 1 299 ? 19.156 -31.375 -24.125 1 91.62 299 PHE B C 1
ATOM 6341 O O . PHE B 1 299 ? 18.422 -32.125 -24.75 1 91.62 299 PHE B O 1
ATOM 6348 N N . ASP B 1 300 ? 20.484 -31.5 -23.922 1 87.38 300 ASP B N 1
ATOM 6349 C CA . ASP B 1 300 ? 21.094 -32.75 -24.328 1 87.38 300 ASP B CA 1
ATOM 6350 C C . ASP B 1 300 ? 20.562 -33.938 -23.484 1 87.38 300 ASP B C 1
ATOM 6352 O O . ASP B 1 300 ? 20.875 -34.031 -22.297 1 87.38 300 ASP B O 1
ATOM 6356 N N . GLU B 1 301 ? 19.844 -34.812 -24.125 1 87.81 301 GLU B N 1
ATOM 6357 C CA . GLU B 1 301 ? 19.125 -35.875 -23.438 1 87.81 301 GLU B CA 1
ATOM 6358 C C . GLU B 1 301 ? 20.094 -37 -23 1 87.81 301 GLU B C 1
ATOM 6360 O O . GLU B 1 301 ? 19.797 -37.75 -22.078 1 87.81 301 GLU B O 1
ATOM 6365 N N . ALA B 1 302 ? 21.234 -37.031 -23.547 1 83.44 302 ALA B N 1
ATOM 6366 C CA . ALA B 1 302 ? 22.188 -38.125 -23.266 1 83.44 302 ALA B CA 1
ATOM 6367 C C . ALA B 1 302 ? 22.766 -37.969 -21.859 1 83.44 302 ALA B C 1
ATOM 6369 O O . ALA B 1 302 ? 23.125 -38.969 -21.219 1 83.44 302 ALA B O 1
ATOM 6370 N N . SER B 1 303 ? 22.75 -36.812 -21.328 1 79.62 303 SER B N 1
ATOM 6371 C CA . SER B 1 303 ? 23.391 -36.562 -20.031 1 79.62 303 SER B CA 1
ATOM 6372 C C . SER B 1 303 ? 22.359 -36.5 -18.906 1 79.62 303 SER B C 1
ATOM 6374 O O . SER B 1 303 ? 22.703 -36.281 -17.75 1 79.62 303 SER B O 1
ATOM 6376 N N . MET B 1 304 ? 21.094 -36.875 -19.297 1 86.56 304 MET B N 1
ATOM 6377 C CA . MET B 1 304 ? 20.062 -36.719 -18.281 1 86.56 304 MET B CA 1
ATOM 6378 C C . MET B 1 304 ? 19.594 -38.062 -17.75 1 86.56 304 MET B C 1
ATOM 6380 O O . MET B 1 304 ? 19.578 -39.062 -18.484 1 86.56 304 MET B O 1
ATOM 6384 N N . ASP B 1 305 ? 19.375 -38.062 -16.531 1 84.25 305 ASP B N 1
ATOM 6385 C CA . ASP B 1 305 ? 18.781 -39.25 -15.93 1 84.25 305 ASP B CA 1
ATOM 6386 C C . ASP B 1 305 ? 17.328 -39.406 -16.375 1 84.25 305 ASP B C 1
ATOM 6388 O O . ASP B 1 305 ? 16.766 -38.531 -17 1 84.25 305 ASP B O 1
ATOM 6392 N N . GLU B 1 306 ? 16.766 -40.594 -16.125 1 82.62 306 GLU B N 1
ATOM 6393 C CA . GLU B 1 306 ? 15.414 -40.906 -16.562 1 82.62 306 GLU B CA 1
ATOM 6394 C C . GLU B 1 306 ? 14.375 -39.969 -15.969 1 82.62 306 GLU B C 1
ATOM 6396 O O . GLU B 1 306 ? 13.438 -39.562 -16.641 1 82.62 306 GLU B O 1
ATOM 6401 N N . THR B 1 307 ? 14.586 -39.594 -14.734 1 81.12 307 THR B N 1
ATOM 6402 C CA . THR B 1 307 ? 13.633 -38.719 -14.07 1 81.12 307 THR B CA 1
ATOM 6403 C C . THR B 1 307 ? 13.688 -37.312 -14.664 1 81.12 307 THR B C 1
ATOM 6405 O O . THR B 1 307 ? 12.656 -36.688 -14.859 1 81.12 307 THR B O 1
ATOM 6408 N N . SER B 1 308 ? 14.867 -36.906 -14.906 1 88.25 308 SER B N 1
ATOM 6409 C CA . SER B 1 308 ? 15.031 -35.562 -15.516 1 88.25 308 SER B CA 1
ATOM 6410 C C . SER B 1 308 ? 14.461 -35.531 -16.938 1 88.25 308 SER B C 1
ATOM 6412 O O . SER B 1 308 ? 13.883 -34.531 -17.344 1 88.25 308 SER B O 1
ATOM 6414 N N . LEU B 1 309 ? 14.602 -36.688 -17.641 1 90.81 309 LEU B N 1
ATOM 6415 C CA . LEU B 1 309 ? 14.047 -36.781 -18.984 1 90.81 309 LEU B CA 1
ATOM 6416 C C . LEU B 1 309 ? 12.523 -36.719 -18.953 1 90.81 309 LEU B C 1
ATOM 6418 O O . LEU B 1 309 ? 11.906 -36.094 -19.812 1 90.81 309 LEU B O 1
ATOM 6422 N N . ALA B 1 310 ? 12 -37.375 -18.016 1 85.62 310 ALA B N 1
ATOM 6423 C CA . ALA B 1 310 ? 10.547 -37.344 -17.875 1 85.62 310 ALA B CA 1
ATOM 6424 C C . ALA B 1 310 ? 10.047 -35.938 -17.578 1 85.62 310 ALA B C 1
ATOM 6426 O O . ALA B 1 310 ? 9.016 -35.5 -18.094 1 85.62 310 ALA B O 1
ATOM 6427 N N . ARG B 1 311 ? 10.781 -35.25 -16.75 1 88.5 311 ARG B N 1
ATOM 6428 C CA . ARG B 1 311 ? 10.414 -33.875 -16.438 1 88.5 311 ARG B CA 1
ATOM 6429 C C . ARG B 1 311 ? 10.523 -33 -17.672 1 88.5 311 ARG B C 1
ATOM 6431 O O . ARG B 1 311 ? 9.656 -32.156 -17.922 1 88.5 311 ARG B O 1
ATOM 6438 N N . LEU B 1 312 ? 11.547 -33.219 -18.391 1 93.12 312 LEU B N 1
ATOM 6439 C CA . LEU B 1 312 ? 11.734 -32.438 -19.609 1 93.12 312 LEU B CA 1
ATOM 6440 C C . LEU B 1 312 ? 10.586 -32.656 -20.594 1 93.12 312 LEU B C 1
ATOM 6442 O O . LEU B 1 312 ? 10.062 -31.703 -21.172 1 93.12 312 LEU B O 1
ATOM 6446 N N . GLN B 1 313 ? 10.172 -33.875 -20.719 1 90.12 313 GLN B N 1
ATOM 6447 C CA . GLN B 1 313 ? 9.07 -34.188 -21.609 1 90.12 313 GLN B CA 1
ATOM 6448 C C . GLN B 1 313 ? 7.77 -33.531 -21.141 1 90.12 313 GLN B C 1
ATOM 6450 O O . GLN B 1 313 ? 6.977 -33.062 -21.953 1 90.12 313 GLN B O 1
ATOM 6455 N N . SER B 1 314 ? 7.652 -33.531 -19.859 1 88.69 314 SER B N 1
ATOM 6456 C CA . SER B 1 314 ? 6.465 -32.906 -19.297 1 88.69 314 SER B CA 1
ATOM 6457 C C . SER B 1 314 ? 6.449 -31.406 -19.578 1 88.69 314 SER B C 1
ATOM 6459 O O . SER B 1 314 ? 5.406 -30.844 -19.922 1 88.69 314 SER B O 1
ATOM 6461 N N . ILE B 1 315 ? 7.559 -30.797 -19.453 1 94.06 315 ILE B N 1
ATOM 6462 C CA . ILE B 1 315 ? 7.688 -29.375 -19.734 1 94.06 315 ILE B CA 1
ATOM 6463 C C . ILE B 1 315 ? 7.332 -29.094 -21.188 1 94.06 315 ILE B C 1
ATOM 6465 O O . ILE B 1 315 ? 6.59 -28.156 -21.5 1 94.06 315 ILE B O 1
ATOM 6469 N N . GLN B 1 316 ? 7.797 -29.953 -22.078 1 94.19 316 GLN B N 1
ATOM 6470 C CA . GLN B 1 316 ? 7.598 -29.781 -23.516 1 94.19 316 GLN B CA 1
ATOM 6471 C C . GLN B 1 316 ? 6.133 -29.953 -23.891 1 94.19 316 GLN B C 1
ATOM 6473 O O . GLN B 1 316 ? 5.684 -29.438 -24.922 1 94.19 316 GLN B O 1
ATOM 6478 N N . GLN B 1 317 ? 5.445 -30.594 -23.062 1 90.06 317 GLN B N 1
ATOM 6479 C CA . GLN B 1 317 ? 4.02 -30.75 -23.312 1 90.06 317 GLN B CA 1
ATOM 6480 C C . GLN B 1 317 ? 3.203 -29.672 -22.609 1 90.06 317 GLN B C 1
ATOM 6482 O O . GLN B 1 317 ? 2.178 -29.234 -23.125 1 90.06 317 GLN B O 1
ATOM 6487 N N . GLN B 1 318 ? 3.674 -29.234 -21.516 1 92.06 318 GLN B N 1
ATOM 6488 C CA . GLN B 1 318 ? 2.916 -28.312 -20.688 1 92.06 318 GLN B CA 1
ATOM 6489 C C . GLN B 1 318 ? 2.908 -26.906 -21.281 1 92.06 318 GLN B C 1
ATOM 6491 O O . GLN B 1 318 ? 1.891 -26.219 -21.234 1 92.06 318 GLN B O 1
ATOM 6496 N N . LEU B 1 319 ? 3.957 -26.5 -21.797 1 95.88 319 LEU B N 1
ATOM 6497 C CA . LEU B 1 319 ? 4.051 -25.125 -22.266 1 95.88 319 LEU B CA 1
ATOM 6498 C C . LEU B 1 319 ? 3.152 -24.891 -23.469 1 95.88 319 LEU B C 1
ATOM 6500 O O . LEU B 1 319 ? 2.354 -23.953 -23.5 1 95.88 319 LEU B O 1
ATOM 6504 N N . PRO B 1 320 ? 3.25 -25.719 -24.531 1 95.88 320 PRO B N 1
ATOM 6505 C CA . PRO B 1 320 ? 2.279 -25.531 -25.609 1 95.88 320 PRO B CA 1
ATOM 6506 C C . PRO B 1 320 ? 0.836 -25.703 -25.141 1 95.88 320 PRO B C 1
ATOM 6508 O O . PRO B 1 320 ? -0.068 -25.047 -25.672 1 95.88 320 PRO B O 1
ATOM 6511 N N . GLY B 1 321 ? 0.659 -26.578 -24.203 1 93.06 321 GLY B N 1
ATOM 6512 C CA . GLY B 1 321 ? -0.667 -26.719 -23.625 1 93.06 321 GLY B CA 1
ATOM 6513 C C . GLY B 1 321 ? -1.169 -25.438 -22.969 1 93.06 321 GLY B C 1
ATOM 6514 O O . GLY B 1 321 ? -2.348 -25.109 -23.078 1 93.06 321 GLY B O 1
ATOM 6515 N N . ALA B 1 322 ? -0.305 -24.828 -22.281 1 95.38 322 ALA B N 1
ATOM 6516 C CA . ALA B 1 322 ? -0.668 -23.562 -21.641 1 95.38 322 ALA B CA 1
ATOM 6517 C C . ALA B 1 322 ? -1.038 -22.516 -22.672 1 95.38 322 ALA B C 1
ATOM 6519 O O . ALA B 1 322 ? -1.997 -21.75 -22.484 1 95.38 322 ALA B O 1
ATOM 6520 N N . VAL B 1 323 ? -0.301 -22.422 -23.734 1 96.69 323 VAL B N 1
ATOM 6521 C CA . VAL B 1 323 ? -0.606 -21.484 -24.812 1 96.69 323 VAL B CA 1
ATOM 6522 C C . VAL B 1 323 ? -1.972 -21.797 -25.406 1 96.69 323 VAL B C 1
ATOM 6524 O O . VAL B 1 323 ? -2.773 -20.906 -25.656 1 96.69 323 VAL B O 1
ATOM 6527 N N . PHE B 1 324 ? -2.174 -23.031 -25.578 1 95.06 324 PHE B N 1
ATOM 6528 C CA . PHE B 1 324 ? -3.443 -23.484 -26.141 1 95.06 324 PHE B CA 1
ATOM 6529 C C . PHE B 1 324 ? -4.602 -23.109 -25.219 1 95.06 324 PHE B C 1
ATOM 6531 O O . PHE B 1 324 ? -5.637 -22.625 -25.688 1 95.06 324 PHE B O 1
ATOM 6538 N N . GLU B 1 325 ? -4.406 -23.344 -23.953 1 92.75 325 GLU B N 1
ATOM 6539 C CA . GLU B 1 325 ? -5.457 -23 -23 1 92.75 325 GLU B CA 1
ATOM 6540 C C . GLU B 1 325 ? -5.703 -21.5 -22.969 1 92.75 325 GLU B C 1
ATOM 6542 O O . GLU B 1 325 ? -6.836 -21.047 -22.797 1 92.75 325 GLU B O 1
ATOM 6547 N N . ALA B 1 326 ? -4.688 -20.75 -23.047 1 94.94 326 ALA B N 1
ATOM 6548 C CA . ALA B 1 326 ? -4.84 -19.297 -23.109 1 94.94 326 ALA B CA 1
ATOM 6549 C C . ALA B 1 326 ? -5.656 -18.891 -24.328 1 94.94 326 ALA B C 1
ATOM 6551 O O . ALA B 1 326 ? -6.469 -17.969 -24.266 1 94.94 326 ALA B O 1
ATOM 6552 N N . ALA B 1 327 ? -5.441 -19.547 -25.438 1 95.44 327 ALA B N 1
ATOM 6553 C CA . ALA B 1 327 ? -6.188 -19.266 -26.656 1 95.44 327 ALA B CA 1
ATOM 6554 C C . ALA B 1 327 ? -7.656 -19.641 -26.5 1 95.44 327 ALA B C 1
ATOM 6556 O O . ALA B 1 327 ? -8.547 -18.891 -26.938 1 95.44 327 ALA B O 1
ATOM 6557 N N . LYS B 1 328 ? -7.859 -20.734 -25.891 1 91.5 328 LYS B N 1
ATOM 6558 C CA . LYS B 1 328 ? -9.219 -21.203 -25.703 1 91.5 328 LYS B CA 1
ATOM 6559 C C . LYS B 1 328 ? -10.008 -20.281 -24.781 1 91.5 328 LYS B C 1
ATOM 6561 O O . LYS B 1 328 ? -11.219 -20.125 -24.938 1 91.5 328 LYS B O 1
ATOM 6566 N N . ALA B 1 329 ? -9.359 -19.734 -23.859 1 87.69 329 ALA B N 1
ATOM 6567 C CA . ALA B 1 329 ? -10.008 -18.812 -22.938 1 87.69 329 ALA B CA 1
ATOM 6568 C C . ALA B 1 329 ? -10.492 -17.562 -23.672 1 87.69 329 ALA B C 1
ATOM 6570 O O . ALA B 1 329 ? -11.523 -16.984 -23.312 1 87.69 329 ALA B O 1
ATOM 6571 N N . ASN B 1 330 ? -9.797 -17.156 -24.641 1 86.62 330 ASN B N 1
ATOM 6572 C CA . ASN B 1 330 ? -10.148 -15.961 -25.391 1 86.62 330 ASN B CA 1
ATOM 6573 C C . ASN B 1 330 ? -11.109 -16.281 -26.531 1 86.62 330 ASN B C 1
ATOM 6575 O O . ASN B 1 330 ? -11.961 -15.461 -26.875 1 86.62 330 ASN B O 1
ATOM 6579 N N . ASP B 1 331 ? -10.852 -17.406 -27.141 1 88.5 331 ASP B N 1
ATOM 6580 C CA . ASP B 1 331 ? -11.617 -17.891 -28.281 1 88.5 331 ASP B CA 1
ATOM 6581 C C . ASP B 1 331 ? -12.008 -19.359 -28.094 1 88.5 331 ASP B C 1
ATOM 6583 O O . ASP B 1 331 ? -11.227 -20.25 -28.391 1 88.5 331 ASP B O 1
ATOM 6587 N N . THR B 1 332 ? -13.234 -19.594 -27.656 1 83.75 332 THR B N 1
ATOM 6588 C CA . THR B 1 332 ? -13.672 -20.922 -27.266 1 83.75 332 THR B CA 1
ATOM 6589 C C . THR B 1 332 ? -13.578 -21.891 -28.438 1 83.75 332 THR B C 1
ATOM 6591 O O . THR B 1 332 ? -13.164 -23.047 -28.266 1 83.75 332 THR B O 1
ATOM 6594 N N . MET B 1 333 ? -13.875 -21.453 -29.641 1 84.19 333 MET B N 1
ATOM 6595 C CA . MET B 1 333 ? -13.859 -22.344 -30.781 1 84.19 333 MET B CA 1
ATOM 6596 C C . MET B 1 333 ? -12.523 -22.25 -31.531 1 84.19 333 MET B C 1
ATOM 6598 O O . MET B 1 333 ? -12.266 -23.031 -32.438 1 84.19 333 MET B O 1
ATOM 6602 N N . LEU B 1 334 ? -11.609 -21.391 -31.156 1 90.06 334 LEU B N 1
ATOM 6603 C CA . LEU B 1 334 ? -10.234 -21.234 -31.609 1 90.06 334 LEU B CA 1
ATOM 6604 C C . LEU B 1 334 ? -10.18 -20.906 -33.094 1 90.06 334 LEU B C 1
ATOM 6606 O O . LEU B 1 334 ? -9.125 -21.016 -33.719 1 90.06 334 LEU B O 1
ATOM 6610 N N . LEU B 1 335 ? -11.305 -20.594 -33.719 1 88.56 335 LEU B N 1
ATOM 6611 C CA . LEU B 1 335 ? -11.344 -20.328 -35.156 1 88.56 335 LEU B CA 1
ATOM 6612 C C . LEU B 1 335 ? -10.586 -19.047 -35.5 1 88.56 335 LEU B C 1
ATOM 6614 O O . LEU B 1 335 ? -9.734 -19.047 -36.375 1 88.56 335 LEU B O 1
ATOM 6618 N N . SER B 1 336 ? -10.836 -18.062 -34.75 1 91 336 SER B N 1
ATOM 6619 C CA . SER B 1 336 ? -10.172 -16.781 -35 1 91 336 SER B CA 1
ATOM 6620 C C . SER B 1 336 ? -8.695 -16.859 -34.656 1 91 336 SER B C 1
ATOM 6622 O O . SER B 1 336 ? -7.859 -16.234 -35.312 1 91 336 SER B O 1
ATOM 6624 N N . THR B 1 337 ? -8.336 -17.641 -33.688 1 94.19 337 THR B N 1
ATOM 6625 C CA . THR B 1 337 ? -6.949 -17.75 -33.25 1 94.19 337 THR B CA 1
ATOM 6626 C C . THR B 1 337 ? -6.102 -18.438 -34.344 1 94.19 337 THR B C 1
ATOM 6628 O O . THR B 1 337 ? -4.977 -18.016 -34.594 1 94.19 337 THR B O 1
ATOM 6631 N N . PHE B 1 338 ? -6.633 -19.453 -34.969 1 93.31 338 PHE B N 1
ATOM 6632 C CA . PHE B 1 338 ? -5.906 -20.188 -36 1 93.31 338 PHE B CA 1
ATOM 6633 C C . PHE B 1 338 ? -5.777 -19.359 -37.25 1 93.31 338 PHE B C 1
ATOM 6635 O O . PHE B 1 338 ? -4.75 -19.422 -37.938 1 93.31 338 PHE B O 1
ATOM 6642 N N . THR B 1 339 ? -6.738 -18.562 -37.562 1 88.31 339 THR B N 1
ATOM 6643 C CA . THR B 1 339 ? -6.762 -17.844 -38.812 1 88.31 339 THR B CA 1
ATOM 6644 C C . THR B 1 339 ? -6.012 -16.531 -38.719 1 88.31 339 THR B C 1
ATOM 6646 O O . THR B 1 339 ? -5.41 -16.062 -39.688 1 88.31 339 THR B O 1
ATOM 6649 N N . SER B 1 340 ? -6.004 -15.93 -37.594 1 90.06 340 SER B N 1
ATOM 6650 C CA . SER B 1 340 ? -5.41 -14.609 -37.469 1 90.06 340 SER B CA 1
ATOM 6651 C C . SER B 1 340 ? -4.062 -14.68 -36.75 1 90.06 340 SER B C 1
ATOM 6653 O O . SER B 1 340 ? -3.598 -13.688 -36.188 1 90.06 340 SER B O 1
ATOM 6655 N N . ASN B 1 341 ? -3.412 -15.75 -36.812 1 90.19 341 ASN B N 1
ATOM 6656 C CA . ASN B 1 341 ? -2.137 -15.914 -36.125 1 90.19 341 ASN B CA 1
ATOM 6657 C C . ASN B 1 341 ? -2.225 -15.453 -34.656 1 90.19 341 ASN B C 1
ATOM 6659 O O . ASN B 1 341 ? -1.327 -14.773 -34.156 1 90.19 341 ASN B O 1
ATOM 6663 N N . GLY B 1 342 ? -3.234 -15.789 -34 1 94.38 342 GLY B N 1
ATOM 6664 C CA . GLY B 1 342 ? -3.496 -15.344 -32.656 1 94.38 342 GLY B CA 1
ATOM 6665 C C . GLY B 1 342 ? -2.607 -16.016 -31.625 1 94.38 342 GLY B C 1
ATOM 6666 O O . GLY B 1 342 ? -2.48 -15.523 -30.484 1 94.38 342 GLY B O 1
ATOM 6667 N N . PHE B 1 343 ? -1.912 -17.109 -32.062 1 96.81 343 PHE B N 1
ATOM 6668 C CA . PHE B 1 343 ? -1.073 -17.828 -31.109 1 96.81 343 PHE B CA 1
ATOM 6669 C C . PHE B 1 343 ? 0.219 -17.062 -30.844 1 96.81 343 PHE B C 1
ATOM 6671 O O . PHE B 1 343 ? 0.903 -17.328 -29.859 1 96.81 343 PHE B O 1
ATOM 6678 N N . THR B 1 344 ? 0.605 -16.156 -31.656 1 96.94 344 THR B N 1
ATOM 6679 C CA . THR B 1 344 ? 1.899 -15.492 -31.562 1 96.94 344 THR B CA 1
ATOM 6680 C C . THR B 1 344 ? 2 -14.688 -30.281 1 96.94 344 THR B C 1
ATOM 6682 O O . THR B 1 344 ? 2.939 -14.867 -29.5 1 96.94 344 THR B O 1
ATOM 6685 N N . ALA B 1 345 ? 1.028 -13.852 -30.047 1 96.5 345 ALA B N 1
ATOM 6686 C CA . ALA B 1 345 ? 1.062 -13.023 -28.844 1 96.5 345 ALA B CA 1
ATOM 6687 C C . ALA B 1 345 ? 0.928 -13.867 -27.594 1 96.5 345 ALA B C 1
ATOM 6689 O O . ALA B 1 345 ? 1.576 -13.586 -26.578 1 96.5 345 ALA B O 1
ATOM 6690 N N . LEU B 1 346 ? 0.157 -14.883 -27.641 1 96.94 346 LEU B N 1
ATOM 6691 C CA . LEU B 1 346 ? -0.066 -15.742 -26.484 1 96.94 346 LEU B CA 1
ATOM 6692 C C . LEU B 1 346 ? 1.188 -16.547 -26.156 1 96.94 346 LEU B C 1
ATOM 6694 O O . LEU B 1 346 ? 1.555 -16.672 -24.984 1 96.94 346 LEU B O 1
ATOM 6698 N N . ALA B 1 347 ? 1.776 -17.078 -27.203 1 97.88 347 ALA B N 1
ATOM 6699 C CA . ALA B 1 347 ? 3.018 -17.812 -27 1 97.88 347 ALA B CA 1
ATOM 6700 C C . ALA B 1 347 ? 4.109 -16.922 -26.422 1 97.88 347 ALA B C 1
ATOM 6702 O O . ALA B 1 347 ? 4.879 -17.344 -25.562 1 97.88 347 ALA B O 1
ATOM 6703 N N . GLN B 1 348 ? 4.137 -15.727 -26.906 1 97.44 348 GLN B N 1
ATOM 6704 C CA . GLN B 1 348 ? 5.121 -14.781 -26.391 1 97.44 348 GLN B CA 1
ATOM 6705 C C . GLN B 1 348 ? 4.926 -14.523 -24.906 1 97.44 348 GLN B C 1
ATOM 6707 O O . GLN B 1 348 ? 5.891 -14.523 -24.141 1 97.44 348 GLN B O 1
ATOM 6712 N N . ASP B 1 349 ? 3.768 -14.344 -24.5 1 96.31 349 ASP B N 1
ATOM 6713 C CA . ASP B 1 349 ? 3.469 -14.039 -23.109 1 96.31 349 ASP B CA 1
ATOM 6714 C C . ASP B 1 349 ? 3.768 -15.242 -22.219 1 96.31 349 ASP B C 1
ATOM 6716 O O . ASP B 1 349 ? 4.453 -15.109 -21.203 1 96.31 349 ASP B O 1
ATOM 6720 N N . VAL B 1 350 ? 3.275 -16.406 -22.562 1 97.38 350 VAL B N 1
ATOM 6721 C CA . VAL B 1 350 ? 3.451 -17.609 -21.75 1 97.38 350 VAL B CA 1
ATOM 6722 C C . VAL B 1 350 ? 4.93 -17.984 -21.688 1 97.38 350 VAL B C 1
ATOM 6724 O O . VAL B 1 350 ? 5.461 -18.281 -20.625 1 97.38 350 VAL B O 1
ATOM 6727 N N . TYR B 1 351 ? 5.574 -17.984 -22.828 1 97.75 351 TYR B N 1
ATOM 6728 C CA . TYR B 1 351 ? 6.984 -18.344 -22.906 1 97.75 351 TYR B CA 1
ATOM 6729 C C . TYR B 1 351 ? 7.852 -17.344 -22.156 1 97.75 351 TYR B C 1
ATOM 6731 O O . TYR B 1 351 ? 8.828 -17.734 -21.5 1 97.75 351 TYR B O 1
ATOM 6739 N N . THR B 1 352 ? 7.52 -16.078 -22.219 1 97.19 352 THR B N 1
ATOM 6740 C CA . THR B 1 352 ? 8.266 -15.078 -21.469 1 97.19 352 THR B CA 1
ATOM 6741 C C . THR B 1 352 ? 8.102 -15.305 -19.969 1 97.19 352 THR B C 1
ATOM 6743 O O . THR B 1 352 ? 9.07 -15.195 -19.203 1 97.19 352 THR B O 1
ATOM 6746 N N . THR B 1 353 ? 6.91 -15.609 -19.547 1 96.69 353 THR B N 1
ATOM 6747 C CA . THR B 1 353 ? 6.68 -15.922 -18.141 1 96.69 353 THR B CA 1
ATOM 6748 C C . THR B 1 353 ? 7.52 -17.125 -17.719 1 96.69 353 THR B C 1
ATOM 6750 O O . THR B 1 353 ? 8.156 -17.094 -16.656 1 96.69 353 THR B O 1
ATOM 6753 N N . TYR B 1 354 ? 7.539 -18.141 -18.516 1 97.31 354 TYR B N 1
ATOM 6754 C CA . TYR B 1 354 ? 8.336 -19.328 -18.25 1 97.31 354 TYR B CA 1
ATOM 6755 C C . TYR B 1 354 ? 9.82 -18.984 -18.156 1 97.31 354 TYR B C 1
ATOM 6757 O O . TYR B 1 354 ? 10.492 -19.359 -17.188 1 97.31 354 TYR B O 1
ATOM 6765 N N . LEU B 1 355 ? 10.258 -18.219 -19.125 1 97.06 355 LEU B N 1
ATOM 6766 C CA . LEU B 1 355 ? 11.672 -17.859 -19.172 1 97.06 355 LEU B CA 1
ATOM 6767 C C . LEU B 1 355 ? 12.062 -17 -17.969 1 97.06 355 LEU B C 1
ATOM 6769 O O . LEU B 1 355 ? 13.18 -17.109 -17.453 1 97.06 355 LEU B O 1
ATOM 6773 N N . SER B 1 356 ? 11.188 -16.188 -17.547 1 96.06 356 SER B N 1
ATOM 6774 C CA . SER B 1 356 ? 11.492 -15.305 -16.422 1 96.06 356 SER B CA 1
ATOM 6775 C C . SER B 1 356 ? 11.664 -16.109 -15.133 1 96.06 356 SER B C 1
ATOM 6777 O O . SER B 1 356 ? 12.469 -15.734 -14.273 1 96.06 356 SER B O 1
ATOM 6779 N N . LEU B 1 357 ? 10.969 -17.141 -15 1 95.94 357 LEU B N 1
ATOM 6780 C CA . LEU B 1 357 ? 11.102 -17.969 -13.812 1 95.94 357 LEU B CA 1
ATOM 6781 C C . LEU B 1 357 ? 12.352 -18.844 -13.891 1 95.94 357 LEU B C 1
ATOM 6783 O O . LEU B 1 357 ? 13.086 -18.984 -12.906 1 95.94 357 LEU B O 1
ATOM 6787 N N . VAL B 1 358 ? 12.602 -19.375 -15.062 1 95.12 358 VAL B N 1
ATOM 6788 C CA . VAL B 1 358 ? 13.758 -20.25 -15.219 1 95.12 358 VAL B CA 1
ATOM 6789 C C . VAL B 1 358 ? 15.047 -19.438 -15.07 1 95.12 358 VAL B C 1
ATOM 6791 O O . VAL B 1 358 ? 16.078 -19.969 -14.68 1 95.12 358 VAL B O 1
ATOM 6794 N N . ALA B 1 359 ? 14.93 -18.188 -15.352 1 94.44 359 ALA B N 1
ATOM 6795 C CA . ALA B 1 359 ? 16.094 -17.312 -15.219 1 94.44 359 ALA B CA 1
ATOM 6796 C C . ALA B 1 359 ? 16.641 -17.344 -13.789 1 94.44 359 ALA B C 1
ATOM 6798 O O . ALA B 1 359 ? 17.844 -17.172 -13.578 1 94.44 359 ALA B O 1
ATOM 6799 N N . LYS B 1 360 ? 15.836 -17.547 -12.844 1 92 360 LYS B N 1
ATOM 6800 C CA . LYS B 1 360 ? 16.281 -17.609 -11.461 1 92 360 LYS B CA 1
ATOM 6801 C C . LYS B 1 360 ? 17.281 -18.734 -11.25 1 92 360 LYS B C 1
ATOM 6803 O O . LYS B 1 360 ? 18.266 -18.578 -10.531 1 92 360 LYS B O 1
ATOM 6808 N N . SER B 1 361 ? 17.078 -19.844 -11.914 1 90.38 361 SER B N 1
ATOM 6809 C CA . SER B 1 361 ? 17.938 -21.016 -11.75 1 90.38 361 SER B CA 1
ATOM 6810 C C . SER B 1 361 ? 19.109 -20.969 -12.719 1 90.38 361 SER B C 1
ATOM 6812 O O . SER B 1 361 ? 20.203 -21.469 -12.406 1 90.38 361 SER B O 1
ATOM 6814 N N . LEU B 1 362 ? 18.906 -20.344 -13.812 1 92 362 LEU B N 1
ATOM 6815 C CA . LEU B 1 362 ? 19.938 -20.359 -14.852 1 92 362 LEU B CA 1
ATOM 6816 C C . LEU B 1 362 ? 20.969 -19.25 -14.617 1 92 362 LEU B C 1
ATOM 6818 O O . LEU B 1 362 ? 22.172 -19.469 -14.812 1 92 362 LEU B O 1
ATOM 6822 N N . TYR B 1 363 ? 20.422 -18.094 -14.188 1 92.5 363 TYR B N 1
ATOM 6823 C CA . TYR B 1 363 ? 21.312 -16.938 -14.297 1 92.5 363 TYR B CA 1
ATOM 6824 C C . TYR B 1 363 ? 21.531 -16.297 -12.93 1 92.5 363 TYR B C 1
ATOM 6826 O O . TYR B 1 363 ? 22.125 -15.227 -12.828 1 92.5 363 TYR B O 1
ATOM 6834 N N . LEU B 1 364 ? 21.016 -16.828 -11.914 1 91.44 364 LEU B N 1
ATOM 6835 C CA . LEU B 1 364 ? 21.266 -16.297 -10.586 1 91.44 364 LEU B CA 1
ATOM 6836 C C . LEU B 1 364 ? 22.141 -17.234 -9.766 1 91.44 364 LEU B C 1
ATOM 6838 O O . LEU B 1 364 ? 21.844 -18.438 -9.672 1 91.44 364 LEU B O 1
ATOM 6842 N N . ILE B 1 365 ? 23.172 -16.625 -9.273 1 90.62 365 ILE B N 1
ATOM 6843 C CA . ILE B 1 365 ? 24.109 -17.391 -8.453 1 90.62 365 ILE B CA 1
ATOM 6844 C C . ILE B 1 365 ? 24.125 -16.828 -7.031 1 90.62 365 ILE B C 1
ATOM 6846 O O . ILE B 1 365 ? 23.609 -15.734 -6.785 1 90.62 365 ILE B O 1
ATOM 6850 N N . GLU B 1 366 ? 24.688 -17.609 -6.109 1 90 366 GLU B N 1
ATOM 6851 C CA . GLU B 1 366 ? 24.75 -17.188 -4.711 1 90 366 GLU B CA 1
ATOM 6852 C C . GLU B 1 366 ? 25.609 -15.938 -4.551 1 90 366 GLU B C 1
ATOM 6854 O O . GLU B 1 366 ? 26.656 -15.82 -5.188 1 90 366 GLU B O 1
ATOM 6859 N N . ASP B 1 367 ? 25.047 -15.055 -3.787 1 89.88 367 ASP B N 1
ATOM 6860 C CA . ASP B 1 367 ? 25.719 -13.789 -3.51 1 89.88 367 ASP B CA 1
ATOM 6861 C C . ASP B 1 367 ? 25.875 -13.57 -2.008 1 89.88 367 ASP B C 1
ATOM 6863 O O . ASP B 1 367 ? 25 -13.945 -1.223 1 89.88 367 ASP B O 1
ATOM 6867 N N . HIS B 1 368 ? 27.031 -13.062 -1.625 1 88.69 368 HIS B N 1
ATOM 6868 C CA . HIS B 1 368 ? 27.266 -12.734 -0.226 1 88.69 368 HIS B CA 1
ATOM 6869 C C . HIS B 1 368 ? 27.688 -11.273 -0.069 1 88.69 368 HIS B C 1
ATOM 6871 O O . HIS B 1 368 ? 28.25 -10.891 0.959 1 88.69 368 HIS B O 1
ATOM 6877 N N . SER B 1 369 ? 27.312 -10.508 -1.033 1 87.69 369 SER B N 1
ATOM 6878 C CA . SER B 1 369 ? 27.688 -9.102 -0.952 1 87.69 369 SER B CA 1
ATOM 6879 C C . SER B 1 369 ? 26.688 -8.305 -0.126 1 87.69 369 SER B C 1
ATOM 6881 O O . SER B 1 369 ? 25.578 -8.781 0.137 1 87.69 369 SER B O 1
ATOM 6883 N N . THR B 1 370 ? 27.141 -7.188 0.278 1 89.5 370 THR B N 1
ATOM 6884 C CA . THR B 1 370 ? 26.266 -6.277 1.008 1 89.5 370 THR B CA 1
ATOM 6885 C C . THR B 1 370 ? 25.672 -5.23 0.072 1 89.5 370 THR B C 1
ATOM 6887 O O . THR B 1 370 ? 26.359 -4.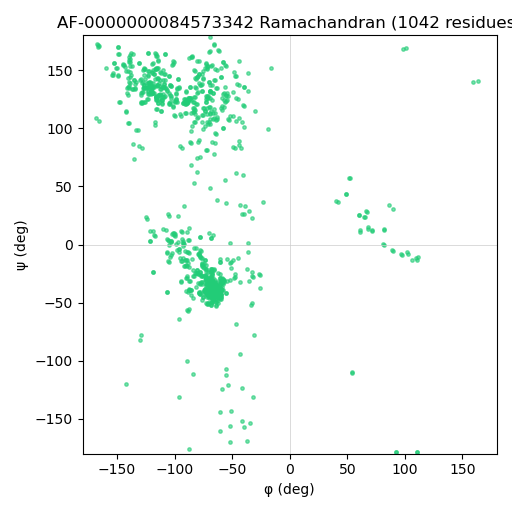73 -0.822 1 89.5 370 THR B O 1
ATOM 6890 N N . LEU B 1 371 ? 24.422 -5.051 0.255 1 88.31 371 LEU B N 1
ATOM 6891 C CA . LEU B 1 371 ? 23.688 -4.082 -0.552 1 88.31 371 LEU B CA 1
ATOM 6892 C C . LEU B 1 371 ? 23.188 -2.928 0.308 1 88.31 371 LEU B C 1
ATOM 6894 O O . LEU B 1 371 ? 22.844 -3.123 1.476 1 88.31 371 LEU B O 1
ATOM 6898 N N . SER B 1 372 ? 23.281 -1.806 -0.384 1 87.31 372 SER B N 1
ATOM 6899 C CA . SER B 1 372 ? 22.703 -0.637 0.268 1 87.31 372 SER B CA 1
ATOM 6900 C C . SER B 1 372 ? 21.219 -0.49 -0.078 1 87.31 372 SER B C 1
ATOM 6902 O O . SER B 1 372 ? 20.859 -0.471 -1.254 1 87.31 372 SER B O 1
ATOM 6904 N N . VAL B 1 373 ? 20.453 -0.475 0.895 1 87.81 373 VAL B N 1
ATOM 6905 C CA . VAL B 1 373 ? 19.016 -0.351 0.684 1 87.81 373 VAL B CA 1
ATOM 6906 C C . VAL B 1 373 ? 18.484 0.909 1.375 1 87.81 373 VAL B C 1
ATOM 6908 O O . VAL B 1 373 ? 19.078 1.378 2.35 1 87.81 373 VAL B O 1
ATOM 6911 N N . ARG B 1 374 ? 17.484 1.492 0.791 1 86 374 ARG B N 1
ATOM 6912 C CA . ARG B 1 374 ? 16.766 2.637 1.354 1 86 374 ARG B CA 1
ATOM 6913 C C . ARG B 1 374 ? 15.289 2.322 1.537 1 86 374 ARG B C 1
ATOM 6915 O O . ARG B 1 374 ? 14.68 1.647 0.703 1 86 374 ARG B O 1
ATOM 6922 N N . VAL B 1 375 ? 14.703 2.738 2.586 1 84.5 375 VAL B N 1
ATOM 6923 C CA . VAL B 1 375 ? 13.273 2.553 2.816 1 84.5 375 VAL B CA 1
ATOM 6924 C C . VAL B 1 375 ? 12.562 3.902 2.756 1 84.5 375 VAL B C 1
ATOM 6926 O O . VAL B 1 375 ? 13 4.871 3.383 1 84.5 375 VAL B O 1
ATOM 6929 N N . GLY B 1 376 ? 11.562 3.914 1.843 1 81.19 376 GLY B N 1
ATOM 6930 C CA . GLY B 1 376 ? 10.734 5.105 1.743 1 81.19 376 GLY B CA 1
ATOM 6931 C C . GLY B 1 376 ? 9.375 4.941 2.393 1 81.19 376 GLY B C 1
ATOM 6932 O O . GLY B 1 376 ? 8.766 3.871 2.316 1 81.19 376 GLY B O 1
ATOM 6933 N N . SER B 1 377 ? 9.016 5.945 3.092 1 76.94 377 SER B N 1
ATOM 6934 C CA . SER B 1 377 ? 7.672 5.977 3.658 1 76.94 377 SER B CA 1
ATOM 6935 C C . SER B 1 377 ? 7.105 7.391 3.666 1 76.94 377 SER B C 1
ATOM 6937 O O . SER B 1 377 ? 7.852 8.367 3.535 1 76.94 377 SER B O 1
ATOM 6939 N N . ASN B 1 378 ? 5.781 7.457 3.652 1 75.38 378 ASN B N 1
ATOM 6940 C CA . ASN B 1 378 ? 5.125 8.75 3.801 1 75.38 378 ASN B CA 1
ATOM 6941 C C . ASN B 1 378 ? 5.211 9.258 5.234 1 75.38 378 ASN B C 1
ATOM 6943 O O . ASN B 1 378 ? 4.816 8.562 6.172 1 75.38 378 ASN B O 1
ATOM 6947 N N . CYS B 1 379 ? 5.945 10.375 5.344 1 71.5 379 CYS B N 1
ATOM 6948 C CA . CYS B 1 379 ? 6.07 10.977 6.664 1 71.5 379 CYS B CA 1
ATOM 6949 C C . CYS B 1 379 ? 5.473 12.383 6.684 1 71.5 379 CYS B C 1
ATOM 6951 O O . CYS B 1 379 ? 5.445 13.062 5.656 1 71.5 379 CYS B O 1
ATOM 6953 N N . LYS B 1 380 ? 4.938 12.68 7.832 1 71.81 380 LYS B N 1
ATOM 6954 C CA . LYS B 1 380 ? 4.41 14.031 8.039 1 71.81 380 LYS B CA 1
ATOM 6955 C C . LYS B 1 380 ? 5.516 14.992 8.445 1 71.81 380 LYS B C 1
ATOM 6957 O O . LYS B 1 380 ? 6.289 14.703 9.359 1 71.81 380 LYS B O 1
ATOM 6962 N N . ARG B 1 381 ? 5.668 16.094 7.609 1 73.38 381 ARG B N 1
ATOM 6963 C CA . ARG B 1 381 ? 6.652 17.125 7.926 1 73.38 381 ARG B CA 1
ATOM 6964 C C . ARG B 1 381 ? 6.02 18.516 7.934 1 73.38 381 ARG B C 1
ATOM 6966 O O . ARG B 1 381 ? 5.023 18.75 7.246 1 73.38 381 ARG B O 1
ATOM 6973 N N . ILE B 1 382 ? 6.633 19.391 8.797 1 76 382 ILE B N 1
ATOM 6974 C CA . ILE B 1 382 ? 6.145 20.766 8.93 1 76 382 ILE B CA 1
ATOM 6975 C C . ILE B 1 382 ? 6.875 21.672 7.945 1 76 382 ILE B C 1
ATOM 6977 O O . ILE B 1 382 ? 8.102 21.641 7.859 1 76 382 ILE B O 1
ATOM 6981 N N . PHE B 1 383 ? 6.113 22.328 7.098 1 80.25 383 PHE B N 1
ATOM 6982 C CA . PHE B 1 383 ? 6.664 23.266 6.121 1 80.25 383 PHE B CA 1
ATOM 6983 C C . PHE B 1 383 ? 6.172 24.672 6.383 1 80.25 383 PHE B C 1
ATOM 6985 O O . PHE B 1 383 ? 5.102 24.875 6.961 1 80.25 383 PHE B O 1
ATOM 6992 N N . LEU B 1 384 ? 7.059 25.641 5.984 1 85.31 384 LEU B N 1
ATOM 6993 C CA . LEU B 1 384 ? 6.645 27.031 6 1 85.31 384 LEU B CA 1
ATOM 6994 C C . LEU B 1 384 ? 5.809 27.359 4.766 1 85.31 384 LEU B C 1
ATOM 6996 O O . LEU B 1 384 ? 6.148 26.969 3.654 1 85.31 384 LEU B O 1
ATOM 7000 N N . VAL B 1 385 ? 4.754 27.953 5.004 1 82.12 385 VAL B N 1
ATOM 7001 C CA . VAL B 1 385 ? 3.941 28.438 3.889 1 82.12 385 VAL B CA 1
ATOM 7002 C C . VAL B 1 385 ? 4.574 29.688 3.285 1 82.12 385 VAL B C 1
ATOM 7004 O O . VAL B 1 385 ? 4.715 30.703 3.961 1 82.12 385 VAL B O 1
ATOM 7007 N N . PRO B 1 386 ? 4.949 29.562 2.012 1 86.75 386 PRO B N 1
ATOM 7008 C CA . PRO B 1 386 ? 5.668 30.688 1.411 1 86.75 386 PRO B CA 1
ATOM 7009 C C . PRO B 1 386 ? 4.855 31.984 1.411 1 86.75 386 PRO B C 1
ATOM 7011 O O . PRO B 1 386 ? 5.398 33.062 1.669 1 86.75 386 PRO B O 1
ATOM 7014 N N . SER B 1 387 ? 3.582 31.922 1.065 1 84.81 387 SER B N 1
ATOM 7015 C CA . SER B 1 387 ? 2.75 33.125 1.035 1 84.81 387 SER B CA 1
ATOM 7016 C C . SER B 1 387 ? 2.68 33.781 2.406 1 84.81 387 SER B C 1
ATOM 7018 O O . SER B 1 387 ? 2.787 35 2.518 1 84.81 387 SER B O 1
ATOM 7020 N N . ALA B 1 388 ? 2.529 33 3.422 1 83.94 388 ALA B N 1
ATOM 7021 C CA . ALA B 1 388 ? 2.465 33.531 4.777 1 83.94 388 ALA B CA 1
ATOM 7022 C C . ALA B 1 388 ? 3.811 34.125 5.195 1 83.94 388 ALA B C 1
ATOM 7024 O O . ALA B 1 388 ? 3.863 35.156 5.852 1 83.94 388 ALA B O 1
ATOM 7025 N N . VAL B 1 389 ? 4.887 33.469 4.75 1 86.94 389 VAL B N 1
ATOM 7026 C CA . VAL B 1 389 ? 6.223 33.938 5.094 1 86.94 389 VAL B CA 1
ATOM 7027 C C . VAL B 1 389 ? 6.473 35.312 4.43 1 86.94 389 VAL B C 1
ATOM 7029 O O . VAL B 1 389 ? 6.961 36.25 5.074 1 86.94 389 VAL B O 1
ATOM 7032 N N . VAL B 1 390 ? 6.098 35.438 3.219 1 90.94 390 VAL B N 1
ATOM 7033 C CA . VAL B 1 390 ? 6.324 36.656 2.473 1 90.94 390 VAL B CA 1
ATOM 7034 C C . VAL B 1 390 ? 5.496 37.812 3.08 1 90.94 390 VAL B C 1
ATOM 7036 O O . VAL B 1 390 ? 6.008 38.906 3.305 1 90.94 390 VAL B O 1
ATOM 7039 N N . ILE B 1 391 ? 4.254 37.594 3.393 1 89.44 391 ILE B N 1
ATOM 7040 C CA . ILE B 1 391 ? 3.371 38.594 3.949 1 89.44 391 ILE B CA 1
ATOM 7041 C C . ILE B 1 391 ? 3.885 39.031 5.32 1 89.44 391 ILE B C 1
ATOM 7043 O O . ILE B 1 391 ? 3.916 40.219 5.629 1 89.44 391 ILE B O 1
ATOM 7047 N N . LEU B 1 392 ? 4.324 38.062 6.047 1 89.5 392 LEU B N 1
ATOM 7048 C CA . LEU B 1 392 ? 4.844 38.375 7.375 1 89.5 392 LEU B CA 1
ATOM 7049 C C . LEU B 1 392 ? 6.148 39.156 7.277 1 89.5 392 LEU B C 1
ATOM 7051 O O . LEU B 1 392 ? 6.387 40.062 8.07 1 89.5 392 LEU B O 1
ATOM 7055 N N . CYS B 1 393 ? 6.938 38.812 6.352 1 90.88 393 CYS B N 1
ATOM 7056 C CA . CYS B 1 393 ? 8.195 39.531 6.172 1 90.88 393 CYS B CA 1
ATOM 7057 C C . CYS B 1 393 ? 7.941 40.969 5.742 1 90.88 393 CYS B C 1
ATOM 7059 O O . CYS B 1 393 ? 8.57 41.906 6.254 1 90.88 393 CYS B O 1
ATOM 7061 N N . ILE B 1 394 ? 7.012 41.219 4.859 1 91.75 394 ILE B N 1
ATOM 7062 C CA . ILE B 1 394 ? 6.664 42.562 4.398 1 91.75 394 ILE B CA 1
ATOM 7063 C C . ILE B 1 394 ? 6.066 43.344 5.551 1 91.75 394 ILE B C 1
ATOM 7065 O O . ILE B 1 394 ? 6.445 44.5 5.77 1 91.75 394 ILE B O 1
ATOM 7069 N N . ALA B 1 395 ? 5.211 42.688 6.258 1 91.06 395 ALA B N 1
ATOM 7070 C CA . ALA B 1 395 ? 4.551 43.375 7.367 1 91.06 395 ALA B CA 1
ATOM 7071 C C . ALA B 1 395 ? 5.551 43.75 8.461 1 91.06 395 ALA B C 1
ATOM 7073 O O . ALA B 1 395 ? 5.523 44.844 8.992 1 91.06 395 ALA B O 1
ATOM 7074 N N . MET B 1 396 ? 6.422 42.875 8.688 1 92.38 396 MET B N 1
ATOM 7075 C CA . MET B 1 396 ? 7.41 43.125 9.734 1 92.38 396 MET B CA 1
ATOM 7076 C C . MET B 1 396 ? 8.406 44.188 9.281 1 92.38 396 MET B C 1
ATOM 7078 O O . MET B 1 396 ? 8.82 45.031 10.078 1 92.38 396 MET B O 1
ATOM 7082 N N . SER B 1 397 ? 8.812 44.188 8.047 1 93.69 397 SER B N 1
ATOM 7083 C CA . SER B 1 397 ? 9.703 45.219 7.516 1 93.69 397 SER B CA 1
ATOM 7084 C C . SER B 1 397 ? 9.023 46.594 7.52 1 93.69 397 SER B C 1
ATOM 7086 O O . SER B 1 397 ? 9.641 47.594 7.879 1 93.69 397 SER B O 1
ATOM 7088 N N . ALA B 1 398 ? 7.762 46.594 7.156 1 93.5 398 ALA B N 1
ATOM 7089 C CA . ALA B 1 398 ? 7.004 47.844 7.18 1 93.5 398 ALA B CA 1
ATOM 7090 C C . ALA B 1 398 ? 6.883 48.375 8.602 1 93.5 398 ALA B C 1
ATOM 7092 O O . ALA B 1 398 ? 6.996 49.594 8.828 1 93.5 398 ALA B O 1
ATOM 7093 N N . LEU B 1 399 ? 6.68 47.469 9.539 1 93.62 399 LEU B N 1
ATOM 7094 C CA . LEU B 1 399 ? 6.574 47.875 10.938 1 93.62 399 LEU B CA 1
ATOM 7095 C C . LEU B 1 399 ? 7.887 48.5 11.422 1 93.62 399 LEU B C 1
ATOM 7097 O O . LEU B 1 399 ? 7.887 49.5 12.133 1 93.62 399 LEU B O 1
ATOM 7101 N N . VAL B 1 400 ? 8.984 47.969 10.969 1 93.38 400 VAL B N 1
ATOM 7102 C CA . VAL B 1 400 ? 10.281 48.438 11.414 1 93.38 400 VAL B CA 1
ATOM 7103 C C . VAL B 1 400 ? 10.586 49.781 10.742 1 93.38 400 VAL B C 1
ATOM 7105 O O . VAL B 1 400 ? 10.992 50.75 11.406 1 93.38 400 VAL B O 1
ATOM 7108 N N . ILE B 1 401 ? 10.367 49.938 9.461 1 95.31 401 ILE B N 1
ATOM 7109 C CA . ILE B 1 401 ? 10.703 51.125 8.703 1 95.31 401 ILE B CA 1
ATOM 7110 C C . ILE B 1 401 ? 9.758 52.281 9.109 1 95.31 401 ILE B C 1
ATOM 7112 O O . ILE B 1 401 ? 10.211 53.344 9.469 1 95.31 401 ILE B O 1
ATOM 7116 N N . LEU B 1 402 ? 8.469 51.969 9.094 1 94.25 402 LEU B N 1
ATOM 7117 C CA . LEU B 1 402 ? 7.496 53 9.43 1 94.25 402 LEU B CA 1
ATOM 7118 C C . LEU B 1 402 ? 7.539 53.344 10.914 1 94.25 402 LEU B C 1
ATOM 7120 O O . LEU B 1 402 ? 7.297 54.469 11.312 1 94.25 402 LEU B O 1
ATOM 7124 N N . GLY B 1 403 ? 7.832 52.281 11.703 1 92.56 403 GLY B N 1
ATOM 7125 C CA . GLY B 1 403 ? 8 52.531 13.125 1 92.56 403 GLY B CA 1
ATOM 7126 C C . GLY B 1 403 ? 9.195 53.438 13.43 1 92.56 403 GLY B C 1
ATOM 7127 O O . GLY B 1 403 ? 9.094 54.344 14.25 1 92.56 403 GLY B O 1
ATOM 7128 N N . SER B 1 404 ? 10.297 53.219 12.773 1 93.88 404 SER B N 1
ATOM 7129 C CA . SER B 1 404 ? 11.477 54.062 12.945 1 93.88 404 SER B CA 1
ATOM 7130 C C . SER B 1 404 ? 11.211 55.469 12.477 1 93.88 404 SER B C 1
ATOM 7132 O O . SER B 1 404 ? 11.625 56.438 13.125 1 93.88 404 SER B O 1
ATOM 7134 N N . PHE B 1 405 ? 10.555 55.625 11.414 1 93.88 405 PHE B N 1
ATOM 7135 C CA . PHE B 1 405 ? 10.188 56.938 10.906 1 93.88 405 PHE B CA 1
ATOM 7136 C C . PHE B 1 405 ? 9.281 57.656 11.891 1 93.88 405 PHE B C 1
ATOM 7138 O O . PHE B 1 405 ? 9.445 58.875 12.117 1 93.88 405 PHE B O 1
ATOM 7145 N N . LEU B 1 406 ? 8.344 56.906 12.422 1 91.88 406 LEU B N 1
ATOM 7146 C CA . LEU B 1 406 ? 7.441 57.5 13.406 1 91.88 406 LEU B CA 1
ATOM 7147 C C . LEU B 1 406 ? 8.211 58 14.625 1 91.88 406 LEU B C 1
ATOM 7149 O O . LEU B 1 406 ? 7.969 59.094 15.117 1 91.88 406 LEU B O 1
ATOM 7153 N N . HIS B 1 407 ? 9.164 57.25 15.094 1 89.88 407 HIS B N 1
ATOM 7154 C CA . HIS B 1 407 ? 9.945 57.625 16.266 1 89.88 407 HIS B CA 1
ATOM 7155 C C . HIS B 1 407 ? 10.82 58.844 15.977 1 89.88 407 HIS B C 1
ATOM 7157 O O . HIS B 1 407 ? 10.914 59.781 16.797 1 89.88 407 HIS B O 1
ATOM 7163 N N . MET B 1 408 ? 11.352 58.938 14.836 1 91.25 408 MET B N 1
ATOM 7164 C CA . MET B 1 408 ? 12.203 60.062 14.469 1 91.25 408 MET B CA 1
ATOM 7165 C C . MET B 1 408 ? 11.383 61.344 14.281 1 91.25 408 MET B C 1
ATOM 7167 O O . MET B 1 408 ? 11.75 62.406 14.773 1 91.25 408 MET B O 1
ATOM 7171 N N . SER B 1 409 ? 10.281 61.188 13.625 1 89.12 409 SER B N 1
ATOM 7172 C CA . SER B 1 409 ? 9.422 62.344 13.391 1 89.12 409 SER B CA 1
ATOM 7173 C C . SER B 1 409 ? 8.828 62.875 14.695 1 89.12 409 SER B C 1
ATOM 7175 O O . SER B 1 409 ? 8.695 64.062 14.883 1 89.12 409 SER B O 1
ATOM 7177 N N . HIS B 1 410 ? 8.461 61.969 15.523 1 86.81 410 HIS B N 1
ATOM 7178 C CA . HIS B 1 410 ? 7.922 62.375 16.812 1 86.81 410 HIS B CA 1
ATOM 7179 C C . HIS B 1 410 ? 9 63.031 17.688 1 86.81 410 HIS B C 1
ATOM 7181 O O . HIS B 1 410 ? 8.727 63.969 18.406 1 86.81 410 HIS B O 1
ATOM 7187 N N . TYR B 1 411 ? 10.156 62.5 17.625 1 85.31 411 TYR B N 1
ATOM 7188 C CA . TYR B 1 411 ? 11.266 63.125 18.375 1 85.31 411 TYR B CA 1
ATOM 7189 C C . TYR B 1 411 ? 11.539 64.562 17.891 1 85.31 411 TYR B C 1
ATOM 7191 O O . TYR B 1 411 ? 11.75 65.438 18.703 1 85.31 411 TYR B O 1
ATOM 7199 N N . HIS B 1 412 ? 11.453 64.75 16.625 1 85 412 HIS B N 1
ATOM 7200 C CA . HIS B 1 412 ? 11.688 66.125 16.062 1 85 412 HIS B CA 1
ATOM 7201 C C . HIS B 1 412 ? 10.539 67.062 16.406 1 85 412 HIS B C 1
ATOM 7203 O O . HIS B 1 412 ? 10.758 68.25 16.641 1 85 412 HIS B O 1
ATOM 7209 N N . ALA B 1 413 ? 9.344 66.5 16.406 1 82.38 413 ALA B N 1
ATOM 7210 C CA . ALA B 1 413 ? 8.18 67.312 16.719 1 82.38 413 ALA B CA 1
ATOM 7211 C C . ALA B 1 413 ? 8.18 67.75 18.188 1 82.38 413 ALA B C 1
ATOM 7213 O O . ALA B 1 413 ? 7.695 68.812 18.531 1 82.38 413 ALA B O 1
ATOM 7214 N N . ARG B 1 414 ? 8.75 66.938 19 1 78.88 414 ARG B N 1
ATOM 7215 C CA . ARG B 1 414 ? 8.758 67.25 20.422 1 78.88 414 ARG B CA 1
ATOM 7216 C C . ARG B 1 414 ? 9.953 68.125 20.812 1 78.88 414 ARG B C 1
ATOM 7218 O O . ARG B 1 414 ? 9.984 68.688 21.906 1 78.88 414 ARG B O 1
ATOM 7225 N N . ARG B 1 415 ? 10.719 68.25 19.844 1 75.81 415 ARG B N 1
ATOM 7226 C CA . ARG B 1 415 ? 11.914 69.062 20.156 1 75.81 415 ARG B CA 1
ATOM 7227 C C . ARG B 1 415 ? 11.57 70.5 20.391 1 75.81 415 ARG B C 1
ATOM 7229 O O . ARG B 1 415 ? 10.859 71.125 19.578 1 75.81 415 ARG B O 1
ATOM 7236 N N . GLY B 1 416 ? 11.758 71 21.594 1 69.31 416 GLY B N 1
ATOM 7237 C CA . GLY B 1 416 ? 11.547 72.438 21.938 1 69.31 416 GLY B CA 1
ATOM 7238 C C . GLY B 1 416 ? 10.289 72.625 22.75 1 69.31 416 GLY B C 1
ATOM 7239 O O . GLY B 1 416 ? 10.023 73.75 23.188 1 69.31 416 GLY B O 1
ATOM 7240 N N . LEU B 1 417 ? 9.461 71.625 22.797 1 72.75 417 LEU B N 1
ATOM 7241 C CA . LEU B 1 417 ? 8.242 71.75 23.578 1 72.75 417 LEU B CA 1
ATOM 7242 C C . LEU B 1 417 ? 8.5 71.5 25.062 1 72.75 417 LEU B C 1
ATOM 7244 O O . LEU B 1 417 ? 9.195 70.562 25.406 1 72.75 417 LEU B O 1
ATOM 7248 N N . PRO B 1 418 ? 8.164 72.562 25.844 1 69.56 418 PRO B N 1
ATOM 7249 C CA . PRO B 1 418 ? 8.266 72.25 27.266 1 69.56 418 PRO B CA 1
ATOM 7250 C C . PRO B 1 418 ? 7.262 71.25 27.75 1 69.56 418 PRO B C 1
ATOM 7252 O O . PRO B 1 418 ? 6.086 71.5 27.953 1 69.56 418 PRO B O 1
ATOM 7255 N N . ILE B 1 419 ? 7.555 69.938 27.688 1 70.94 419 ILE B N 1
ATOM 7256 C CA . ILE B 1 419 ? 6.68 68.875 28.109 1 70.94 419 ILE B CA 1
ATOM 7257 C C . ILE B 1 419 ? 6.852 68.625 29.594 1 70.94 419 ILE B C 1
ATOM 7259 O O . ILE B 1 419 ? 7.961 68.375 30.062 1 70.94 419 ILE B O 1
ATOM 7263 N N . PRO B 1 420 ? 5.609 69 30.25 1 70.5 420 PRO B N 1
ATOM 7264 C CA . PRO B 1 420 ? 5.715 68.75 31.688 1 70.5 420 PRO B CA 1
ATOM 7265 C C . PRO B 1 420 ? 6.008 67.25 32 1 70.5 420 PRO B C 1
ATOM 7267 O O . PRO B 1 420 ? 5.688 66.375 31.203 1 70.5 420 PRO B O 1
ATOM 7270 N N . SER B 1 421 ? 6.824 67.188 33.062 1 69.81 421 SER B N 1
ATOM 7271 C CA . SER B 1 421 ? 7.055 65.812 33.562 1 69.81 421 SER B CA 1
ATOM 7272 C C . SER B 1 421 ? 5.746 65.125 33.938 1 69.81 421 SER B C 1
ATOM 7274 O O . SER B 1 421 ? 4.848 65.75 34.5 1 69.81 421 SER B O 1
ATOM 7276 N N . GLY B 1 422 ? 5.434 63.875 33.469 1 72.31 422 GLY B N 1
ATOM 7277 C CA . GLY B 1 422 ? 4.23 63.125 33.781 1 72.31 422 GLY B CA 1
ATOM 7278 C C . GLY B 1 422 ? 3.082 63.406 32.812 1 72.31 422 GLY B C 1
ATOM 7279 O O . GLY B 1 422 ? 1.937 63.562 33.25 1 72.31 422 GLY B O 1
ATOM 7280 N N . LEU B 1 423 ? 3.443 63.688 31.672 1 71.38 423 LEU B N 1
ATOM 7281 C CA . LEU B 1 423 ? 2.422 63.938 30.656 1 71.38 423 LEU B CA 1
ATOM 7282 C C . LEU B 1 423 ? 1.322 62.875 30.734 1 71.38 423 LEU B C 1
ATOM 7284 O O . LEU B 1 423 ? 1.606 61.688 30.812 1 71.38 423 LEU B O 1
ATOM 7288 N N . GLY B 1 424 ? 0.097 63.344 30.875 1 70.25 424 GLY B N 1
ATOM 7289 C CA . GLY B 1 424 ? -1.047 62.469 30.984 1 70.25 424 GLY B CA 1
ATOM 7290 C C . GLY B 1 424 ? -1.69 62.469 32.344 1 70.25 424 GLY B C 1
ATOM 7291 O O . GLY B 1 424 ? -2.795 61.938 32.531 1 70.25 424 GLY B O 1
ATOM 7292 N N . THR B 1 425 ? -1.003 63.062 33.25 1 75.44 425 THR B N 1
ATOM 7293 C CA . THR B 1 425 ? -1.562 63.188 34.562 1 75.44 425 THR B CA 1
ATOM 7294 C C . THR B 1 425 ? -2.406 64.438 34.688 1 75.44 425 THR B C 1
ATOM 7296 O O . THR B 1 425 ? -2.318 65.312 33.844 1 75.44 425 THR B O 1
ATOM 7299 N N . LEU B 1 426 ? -3.203 64.438 35.625 1 76.12 426 LEU B N 1
ATOM 7300 C CA . LEU B 1 426 ? -4.027 65.625 35.875 1 76.12 426 LEU B CA 1
ATOM 7301 C C . LEU B 1 426 ? -3.166 66.812 36.312 1 76.12 426 LEU B C 1
ATOM 7303 O O . LEU B 1 426 ? -3.441 67.938 35.906 1 76.12 426 LEU B O 1
ATOM 7307 N N . SER B 1 427 ? -2.096 66.5 37.031 1 77.62 427 SER B N 1
ATOM 7308 C CA . SER B 1 427 ? -1.24 67.625 37.5 1 77.62 427 SER B CA 1
ATOM 7309 C C . SER B 1 427 ? -0.545 68.312 36.344 1 77.62 427 SER B C 1
ATOM 7311 O O . SER B 1 427 ? -0.396 69.5 36.344 1 77.62 427 SER B O 1
ATOM 7313 N N . ALA B 1 428 ? -0.157 67.562 35.438 1 79.38 428 ALA B N 1
ATOM 7314 C CA . ALA B 1 428 ? 0.493 68.188 34.281 1 79.38 428 ALA B CA 1
ATOM 7315 C C . ALA B 1 428 ? -0.479 69.062 33.5 1 79.38 428 ALA B C 1
ATOM 7317 O O . ALA B 1 428 ? -0.1 70.125 33 1 79.38 428 ALA B O 1
ATOM 7318 N N . ALA B 1 429 ? -1.689 68.625 33.406 1 78.12 429 ALA B N 1
ATOM 7319 C CA . ALA B 1 429 ? -2.697 69.438 32.719 1 78.12 429 ALA B CA 1
ATOM 7320 C C . ALA B 1 429 ? -2.99 70.75 33.469 1 78.12 429 ALA B C 1
ATOM 7322 O O . ALA B 1 429 ? -3.17 71.812 32.844 1 78.12 429 ALA B O 1
ATOM 7323 N N . ILE B 1 430 ? -2.967 70.688 34.719 1 78.56 430 ILE B N 1
ATOM 7324 C CA . ILE B 1 430 ? -3.236 71.875 35.531 1 78.56 430 ILE B CA 1
ATOM 7325 C C . ILE B 1 430 ? -2.064 72.812 35.438 1 78.56 430 ILE B C 1
ATOM 7327 O O . ILE B 1 430 ? -2.266 74.062 35.375 1 78.56 430 ILE B O 1
ATOM 7331 N N . TRP B 1 431 ? -0.986 72.25 35.469 1 81.06 431 TRP B N 1
ATOM 7332 C CA . TRP B 1 431 ? 0.192 73.125 35.375 1 81.06 431 TRP B CA 1
ATOM 7333 C C . TRP B 1 431 ? 0.21 73.875 34.062 1 81.06 431 TRP B C 1
ATOM 7335 O O . TRP B 1 431 ? 0.606 75.062 34.031 1 81.06 431 TRP B O 1
ATOM 7345 N N . LEU B 1 432 ? -0.247 73.375 33.094 1 79.94 432 LEU B N 1
ATOM 7346 C CA . LEU B 1 432 ? -0.239 74 31.766 1 79.94 432 LEU B CA 1
ATOM 7347 C C . LEU B 1 432 ? -1.174 75.188 31.734 1 79.94 432 LEU B C 1
ATOM 7349 O O . LEU B 1 432 ? -1.005 76.062 30.906 1 79.94 432 LEU B O 1
ATOM 7353 N N . THR B 1 433 ? -2.123 75.25 32.562 1 76.56 433 THR B N 1
ATOM 7354 C CA . THR B 1 433 ? -3.105 76.375 32.5 1 76.56 433 THR B CA 1
ATOM 7355 C C . THR B 1 433 ? -3.088 77.188 33.75 1 76.56 433 THR B C 1
ATOM 7357 O O . THR B 1 433 ? -3.973 78 33.969 1 76.56 433 THR B O 1
ATOM 7360 N N . ALA B 1 434 ? -2.012 76.875 34.531 1 71.38 434 ALA B N 1
ATOM 7361 C CA . ALA B 1 434 ? -1.965 77.625 35.812 1 71.38 434 ALA B CA 1
ATOM 7362 C C . ALA B 1 434 ? -1.704 79.125 35.562 1 71.38 434 ALA B C 1
ATOM 7364 O O . ALA B 1 434 ? -0.808 79.438 34.812 1 71.38 434 ALA B O 1
ATOM 7365 N N . GLN B 1 435 ? -2.529 80.062 36.031 1 63.28 435 GLN B N 1
ATOM 7366 C CA . GLN B 1 435 ? -2.404 81.5 36.031 1 63.28 435 GLN B CA 1
ATOM 7367 C C . GLN B 1 435 ? -2.832 82.062 34.688 1 63.28 435 GLN B C 1
ATOM 7369 O O . GLN B 1 435 ? -2.465 83.188 34.344 1 63.28 435 GLN B O 1
ATOM 7374 N N . THR B 1 436 ? -3.445 81.312 33.906 1 70.44 436 THR B N 1
ATOM 7375 C CA . THR B 1 436 ? -3.861 81.812 32.625 1 70.44 436 THR B CA 1
ATOM 7376 C C . THR B 1 436 ? -5.344 82.188 32.656 1 70.44 436 THR B C 1
ATOM 7378 O O . THR B 1 436 ? -6.07 81.812 33.562 1 70.44 436 THR B O 1
ATOM 7381 N N . ASP B 1 437 ? -5.652 83.062 31.719 1 71.5 437 ASP B N 1
ATOM 7382 C CA . ASP B 1 437 ? -7.035 83.562 31.578 1 71.5 437 ASP B CA 1
ATOM 7383 C C . ASP B 1 437 ? -7.961 82.375 31.281 1 71.5 437 ASP B C 1
ATOM 7385 O O . ASP B 1 437 ? -9.172 82.438 31.484 1 71.5 437 ASP B O 1
ATOM 7389 N N . LEU B 1 438 ? -7.422 81.312 30.984 1 78.25 438 LEU B N 1
ATOM 7390 C CA . LEU B 1 438 ? -8.219 80.125 30.656 1 78.25 438 LEU B CA 1
ATOM 7391 C C . LEU B 1 438 ? -8.844 79.562 31.906 1 78.25 438 LEU B C 1
ATOM 7393 O O . LEU B 1 438 ? -10.023 79.188 31.891 1 78.25 438 LEU B O 1
ATOM 7397 N N . ALA B 1 439 ? -8.055 79.375 32.875 1 73.5 439 ALA B N 1
ATOM 7398 C CA . ALA B 1 439 ? -8.562 78.812 34.125 1 73.5 439 ALA B CA 1
ATOM 7399 C C . ALA B 1 439 ? -9.672 79.688 34.688 1 73.5 439 ALA B C 1
ATOM 7401 O O . ALA B 1 439 ? -10.648 79.188 35.25 1 73.5 439 ALA B O 1
ATOM 7402 N N . L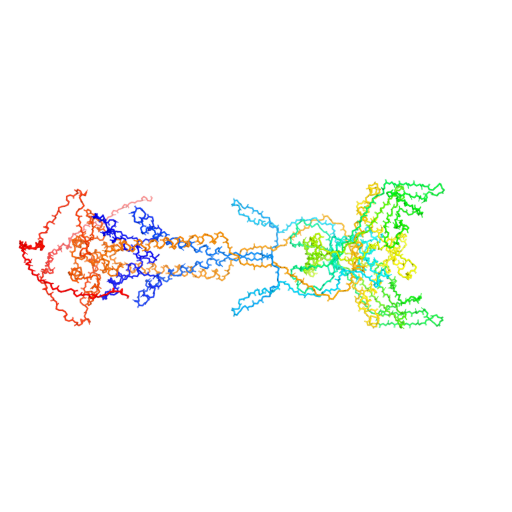EU B 1 440 ? -9.508 80.938 34.406 1 72.75 440 LEU B N 1
ATOM 7403 C CA . LEU B 1 440 ? -10.492 81.875 34.906 1 72.75 440 LEU B CA 1
ATOM 7404 C C . LEU B 1 440 ? -11.781 81.812 34.094 1 72.75 440 LEU B C 1
ATOM 7406 O O . LEU B 1 440 ? -12.875 81.938 34.625 1 72.75 440 LEU B O 1
ATOM 7410 N N . ALA B 1 441 ? -11.609 81.562 32.875 1 74.94 441 ALA B N 1
ATOM 7411 C CA . ALA B 1 441 ? -12.781 81.5 32 1 74.94 441 ALA B CA 1
ATOM 7412 C C . ALA B 1 441 ? -13.609 80.25 32.344 1 74.94 441 ALA B C 1
ATOM 7414 O O . ALA B 1 441 ? -14.836 80.25 32.188 1 74.94 441 ALA B O 1
ATOM 7415 N N . LEU B 1 442 ? -12.906 79.312 32.781 1 75.81 442 LEU B N 1
ATOM 7416 C CA . LEU B 1 442 ? -13.617 78.062 33.094 1 75.81 442 LEU B CA 1
ATOM 7417 C C . LEU B 1 442 ? -14.016 78 34.562 1 75.81 442 LEU B C 1
ATOM 7419 O O . LEU B 1 442 ? -14.758 77.125 35 1 75.81 442 LEU B O 1
ATOM 7423 N N . ALA B 1 443 ? -13.43 78.875 35.344 1 68.44 443 ALA B N 1
ATOM 7424 C CA . ALA B 1 443 ? -13.742 78.938 36.781 1 68.44 443 ALA B CA 1
ATOM 7425 C C . ALA B 1 443 ? -15.109 79.625 37 1 68.44 443 ALA B C 1
ATOM 7427 O O . ALA B 1 443 ? -15.711 79.438 38.062 1 68.44 443 ALA B O 1
ATOM 7428 N N . ASP B 1 444 ? -15.633 80.312 36.031 1 60.88 444 ASP B N 1
ATOM 7429 C CA . ASP B 1 444 ? -16.922 81 36.219 1 60.88 444 ASP B CA 1
ATOM 7430 C C . ASP B 1 444 ? -18.016 80 36.562 1 60.88 444 ASP B C 1
ATOM 7432 O O . ASP B 1 444 ? -18.016 78.875 36.094 1 60.88 444 ASP B O 1
ATOM 7436 N N . ASP B 1 445 ? -18.641 80.125 37.812 1 58.09 445 ASP B N 1
ATOM 7437 C CA . ASP B 1 445 ? -19.672 79.25 38.406 1 58.09 445 ASP B CA 1
ATOM 7438 C C . ASP B 1 445 ? -20.641 78.75 37.344 1 58.09 445 ASP B C 1
ATOM 7440 O O . ASP B 1 445 ? -21.234 77.688 37.531 1 58.09 445 ASP B O 1
ATOM 7444 N N . GLU B 1 446 ? -20.766 79.375 36.25 1 59.16 446 GLU B N 1
ATOM 7445 C CA . GLU B 1 446 ? -21.719 78.938 35.25 1 59.16 446 GLU B CA 1
ATOM 7446 C C . GLU B 1 446 ? -21.125 77.938 34.312 1 59.16 446 GLU B C 1
ATOM 7448 O O . GLU B 1 446 ? -21.828 77.312 33.5 1 59.16 446 GLU B O 1
ATOM 7453 N N . ALA B 1 447 ? -19.922 77.562 34.562 1 63.25 447 ALA B N 1
ATOM 7454 C CA . ALA B 1 447 ? -19.328 76.625 33.625 1 63.25 447 ALA B CA 1
ATOM 7455 C C . ALA B 1 447 ? -19.516 75.188 34.062 1 63.25 447 ALA B C 1
ATOM 7457 O O . ALA B 1 447 ? -18.672 74.625 34.781 1 63.25 447 ALA B O 1
ATOM 7458 N N . THR B 1 448 ? -20.719 74.688 33.719 1 67.38 448 THR B N 1
ATOM 7459 C CA . THR B 1 448 ? -21.016 73.25 33.969 1 67.38 448 THR B CA 1
ATOM 7460 C C . THR B 1 448 ? -20.266 72.375 32.969 1 67.38 448 THR B C 1
ATOM 7462 O O . THR B 1 448 ? -19.797 72.875 31.938 1 67.38 448 THR B O 1
ATOM 7465 N N . PRO B 1 449 ? -19.953 71.125 33.375 1 73.75 449 PRO B N 1
ATOM 7466 C CA . PRO B 1 449 ? -19.219 70.25 32.5 1 73.75 449 PRO B CA 1
ATOM 7467 C C . PRO B 1 449 ? -19.797 70.125 31.078 1 73.75 449 PRO B C 1
ATOM 7469 O O . PRO B 1 449 ? -19.047 69.938 30.125 1 73.75 449 PRO B O 1
ATOM 7472 N N . ASP B 1 450 ? -20.969 70.438 30.891 1 74.06 450 ASP B N 1
ATOM 7473 C CA . ASP B 1 450 ? -21.594 70.312 29.578 1 74.06 450 ASP B CA 1
ATOM 7474 C C . ASP B 1 450 ? -21.375 71.625 28.781 1 74.06 450 ASP B C 1
ATOM 7476 O O . ASP B 1 450 ? -21.484 71.625 27.562 1 74.06 450 ASP B O 1
ATOM 7480 N N . LYS B 1 451 ? -20.953 72.688 29.438 1 76.75 451 LYS B N 1
ATOM 7481 C CA . LYS B 1 451 ? -20.812 73.938 28.75 1 76.75 451 LYS B CA 1
ATOM 7482 C C . LYS B 1 451 ? -19.344 74.312 28.531 1 76.75 451 LYS B C 1
ATOM 7484 O O . LYS B 1 451 ? -19.016 75.438 28.203 1 76.75 451 LYS B O 1
ATOM 7489 N N . ILE B 1 452 ? -18.547 73.312 28.766 1 80.94 452 ILE B N 1
ATOM 7490 C CA . ILE B 1 452 ? -17.125 73.562 28.578 1 80.94 452 ILE B CA 1
ATOM 7491 C C . ILE B 1 452 ? -16.844 73.875 27.125 1 80.94 452 ILE B C 1
ATOM 7493 O O . ILE B 1 452 ? -16.094 74.812 26.828 1 80.94 452 ILE B O 1
ATOM 7497 N N . GLU B 1 453 ? -17.5 73.312 26.25 1 81.81 453 GLU B N 1
ATOM 7498 C CA . GLU B 1 453 ? -17.25 73.5 24.828 1 81.81 453 GLU B CA 1
ATOM 7499 C C . GLU B 1 453 ? -17.734 74.875 24.391 1 81.81 453 GLU B C 1
ATOM 7501 O O . GLU B 1 453 ? -17.078 75.562 23.609 1 81.81 453 GLU B O 1
ATOM 7506 N N . 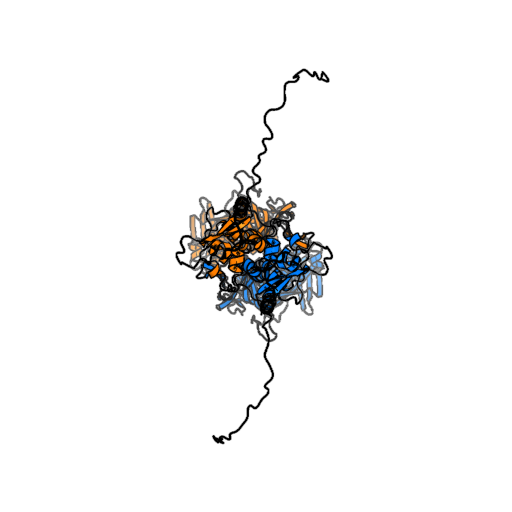GLU B 1 454 ? -18.781 75.25 24.922 1 80.88 454 GLU B N 1
ATOM 7507 C CA . GLU B 1 454 ? -19.359 76.562 24.562 1 80.88 454 GLU B CA 1
ATOM 7508 C C . GLU B 1 454 ? -18.5 77.688 25.078 1 80.88 454 GLU B C 1
ATOM 7510 O O . GLU B 1 454 ? -18.344 78.75 24.406 1 80.88 454 GLU B O 1
ATOM 7515 N N . ARG B 1 455 ? -17.938 77.438 26.234 1 82.06 455 ARG B N 1
ATOM 7516 C CA . ARG B 1 455 ? -17.141 78.5 26.844 1 82.06 455 ARG B CA 1
ATOM 7517 C C . ARG B 1 455 ? -15.789 78.625 26.141 1 82.06 455 ARG B C 1
ATOM 7519 O O . ARG B 1 455 ? -15.188 79.688 26.141 1 82.06 455 ARG B O 1
ATOM 7526 N N . LEU B 1 456 ? -15.422 77.625 25.641 1 85.25 456 LEU B N 1
ATOM 7527 C CA . LEU B 1 456 ? -14.125 77.625 24.984 1 85.25 456 LEU B CA 1
ATOM 7528 C C . LEU B 1 456 ? -14.258 78.062 23.516 1 85.25 456 LEU B C 1
ATOM 7530 O O . LEU B 1 456 ? -13.273 78.438 22.891 1 85.25 456 LEU B O 1
ATOM 7534 N N . SER B 1 457 ? -15.5 78 23.156 1 83.06 457 SER B N 1
ATOM 7535 C CA . SER B 1 457 ? -15.719 78.375 21.766 1 83.06 457 SER B CA 1
ATOM 7536 C C . SER B 1 457 ? -15.508 79.875 21.562 1 83.06 457 SER B C 1
ATOM 7538 O O . SER B 1 457 ? -15.742 80.688 22.484 1 83.06 457 SER B O 1
ATOM 7540 N N . GLY B 1 458 ? -14.883 80.312 20.453 1 80.56 458 GLY B N 1
ATOM 7541 C CA . GLY B 1 458 ? -14.672 81.688 20.109 1 80.56 458 GLY B CA 1
ATOM 7542 C C . GLY B 1 458 ? -13.258 82.188 20.391 1 80.56 458 GLY B C 1
ATOM 7543 O O . GLY B 1 458 ? -12.945 83.375 20.172 1 80.56 458 GLY B O 1
ATOM 7544 N N . HIS B 1 459 ? -12.516 81.312 21.016 1 87.06 459 HIS B N 1
ATOM 7545 C CA . HIS B 1 459 ? -11.125 81.625 21.297 1 87.06 459 HIS B CA 1
ATOM 7546 C C . HIS B 1 459 ? -10.164 80.688 20.656 1 87.06 459 HIS B C 1
ATOM 7548 O O . HIS B 1 459 ? -10.562 79.562 20.266 1 87.06 459 HIS B O 1
ATOM 7554 N N . ARG B 1 460 ? -8.969 81.125 20.438 1 87.88 460 ARG B N 1
ATOM 7555 C CA . ARG B 1 460 ? -7.879 80.25 19.969 1 87.88 460 ARG B CA 1
ATOM 7556 C C . ARG B 1 460 ? -6.801 80.125 21.031 1 87.88 460 ARG B C 1
ATOM 7558 O O . ARG B 1 460 ? -6.613 81 21.859 1 87.88 460 ARG B O 1
ATOM 7565 N N . TYR B 1 461 ? -6.191 79 20.922 1 87.56 461 TYR B N 1
ATOM 7566 C CA . TYR B 1 461 ? -5.285 78.625 22.031 1 87.56 461 TYR B CA 1
ATOM 7567 C C . TYR B 1 461 ? -3.893 78.312 21.5 1 87.56 461 TYR B C 1
ATOM 7569 O O . TYR B 1 461 ? -3.748 77.812 20.391 1 87.56 461 TYR B O 1
ATOM 7577 N N . PHE B 1 462 ? -2.852 78.688 22.234 1 85 462 PHE B N 1
ATOM 7578 C CA . PHE B 1 462 ? -1.467 78.375 21.891 1 85 462 PHE B CA 1
ATOM 7579 C C . PHE B 1 462 ? -0.605 78.312 23.156 1 85 462 PHE B C 1
ATOM 7581 O O . PHE B 1 462 ? -1.008 78.75 24.219 1 85 462 PHE B O 1
ATOM 7588 N N . ILE B 1 463 ? 0.517 77.562 23.062 1 84 463 ILE B N 1
ATOM 7589 C CA . ILE B 1 463 ? 1.451 77.5 24.172 1 84 463 ILE B CA 1
ATOM 7590 C C . ILE B 1 463 ? 2.523 78.562 24.047 1 84 463 ILE B C 1
ATOM 7592 O O . ILE B 1 463 ? 3.127 78.75 22.984 1 84 463 ILE B O 1
ATOM 7596 N N . HIS B 1 464 ? 2.59 79.312 25.125 1 79.06 464 HIS B N 1
ATOM 7597 C CA . HIS B 1 464 ? 3.646 80.312 25.156 1 79.06 464 HIS B CA 1
ATOM 7598 C C . HIS B 1 464 ? 5.016 79.688 25.359 1 79.06 464 HIS B C 1
ATOM 7600 O O . HIS B 1 464 ? 5.223 78.938 26.312 1 79.06 464 HIS B O 1
ATOM 7606 N N . LYS B 1 465 ? 5.922 79.938 24.531 1 74.31 465 LYS B N 1
ATOM 7607 C CA . LYS B 1 465 ? 7.207 79.25 24.453 1 74.31 465 LYS B CA 1
ATOM 7608 C C . LYS B 1 465 ? 8.055 79.5 25.703 1 74.31 465 LYS B C 1
ATOM 7610 O O . LYS B 1 465 ? 8.789 78.625 26.156 1 74.31 465 LYS B O 1
ATOM 7615 N N . GLN B 1 466 ? 7.926 80.625 26.266 1 71.62 466 GLN B N 1
ATOM 7616 C CA . GLN B 1 466 ? 8.781 81 27.391 1 71.62 466 GLN B CA 1
ATOM 7617 C C . GLN B 1 466 ? 8.211 80.5 28.703 1 71.62 466 GLN B C 1
ATOM 7619 O O . GLN B 1 466 ? 8.938 79.875 29.516 1 71.62 466 GLN B O 1
ATOM 7624 N N . SER B 1 467 ? 6.953 80.625 28.938 1 72.31 467 SER B N 1
ATOM 7625 C CA . SER B 1 467 ? 6.359 80.188 30.203 1 72.31 467 SER B CA 1
ATOM 7626 C C . SER B 1 467 ? 5.859 78.75 30.109 1 72.31 467 SER B C 1
ATOM 7628 O O . SER B 1 467 ? 5.715 78.062 31.141 1 72.31 467 SER B O 1
ATOM 7630 N N . GLY B 1 468 ? 5.68 78.25 28.969 1 75.81 468 GLY B N 1
ATOM 7631 C CA . GLY B 1 468 ? 5.152 76.938 28.781 1 75.81 468 GLY B CA 1
ATOM 7632 C C . GLY B 1 468 ? 3.67 76.812 29.109 1 75.81 468 GLY B C 1
ATOM 7633 O O . GLY B 1 468 ? 3.139 75.688 29.25 1 75.81 468 GLY B O 1
ATOM 7634 N N . ARG B 1 469 ? 3.025 77.875 29.266 1 81.94 469 ARG B N 1
ATOM 7635 C CA . ARG B 1 469 ? 1.619 77.875 29.656 1 81.94 469 ARG B CA 1
ATOM 7636 C C . ARG B 1 469 ? 0.719 78.125 28.438 1 81.94 469 ARG B C 1
ATOM 7638 O O . ARG B 1 469 ? 1.166 78.688 27.422 1 81.94 469 ARG B O 1
ATOM 7645 N N . ILE B 1 470 ? -0.547 77.688 28.578 1 84.12 470 ILE B N 1
ATOM 7646 C CA . ILE B 1 470 ? -1.511 77.812 27.5 1 84.12 470 ILE B CA 1
ATOM 7647 C C . ILE B 1 470 ? -2.213 79.188 27.609 1 84.12 470 ILE B C 1
ATOM 7649 O O . ILE B 1 470 ? -2.713 79.5 28.688 1 84.12 470 ILE B O 1
ATOM 7653 N N . LEU B 1 471 ? -2.184 79.938 26.531 1 83.5 471 LEU B N 1
ATOM 7654 C CA . LEU B 1 471 ? -2.832 81.25 26.484 1 83.5 471 LEU B CA 1
ATOM 7655 C C . LEU B 1 471 ? -3.957 81.25 25.469 1 83.5 471 LEU B C 1
ATOM 7657 O O . LEU B 1 471 ? -4.016 80.375 24.578 1 83.5 471 LEU B O 1
ATOM 7661 N N . ARG B 1 472 ? -4.941 82.062 25.672 1 86.56 472 ARG B N 1
ATOM 7662 C CA . ARG B 1 472 ? -6.082 82.188 24.766 1 86.56 472 ARG B CA 1
ATOM 7663 C C . ARG B 1 472 ? -6.098 83.5 24.062 1 86.56 472 ARG B C 1
ATOM 7665 O O . ARG B 1 472 ? -5.734 84.562 24.641 1 86.56 472 ARG B O 1
ATOM 7672 N N . LEU B 1 473 ? -6.367 83.5 22.75 1 82.69 473 LEU B N 1
ATOM 7673 C CA . LEU B 1 473 ? -6.562 84.688 21.938 1 82.69 473 LEU B CA 1
ATOM 7674 C C . LEU B 1 473 ? -7.957 84.688 21.312 1 82.69 473 LEU B C 1
ATOM 7676 O O . LEU B 1 473 ? -8.492 83.625 20.953 1 82.69 473 LEU B O 1
ATOM 7680 N N . PRO B 1 474 ? -8.695 85.938 21.453 1 81 474 PRO B N 1
ATOM 7681 C CA . PRO B 1 474 ? -10.008 86 20.812 1 81 474 PRO B CA 1
ATOM 7682 C C . PRO B 1 474 ? -9.945 85.625 19.328 1 81 474 PRO B C 1
ATOM 7684 O O . PRO B 1 474 ? -8.992 86 18.641 1 81 474 PRO B O 1
ATOM 7687 N N . ASP B 1 475 ? -10.773 84.688 18.906 1 76.25 475 ASP B N 1
ATOM 7688 C CA . ASP B 1 475 ? -10.852 84.312 17.5 1 76.25 475 ASP B CA 1
ATOM 7689 C C . ASP B 1 475 ? -11.383 85.438 16.625 1 76.25 475 ASP B C 1
ATOM 7691 O O . ASP B 1 475 ? -12.453 86 16.891 1 76.25 475 ASP B O 1
ATOM 7695 N N . PRO B 1 476 ? -10.625 86.062 15.82 1 67.44 476 PRO B N 1
ATOM 7696 C CA . PRO B 1 476 ? -11.117 87.188 14.969 1 67.44 476 PRO B CA 1
ATOM 7697 C C . PRO B 1 476 ? -12.328 86.75 14.133 1 67.44 476 PRO B C 1
ATOM 7699 O O . PRO B 1 476 ? -13.156 87.625 13.773 1 67.44 476 PRO B O 1
ATOM 7702 N N . GLU B 1 477 ? -12.578 85.688 13.688 1 63.72 477 GLU B N 1
ATOM 7703 C CA . GLU B 1 477 ? -13.648 85.25 12.781 1 63.72 477 GLU B CA 1
ATOM 7704 C C . GLU B 1 477 ? -14.969 85.125 13.531 1 63.72 477 GLU B C 1
ATOM 7706 O O . GLU B 1 477 ? -16.031 84.938 12.914 1 63.72 477 GLU B O 1
ATOM 7711 N N . SER B 1 478 ? -15.047 84.875 14.797 1 55.03 478 SER B N 1
ATOM 7712 C CA . SER B 1 478 ? -16.312 84.75 15.492 1 55.03 478 SER B CA 1
ATOM 7713 C C . SER B 1 478 ? -16.938 86.125 15.789 1 55.03 478 SER B C 1
ATOM 7715 O O . SER B 1 478 ? -16.344 86.938 16.469 1 55.03 478 SER B O 1
ATOM 7717 N N . GLY B 1 479 ? -17.531 86.938 15.008 1 45.22 479 GLY B N 1
ATOM 7718 C CA . GLY B 1 479 ? -18.266 88.188 15.086 1 45.22 479 GLY B CA 1
ATOM 7719 C C . GLY B 1 479 ? -19.109 88.312 16.344 1 45.22 479 GLY B C 1
ATOM 7720 O O . GLY B 1 479 ? -19.953 89.188 16.453 1 45.22 479 GLY B O 1
ATOM 7721 N N . ARG B 1 480 ? -19.703 87.375 17.031 1 43.66 480 ARG B N 1
ATOM 7722 C CA . ARG B 1 480 ? -20.703 87.75 18.047 1 43.66 480 ARG B CA 1
ATOM 7723 C C . ARG B 1 480 ? -20.062 88.5 19.188 1 43.66 480 ARG B C 1
ATOM 7725 O O . ARG B 1 480 ? -18.969 88.188 19.641 1 43.66 480 ARG B O 1
ATOM 7732 N N . ASP B 1 481 ? -20.484 89.875 19.406 1 37.84 481 ASP B N 1
ATOM 7733 C CA . ASP B 1 481 ? -20.344 90.938 20.391 1 37.84 481 ASP B CA 1
ATOM 7734 C C . ASP B 1 481 ? -20.422 90.375 21.812 1 37.84 481 ASP B C 1
ATOM 7736 O O . ASP B 1 481 ? -21.5 90.25 22.375 1 37.84 481 ASP B O 1
ATOM 7740 N N . THR B 1 482 ? -20.172 89.312 22.219 1 37.31 482 THR B N 1
ATOM 7741 C CA . THR B 1 482 ? -20.422 89.188 23.656 1 37.31 482 THR B CA 1
ATOM 7742 C C . THR B 1 482 ? -19.625 90.25 24.438 1 37.31 482 THR B C 1
ATOM 7744 O O . THR B 1 482 ? -18.469 90.5 24.109 1 37.31 482 THR B O 1
ATOM 7747 N N . PRO B 1 483 ? -20.328 91.125 25.25 1 33.41 483 PRO B N 1
ATOM 7748 C CA . PRO B 1 483 ? -19.75 92.188 26.062 1 33.41 483 PRO B CA 1
ATOM 7749 C C . PRO B 1 483 ? -18.5 91.75 26.828 1 33.41 483 PRO B C 1
ATOM 7751 O O . PRO B 1 483 ? -18.453 90.625 27.359 1 33.41 483 PRO B O 1
ATOM 7754 N N . LEU B 1 484 ? -17.375 92.188 26.469 1 34.94 484 LEU B N 1
ATOM 7755 C CA . LEU B 1 484 ? -16.125 92.188 27.219 1 34.94 484 LEU B CA 1
ATOM 7756 C C . LEU B 1 484 ? -16.328 92.688 28.656 1 34.94 484 LEU B C 1
ATOM 7758 O O . LEU B 1 484 ? -16.641 93.812 28.906 1 34.94 484 LEU B O 1
ATOM 7762 N N . SER B 1 485 ? -17.109 92.062 29.484 1 30.41 485 SER B N 1
ATOM 7763 C CA . SER B 1 485 ? -16.953 92.562 30.844 1 30.41 485 SER B CA 1
ATOM 7764 C C . SER B 1 485 ? -15.484 92.75 31.203 1 30.41 485 SER B C 1
ATOM 7766 O O . SER B 1 485 ? -14.703 91.812 31.188 1 30.41 485 SER B O 1
ATOM 7768 N N . ALA B 1 486 ? -14.914 93.938 30.922 1 31.72 486 ALA B N 1
ATOM 7769 C CA . ALA B 1 486 ? -13.695 94.625 31.359 1 31.72 486 ALA B CA 1
ATOM 7770 C C . ALA B 1 486 ? -13.484 94.5 32.875 1 31.72 486 ALA B C 1
ATOM 7772 O O . ALA B 1 486 ? -13.938 95.312 33.656 1 31.72 486 ALA B O 1
ATOM 7773 N N . SER B 1 487 ? -13.805 93.5 33.531 1 28.94 487 SER B N 1
ATOM 7774 C CA . SER B 1 487 ? -13.344 93.688 34.906 1 28.94 487 SER B CA 1
ATOM 7775 C C . SER B 1 487 ? -11.867 94.125 34.938 1 28.94 487 SER B C 1
ATOM 7777 O O . SER B 1 487 ? -11.039 93.438 34.281 1 28.94 487 SER B O 1
ATOM 7779 N N . LYS B 1 488 ? -11.508 95.375 35.312 1 33.5 488 LYS B N 1
ATOM 7780 C CA . LYS B 1 488 ? -10.398 96.188 35.75 1 33.5 488 LYS B CA 1
ATOM 7781 C C . LYS B 1 488 ? -9.445 95.438 36.656 1 33.5 488 LYS B C 1
ATOM 7783 O O . LYS B 1 488 ? -8.594 96 37.312 1 33.5 488 LYS B O 1
ATOM 7788 N N . GLY B 1 489 ? -9.625 94.312 37.094 1 26.58 489 GLY B N 1
ATOM 7789 C CA . GLY B 1 489 ? -8.734 94.125 38.219 1 26.58 489 GLY B CA 1
ATOM 7790 C C . GLY B 1 489 ? -7.277 94.375 37.906 1 26.58 489 GLY B C 1
ATOM 7791 O O . GLY B 1 489 ? -6.648 95.25 38.531 1 26.58 489 GLY B O 1
ATOM 7792 N N . LEU B 1 490 ? -6.582 93.312 37.844 1 24.17 490 LEU B N 1
ATOM 7793 C CA . LEU B 1 490 ? -5.152 93.438 38.094 1 24.17 490 LEU B CA 1
ATOM 7794 C C . LEU B 1 490 ? -4.5 94.375 37.125 1 24.17 490 LEU B C 1
ATOM 7796 O O . LEU B 1 490 ? -4.855 94.438 35.938 1 24.17 490 LEU B O 1
ATOM 7800 N N . SER B 1 491 ? -3.709 95.5 37.656 1 24.62 491 SER B N 1
ATOM 7801 C CA . SER B 1 491 ? -2.596 96.375 37.406 1 24.62 491 SER B CA 1
ATOM 7802 C C . SER B 1 491 ? -1.68 95.875 36.312 1 24.62 491 SER B C 1
ATOM 7804 O O . SER B 1 491 ? -1.646 94.688 36.031 1 24.62 491 SER B O 1
ATOM 7806 N N . ALA B 1 492 ? -0.951 96.875 35.562 1 24.03 492 ALA B N 1
ATOM 7807 C CA . ALA B 1 492 ? -0.104 97.25 34.438 1 24.03 492 ALA B CA 1
ATOM 7808 C C . ALA B 1 492 ? 1.088 96.312 34.312 1 24.03 492 ALA B C 1
ATOM 7810 O O . ALA B 1 492 ? 1.5 95.688 35.281 1 24.03 492 ALA B O 1
ATOM 7811 N N . TRP B 1 493 ? 1.536 96.125 33 1 24.91 493 TRP B N 1
ATOM 7812 C CA . TRP B 1 493 ? 2.516 95.25 32.375 1 24.91 493 TRP B CA 1
ATOM 7813 C C . TRP B 1 493 ? 3.828 95.25 33.156 1 24.91 493 TRP B C 1
ATOM 7815 O O . TRP B 1 493 ? 4.41 94.188 33.375 1 24.91 493 TRP B O 1
ATOM 7825 N N . LEU B 1 494 ? 4.449 96.625 33 1 22.84 494 LEU B N 1
ATOM 7826 C CA . LEU B 1 494 ? 5.832 97.062 32.906 1 22.84 494 LEU B CA 1
ATOM 7827 C C . LEU B 1 494 ? 6.449 97.188 34.312 1 22.84 494 LEU B C 1
ATOM 7829 O O . LEU B 1 494 ? 6.145 98.125 35.062 1 22.84 494 LEU B O 1
ATOM 7833 N N . LEU B 1 495 ? 6.5 96.375 35.219 1 22.69 495 LEU B N 1
ATOM 7834 C CA . LEU B 1 495 ? 7.617 96.75 36.062 1 22.69 495 LEU B CA 1
ATOM 7835 C C . LEU B 1 495 ? 8.828 97.188 35.25 1 22.69 495 LEU B C 1
ATOM 7837 O O . LEU B 1 495 ? 9.195 96.5 34.281 1 22.69 495 LEU B O 1
ATOM 7841 N N . PRO B 1 496 ? 9.172 98.562 35.156 1 23.45 496 PRO B N 1
ATOM 7842 C CA . PRO B 1 496 ? 10.352 99 34.406 1 23.45 496 PRO B CA 1
ATOM 7843 C C . PRO B 1 496 ? 11.547 98.062 34.594 1 23.45 496 PRO B C 1
ATOM 7845 O O . PRO B 1 496 ? 11.797 97.625 35.719 1 23.45 496 PRO B O 1
ATOM 7848 N N . LEU B 1 497 ? 11.883 97.25 33.812 1 21.39 497 LEU B N 1
ATOM 7849 C CA . LEU B 1 497 ? 13.203 96.688 34.125 1 21.39 497 LEU B CA 1
ATOM 7850 C C . LEU B 1 497 ? 14.109 97.812 34.719 1 21.39 497 LEU B C 1
ATOM 7852 O O . LEU B 1 497 ? 13.891 99 34.469 1 21.39 497 LEU B O 1
ATOM 7856 N N . ARG B 1 498 ? 14.883 97.625 35.906 1 22.33 498 ARG B N 1
ATOM 7857 C CA . ARG B 1 498 ? 16.234 98.125 36.094 1 22.33 498 ARG B CA 1
ATOM 7858 C C . ARG B 1 498 ? 16.859 98.438 34.75 1 22.33 498 ARG B C 1
ATOM 7860 O O . ARG B 1 498 ? 16.875 97.625 33.812 1 22.33 498 ARG B O 1
ATOM 7867 N N . ARG B 1 499 ? 16.812 99.812 34.438 1 22.47 499 ARG B N 1
ATOM 7868 C CA . ARG B 1 499 ? 17.609 100.5 33.438 1 22.47 499 ARG B CA 1
ATOM 7869 C C . ARG B 1 499 ? 18.984 99.875 33.25 1 22.47 499 ARG B C 1
ATOM 7871 O O . ARG B 1 499 ? 19.438 99.688 32.125 1 22.47 499 ARG B O 1
ATOM 7878 N N . LYS B 1 500 ? 19.812 100.312 34.344 1 21.38 500 LYS B N 1
ATOM 7879 C CA . LYS B 1 500 ? 21.234 100.562 34.156 1 21.38 500 LYS B CA 1
ATOM 7880 C C . LYS B 1 500 ? 21.984 99.25 33.844 1 21.38 500 LYS B C 1
ATOM 7882 O O . LYS B 1 500 ? 21.891 98.312 34.562 1 21.38 500 LYS B O 1
ATOM 7887 N N . SER B 1 501 ? 22.375 99.25 32.438 1 18.81 501 SER B N 1
ATOM 7888 C CA . SER B 1 501 ? 23.484 98.5 31.828 1 18.81 501 SER B CA 1
ATOM 7889 C C . SER B 1 501 ? 24.672 98.438 32.781 1 18.81 501 SER B C 1
ATOM 7891 O O . SER B 1 501 ? 24.797 99.188 33.719 1 18.81 501 SER B O 1
ATOM 7893 N N . ALA B 1 502 ? 25.281 97.312 32.594 1 18.33 502 ALA B N 1
ATOM 7894 C CA . ALA B 1 502 ? 26.578 96.688 32.25 1 18.33 502 ALA B CA 1
ATOM 7895 C C . ALA B 1 502 ? 27.438 97.688 31.469 1 18.33 502 ALA B C 1
ATOM 7897 O O . ALA B 1 502 ? 27.328 97.812 30.234 1 18.33 502 ALA B O 1
ATOM 7898 N N . GLY B 1 503 ? 27.547 99.062 31.641 1 19.38 503 GLY B N 1
ATOM 7899 C CA . GLY B 1 503 ? 28.812 99.5 31.078 1 19.38 503 GLY B CA 1
ATOM 7900 C C . GLY B 1 503 ? 30 98.75 31.672 1 19.38 503 GLY B C 1
ATOM 7901 O O . GLY B 1 503 ? 30.562 99.188 32.688 1 19.38 503 GLY B O 1
ATOM 7902 N N . LEU B 1 504 ? 29.859 97.438 31.984 1 18.05 504 LEU B N 1
ATOM 7903 C CA . LEU B 1 504 ? 31.141 96.812 32.188 1 18.05 504 LEU B CA 1
ATOM 7904 C C . LEU B 1 504 ? 32.156 97.25 31.125 1 18.05 504 LEU B C 1
ATOM 7906 O O . LEU B 1 504 ? 33.281 97.625 31.438 1 18.05 504 LEU B O 1
ATOM 7910 N N . VAL B 1 505 ? 32.344 96.5 30.016 1 19.05 505 VAL B N 1
ATOM 7911 C CA . VAL B 1 505 ? 33.594 95.812 29.75 1 19.05 505 VAL B CA 1
ATOM 7912 C C . VAL B 1 505 ? 34.469 96.625 28.828 1 19.05 505 VAL B C 1
ATOM 7914 O O . VAL B 1 505 ? 34.594 96.375 27.625 1 19.05 505 VAL B O 1
ATOM 7917 N N . SER B 1 506 ? 34.344 97.938 28.734 1 17.92 506 SER B N 1
ATOM 7918 C CA . SER B 1 506 ? 35.281 98.312 27.688 1 17.92 506 SER B CA 1
ATOM 7919 C C . SER B 1 506 ? 36.594 97.562 27.797 1 17.92 506 SER B C 1
ATOM 7921 O O . SER B 1 506 ? 36.969 96.812 26.891 1 17.92 506 SER B O 1
ATOM 7923 N N . GLN B 1 507 ? 37.75 98.438 27.906 1 17.3 507 GLN B N 1
ATOM 7924 C CA . GLN B 1 507 ? 39.031 98.75 27.328 1 17.3 507 GLN B CA 1
ATOM 7925 C C . GLN B 1 507 ? 40.156 98 28.062 1 17.3 507 GLN B C 1
ATOM 7927 O O . GLN B 1 507 ? 41.344 98.25 27.797 1 17.3 507 GLN B O 1
ATOM 7932 N N . LYS B 1 508 ? 40.062 97.438 29.141 1 18.02 508 LYS B N 1
ATOM 7933 C CA . LYS B 1 508 ? 41.312 97.688 29.844 1 18.02 508 LYS B CA 1
ATOM 7934 C C . LYS B 1 508 ? 42.5 97.25 29.016 1 18.02 508 LYS B C 1
ATOM 7936 O O . LYS B 1 508 ? 43.469 98.062 28.828 1 18.02 508 LYS B O 1
ATOM 7941 N N . ASN B 1 509 ? 43.125 96.25 29.5 1 17.36 509 ASN B N 1
ATOM 7942 C CA . ASN B 1 509 ? 44.531 96.125 29.875 1 17.36 509 ASN B CA 1
ATOM 7943 C C . ASN B 1 509 ? 45.406 95.875 28.641 1 17.36 509 ASN B C 1
ATOM 7945 O O . ASN B 1 509 ? 44.969 95.312 27.672 1 17.36 509 ASN B O 1
ATOM 7949 N N . SER B 1 510 ? 46.75 96.5 28.688 1 17.66 510 SER B N 1
ATOM 7950 C CA . SER B 1 510 ? 48.125 96.75 28.203 1 17.66 510 SER B CA 1
ATOM 7951 C C . SER B 1 510 ? 48.781 95.5 27.688 1 17.66 510 SER B C 1
ATOM 7953 O O . SER B 1 510 ? 48.312 94.375 27.938 1 17.66 510 SER B O 1
ATOM 7955 N N . ASN B 1 511 ? 50.219 95.5 27.688 1 16.77 511 ASN B N 1
ATOM 7956 C CA . ASN B 1 511 ? 51.438 95.25 26.906 1 16.77 511 ASN B CA 1
ATOM 7957 C C . ASN B 1 511 ? 51.844 93.75 27.031 1 16.77 511 ASN B C 1
ATOM 7959 O O . ASN B 1 511 ? 52.5 93.25 26.125 1 16.77 511 ASN B O 1
ATOM 7963 N N . SER B 1 512 ? 52.031 93.25 28.312 1 17.41 512 SER B N 1
ATOM 7964 C CA . SER B 1 512 ? 53.438 92.812 28.312 1 17.41 512 SER B CA 1
ATOM 7965 C C . SER B 1 512 ? 53.656 91.75 27.281 1 17.41 512 SER B C 1
ATOM 7967 O O . SER B 1 512 ? 52.719 91.125 26.797 1 17.41 512 SER B O 1
ATOM 7969 N N . SER B 1 513 ? 54.875 91.062 27.641 1 18.41 513 SER B N 1
ATOM 7970 C CA . SER B 1 513 ? 56.062 90.375 27.094 1 18.41 513 SER B CA 1
ATOM 7971 C C . SER B 1 513 ? 55.719 89 26.609 1 18.41 513 SER B C 1
ATOM 7973 O O . SER B 1 513 ? 55.062 88.25 27.312 1 18.41 513 SER B O 1
ATOM 7975 N N . ALA B 1 514 ? 55.625 88.75 25.281 1 18.62 514 ALA B N 1
ATOM 7976 C CA . ALA B 1 514 ? 55.688 87.75 24.25 1 18.62 514 ALA B CA 1
ATOM 7977 C C . ALA B 1 514 ? 56.688 86.625 24.625 1 18.62 514 ALA B C 1
ATOM 7979 O O . ALA B 1 514 ? 56.844 85.688 23.891 1 18.62 514 ALA B O 1
ATOM 7980 N N . SER B 1 515 ? 57.75 87.062 25.5 1 17.48 515 SER B N 1
ATOM 7981 C CA . SER B 1 515 ? 58.906 86.312 24.984 1 17.48 515 SER B CA 1
ATOM 7982 C C . SER B 1 515 ? 58.562 84.812 24.875 1 17.48 515 SER B C 1
ATOM 7984 O O . SER B 1 515 ? 57.531 84.375 25.359 1 17.48 515 SER B O 1
ATOM 7986 N N . ASP B 1 516 ? 59.719 84.062 25.219 1 17.22 516 ASP B N 1
ATOM 7987 C CA . ASP B 1 516 ? 60.656 83 24.734 1 17.22 516 ASP B CA 1
ATOM 7988 C C . ASP B 1 516 ? 60.188 81.625 25.156 1 17.22 516 ASP B C 1
ATOM 7990 O O . ASP B 1 516 ? 60.656 80.625 24.594 1 17.22 516 ASP B O 1
ATOM 7994 N N . VAL B 1 517 ? 59.469 81.5 26.297 1 18.42 517 VAL B N 1
ATOM 7995 C CA . VAL B 1 517 ? 60.25 80.438 26.953 1 18.42 517 VAL B CA 1
ATOM 7996 C C . VAL B 1 517 ? 60.344 79.188 26.047 1 18.42 517 VAL B C 1
ATOM 7998 O O . VAL B 1 517 ? 59.375 78.812 25.391 1 18.42 517 VAL B O 1
ATOM 8001 N N . GLU B 1 518 ? 61.625 78.688 26.016 1 16.81 518 GLU B N 1
ATOM 8002 C CA . GLU B 1 518 ? 62.531 77.625 25.578 1 16.81 518 GLU B CA 1
ATOM 8003 C C . GLU B 1 518 ? 61.969 76.25 25.812 1 16.81 518 GLU B C 1
ATOM 8005 O O . GLU B 1 518 ? 62.531 75.25 25.328 1 16.81 518 GLU B O 1
ATOM 8010 N N . ILE B 1 519 ? 60.844 76.125 26.594 1 17.55 519 ILE B N 1
ATOM 8011 C CA . ILE B 1 519 ? 61.281 74.875 27.172 1 17.55 519 ILE B CA 1
ATOM 8012 C C . ILE B 1 519 ? 61.719 73.938 26.062 1 17.55 519 ILE B C 1
ATOM 8014 O O . ILE B 1 519 ? 61.031 73.812 25.047 1 17.55 519 ILE B O 1
ATOM 8018 N N . ALA B 1 520 ? 63 73.25 26.172 1 18.16 520 ALA B N 1
ATOM 8019 C CA . ALA B 1 520 ? 64.125 72.375 25.859 1 18.16 520 ALA B CA 1
ATOM 8020 C C . ALA B 1 520 ? 63.719 71.062 25.203 1 18.16 520 ALA B C 1
ATOM 8022 O O . ALA B 1 520 ? 62.562 70.688 25.312 1 18.16 520 ALA B O 1
ATOM 8023 N N . ASN B 1 521 ? 64.812 70.062 25.109 1 17.61 521 ASN B N 1
ATOM 8024 C CA . ASN B 1 521 ? 65.438 69 24.375 1 17.61 521 ASN B CA 1
ATOM 8025 C C . ASN B 1 521 ? 64.688 67.688 24.5 1 17.61 521 ASN B C 1
ATOM 8027 O O . ASN B 1 521 ? 65.125 66.625 24 1 17.61 521 ASN B O 1
ATOM 8031 N N . ALA B 1 522 ? 63.875 67.438 25.719 1 17.78 522 ALA B N 1
ATOM 8032 C CA . ALA B 1 522 ? 64 66.062 26.156 1 17.78 522 ALA B CA 1
ATOM 8033 C C . ALA B 1 522 ? 63.312 65.125 25.172 1 17.78 522 ALA B C 1
ATOM 8035 O O . ALA B 1 522 ? 62.094 65 25.156 1 17.78 522 ALA B O 1
ATOM 8036 N N . VAL B 1 523 ? 63.656 65.375 23.875 1 13.8 523 VAL B N 1
ATOM 8037 C CA . VAL B 1 523 ? 64.125 64.312 22.969 1 13.8 523 VAL B CA 1
ATOM 8038 C C . VAL B 1 523 ? 65.188 63.469 23.672 1 13.8 523 VAL B C 1
ATOM 8040 O O . VAL B 1 523 ? 66.125 64 24.219 1 13.8 523 VAL B O 1
#

InterPro domains:
  IPR021840 Protein of unknown function DUF3433 [PF11915] (9-73)

Solvent-accessible surface area (backbone atoms only — not comparable to full-atom values): 57254 Å² total; per-residue (Å²): 128,47,47,59,50,38,64,43,44,30,55,49,46,24,52,67,46,94,54,62,35,50,41,71,60,22,39,63,34,59,46,63,71,45,54,61,68,54,32,26,56,52,23,57,75,70,68,36,61,70,52,23,51,39,34,47,51,54,54,53,59,61,58,47,53,69,42,59,44,51,28,61,40,79,41,82,38,85,36,74,27,48,56,44,77,35,61,44,100,82,62,49,74,33,61,44,64,43,76,33,60,50,76,36,50,29,47,26,30,62,23,65,48,81,78,58,84,58,66,60,28,59,62,49,36,25,20,34,22,32,38,32,17,32,60,76,65,62,49,66,73,42,48,53,33,38,96,32,28,26,48,43,46,55,65,73,73,88,55,59,73,38,34,38,36,34,75,41,37,23,38,40,27,43,40,54,48,40,67,54,78,44,79,46,80,44,71,43,92,89,36,94,56,31,38,42,35,41,34,28,48,90,91,43,76,46,74,54,75,47,78,55,89,54,57,64,48,69,36,60,48,72,78,56,89,89,44,61,66,33,53,31,44,40,31,40,37,39,36,30,51,68,92,59,72,45,70,40,55,30,43,31,40,58,43,67,47,28,33,47,26,36,36,38,31,33,41,68,77,51,43,46,45,68,42,78,52,83,64,59,93,80,60,72,53,56,42,62,54,66,94,65,42,67,50,82,68,44,67,74,66,88,82,42,53,74,69,24,46,53,36,43,52,48,36,39,49,41,47,41,46,30,34,49,51,46,45,36,73,77,30,79,81,39,60,66,37,54,73,62,59,46,56,29,66,44,41,24,50,44,50,17,50,24,44,26,48,35,38,55,64,52,31,36,32,87,31,84,46,78,37,66,30,31,35,31,37,81,38,82,43,82,39,74,34,64,71,37,49,51,52,50,50,52,51,51,50,46,47,52,54,54,46,50,49,48,52,52,50,50,52,59,67,48,59,88,55,77,69,46,59,59,68,78,13,49,46,35,42,35,47,30,35,26,80,26,72,58,30,54,65,40,32,43,89,81,50,44,54,82,39,49,63,65,68,46,53,57,32,18,34,28,43,40,83,87,78,45,29,43,44,76,41,79,34,82,82,54,74,78,80,70,82,73,81,71,75,75,68,87,86,79,79,72,78,51,72,94,90,85,80,80,78,91,79,72,72,81,70,85,80,89,75,83,82,74,82,64,86,75,82,65,129,128,46,47,59,52,39,65,43,45,31,56,48,45,23,54,69,45,92,56,60,33,52,40,72,60,22,38,62,33,58,47,61,70,46,53,60,69,55,33,26,57,52,23,56,74,71,69,37,62,69,51,22,50,39,33,47,52,53,54,53,60,61,58,46,53,68,41,59,44,51,28,60,40,78,42,82,37,84,37,77,28,48,56,44,77,34,59,44,100,83,62,50,75,34,60,45,63,43,76,34,58,50,75,36,50,29,46,27,29,61,24,66,49,82,78,58,84,57,66,60,28,58,65,48,35,26,22,35,21,32,36,32,17,31,59,76,65,62,51,67,72,43,47,54,33,36,96,32,30,26,49,42,46,54,64,74,73,88,54,59,73,38,34,39,35,33,75,40,38,24,36,39,27,42,39,53,47,40,68,54,78,45,79,47,80,43,72,42,92,89,36,94,56,31,36,43,36,39,36,29,48,91,90,44,75,44,73,54,73,46,78,56,90,56,57,64,48,68,36,61,49,72,74,57,89,89,44,62,65,33,54,32,44,39,32,39,38,39,36,29,51,68,93,58,72,45,67,42,55,30,43,32,40,59,43,66,46,30,35,47,27,37,36,39,31,32,43,69,77,51,44,45,45,69,44,78,53,84,64,59,93,79,59,72,56,55,42,64,54,66,96,63,41,67,52,82,67,44,68,75,66,86,82,42,51,70,67,26,48,52,36,43,53,47,35,40,49,39,46,41,47,29,34,49,50,46,45,36,73,77,30,80,82,41,58,65,37,54,73,64,59,46,54,29,64,42,40,25,53,44,50,17,51,24,46,26,49,35,39,54,64,53,30,36,30,85,33,83,47,76,36,65,31,31,36,31,37,80,38,83,44,81,40,72,32,64,70,36,49,51,54,48,50,51,51,50,50,47,48,52,55,53,46,50,50,50,53,51,52,51,52,60,67,48,57,87,56,78,69,45,59,59,68,78,13,49,46,37,42,34,48,31,34,27,81,26,72,55,32,55,66,41,32,43,88,80,50,44,54,84,39,48,63,65,68,47,52,60,33,18,32,28,42,39,84,85,79,47,29,44,45,75,41,80,34,83,82,56,76,79,80,68,83,73,79,73,76,74,66,89,82,83,91,71,70,72,69,88,75,83,72,80,83,62,78,80,73,78,87,87,77,83,82,78,77,70,85,63,89,80,67,93,116